Protein 4G65 (pdb70)

Solvent-accessible surface area: 39510 Å² total

CATH classification: 3.40.50.720 (+3 more: 3.30.70.1450, 3.40.50.720, 3.30.70.1450)

Foldseek 3Di:
DAEEEEEALPQLSLVLQVQFAAPRYAYEYEEQDPVSQVVSVVVGVYHYFHDQQLDLVRCVVRPLLDHCYEYDHPAPVSLVNQVSSCVPRVHPQSEYEHADVVCVVVCCPCDVVPVRPHPYYQHLLVLLLVQVVVPLQQAQWLHWAAADLQFKIKTKGFDAPPFPQAFDFQLVVPVCDDFDKHWAWKQDPLATDFRDRGDRDHGGITTMIMHTSVRVVVCVVRVRNVDHFAAEEEACPSNRLVNLQVCQVPHAAEYEHQDPVSQVVSCVVRVRYHTHHDALQDPVVCVVVPLLSAAEYEYEHPDFVSFLNLPSLCRHNAYGEDARPVCFQVSDRPSHPGYDYSSVSSSSVVVNVCVVVQRWGWDADRSNRWIKTWHFQADAPVFALAAQAFLLPQDAPPQDDWQWKADPSDIDGHDSGDRDHHGIIIMTGRDCVCSNVVSLRRHTPPRD/DAEEEEEALPPLSLVLCVQFDDPRYAYEYEEQPVVSVVVSVVVGVYHYFHDQQLDPVRCVVSPLLPHCYEADHDAPVSLVNQVSSCVPRVRPQSEYEHADVVVVVCCCVCDVVCVRPHPYYQYLLVLVLVQVVVCLVQPQWLHWKAFLPRFKIKTKHFDADVALQAFDFQLVVCVVPPQKGWCWKDDPLATDQRDRRDGHHGLIITIMMDGPVCSNVSVVSVRGDPRFAEEEEACPDNRLVNLQVCQVRHAAEYEHQDPVSQVVSCVVRVRYHYHHDALQDPVVCVVVPLLRAQEYEYEHPDQVSFLSLPSLCRHNAYYEDADPQVQSVSDRDSHSYYDHSSLSSSQVVLSSDAHSVFKGWMSADHPFKGKIKGWQADDPVFALQAQDFLLPQDADPQDDWQWKDDPNDIHGHDRRDGHHHGIITMIHSGCVCVVVVSVRRHTNVND

B-factor: mean 29.03, std 11.79, range [7.61, 89.17]

Structure (mmCIF, N/CA/C/O backbone):
data_4G65
#
_entry.id   4G65
#
_cell.length_a   68.112
_cell.length_b   225.256
_cell.length_c   139.516
_cell.angle_alpha   90.00
_cell.angle_beta   90.00
_cell.angle_gamma   90.00
#
_symmetry.space_group_name_H-M   'C 2 2 21'
#
loop_
_entity.id
_entity.type
_entity.pdbx_description
1 polymer 'Trk system potassium uptake protein trkA'
2 non-polymer 'TETRAETHYLENE GLYCOL'
3 non-polymer 'SULFATE ION'
4 non-polymer 'CHLORIDE ION'
5 water water
#
loop_
_atom_site.group_PDB
_atom_site.id
_atom_site.type_symbol
_atom_site.label_atom_id
_atom_site.label_alt_id
_atom_site.label_comp_id
_atom_site.label_asym_id
_atom_site.label_entity_id
_atom_site.label_seq_id
_atom_site.pdbx_PDB_ins_code
_atom_site.Cartn_x
_atom_site.Cartn_y
_atom_site.Cartn_z
_atom_site.occupancy
_atom_site.B_iso_or_equiv
_atom_site.auth_seq_id
_atom_site.auth_comp_id
_atom_site.auth_asym_id
_atom_site.auth_atom_id
_atom_site.pdbx_PDB_model_num
ATOM 1 N N . ASN A 1 2 ? 40.026 109.157 56.406 1.00 54.72 -1 ASN A N 1
ATOM 2 C CA . ASN A 1 2 ? 39.171 107.924 56.388 1.00 54.52 -1 ASN A CA 1
ATOM 3 C C . ASN A 1 2 ? 37.727 108.203 55.941 1.00 47.59 -1 ASN A C 1
ATOM 4 O O . ASN A 1 2 ? 37.026 109.019 56.527 1.00 44.81 -1 ASN A O 1
ATOM 9 N N . ALA A 1 3 ? 37.315 107.517 54.878 1.00 45.29 0 ALA A N 1
ATOM 10 C CA . ALA A 1 3 ? 36.018 107.739 54.230 1.00 42.73 0 ALA A CA 1
ATOM 11 C C . ALA A 1 3 ? 34.872 107.324 55.129 1.00 39.63 0 ALA A C 1
ATOM 12 O O . ALA A 1 3 ? 34.978 106.363 55.874 1.00 39.24 0 ALA A O 1
ATOM 22 N N . LYS A 1 5 ? 31.501 105.526 55.367 1.00 30.89 2 LYS A N 1
ATOM 23 C CA . LYS A 1 5 ? 30.897 104.413 54.638 1.00 28.75 2 LYS A CA 1
ATOM 24 C C . LYS A 1 5 ? 29.372 104.401 54.872 1.00 25.47 2 LYS A C 1
ATOM 25 O O . LYS A 1 5 ? 28.924 104.188 56.006 1.00 24.21 2 LYS A O 1
ATOM 31 N N . ILE A 1 6 ? 28.603 104.642 53.803 1.00 23.25 3 ILE A N 1
ATOM 32 C CA . ILE A 1 6 ? 27.136 104.751 53.842 1.00 21.40 3 ILE A CA 1
ATOM 33 C C . ILE A 1 6 ? 26.494 103.655 52.965 1.00 19.91 3 ILE A C 1
ATOM 34 O O . ILE A 1 6 ? 26.851 103.519 51.811 1.00 20.06 3 ILE A O 1
ATOM 39 N N . ILE A 1 7 ? 25.589 102.870 53.554 1.00 18.32 4 ILE A N 1
ATOM 40 C CA . ILE A 1 7 ? 24.800 101.903 52.834 1.00 17.59 4 ILE A CA 1
ATOM 41 C C . ILE A 1 7 ? 23.413 102.461 52.637 1.00 16.84 4 ILE A C 1
ATOM 42 O O . ILE A 1 7 ? 22.742 102.835 53.604 1.00 16.36 4 ILE A O 1
ATOM 47 N N . ILE A 1 8 ? 22.998 102.566 51.381 1.00 16.56 5 ILE A N 1
ATOM 48 C CA . ILE A 1 8 ? 21.661 102.971 51.055 1.00 16.22 5 ILE A CA 1
ATOM 49 C C . ILE A 1 8 ? 20.937 101.704 50.593 1.00 16.01 5 ILE A C 1
ATOM 50 O O . ILE A 1 8 ? 21.345 101.076 49.632 1.00 16.51 5 ILE A O 1
ATOM 55 N N . LEU A 1 9 ? 19.866 101.335 51.278 1.00 15.28 6 LEU A N 1
ATOM 56 C CA . LEU A 1 9 ? 19.033 100.207 50.890 1.00 15.23 6 LEU A CA 1
ATOM 57 C C . LEU A 1 9 ? 17.825 100.691 50.124 1.00 15.42 6 LEU A C 1
ATOM 58 O O . LEU A 1 9 ? 16.905 101.322 50.685 1.00 14.44 6 LEU A O 1
ATOM 63 N N . GLY A 1 10 ? 17.858 100.434 48.826 1.00 16.68 7 GLY A N 1
ATOM 64 C CA . GLY A 1 10 ? 16.807 100.893 47.907 1.00 17.69 7 GLY A CA 1
ATOM 65 C C . GLY A 1 10 ? 17.304 101.840 46.837 1.00 18.50 7 GLY A C 1
ATOM 66 O O . GLY A 1 10 ? 17.792 102.917 47.135 1.00 19.35 7 GLY A O 1
ATOM 67 N N . ALA A 1 11 ? 17.177 101.453 45.574 1.00 19.81 8 ALA A N 1
ATOM 68 C CA . ALA A 1 11 ? 17.601 102.315 44.462 1.00 20.89 8 ALA A CA 1
ATOM 69 C C . ALA A 1 11 ? 16.410 103.045 43.833 1.00 21.79 8 ALA A C 1
ATOM 70 O O . ALA A 1 11 ? 16.387 103.354 42.633 1.00 21.93 8 ALA A O 1
ATOM 72 N N . GLY A 1 12 ? 15.408 103.330 44.644 1.00 21.96 9 GLY A N 1
ATOM 73 C CA . GLY A 1 12 ? 14.257 104.096 44.176 1.00 22.50 9 GLY A CA 1
ATOM 74 C C . GLY A 1 12 ? 14.635 105.539 44.039 1.00 23.82 9 GLY A C 1
ATOM 75 O O . GLY A 1 12 ? 15.819 105.898 43.966 1.00 23.65 9 GLY A O 1
ATOM 76 N N . GLN A 1 13 ? 13.640 106.411 44.046 1.00 24.86 10 GLN A N 1
ATOM 77 C CA . GLN A 1 13 ? 13.919 107.815 43.754 1.00 27.06 10 GLN A CA 1
ATOM 78 C C . GLN A 1 13 ? 14.685 108.468 44.891 1.00 24.55 10 GLN A C 1
ATOM 79 O O . GLN A 1 13 ? 15.617 109.249 44.670 1.00 24.47 10 GLN A O 1
ATOM 85 N N . VAL A 1 14 ? 14.324 108.138 46.120 1.00 22.07 11 VAL A N 1
ATOM 86 C CA . VAL A 1 14 ? 15.014 108.716 47.259 1.00 20.75 11 VAL A CA 1
ATOM 87 C C . VAL A 1 14 ? 16.476 108.216 47.370 1.00 20.64 11 VAL A C 1
ATOM 88 O O . VAL A 1 14 ? 17.395 109.027 47.597 1.00 20.25 11 VAL A O 1
ATOM 92 N N . GLY A 1 15 ? 16.679 106.906 47.216 1.00 19.52 12 GLY A N 1
ATOM 93 C CA . GLY A 1 15 ? 18.000 106.331 47.323 1.00 20.46 12 GLY A CA 1
ATOM 94 C C . GLY A 1 15 ? 18.963 106.886 46.297 1.00 20.66 12 GLY A C 1
ATOM 95 O O . GLY A 1 15 ? 20.111 107.185 46.613 1.00 20.33 12 GLY A O 1
ATOM 96 N N . GLY A 1 16 ? 18.480 107.032 45.069 1.00 21.66 13 GLY A N 1
ATOM 97 C CA . GLY A 1 16 ? 19.271 107.629 43.952 1.00 22.83 13 GLY A CA 1
ATOM 98 C C . GLY A 1 16 ? 19.608 109.102 44.139 1.00 23.48 13 GLY A C 1
ATOM 99 O O . GLY A 1 16 ? 20.753 109.554 43.889 1.00 23.01 13 GLY A O 1
ATOM 100 N N . THR A 1 17 ? 18.622 109.866 44.595 1.00 22.78 14 THR A N 1
ATOM 101 C CA . THR A 1 17 ? 18.842 111.264 44.948 1.00 23.41 14 THR A CA 1
ATOM 102 C C . THR A 1 17 ? 19.811 111.438 46.096 1.00 24.16 14 THR A C 1
ATOM 103 O O . THR A 1 17 ? 20.654 112.375 46.064 1.00 24.68 14 THR A O 1
ATOM 107 N N . LEU A 1 18 ? 19.658 110.618 47.153 1.00 23.65 15 LEU A N 1
ATOM 108 C CA . LEU A 1 18 ? 20.516 110.710 48.324 1.00 24.14 15 LEU A CA 1
ATOM 109 C C . LEU A 1 18 ? 21.931 110.460 47.861 1.00 25.56 15 LEU A C 1
ATOM 110 O O . LEU A 1 18 ? 22.870 111.147 48.267 1.00 25.61 15 LEU A O 1
ATOM 115 N N . ALA A 1 19 ? 22.080 109.489 46.967 1.00 26.24 16 ALA A N 1
ATOM 116 C CA . ALA A 1 19 ? 23.382 109.177 46.409 1.00 27.53 16 ALA A CA 1
ATOM 117 C C . ALA A 1 19 ? 24.032 110.416 45.782 1.00 28.29 16 ALA A C 1
ATOM 118 O O . ALA A 1 19 ? 25.227 110.673 45.953 1.00 26.98 16 ALA A O 1
ATOM 120 N N . GLU A 1 20 ? 23.212 111.226 45.125 1.00 29.22 17 GLU A N 1
ATOM 121 C CA . GLU A 1 20 ? 23.681 112.452 44.524 1.00 31.41 17 GLU A CA 1
ATOM 122 C C . GLU A 1 20 ? 24.062 113.518 45.558 1.00 29.25 17 GLU A C 1
ATOM 123 O O . GLU A 1 20 ? 25.078 114.157 45.394 1.00 29.54 17 GLU A O 1
ATOM 129 N N . ASN A 1 21 ? 23.267 113.689 46.608 1.00 26.51 18 ASN A N 1
ATOM 130 C CA . ASN A 1 21 ? 23.530 114.686 47.658 1.00 26.43 18 ASN A CA 1
ATOM 131 C C . ASN A 1 21 ? 24.831 114.361 48.399 1.00 26.77 18 ASN A C 1
ATOM 132 O O . ASN A 1 21 ? 25.445 115.244 48.977 1.00 25.49 18 ASN A O 1
ATOM 137 N N . LEU A 1 22 ? 25.235 113.090 48.326 1.00 27.29 19 LEU A N 1
ATOM 138 C CA . LEU A 1 22 ? 26.332 112.528 49.075 1.00 28.46 19 LEU A CA 1
ATOM 139 C C . LEU A 1 22 ? 27.595 112.239 48.239 1.00 30.58 19 LEU A C 1
ATOM 140 O O . LEU A 1 22 ? 28.531 111.671 48.751 1.00 29.54 19 LEU A O 1
ATOM 145 N N . VAL A 1 23 ? 27.649 112.654 46.981 1.00 32.91 20 VAL A N 1
ATOM 146 C CA . VAL A 1 23 ? 28.890 112.441 46.236 1.00 35.51 20 VAL A CA 1
ATOM 147 C C . VAL A 1 23 ? 30.015 113.316 46.790 1.00 36.15 20 VAL A C 1
ATOM 148 O O . VAL A 1 23 ? 29.804 114.440 47.246 1.00 35.45 20 VAL A O 1
ATOM 152 N N . GLY A 1 24 ? 31.202 112.742 46.830 1.00 37.06 21 GLY A N 1
ATOM 153 C CA . GLY A 1 24 ? 32.330 113.405 47.454 1.00 38.66 21 GLY A CA 1
ATOM 154 C C . GLY A 1 24 ? 33.461 112.417 47.620 1.00 39.93 21 GLY A C 1
ATOM 155 O O . GLY A 1 24 ? 33.244 111.209 47.705 1.00 39.29 21 GLY A O 1
ATOM 156 N N . GLU A 1 25 ? 34.670 112.940 47.697 1.00 40.83 22 GLU A N 1
ATOM 157 C CA . GLU A 1 25 ? 35.843 112.111 47.860 1.00 43.56 22 GLU A CA 1
ATOM 158 C C . GLU A 1 25 ? 35.801 111.323 49.132 1.00 41.25 22 GLU A C 1
ATOM 159 O O . GLU A 1 25 ? 36.210 110.177 49.162 1.00 40.73 22 GLU A O 1
ATOM 165 N N . ASN A 1 26 ? 35.261 111.945 50.169 1.00 39.86 23 ASN A N 1
ATOM 166 C CA . ASN A 1 26 ? 35.230 111.384 51.514 1.00 39.48 23 ASN A CA 1
ATOM 167 C C . ASN A 1 26 ? 34.050 110.453 51.845 1.00 37.03 23 ASN A C 1
ATOM 168 O O . ASN A 1 26 ? 33.900 110.049 53.016 1.00 35.68 23 ASN A O 1
ATOM 173 N N . ASN A 1 27 ? 33.195 110.164 50.851 1.00 34.37 24 ASN A N 1
ATOM 174 C CA . ASN A 1 27 ? 31.984 109.333 51.039 1.00 32.12 24 ASN A CA 1
ATOM 175 C C . ASN A 1 27 ? 32.080 108.114 50.138 1.00 31.01 24 ASN A C 1
ATOM 176 O O . ASN A 1 27 ? 32.298 108.257 48.936 1.00 30.43 24 ASN A O 1
ATOM 181 N N . ASP A 1 28 ? 32.019 106.926 50.731 1.00 29.44 25 ASP A N 1
ATOM 182 C CA . ASP A 1 28 ? 32.050 105.696 49.966 1.00 29.65 25 ASP A CA 1
ATOM 183 C C . ASP A 1 28 ? 30.652 105.124 50.106 1.00 27.20 25 ASP A C 1
ATOM 184 O O . ASP A 1 28 ? 30.219 104.782 51.203 1.00 26.21 25 ASP A O 1
ATOM 189 N N . ILE A 1 29 ? 29.942 105.100 48.991 1.00 26.05 26 ILE A N 1
ATOM 190 C CA . ILE A 1 29 ? 28.506 104.825 48.974 1.00 24.89 26 ILE A CA 1
ATOM 191 C C . ILE A 1 29 ? 28.301 103.428 48.420 1.00 24.25 26 ILE A C 1
ATOM 192 O O . ILE A 1 29 ? 28.862 103.075 47.388 1.00 23.62 26 ILE A O 1
ATOM 197 N N . THR A 1 30 ? 27.484 102.642 49.096 1.00 23.33 27 THR A N 1
ATOM 198 C CA . THR A 1 30 ? 27.078 101.367 48.538 1.00 23.91 27 THR A CA 1
ATOM 199 C C . THR A 1 30 ? 25.566 101.296 48.441 1.00 22.73 27 THR A C 1
ATOM 200 O O . THR A 1 30 ? 24.901 101.564 49.431 1.00 22.10 27 THR A O 1
ATOM 204 N N . ILE A 1 31 ? 25.031 100.958 47.269 1.00 22.92 28 ILE A N 1
ATOM 205 C CA . ILE A 1 31 ? 23.564 100.881 47.072 1.00 23.13 28 ILE A CA 1
ATOM 206 C C . ILE A 1 31 ? 23.117 99.459 46.841 1.00 22.03 28 ILE A C 1
ATOM 207 O O . ILE A 1 31 ? 23.740 98.707 46.098 1.00 22.19 28 ILE A O 1
ATOM 212 N N . VAL A 1 32 ? 22.017 99.090 47.475 1.00 21.18 29 VAL A N 1
ATOM 213 C CA . VAL A 1 32 ? 21.496 97.726 47.429 1.00 20.43 29 VAL A CA 1
ATOM 214 C C . VAL A 1 32 ? 20.079 97.747 46.865 1.00 21.16 29 VAL A C 1
ATOM 215 O O . VAL A 1 32 ? 19.252 98.565 47.276 1.00 19.62 29 VAL A O 1
ATOM 219 N N . ASP A 1 33 ? 19.827 96.850 45.912 1.00 22.00 30 ASP A N 1
ATOM 220 C CA . ASP A 1 33 ? 18.534 96.770 45.250 1.00 23.22 30 ASP A CA 1
ATOM 221 C C . ASP A 1 33 ? 18.508 95.505 44.419 1.00 24.14 30 ASP A C 1
ATOM 222 O O . ASP A 1 33 ? 19.558 94.941 44.110 1.00 24.01 30 ASP A O 1
ATOM 227 N N . LYS A 1 34 ? 17.311 95.055 44.064 1.00 25.53 31 LYS A N 1
ATOM 228 C CA . LYS A 1 34 ? 17.176 93.839 43.274 1.00 28.01 31 LYS A CA 1
ATOM 229 C C . LYS A 1 34 ? 17.143 94.166 41.767 1.00 28.73 31 LYS A C 1
ATOM 230 O O . LYS A 1 34 ? 17.190 93.275 40.929 1.00 27.94 31 LYS A O 1
ATOM 236 N N . ASP A 1 35 ? 17.070 95.437 41.433 1.00 29.21 32 ASP A N 1
ATOM 237 C CA . ASP A 1 35 ? 16.946 95.856 40.038 1.00 31.70 32 ASP A CA 1
ATOM 238 C C . ASP A 1 35 ? 18.317 96.232 39.447 1.00 31.86 32 ASP A C 1
ATOM 239 O O . ASP A 1 35 ? 18.756 97.377 39.543 1.00 31.21 32 ASP A O 1
ATOM 244 N N . GLY A 1 36 ? 18.978 95.234 38.850 1.00 33.10 33 GLY A N 1
ATOM 245 C CA . GLY A 1 36 ? 20.276 95.378 38.171 1.00 35.01 33 GLY A CA 1
ATOM 246 C C . GLY A 1 36 ? 20.431 96.561 37.223 1.00 36.44 33 GLY A C 1
ATOM 247 O O . GLY A 1 36 ? 21.484 97.176 37.139 1.00 36.49 33 GLY A O 1
ATOM 248 N N . ASP A 1 37 ? 19.375 96.899 36.511 1.00 38.61 34 ASP A N 1
ATOM 249 C CA . ASP A 1 37 ? 19.464 97.976 35.518 1.00 40.52 34 ASP A CA 1
ATOM 250 C C . ASP A 1 37 ? 19.532 99.333 36.160 1.00 39.30 34 ASP A C 1
ATOM 251 O O . ASP A 1 37 ? 20.276 100.198 35.716 1.00 41.03 34 ASP A O 1
ATOM 256 N N . ARG A 1 38 ? 18.744 99.512 37.207 1.00 37.16 35 ARG A N 1
ATOM 257 C CA . ARG A 1 38 ? 18.799 100.708 38.002 1.00 36.23 35 ARG A CA 1
ATOM 258 C C . ARG A 1 38 ? 20.150 100.829 38.730 1.00 35.10 35 ARG A C 1
ATOM 259 O O . ARG A 1 38 ? 20.723 101.927 38.839 1.00 36.04 35 ARG A O 1
ATOM 267 N N . LEU A 1 39 ? 20.659 99.715 39.243 1.00 33.16 36 LEU A N 1
ATOM 268 C CA . LEU A 1 39 ? 21.987 99.730 39.848 1.00 32.35 36 LEU A CA 1
ATOM 269 C C . LEU A 1 39 ? 23.060 100.133 38.802 1.00 34.73 36 LEU A C 1
ATOM 270 O O . LEU A 1 39 ? 23.946 100.927 39.125 1.00 33.52 36 LEU A O 1
ATOM 275 N N . ARG A 1 40 ? 22.980 99.590 37.573 1.00 38.19 37 ARG A N 1
ATOM 276 C CA . ARG A 1 40 ? 23.952 99.956 36.497 1.00 40.88 37 ARG A CA 1
ATOM 277 C C . ARG A 1 40 ? 23.810 101.430 36.122 1.00 41.15 37 ARG A C 1
ATOM 278 O O . ARG A 1 40 ? 24.812 102.133 35.932 1.00 42.93 37 ARG A O 1
ATOM 286 N N . GLU A 1 41 ? 22.563 101.888 36.005 1.00 40.51 38 GLU A N 1
ATOM 287 C CA . GLU A 1 41 ? 22.242 103.303 35.756 1.00 41.30 38 GLU A CA 1
ATOM 288 C C . GLU A 1 41 ? 23.010 104.205 36.740 1.00 39.62 38 GLU A C 1
ATOM 289 O O . GLU A 1 41 ? 23.794 105.083 36.357 1.00 39.32 38 GLU A O 1
ATOM 295 N N . LEU A 1 42 ? 22.788 103.960 38.026 1.00 37.29 39 LEU A N 1
ATOM 296 C CA . LEU A 1 42 ? 23.401 104.744 39.080 1.00 36.32 39 LEU A CA 1
ATOM 297 C C . LEU A 1 42 ? 24.910 104.633 39.105 1.00 36.99 39 LEU A C 1
ATOM 298 O O . LEU A 1 42 ? 25.566 105.621 39.336 1.00 36.03 39 LEU A O 1
ATOM 303 N N . GLN A 1 43 ? 25.437 103.428 38.907 1.00 38.53 40 GLN A N 1
ATOM 304 C CA . GLN A 1 43 ? 26.875 103.201 38.861 1.00 42.26 40 GLN A CA 1
ATOM 305 C C . GLN A 1 43 ? 27.547 103.897 37.661 1.00 45.65 40 GLN A C 1
ATOM 306 O O . GLN A 1 43 ? 28.689 104.321 37.759 1.00 44.66 40 GLN A O 1
ATOM 312 N N . ASP A 1 44 ? 26.834 104.011 36.543 1.00 48.67 41 ASP A N 1
ATOM 313 C CA . ASP A 1 44 ? 27.332 104.785 35.396 1.00 53.09 41 ASP A CA 1
ATOM 314 C C . ASP A 1 44 ? 27.403 106.277 35.732 1.00 52.65 41 ASP A C 1
ATOM 315 O O . ASP A 1 44 ? 28.307 106.982 35.290 1.00 56.43 41 ASP A O 1
ATOM 320 N N . LYS A 1 45 ? 26.451 106.750 36.520 1.00 49.87 42 LYS A N 1
ATOM 321 C CA . LYS A 1 45 ? 26.269 108.171 36.748 1.00 48.30 42 LYS A CA 1
ATOM 322 C C . LYS A 1 45 ? 27.147 108.705 37.875 1.00 46.92 42 LYS A C 1
ATOM 323 O O . LYS A 1 45 ? 27.602 109.845 37.806 1.00 45.31 42 LYS A O 1
ATOM 329 N N . TYR A 1 46 ? 27.388 107.879 38.899 1.00 43.78 43 TYR A N 1
ATOM 330 C CA . TYR A 1 46 ? 28.095 108.301 40.121 1.00 42.34 43 TYR A CA 1
ATOM 331 C C . TYR A 1 46 ? 29.172 107.301 40.479 1.00 40.96 43 TYR A C 1
ATOM 332 O O . TYR A 1 46 ? 29.153 106.172 39.995 1.00 40.37 43 TYR A O 1
ATOM 341 N N . ASP A 1 47 ? 30.112 107.725 41.324 1.00 42.14 44 ASP A N 1
ATOM 342 C CA . ASP A 1 47 ? 31.238 106.870 41.775 1.00 42.10 44 ASP A CA 1
ATOM 343 C C . ASP A 1 47 ? 30.752 106.112 43.027 1.00 39.82 44 ASP A C 1
ATOM 344 O O . ASP A 1 47 ? 30.806 106.643 44.143 1.00 39.84 44 ASP A O 1
ATOM 349 N N . LEU A 1 48 ? 30.201 104.911 42.850 1.00 37.40 45 LEU A N 1
ATOM 350 C CA . LEU A 1 48 ? 29.653 104.169 43.988 1.00 33.70 45 LEU A CA 1
ATOM 351 C C . LEU A 1 48 ? 29.645 102.672 43.725 1.00 33.33 45 LEU A C 1
ATOM 352 O O . LEU A 1 48 ? 29.780 102.237 42.595 1.00 34.15 45 LEU A O 1
ATOM 357 N N . ARG A 1 49 ? 29.531 101.887 44.784 1.00 32.06 46 ARG A N 1
ATOM 358 C CA . ARG A 1 49 ? 29.470 100.425 44.696 1.00 32.17 46 ARG A CA 1
ATOM 359 C C . ARG A 1 49 ? 28.014 99.979 44.768 1.00 29.11 46 ARG A C 1
ATOM 360 O O . ARG A 1 49 ? 27.168 100.697 45.326 1.00 25.84 46 ARG A O 1
ATOM 368 N N . VAL A 1 50 ? 27.703 98.844 44.148 1.00 27.58 47 VAL A N 1
ATOM 369 C CA . VAL A 1 50 ? 26.338 98.327 44.151 1.00 26.76 47 VAL A CA 1
ATOM 370 C C . VAL A 1 50 ? 26.352 96.875 44.554 1.00 26.55 47 VAL A C 1
ATOM 371 O O . VAL A 1 50 ? 27.351 96.174 44.329 1.00 27.27 47 VAL A O 1
ATOM 375 N N . VAL A 1 51 ? 25.270 96.452 45.193 1.00 24.74 48 VAL A N 1
ATOM 376 C CA . VAL A 1 51 ? 25.012 95.057 45.504 1.00 24.42 48 VAL A CA 1
ATOM 377 C C . VAL A 1 51 ? 23.588 94.698 45.057 1.00 23.90 48 VAL A C 1
ATOM 378 O O . VAL A 1 51 ? 22.606 95.293 45.501 1.00 22.94 48 VAL A O 1
ATOM 382 N N . ASN A 1 52 ? 23.502 93.688 44.205 1.00 24.61 49 ASN A N 1
ATOM 383 C CA . ASN A 1 52 ? 22.232 93.189 43.702 1.00 24.81 49 ASN A CA 1
ATOM 384 C C . ASN A 1 52 ? 21.700 92.123 44.624 1.00 23.41 49 ASN A C 1
ATOM 385 O O . ASN A 1 52 ? 22.246 91.043 44.684 1.00 22.82 49 ASN A O 1
ATOM 390 N N . GLY A 1 53 ? 20.622 92.418 45.345 1.00 22.17 50 GLY A N 1
ATOM 391 C CA . GLY A 1 53 ? 20.054 91.445 46.271 1.00 21.38 50 GLY A CA 1
ATOM 392 C C . GLY A 1 53 ? 18.993 92.107 47.148 1.00 20.69 50 GLY A C 1
ATOM 393 O O . GLY A 1 53 ? 18.869 93.324 47.117 1.00 20.41 50 GLY A O 1
ATOM 394 N N . HIS A 1 54 ? 18.273 91.288 47.922 1.00 19.97 51 HIS A N 1
ATOM 395 C CA . HIS A 1 54 ? 17.252 91.732 48.874 1.00 19.83 51 HIS A CA 1
ATOM 396 C C . HIS A 1 54 ? 17.884 92.321 50.108 1.00 18.43 51 HIS A C 1
ATOM 397 O O . HIS A 1 54 ? 18.760 91.711 50.746 1.00 18.71 51 HIS A O 1
ATOM 404 N N . ALA A 1 55 ? 17.453 93.534 50.403 1.00 17.15 52 ALA A N 1
ATOM 405 C CA . ALA A 1 55 ? 18.129 94.432 51.322 1.00 16.42 52 ALA A CA 1
ATOM 406 C C . ALA A 1 55 ? 18.243 93.937 52.758 1.00 15.77 52 ALA A C 1
ATOM 407 O O . ALA A 1 55 ? 19.195 94.327 53.468 1.00 16.17 52 ALA A O 1
ATOM 409 N N . SER A 1 56 ? 17.309 93.122 53.217 1.00 15.33 53 SER A N 1
ATOM 410 C CA . SER A 1 56 ? 17.359 92.571 54.592 1.00 14.89 53 SER A CA 1
ATOM 411 C C . SER A 1 56 ? 18.025 91.210 54.722 1.00 15.48 53 SER A C 1
ATOM 412 O O . SER A 1 56 ? 18.159 90.670 55.841 1.00 15.40 53 SER A O 1
ATOM 415 N N . HIS A 1 57 ? 18.492 90.624 53.621 1.00 16.07 54 HIS A N 1
ATOM 416 C CA . HIS A 1 57 ? 19.216 89.397 53.747 1.00 16.70 54 HIS A CA 1
ATOM 417 C C . HIS A 1 57 ? 20.600 89.544 54.330 1.00 17.37 54 HIS A C 1
ATOM 418 O O . HIS A 1 57 ? 21.367 90.399 53.936 1.00 17.41 54 HIS A O 1
ATOM 425 N N . PRO A 1 58 ? 20.964 88.665 55.265 1.00 17.77 55 PRO A N 1
ATOM 426 C CA . PRO A 1 58 ? 22.242 88.755 55.944 1.00 18.39 55 PRO A CA 1
ATOM 427 C C . PRO A 1 58 ? 23.407 88.812 54.999 1.00 19.05 55 PRO A C 1
ATOM 428 O O . PRO A 1 58 ? 24.223 89.709 55.110 1.00 19.44 55 PRO A O 1
ATOM 432 N N . ASP A 1 59 ? 23.475 87.890 54.054 1.00 19.71 56 ASP A N 1
ATOM 433 C CA . ASP A 1 59 ? 24.600 87.841 53.118 1.00 20.57 56 ASP A CA 1
ATOM 434 C C . ASP A 1 59 ? 24.747 89.101 52.266 1.00 19.87 56 ASP A C 1
ATOM 435 O O . ASP A 1 59 ? 25.873 89.536 51.918 1.00 19.73 56 ASP A O 1
ATOM 440 N N . VAL A 1 60 ? 23.614 89.697 51.948 1.00 18.55 57 VAL A N 1
ATOM 441 C CA . VAL A 1 60 ? 23.576 90.902 51.112 1.00 18.14 57 VAL A CA 1
ATOM 442 C C . VAL A 1 60 ? 24.112 92.073 51.915 1.00 18.05 57 VAL A C 1
ATOM 443 O O . VAL A 1 60 ? 24.951 92.848 51.430 1.00 18.24 57 VAL A O 1
ATOM 447 N N . LEU A 1 61 ? 23.674 92.156 53.165 1.00 17.50 58 LEU A N 1
ATOM 448 C CA . LEU A 1 61 ? 24.160 93.190 54.075 1.00 17.55 58 LEU A CA 1
ATOM 449 C C . LEU A 1 61 ? 25.668 93.042 54.327 1.00 18.59 58 LEU A C 1
ATOM 450 O O . LEU A 1 61 ? 26.423 94.010 54.249 1.00 19.00 58 LEU A O 1
ATOM 455 N N . HIS A 1 62 ? 26.123 91.817 54.516 1.00 19.62 59 HIS A N 1
ATOM 456 C CA . HIS A 1 62 ? 27.541 91.563 54.680 1.00 20.97 59 HIS A CA 1
ATOM 457 C C . HIS A 1 62 ? 28.295 91.994 53.435 1.00 21.86 59 HIS A C 1
ATOM 458 O O . HIS A 1 62 ? 29.295 92.657 53.555 1.00 22.71 59 HIS A O 1
ATOM 465 N N . GLU A 1 63 ? 27.805 91.649 52.242 1.00 22.39 60 GLU A N 1
ATOM 466 C CA . GLU A 1 63 ? 28.446 92.040 50.976 1.00 23.58 60 GLU A CA 1
ATOM 467 C C . GLU A 1 63 ? 28.458 93.573 50.818 1.00 22.46 60 GLU A C 1
ATOM 468 O O . GLU A 1 63 ? 29.418 94.138 50.319 1.00 21.99 60 GLU A O 1
ATOM 474 N N . ALA A 1 64 ? 27.435 94.270 51.308 1.00 20.61 61 ALA A N 1
ATOM 475 C CA . ALA A 1 64 ? 27.430 95.745 51.207 1.00 20.16 61 ALA A CA 1
ATOM 476 C C . ALA A 1 64 ? 28.362 96.432 52.234 1.00 20.35 61 ALA A C 1
ATOM 477 O O . ALA A 1 64 ? 28.543 97.652 52.195 1.00 19.85 61 ALA A O 1
ATOM 479 N N . GLY A 1 65 ? 28.938 95.652 53.155 1.00 20.99 62 GLY A N 1
ATOM 480 C CA . GLY A 1 65 ? 29.859 96.171 54.153 1.00 21.45 62 GLY A CA 1
ATOM 481 C C . GLY A 1 65 ? 29.230 96.633 55.470 1.00 21.12 62 GLY A C 1
ATOM 482 O O . GLY A 1 65 ? 29.760 97.522 56.143 1.00 21.55 62 GLY A O 1
ATOM 483 N N . A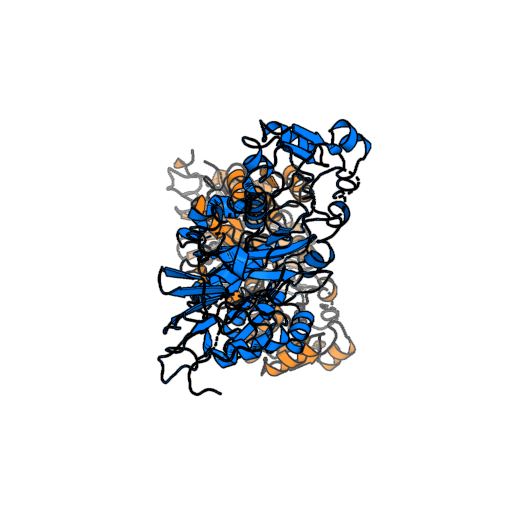LA A 1 66 ? 28.104 96.054 55.844 1.00 20.64 63 ALA A N 1
ATOM 484 C CA . ALA A 1 66 ? 27.443 96.404 57.086 1.00 20.44 63 ALA A CA 1
ATOM 485 C C . ALA A 1 66 ? 28.325 96.303 58.334 1.00 21.26 63 ALA A C 1
ATOM 486 O O . ALA A 1 66 ? 28.082 97.041 59.291 1.00 19.69 63 ALA A O 1
ATOM 488 N N . GLN A 1 67 ? 29.319 95.405 58.325 1.00 22.91 64 GLN A N 1
ATOM 489 C CA . GLN A 1 67 ? 30.193 95.198 59.503 1.00 24.34 64 GLN A CA 1
ATOM 490 C C . GLN A 1 67 ? 31.056 96.430 59.719 1.00 24.57 64 GLN A C 1
ATOM 491 O O . GLN A 1 67 ? 31.474 96.699 60.842 1.00 22.67 64 GLN A O 1
ATOM 497 N N . ASP A 1 68 ? 31.290 97.200 58.643 1.00 24.83 65 ASP A N 1
ATOM 498 C CA . ASP A 1 68 ? 32.110 98.391 58.736 1.00 26.35 65 ASP A CA 1
ATOM 499 C C . ASP A 1 68 ? 31.425 99.716 58.440 1.00 24.56 65 ASP A C 1
ATOM 500 O O . ASP A 1 68 ? 32.093 100.730 58.516 1.00 23.88 65 ASP A O 1
ATOM 505 N N . ALA A 1 69 ? 30.125 99.731 58.121 1.00 22.17 66 ALA A N 1
ATOM 506 C CA . ALA A 1 69 ? 29.482 100.964 57.685 1.00 21.28 66 ALA A CA 1
ATOM 507 C C . ALA A 1 69 ? 29.341 101.969 58.815 1.00 21.06 66 ALA A C 1
ATOM 508 O O . ALA A 1 69 ? 29.208 101.594 59.976 1.00 20.80 66 ALA A O 1
ATOM 510 N N . ASP A 1 70 ? 29.309 103.250 58.469 1.00 20.86 67 ASP A N 1
ATOM 511 C CA . ASP A 1 70 ? 29.029 104.299 59.463 1.00 21.14 67 ASP A CA 1
ATOM 512 C C . ASP A 1 70 ? 27.544 104.696 59.561 1.00 20.68 67 ASP A C 1
ATOM 513 O O . ASP A 1 70 ? 27.158 105.381 60.500 1.00 20.33 67 ASP A O 1
ATOM 526 N N . LEU A 1 72 ? 23.386 103.389 57.935 1.00 17.78 69 LEU A N 1
ATOM 527 C CA . LEU A 1 72 ? 22.501 102.540 57.124 1.00 17.04 69 LEU A CA 1
ATOM 528 C C . LEU A 1 72 ? 21.214 103.261 56.860 1.00 16.14 69 LEU A C 1
ATOM 529 O O . LEU A 1 72 ? 20.501 103.661 57.803 1.00 16.29 69 LEU A O 1
ATOM 534 N N . VAL A 1 73 ? 20.892 103.435 55.598 1.00 15.70 70 VAL A N 1
ATOM 535 C CA . VAL A 1 73 ? 19.682 104.175 55.215 1.00 14.98 70 VAL A CA 1
ATOM 536 C C . VAL A 1 73 ? 18.716 103.231 54.506 1.00 14.31 70 VAL A C 1
ATOM 537 O O . VAL A 1 73 ? 18.972 102.813 53.386 1.00 14.15 70 VAL A O 1
ATOM 541 N N . ALA A 1 74 ? 17.605 102.921 55.166 1.00 13.48 71 ALA A N 1
ATOM 542 C CA . ALA A 1 74 ? 16.679 101.936 54.702 1.00 13.38 71 ALA A CA 1
ATOM 543 C C . ALA A 1 74 ? 15.514 102.627 53.999 1.00 13.25 71 ALA A C 1
ATOM 544 O O . ALA A 1 74 ? 14.599 103.170 54.673 1.00 13.17 71 ALA A O 1
ATOM 546 N N . VAL A 1 75 ? 15.593 102.683 52.667 1.00 13.64 72 VAL A N 1
ATOM 547 C CA . VAL A 1 75 ? 14.552 103.257 51.820 1.00 13.83 72 VAL A CA 1
ATOM 548 C C . VAL A 1 75 ? 14.120 102.302 50.708 1.00 14.21 72 VAL A C 1
ATOM 549 O O . VAL A 1 75 ? 14.151 102.652 49.533 1.00 14.24 72 VAL A O 1
ATOM 553 N N . THR A 1 76 ? 13.665 101.108 51.097 1.00 14.28 73 THR A N 1
ATOM 554 C CA . THR A 1 76 ? 13.294 100.068 50.146 1.00 14.82 73 THR A CA 1
ATOM 555 C C . THR A 1 76 ? 11.844 100.312 49.754 1.00 16.07 73 THR A C 1
ATOM 556 O O . THR A 1 76 ? 11.255 101.351 50.145 1.00 15.00 73 THR A O 1
ATOM 560 N N . ASN A 1 77 ? 11.272 99.344 49.045 1.00 17.61 74 ASN A N 1
ATOM 561 C CA . ASN A 1 77 ? 9.883 99.351 48.666 1.00 19.79 74 ASN A CA 1
ATOM 562 C C . ASN A 1 77 ? 8.894 99.219 49.808 1.00 18.40 74 ASN A C 1
ATOM 563 O O . ASN A 1 77 ? 7.762 99.591 49.625 1.00 17.82 74 ASN A O 1
ATOM 568 N N . THR A 1 78 ? 9.274 98.613 50.937 1.00 16.97 75 THR A N 1
ATOM 569 C CA . THR A 1 78 ? 8.292 98.362 52.007 1.00 16.28 75 THR A CA 1
ATOM 570 C C . THR A 1 78 ? 8.833 98.682 53.397 1.00 15.38 75 THR A C 1
ATOM 571 O O . THR A 1 78 ? 10.035 98.493 53.692 1.00 14.44 75 THR A O 1
ATOM 575 N N . ASP A 1 79 ? 7.919 99.100 54.266 1.00 14.79 76 ASP A N 1
ATOM 576 C CA . ASP A 1 79 ? 8.226 99.249 55.681 1.00 14.18 76 ASP A CA 1
ATOM 577 C C . ASP A 1 79 ? 8.820 97.982 56.284 1.00 13.71 76 ASP A C 1
ATOM 578 O O . ASP A 1 79 ? 9.746 98.055 57.092 1.00 12.73 76 ASP A O 1
ATOM 583 N N . GLU A 1 80 ? 8.283 96.824 55.912 1.00 13.62 77 GLU A N 1
ATOM 584 C CA . GLU A 1 80 ? 8.649 95.577 56.608 1.00 13.63 77 GLU A CA 1
ATOM 585 C C . GLU A 1 80 ? 10.091 95.153 56.271 1.00 13.50 77 GLU A C 1
ATOM 586 O O . GLU A 1 80 ? 10.858 94.630 57.160 1.00 12.96 77 GLU A O 1
ATOM 592 N N . THR A 1 81 ? 10.518 95.462 55.036 1.00 13.39 78 THR A N 1
ATOM 593 C CA . THR A 1 81 ? 11.877 95.159 54.661 1.00 13.41 78 THR A CA 1
ATOM 594 C C . THR A 1 81 ? 12.810 96.149 55.387 1.00 13.26 78 THR A C 1
ATOM 595 O O . THR A 1 81 ? 13.879 95.762 55.850 1.00 12.62 78 THR A O 1
ATOM 599 N N . ASN A 1 82 ? 12.407 97.417 55.483 1.00 13.27 79 ASN A N 1
ATOM 600 C CA . ASN A 1 82 ? 13.247 98.405 56.190 1.00 13.29 79 ASN A CA 1
ATOM 601 C C . ASN A 1 82 ? 13.465 97.985 57.678 1.00 13.66 79 ASN A C 1
ATOM 602 O O . ASN A 1 82 ? 14.589 98.078 58.214 1.00 13.49 79 ASN A O 1
ATOM 615 N N . ALA A 1 84 ? 13.059 94.861 59.055 1.00 13.95 81 ALA A N 1
ATOM 616 C CA . ALA A 1 84 ? 13.917 93.673 59.044 1.00 13.82 81 ALA A CA 1
ATOM 617 C C . ALA A 1 84 ? 15.377 94.004 58.776 1.00 13.31 81 ALA A C 1
ATOM 618 O O . ALA A 1 84 ? 16.226 93.473 59.409 1.00 13.32 81 ALA A O 1
ATOM 620 N N . ALA A 1 85 ? 15.678 94.895 57.855 1.00 13.14 82 ALA A N 1
ATOM 621 C CA . ALA A 1 85 ? 17.062 95.183 57.532 1.00 13.06 82 ALA A CA 1
ATOM 622 C C . ALA A 1 85 ? 17.732 95.841 58.759 1.00 13.08 82 ALA A C 1
ATOM 623 O O . ALA A 1 85 ? 18.874 95.544 59.094 1.00 13.23 82 ALA A O 1
ATOM 625 N N . CYS A 1 86 ? 17.019 96.732 59.432 1.00 12.78 83 CYS A N 1
ATOM 626 C CA . CYS A 1 86 ? 17.637 97.388 60.594 1.00 13.20 83 CYS A CA 1
ATOM 627 C C . CYS A 1 86 ? 17.917 96.381 61.702 1.00 13.04 83 CYS A C 1
ATOM 628 O O . CYS A 1 86 ? 18.975 96.403 62.286 1.00 13.77 83 CYS A O 1
ATOM 631 N N . GLN A 1 87 ? 16.983 95.477 61.950 1.00 12.72 84 GLN A N 1
ATOM 632 C CA . GLN A 1 87 ? 17.158 94.433 62.972 1.00 12.61 84 GLN A CA 1
ATOM 633 C C . GLN A 1 87 ? 18.304 93.524 62.590 1.00 12.81 84 GLN A C 1
ATOM 634 O O . GLN A 1 87 ? 19.139 93.196 63.432 1.00 13.03 84 GLN A O 1
ATOM 640 N N . VAL A 1 88 ? 18.321 93.051 61.338 1.00 12.80 85 VAL A N 1
ATOM 641 C CA . VAL A 1 88 ? 19.361 92.107 60.891 1.00 13.07 85 VAL A CA 1
ATOM 642 C C . VAL A 1 88 ? 20.760 92.745 61.022 1.00 13.27 85 VAL A C 1
ATOM 643 O O . VAL A 1 88 ? 21.697 92.155 61.608 1.00 13.34 85 VAL A O 1
ATOM 647 N N . ALA A 1 89 ? 20.870 93.999 60.587 1.00 13.11 86 ALA A N 1
ATOM 648 C CA . ALA A 1 89 ? 22.164 94.701 60.588 1.00 13.37 86 ALA A CA 1
ATOM 649 C C . ALA A 1 89 ? 22.637 94.927 62.025 1.00 13.61 86 ALA A C 1
ATOM 650 O O . ALA A 1 89 ? 23.815 94.754 62.346 1.00 13.91 86 ALA A O 1
ATOM 652 N N . PHE A 1 90 ? 21.696 95.333 62.876 1.00 13.42 87 PHE A N 1
ATOM 653 C CA . PHE A 1 90 ? 21.970 95.533 64.297 1.00 13.65 87 PHE A CA 1
ATOM 654 C C . PHE A 1 90 ? 22.511 94.248 64.928 1.00 14.09 87 PHE A C 1
ATOM 655 O O . PHE A 1 90 ? 23.566 94.246 65.505 1.00 14.49 87 PHE A O 1
ATOM 663 N N . THR A 1 91 ? 21.785 93.145 64.766 1.00 14.17 88 THR A N 1
ATOM 664 C CA . THR A 1 91 ? 22.130 91.878 65.425 1.00 14.56 88 THR A CA 1
ATOM 665 C C . THR A 1 91 ? 23.418 91.238 64.896 1.00 15.13 88 THR A C 1
ATOM 666 O O . THR A 1 91 ? 24.271 90.832 65.662 1.00 15.33 88 THR A O 1
ATOM 670 N N . LEU A 1 92 ? 23.580 91.185 63.584 1.00 15.26 89 LEU A N 1
ATOM 671 C CA . LEU A 1 92 ? 24.670 90.411 63.008 1.00 15.78 89 LEU A CA 1
ATOM 672 C C . LEU A 1 92 ? 25.919 91.266 62.763 1.00 16.56 89 LEU A C 1
ATOM 673 O O . LEU A 1 92 ? 27.048 90.744 62.789 1.00 16.71 89 LEU A O 1
ATOM 678 N N . PHE A 1 93 ? 25.732 92.570 62.533 1.00 16.47 90 PHE A N 1
ATOM 679 C CA . PHE A 1 93 ? 26.831 93.405 62.069 1.00 17.05 90 PHE A CA 1
ATOM 680 C C . PHE A 1 93 ? 27.049 94.628 62.976 1.00 17.79 90 PHE A C 1
ATOM 681 O O . PHE A 1 93 ? 27.991 95.384 62.742 1.00 18.18 90 PHE A O 1
ATOM 689 N N . ASN A 1 94 ? 26.193 94.821 63.992 1.00 17.86 91 ASN A N 1
ATOM 690 C CA . ASN A 1 94 ? 26.301 95.964 64.900 1.00 18.45 91 ASN A CA 1
ATOM 691 C C . ASN A 1 94 ? 26.447 97.301 64.165 1.00 18.52 91 ASN A C 1
ATOM 692 O O . ASN A 1 94 ? 27.174 98.185 64.626 1.00 19.01 91 ASN A O 1
ATOM 697 N N . THR A 1 95 ? 25.738 97.449 63.052 1.00 17.83 92 THR A N 1
ATOM 698 C CA . THR A 1 95 ? 25.862 98.633 62.214 1.00 17.82 92 THR A CA 1
ATOM 699 C C . THR A 1 95 ? 25.231 99.868 62.921 1.00 17.46 92 THR A C 1
ATOM 700 O O . THR A 1 95 ? 24.081 99.812 63.374 1.00 17.10 92 THR A O 1
ATOM 704 N N . PRO A 1 96 ? 25.981 100.973 63.046 1.00 17.98 93 PRO A N 1
ATOM 705 C CA . PRO A 1 96 ? 25.429 102.178 63.677 1.00 17.47 93 PRO A CA 1
ATOM 706 C C . PRO A 1 96 ? 24.552 103.045 62.785 1.00 16.51 93 PRO A C 1
ATOM 707 O O . PRO A 1 96 ? 24.493 102.845 61.601 1.00 16.28 93 PRO A O 1
ATOM 711 N N A ASN A 1 97 ? 23.915 104.063 63.369 0.50 16.05 94 ASN A N 1
ATOM 712 N N B ASN A 1 97 ? 23.858 103.984 63.422 0.50 16.44 94 ASN A N 1
ATOM 713 C CA A ASN A 1 97 ? 23.109 105.041 62.634 0.50 15.44 94 ASN A CA 1
ATOM 714 C CA B ASN A 1 97 ? 23.078 105.004 62.753 0.50 16.09 94 ASN A CA 1
ATOM 715 C C A ASN A 1 97 ? 22.141 104.409 61.614 0.50 14.90 94 ASN A C 1
ATOM 716 C C B ASN A 1 97 ? 22.149 104.426 61.657 0.50 15.28 94 ASN A C 1
ATOM 717 O O A ASN A 1 97 ? 22.305 104.585 60.406 0.50 14.85 94 ASN A O 1
ATOM 718 O O B ASN A 1 97 ? 22.347 104.645 60.460 0.50 15.18 94 ASN A O 1
ATOM 727 N N . ARG A 1 98 ? 21.158 103.681 62.134 1.00 14.41 95 ARG A N 1
ATOM 728 C CA . ARG A 1 98 ? 20.185 102.959 61.342 1.00 14.01 95 ARG A CA 1
ATOM 729 C C . ARG A 1 98 ? 18.942 103.804 61.200 1.00 13.72 95 ARG A C 1
ATOM 730 O O . ARG A 1 98 ? 18.218 104.038 62.162 1.00 13.46 95 ARG A O 1
ATOM 738 N N . ILE A 1 99 ? 18.711 104.247 59.973 1.00 13.98 96 ILE A N 1
ATOM 739 C CA . ILE A 1 99 ? 17.700 105.210 59.633 1.00 13.98 96 ILE A CA 1
ATOM 740 C C . ILE A 1 99 ? 16.719 104.558 58.669 1.00 13.88 96 ILE A C 1
ATOM 741 O O . ILE A 1 99 ? 17.150 103.993 57.632 1.00 13.87 96 ILE A O 1
ATOM 746 N N . ALA A 1 100 ? 15.425 104.624 59.000 1.00 12.92 97 ALA A N 1
ATOM 747 C CA . ALA A 1 100 ? 14.437 103.963 58.207 1.00 13.14 97 ALA A CA 1
ATOM 748 C C . ALA A 1 100 ? 13.246 104.837 57.804 1.00 13.29 97 ALA A C 1
ATOM 749 O O . ALA A 1 100 ? 12.644 105.538 58.645 1.00 13.28 97 ALA A O 1
ATOM 751 N N . ARG A 1 101 ? 12.854 104.730 56.535 1.00 13.56 98 ARG A N 1
ATOM 752 C CA . ARG A 1 101 ? 11.587 105.267 56.076 1.00 13.55 98 ARG A CA 1
ATOM 753 C C . ARG A 1 101 ? 10.447 104.380 56.511 1.00 13.85 98 ARG A C 1
ATOM 754 O O . ARG A 1 101 ? 10.505 103.185 56.288 1.00 13.89 98 ARG A O 1
ATOM 762 N N . ILE A 1 102 ? 9.379 104.975 57.067 1.00 14.00 99 ILE A N 1
ATOM 763 C CA . ILE A 1 102 ? 8.199 104.239 57.522 1.00 15.05 99 ILE A CA 1
ATOM 764 C C . ILE A 1 102 ? 6.992 105.023 57.056 1.00 15.44 99 ILE A C 1
ATOM 765 O O . ILE A 1 102 ? 6.841 106.162 57.449 1.00 15.38 99 ILE A O 1
ATOM 770 N N . ARG A 1 103 ? 6.211 104.459 56.136 1.00 16.21 100 ARG A N 1
ATOM 771 C CA . ARG A 1 103 ? 5.078 105.150 55.550 1.00 17.39 100 ARG A CA 1
ATOM 772 C C . ARG A 1 103 ? 3.776 104.900 56.284 1.00 18.75 100 ARG A C 1
ATOM 773 O O . ARG A 1 103 ? 2.855 105.729 56.206 1.00 20.43 100 ARG A O 1
ATOM 781 N N . SER A 1 104 ? 3.671 103.783 57.001 1.00 18.85 101 SER A N 1
ATOM 782 C CA . SER A 1 104 ? 2.371 103.421 57.593 1.00 19.76 101 SER A CA 1
ATOM 783 C C . SER A 1 104 ? 2.105 104.212 58.873 1.00 19.73 101 SER A C 1
ATOM 784 O O . SER A 1 104 ? 2.897 104.164 59.820 1.00 18.76 101 SER A O 1
ATOM 787 N N . PRO A 1 105 ? 0.983 104.950 58.907 1.00 20.74 102 PRO A N 1
ATOM 788 C CA . PRO A 1 105 ? 0.582 105.603 60.138 1.00 21.16 102 PRO A CA 1
ATOM 789 C C . PRO A 1 105 ? 0.413 104.626 61.287 1.00 21.25 102 PRO A C 1
ATOM 790 O O . PRO A 1 105 ? 0.594 105.016 62.423 1.00 21.03 102 PRO A O 1
ATOM 794 N N . GLN A 1 106 ? 0.084 103.376 60.988 1.00 21.91 103 GLN A N 1
ATOM 795 C CA . GLN A 1 106 ? -0.221 102.358 62.017 1.00 23.33 103 GLN A CA 1
ATOM 796 C C . GLN A 1 106 ? 1.054 102.021 62.836 1.00 21.63 103 GLN A C 1
ATOM 797 O O . GLN A 1 106 ? 1.006 101.933 64.025 1.00 21.86 103 GLN A O 1
ATOM 803 N N . TYR A 1 107 ? 2.211 101.911 62.200 1.00 19.60 104 TYR A N 1
ATOM 804 C CA . TYR A 1 107 ? 3.463 101.790 62.965 1.00 18.59 104 TYR A CA 1
ATOM 805 C C . TYR A 1 107 ? 3.874 103.087 63.689 1.00 19.10 104 TYR A C 1
ATOM 806 O O . TYR A 1 107 ? 4.386 103.071 64.822 1.00 18.22 104 TYR A O 1
ATOM 815 N N . LEU A 1 108 ? 3.689 104.235 63.026 1.00 20.68 105 LEU A N 1
ATOM 816 C CA . LEU A 1 108 ? 4.068 105.536 63.603 1.00 20.55 105 LEU A CA 1
ATOM 817 C C . LEU A 1 108 ? 3.208 105.883 64.837 1.00 21.27 105 LEU A C 1
ATOM 818 O O . LEU A 1 108 ? 3.699 106.502 65.764 1.00 22.07 105 LEU A O 1
ATOM 823 N N . ALA A 1 109 ? 1.967 105.411 64.898 1.00 22.18 106 ALA A N 1
ATOM 824 C CA . ALA A 1 109 ? 1.124 105.601 66.093 1.00 22.65 106 ALA A CA 1
ATOM 825 C C . ALA A 1 109 ? 1.679 104.850 67.320 1.00 23.65 106 ALA A C 1
ATOM 826 O O . ALA A 1 109 ? 1.349 105.165 68.475 1.00 23.65 106 ALA A O 1
ATOM 828 N N . GLN A 1 110 ? 2.542 103.880 67.095 1.00 22.77 107 GLN A N 1
ATOM 829 C CA . GLN A 1 110 ? 3.152 103.172 68.187 1.00 23.34 107 GLN A CA 1
ATOM 830 C C . GLN A 1 110 ? 4.694 103.306 68.211 1.00 22.41 107 GLN A C 1
ATOM 831 O O . GLN A 1 110 ? 5.366 102.375 68.580 1.00 19.53 107 GLN A O 1
ATOM 837 N N . LYS A 1 111 ? 5.252 104.469 67.857 1.00 24.19 108 LYS A N 1
ATOM 838 C CA . LYS A 1 111 ? 6.728 104.579 67.725 1.00 24.51 108 LYS A CA 1
ATOM 839 C C . LYS A 1 111 ? 7.439 104.259 69.003 1.00 23.32 108 LYS A C 1
ATOM 840 O O . LYS A 1 111 ? 8.551 103.767 68.964 1.00 21.70 108 LYS A O 1
ATOM 846 N N . GLU A 1 112 ? 6.862 104.684 70.125 1.00 23.41 109 GLU A N 1
ATOM 847 C CA . GLU A 1 112 ? 7.533 104.587 71.400 1.00 24.15 109 GLU A CA 1
ATOM 848 C C . GLU A 1 112 ? 7.718 103.152 71.765 1.00 21.15 109 GLU A C 1
ATOM 849 O O . GLU A 1 112 ? 8.834 102.718 72.086 1.00 18.54 109 GLU A O 1
ATOM 855 N N . ALA A 1 113 ? 6.616 102.411 71.711 1.00 18.46 110 ALA A N 1
ATOM 856 C CA . ALA A 1 113 ? 6.650 101.012 72.033 1.00 17.68 110 ALA A CA 1
ATOM 857 C C . ALA A 1 113 ? 7.471 100.187 71.067 1.00 16.39 110 ALA A C 1
ATOM 858 O O . ALA A 1 113 ? 8.223 99.301 71.486 1.00 16.14 110 ALA A O 1
ATOM 860 N N . LEU A 1 114 ? 7.368 100.459 69.784 1.00 16.20 111 LEU A N 1
ATOM 861 C CA . LEU A 1 114 ? 8.023 99.598 68.789 1.00 16.28 111 LEU A CA 1
ATOM 862 C C . LEU A 1 114 ? 9.501 99.952 68.573 1.00 16.78 111 LEU A C 1
ATOM 863 O O . LEU A 1 114 ? 10.366 99.061 68.464 1.00 16.21 111 LEU A O 1
ATOM 868 N N . PHE A 1 115 ? 9.795 101.250 68.516 1.00 17.22 112 PHE A N 1
ATOM 869 C CA . PHE A 1 115 ? 11.120 101.668 68.054 1.00 18.09 112 PHE A CA 1
ATOM 870 C C . PHE A 1 115 ? 11.996 102.169 69.195 1.00 19.94 112 PHE A C 1
ATOM 871 O O . PHE A 1 115 ? 13.069 101.573 69.456 1.00 20.93 112 PHE A O 1
ATOM 879 N N . LYS A 1 116 ? 11.504 103.157 69.941 1.00 21.95 113 LYS A N 1
ATOM 880 C CA . LYS A 1 116 ? 12.313 103.815 71.020 1.00 24.33 113 LYS A CA 1
ATOM 881 C C . LYS A 1 116 ? 12.626 102.871 72.161 1.00 22.15 113 LYS A C 1
ATOM 882 O O . LYS A 1 116 ? 13.635 103.051 72.848 1.00 22.37 113 LYS A O 1
ATOM 888 N N . SER A 1 117 ? 11.795 101.847 72.343 1.00 19.29 114 SER A N 1
ATOM 889 C CA . SER A 1 117 ? 12.036 100.836 73.382 1.00 18.47 114 SER A CA 1
ATOM 890 C C . SER A 1 117 ? 13.248 99.968 73.099 1.00 17.65 114 SER A C 1
ATOM 891 O O . SER A 1 117 ? 13.697 99.226 73.969 1.00 18.62 114 SER A O 1
ATOM 894 N N . GLY A 1 118 ? 13.731 99.955 71.866 1.00 16.46 115 GLY A N 1
ATOM 895 C CA . GLY A 1 118 ? 14.778 99.040 71.482 1.00 15.97 115 GLY A CA 1
ATOM 896 C C . GLY A 1 118 ? 14.267 97.728 70.861 1.00 15.81 115 GLY A C 1
ATOM 897 O O . GLY A 1 118 ? 15.088 96.885 70.448 1.00 15.15 115 GLY A O 1
ATOM 898 N N . ALA A 1 119 ? 12.937 97.506 70.845 1.00 15.46 116 ALA A N 1
ATOM 899 C CA . ALA A 1 119 ? 12.400 96.238 70.291 1.00 15.56 116 ALA A CA 1
ATOM 900 C C . ALA A 1 119 ? 12.705 96.043 68.807 1.00 15.25 116 ALA A C 1
ATOM 901 O O . ALA A 1 119 ? 13.140 94.926 68.378 1.00 15.68 116 ALA A O 1
ATOM 903 N N . ILE A 1 120 ? 12.432 97.093 68.033 1.00 15.03 117 ILE A N 1
ATOM 904 C CA . ILE A 1 120 ? 12.835 97.213 66.610 1.00 14.91 117 ILE A CA 1
ATOM 905 C C . ILE A 1 120 ? 13.861 98.345 66.527 1.00 14.85 117 ILE A C 1
ATOM 906 O O . ILE A 1 120 ? 13.519 99.545 66.746 1.00 15.04 117 ILE A O 1
ATOM 911 N N . PRO A 1 121 ? 15.131 97.978 66.252 1.00 14.64 118 PRO A N 1
ATOM 912 C CA . PRO A 1 121 ? 16.242 98.914 66.441 1.00 14.91 118 PRO A CA 1
ATOM 913 C C . PRO A 1 121 ? 16.452 99.875 65.270 1.00 14.83 118 PRO A C 1
ATOM 914 O O . PRO A 1 121 ? 17.457 99.801 64.545 1.00 14.79 118 PRO A O 1
ATOM 918 N N . VAL A 1 122 ? 15.464 100.761 65.064 1.00 14.70 119 VAL A N 1
ATOM 919 C CA . VAL A 1 122 ? 15.573 101.845 64.115 1.00 14.78 119 VAL A CA 1
ATOM 920 C C . VAL A 1 122 ? 15.983 103.049 64.969 1.00 15.44 119 VAL A C 1
ATOM 921 O O . VAL A 1 122 ? 15.260 103.379 65.888 1.00 15.50 119 VAL A O 1
ATOM 925 N N . ASP A 1 123 ? 17.159 103.620 64.743 1.00 16.40 120 ASP A N 1
ATOM 926 C CA . ASP A 1 123 ? 17.577 104.8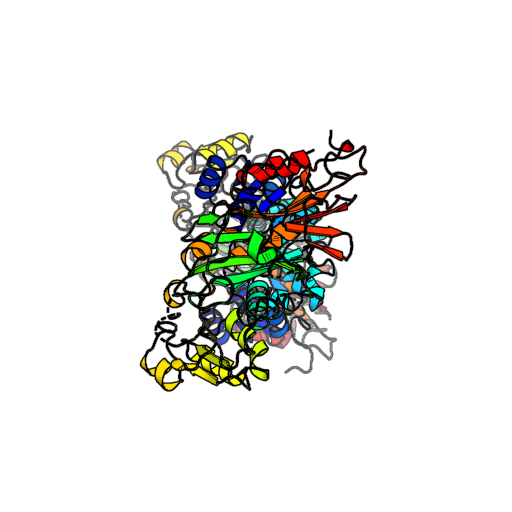70 65.437 1.00 17.37 120 ASP A CA 1
ATOM 927 C C . ASP A 1 123 ? 16.772 106.120 65.064 1.00 17.27 120 ASP A C 1
ATOM 928 O O . ASP A 1 123 ? 16.509 106.938 65.909 1.00 16.62 120 ASP A O 1
ATOM 933 N N . HIS A 1 124 ? 16.417 106.288 63.804 1.00 17.86 121 HIS A N 1
ATOM 934 C CA . HIS A 1 124 ? 15.645 107.457 63.355 1.00 18.82 121 HIS A CA 1
ATOM 935 C C . HIS A 1 124 ? 14.631 107.025 62.337 1.00 18.68 121 HIS A C 1
ATOM 936 O O . HIS A 1 124 ? 14.992 106.361 61.354 1.00 17.80 121 HIS A O 1
ATOM 943 N N . LEU A 1 125 ? 13.361 107.352 62.593 1.00 17.95 122 LEU A N 1
ATOM 944 C CA . LEU A 1 125 ? 12.272 107.111 61.648 1.00 18.82 122 LEU A CA 1
ATOM 945 C C . LEU A 1 125 ? 12.106 108.297 60.765 1.00 17.83 122 LEU A C 1
ATOM 946 O O . LEU A 1 125 ? 12.138 109.416 61.246 1.00 18.05 122 LEU A O 1
ATOM 951 N N . ILE A 1 126 ? 11.894 108.063 59.485 1.00 16.62 123 ILE A N 1
ATOM 952 C CA . ILE A 1 126 ? 11.595 109.131 58.565 1.00 16.56 123 ILE A CA 1
ATOM 953 C C . ILE A 1 126 ? 10.194 108.859 58.046 1.00 15.68 123 ILE A C 1
ATOM 954 O O . ILE A 1 126 ? 9.969 107.868 57.294 1.00 15.37 123 ILE A O 1
ATOM 959 N N . ALA A 1 127 ? 9.254 109.720 58.420 1.00 14.87 124 ALA A N 1
ATOM 960 C CA . ALA A 1 127 ? 7.816 109.488 58.126 1.00 15.06 124 ALA A CA 1
ATOM 961 C C . ALA A 1 127 ? 7.326 110.497 57.087 1.00 15.24 124 ALA A C 1
ATOM 962 O O . ALA A 1 127 ? 6.988 111.641 57.461 1.00 14.48 124 ALA A O 1
ATOM 964 N N . PRO A 1 128 ? 7.314 110.104 55.804 1.00 14.79 125 PRO A N 1
ATOM 965 C CA . PRO A 1 128 ? 7.167 111.145 54.768 1.00 15.41 125 PRO A CA 1
ATOM 966 C C . PRO A 1 128 ? 5.884 111.968 54.856 1.00 15.21 125 PRO A C 1
ATOM 967 O O . PRO A 1 128 ? 5.898 113.189 54.634 1.00 14.32 125 PRO A O 1
ATOM 971 N N . GLU A 1 129 ? 4.800 111.303 55.179 1.00 15.91 126 GLU A N 1
ATOM 972 C CA . GLU A 1 129 ? 3.500 111.961 55.250 1.00 17.21 126 GLU A CA 1
ATOM 973 C C . GLU A 1 129 ? 3.454 112.992 56.388 1.00 16.66 126 GLU A C 1
ATOM 974 O O . GLU A 1 129 ? 3.003 114.109 56.185 1.00 16.28 126 GLU A O 1
ATOM 980 N N . GLU A 1 130 ? 3.956 112.600 57.557 1.00 16.84 127 GLU A N 1
ATOM 981 C CA . GLU A 1 130 ? 4.034 113.489 58.715 1.00 17.75 127 GLU A CA 1
ATOM 982 C C . GLU A 1 130 ? 4.933 114.687 58.357 1.00 15.95 127 GLU A C 1
ATOM 983 O O . GLU A 1 130 ? 4.600 115.827 58.682 1.00 15.47 127 GLU A O 1
ATOM 989 N N . LEU A 1 131 ? 6.043 114.421 57.682 1.00 14.51 128 LEU A N 1
ATOM 990 C CA . LEU A 1 131 ? 7.004 115.482 57.327 1.00 13.83 128 LEU A CA 1
ATOM 991 C C . LEU A 1 131 ? 6.394 116.474 56.326 1.00 13.15 128 LEU A C 1
ATOM 992 O O . LEU A 1 131 ? 6.585 117.665 56.447 1.00 12.74 128 LEU A O 1
ATOM 997 N N . VAL A 1 132 ? 5.676 115.965 55.312 1.00 12.82 129 VAL A N 1
ATOM 998 C CA . VAL A 1 132 ? 4.953 116.829 54.400 1.00 12.50 129 VAL A CA 1
ATOM 999 C C . VAL A 1 132 ? 3.910 117.698 55.133 1.00 12.63 129 VAL A C 1
ATOM 1000 O O . VAL A 1 132 ? 3.844 118.911 54.916 1.00 12.85 129 VAL A O 1
ATOM 1004 N N . THR A 1 133 ? 3.122 117.097 56.004 1.00 12.56 130 THR A N 1
ATOM 1005 C CA . THR A 1 133 ? 2.124 117.817 56.772 1.00 12.77 130 THR A CA 1
ATOM 1006 C C . THR A 1 133 ? 2.767 118.936 57.622 1.00 12.48 130 THR A C 1
ATOM 1007 O O . THR A 1 133 ? 2.359 120.092 57.544 1.00 12.26 130 THR A O 1
ATOM 1011 N N . SER A 1 134 ? 3.810 118.615 58.395 1.00 12.39 131 SER A N 1
ATOM 1012 C CA . SER A 1 134 ? 4.512 119.634 59.185 1.00 12.15 131 SER A CA 1
ATOM 1013 C C . SER A 1 134 ? 5.156 120.721 58.359 1.00 12.10 131 SER A C 1
ATOM 1014 O O . SER A 1 134 ? 5.188 121.862 58.798 1.00 11.87 131 SER A O 1
ATOM 1017 N N . TYR A 1 135 ? 5.694 120.361 57.195 1.00 11.89 132 TYR A N 1
ATOM 1018 C CA . TYR A 1 135 ? 6.297 121.327 56.299 1.00 11.98 132 TYR A CA 1
ATOM 1019 C C . TYR A 1 135 ? 5.264 122.355 55.823 1.00 12.35 132 TYR A C 1
ATOM 1020 O O . TYR A 1 135 ? 5.497 123.572 55.872 1.00 12.35 132 TYR A O 1
ATOM 1029 N N . ILE A 1 136 ? 4.120 121.866 55.364 1.00 12.57 133 ILE A N 1
ATOM 1030 C CA . ILE A 1 136 ? 3.008 122.733 54.923 1.00 13.15 133 ILE A CA 1
ATOM 1031 C C . ILE A 1 136 ? 2.532 123.654 56.031 1.00 13.76 133 ILE A C 1
ATOM 1032 O O . ILE A 1 136 ? 2.373 124.863 55.842 1.00 13.62 133 ILE A O 1
ATOM 1037 N N . GLU A 1 137 ? 2.337 123.075 57.186 1.00 14.69 134 GLU A N 1
ATOM 1038 C CA . GLU A 1 137 ? 2.030 123.850 58.392 1.00 16.64 134 GLU A CA 1
ATOM 1039 C C . GLU A 1 137 ? 3.043 124.956 58.699 1.00 15.89 134 GLU A C 1
ATOM 1040 O O . GLU A 1 137 ? 2.662 126.083 59.033 1.00 15.54 134 GLU A O 1
ATOM 1046 N N . ARG A 1 138 ? 4.318 124.637 58.564 1.00 15.51 135 ARG A N 1
ATOM 1047 C CA . ARG A 1 138 ? 5.439 125.568 58.704 1.00 15.92 135 ARG A CA 1
ATOM 1048 C C . ARG A 1 138 ? 5.329 126.771 57.744 1.00 15.29 135 ARG A C 1
ATOM 1049 O O . ARG A 1 138 ? 5.447 127.873 58.132 1.00 14.96 135 ARG A O 1
ATOM 1057 N N . LEU A 1 139 ? 5.057 126.493 56.491 1.00 14.38 136 LEU A N 1
ATOM 1058 C CA . LEU A 1 139 ? 4.809 127.560 55.503 1.00 14.55 136 LEU A CA 1
ATOM 1059 C C . LEU A 1 139 ? 3.572 128.452 55.872 1.00 14.48 136 LEU A C 1
ATOM 1060 O O . LEU A 1 139 ? 3.596 129.679 55.752 1.00 14.48 136 LEU A O 1
ATOM 1065 N N . ILE A 1 140 ? 2.490 127.829 56.281 1.00 14.37 137 ILE A N 1
ATOM 1066 C CA . ILE A 1 140 ? 1.287 128.556 56.701 1.00 14.95 137 ILE A CA 1
ATOM 1067 C C . ILE A 1 140 ? 1.569 129.515 57.899 1.00 15.10 137 ILE A C 1
ATOM 1068 O O . ILE A 1 140 ? 1.042 130.652 57.950 1.00 15.13 137 ILE A O 1
ATOM 1073 N N A GLN A 1 141 ? 2.414 129.058 58.821 0.50 15.00 138 GLN A N 1
ATOM 1074 N N B GLN A 1 141 ? 2.392 129.071 58.844 0.50 15.01 138 GLN A N 1
ATOM 1075 C CA A GLN A 1 141 ? 2.801 129.843 59.996 0.50 15.42 138 GLN A CA 1
ATOM 1076 C CA B GLN A 1 141 ? 2.755 129.892 60.009 0.50 15.44 138 GLN A CA 1
ATOM 1077 C C A GLN A 1 141 ? 3.958 130.814 59.711 0.50 15.63 138 GLN A C 1
ATOM 1078 C C B GLN A 1 141 ? 3.854 130.926 59.676 0.50 15.66 138 GLN A C 1
ATOM 1079 O O A GLN A 1 141 ? 4.442 131.481 60.614 0.50 15.95 138 GLN A O 1
ATOM 1080 O O B GLN A 1 141 ? 4.171 131.784 60.501 0.50 15.94 138 GLN A O 1
ATOM 1091 N N . TYR A 1 142 ? 4.371 130.901 58.446 1.00 15.96 139 TYR A N 1
ATOM 1092 C CA . TYR A 1 142 ? 5.285 131.932 57.944 1.00 16.47 139 TYR A CA 1
ATOM 1093 C C . TYR A 1 142 ? 4.685 132.533 56.678 1.00 16.92 139 TYR A C 1
ATOM 1094 O O . TYR A 1 142 ? 5.158 132.311 55.574 1.00 16.55 139 TYR A O 1
ATOM 1103 N N . PRO A 1 143 ? 3.640 133.314 56.835 1.00 17.26 140 PRO A N 1
ATOM 1104 C CA . PRO A 1 143 ? 2.964 133.815 55.668 1.00 18.08 140 PRO A CA 1
ATOM 1105 C C . PRO A 1 143 ? 3.939 134.637 54.773 1.00 18.96 140 PRO A C 1
ATOM 1106 O O . PRO A 1 143 ? 4.804 135.377 55.277 1.00 19.22 140 PRO A O 1
ATOM 1110 N N . GLY A 1 144 ? 3.845 134.430 53.475 1.00 19.12 141 GLY A N 1
ATOM 1111 C CA . GLY A 1 144 ? 4.800 135.020 52.538 1.00 19.77 141 GLY A CA 1
ATOM 1112 C C . GLY A 1 144 ? 5.993 134.114 52.272 1.00 19.42 141 GLY A C 1
ATOM 1113 O O . GLY A 1 144 ? 6.734 134.329 51.309 1.00 20.86 141 GLY A O 1
ATOM 1114 N N . ALA A 1 145 ? 6.193 133.075 53.071 1.00 18.38 142 ALA A N 1
ATOM 1115 C CA . ALA A 1 145 ? 7.326 132.207 52.792 1.00 17.97 142 ALA A CA 1
ATOM 1116 C C . ALA A 1 145 ? 7.054 131.222 51.623 1.00 17.88 142 ALA A C 1
ATOM 1117 O O . ALA A 1 145 ? 5.973 130.622 51.559 1.00 17.51 142 ALA A O 1
ATOM 1119 N N . LEU A 1 146 ? 8.075 131.000 50.792 1.00 17.42 143 LEU A N 1
ATOM 1120 C CA . LEU A 1 146 ? 8.009 130.071 49.685 1.00 17.99 143 LEU A CA 1
ATOM 1121 C C . LEU A 1 146 ? 8.823 128.826 49.879 1.00 17.25 143 LEU A C 1
ATOM 1122 O O . LEU A 1 146 ? 8.587 127.810 49.226 1.00 17.05 143 LEU A O 1
ATOM 1127 N N . GLN A 1 147 ? 9.782 128.897 50.800 1.00 16.54 144 GLN A N 1
ATOM 1128 C CA . GLN A 1 147 ? 10.531 127.768 51.236 1.00 16.12 144 GLN A CA 1
ATOM 1129 C C . GLN A 1 147 ? 11.104 128.071 52.613 1.00 15.82 144 GLN A C 1
ATOM 1130 O O . GLN A 1 147 ? 11.415 129.231 52.934 1.00 15.56 144 GLN A O 1
ATOM 1136 N N . VAL A 1 148 ? 11.148 127.025 53.424 1.00 15.90 145 VAL A N 1
ATOM 1137 C CA . VAL A 1 148 ? 11.794 127.011 54.742 1.00 16.69 145 VAL A CA 1
ATOM 1138 C C . VAL A 1 148 ? 12.699 125.783 54.832 1.00 17.66 145 VAL A C 1
ATOM 1139 O O . VAL A 1 148 ? 12.240 124.622 54.640 1.00 18.49 145 VAL A O 1
ATOM 1143 N N . VAL A 1 149 ? 13.978 126.034 55.130 1.00 18.68 146 VAL A N 1
ATOM 1144 C CA . VAL A 1 149 ? 14.984 124.993 55.240 1.00 19.51 146 VAL A CA 1
ATOM 1145 C C . VAL A 1 149 ? 15.690 125.189 56.570 1.00 19.47 146 VAL A C 1
ATOM 1146 O O . VAL A 1 149 ? 15.912 126.336 56.982 1.00 19.80 146 VAL A O 1
ATOM 1150 N N . SER A 1 150 ? 16.094 124.097 57.214 1.00 19.12 147 SER A N 1
ATOM 1151 C CA . SER A 1 150 ? 16.998 124.212 58.346 1.00 19.82 147 SER A CA 1
ATOM 1152 C C . SER A 1 150 ? 18.355 123.479 58.152 1.00 19.65 147 SER A C 1
ATOM 1153 O O . SER A 1 150 ? 18.519 122.578 57.261 1.00 19.43 147 SER A O 1
ATOM 1156 N N . PHE A 1 151 ? 19.343 123.946 58.905 1.00 19.02 148 PHE A N 1
ATOM 1157 C CA . PHE A 1 151 ? 20.722 123.399 58.876 1.00 19.49 148 PHE A CA 1
ATOM 1158 C C . PHE A 1 151 ? 21.241 123.252 60.290 1.00 19.36 148 PHE A C 1
ATOM 1159 O O . PHE A 1 151 ? 20.692 123.830 61.232 1.00 18.46 148 PHE A O 1
ATOM 1167 N N . ALA A 1 152 ? 22.327 122.506 60.434 1.00 19.83 149 ALA A N 1
ATOM 1168 C CA . ALA A 1 152 ? 23.029 122.382 61.701 1.00 20.99 149 ALA A CA 1
ATOM 1169 C C . ALA A 1 152 ? 22.179 121.996 62.910 1.00 20.91 149 ALA A C 1
ATOM 1170 O O . ALA A 1 152 ? 22.174 122.708 63.910 1.00 20.88 149 ALA A O 1
ATOM 1172 N N . GLU A 1 153 ? 21.531 120.837 62.825 1.00 22.29 150 GLU A N 1
ATOM 1173 C CA . GLU A 1 153 ? 20.646 120.298 63.892 1.00 23.11 150 GLU A CA 1
ATOM 1174 C C . GLU A 1 153 ? 19.682 121.406 64.356 1.00 21.93 150 GLU A C 1
ATOM 1175 O O . GLU A 1 153 ? 19.589 121.711 65.562 1.00 20.61 150 GLU A O 1
ATOM 1181 N N . GLU A 1 154 ? 19.062 122.076 63.396 1.00 22.38 151 GLU A N 1
ATOM 1182 C CA . GLU A 1 154 ? 17.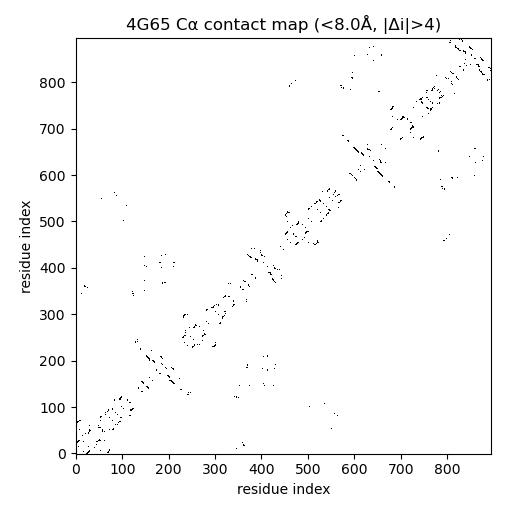970 123.028 63.687 1.00 23.50 151 GLU A CA 1
ATOM 1183 C C . GLU A 1 154 ? 18.389 124.286 64.399 1.00 21.82 151 GLU A C 1
ATOM 1184 O O . GLU A 1 154 ? 17.558 124.885 65.098 1.00 22.02 151 GLU A O 1
ATOM 1190 N N . LYS A 1 155 ? 19.666 124.658 64.300 1.00 20.17 152 LYS A N 1
ATOM 1191 C CA . LYS A 1 155 ? 20.127 125.922 64.841 1.00 19.57 152 LYS A CA 1
ATOM 1192 C C . LYS A 1 155 ? 20.106 127.046 63.807 1.00 17.97 152 LYS A C 1
ATOM 1193 O O . LYS A 1 155 ? 20.138 128.185 64.177 1.00 17.41 152 LYS A O 1
ATOM 1199 N N . VAL A 1 156 ? 20.055 126.715 62.525 1.00 16.50 153 VAL A N 1
ATOM 1200 C CA . VAL A 1 156 ? 20.079 127.704 61.465 1.00 15.98 153 VAL A CA 1
ATOM 1201 C C . VAL A 1 156 ? 18.886 127.513 60.604 1.00 15.22 153 VAL A C 1
ATOM 1202 O O . VAL A 1 156 ? 18.561 126.378 60.277 1.00 14.68 153 VAL A O 1
ATOM 1206 N N . SER A 1 157 ? 18.274 128.622 60.161 1.00 15.18 154 SER A N 1
ATOM 1207 C CA . SER A 1 157 ? 17.103 128.548 59.305 1.00 14.65 154 SER A CA 1
ATOM 1208 C C . SER A 1 157 ? 17.246 129.449 58.114 1.00 15.05 154 SER A C 1
ATOM 1209 O O . SER A 1 157 ? 17.904 130.492 58.157 1.00 15.34 154 SER A O 1
ATOM 1212 N N . LEU A 1 158 ? 16.534 129.083 57.055 1.00 15.03 155 LEU A N 1
ATOM 1213 C CA . LEU A 1 158 ? 16.572 129.824 55.805 1.00 15.60 155 LEU A CA 1
ATOM 1214 C C . LEU A 1 158 ? 15.163 129.972 55.307 1.00 15.23 155 LEU A C 1
ATOM 1215 O O . LEU A 1 158 ? 14.443 128.985 55.237 1.00 14.86 155 LEU A O 1
ATOM 1220 N N A VAL A 1 159 ? 14.747 131.205 55.010 0.50 15.40 156 VAL A N 1
ATOM 1221 N N B VAL A 1 159 ? 14.785 131.197 54.944 0.50 15.30 156 VAL A N 1
ATOM 1222 C CA A VAL A 1 159 ? 13.414 131.449 54.473 0.50 15.16 156 VAL A CA 1
ATOM 1223 C CA B VAL A 1 159 ? 13.433 131.508 54.508 0.50 14.99 156 VAL A CA 1
ATOM 1224 C C A VAL A 1 159 ? 13.454 132.281 53.190 0.50 15.54 156 VAL A C 1
ATOM 1225 C C B VAL A 1 159 ? 13.459 132.292 53.187 0.50 15.44 156 VAL A C 1
ATOM 1226 O O A VAL A 1 159 ? 14.175 133.294 53.105 0.50 15.77 156 VAL A O 1
ATOM 1227 O O B VAL A 1 159 ? 14.190 133.296 53.073 0.50 15.68 156 VAL A O 1
ATOM 1234 N N . ALA A 1 160 ? 12.690 131.833 52.194 1.00 15.48 157 ALA A N 1
ATOM 1235 C CA . ALA A 1 160 ? 12.580 132.516 50.897 1.00 16.35 157 ALA A CA 1
ATOM 1236 C C . ALA A 1 160 ? 11.305 133.311 50.930 1.00 16.69 157 ALA A C 1
ATOM 1237 O O . ALA A 1 160 ? 10.245 132.775 51.324 1.00 15.80 157 ALA A O 1
ATOM 1239 N N . VAL A 1 161 ? 11.413 134.563 50.510 1.00 17.53 158 VAL A N 1
ATOM 1240 C CA . VAL A 1 161 ? 10.238 135.433 50.314 1.00 18.72 158 VAL A CA 1
ATOM 1241 C C . VAL A 1 161 ? 10.368 136.037 48.913 1.00 20.31 158 VAL A C 1
ATOM 1242 O O . VAL A 1 161 ? 11.478 136.013 48.302 1.00 20.96 158 VAL A O 1
ATOM 1246 N N . LYS A 1 162 ? 9.270 136.599 48.424 1.00 21.48 159 LYS A N 1
ATOM 1247 C CA . LYS A 1 162 ? 9.243 137.266 47.124 1.00 23.06 159 LYS A CA 1
ATOM 1248 C C . LYS A 1 162 ? 9.053 138.777 47.310 1.00 22.91 159 LYS A C 1
ATOM 1249 O O . LYS A 1 162 ? 8.071 139.238 47.891 1.00 21.76 159 LYS A O 1
ATOM 1255 N N . ALA A 1 163 ? 10.004 139.549 46.797 1.00 23.11 160 ALA A N 1
ATOM 1256 C CA . ALA A 1 163 ? 9.973 140.990 46.944 1.00 23.14 160 ALA A CA 1
ATOM 1257 C C . ALA A 1 163 ? 8.825 141.547 46.114 1.00 23.04 160 ALA A C 1
ATOM 1258 O O . ALA A 1 163 ? 8.616 141.075 45.022 1.00 23.75 160 ALA A O 1
ATOM 1260 N N . TYR A 1 164 ? 8.091 142.522 46.631 1.00 43.06 161 TYR A N 1
ATOM 1261 C CA . TYR A 1 164 ? 6.961 143.069 45.895 1.00 45.34 161 TYR A CA 1
ATOM 1262 C C . TYR A 1 164 ? 7.038 144.584 45.929 1.00 48.26 161 TYR A C 1
ATOM 1263 O O . TYR A 1 164 ? 7.639 145.156 46.827 1.00 48.06 161 TYR A O 1
ATOM 1272 N N . TYR A 1 165 ? 6.429 145.229 44.942 1.00 51.40 162 TYR A N 1
ATOM 1273 C CA . TYR A 1 165 ? 6.422 146.689 44.904 1.00 55.48 162 TYR A CA 1
ATOM 1274 C C . TYR A 1 165 ? 5.853 147.202 46.207 1.00 56.47 162 TYR A C 1
ATOM 1275 O O . TYR A 1 165 ? 4.924 146.629 46.717 1.00 56.16 162 TYR A O 1
ATOM 1284 N N . GLY A 1 166 ? 6.443 148.247 46.770 1.00 58.03 163 GLY A N 1
ATOM 1285 C CA . GLY A 1 166 ? 5.951 148.824 48.017 1.00 60.06 163 GLY A CA 1
ATOM 1286 C C . GLY A 1 166 ? 6.452 148.162 49.289 1.00 56.82 163 GLY A C 1
ATOM 1287 O O . GLY A 1 166 ? 6.321 148.734 50.372 1.00 59.21 163 GLY A O 1
ATOM 1288 N N . GLY A 1 167 ? 7.036 146.974 49.170 1.00 51.81 164 GLY A N 1
ATOM 1289 C CA . GLY A 1 167 ? 7.543 146.242 50.330 1.00 49.16 164 GLY A CA 1
ATOM 1290 C C . GLY A 1 167 ? 8.891 146.772 50.757 1.00 48.49 164 GLY A C 1
ATOM 1291 O O . GLY A 1 167 ? 9.445 147.624 50.099 1.00 49.68 164 GLY A O 1
ATOM 1292 N N . PRO A 1 168 ? 9.441 146.245 51.853 1.00 46.67 165 PRO A N 1
ATOM 1293 C CA . PRO A 1 168 ? 10.662 146.834 52.414 1.00 46.70 165 PRO A CA 1
ATOM 1294 C C . PRO A 1 168 ? 11.960 146.447 51.659 1.00 43.74 165 PRO A C 1
ATOM 1295 O O . PRO A 1 168 ? 13.028 147.000 51.937 1.00 44.19 165 PRO A O 1
ATOM 1299 N N . LEU A 1 169 ? 11.883 145.531 50.708 1.00 41.19 166 LEU A N 1
ATOM 1300 C CA . LEU A 1 169 ? 13.100 145.074 50.060 1.00 39.11 166 LEU A CA 1
ATOM 1301 C C . LEU A 1 169 ? 13.377 145.809 48.758 1.00 40.32 166 LEU A C 1
ATOM 1302 O O . LEU A 1 169 ? 14.514 146.045 48.435 1.00 40.26 166 LEU A O 1
ATOM 1307 N N . VAL A 1 170 ? 12.344 146.185 48.026 1.00 41.80 167 VAL A N 1
ATOM 1308 C CA . VAL A 1 170 ? 12.554 146.602 46.652 1.00 43.25 167 VAL A CA 1
ATOM 1309 C C . VAL A 1 170 ? 13.261 147.949 46.642 1.00 46.07 167 VAL A C 1
ATOM 1310 O O . VAL A 1 170 ? 12.914 148.837 47.401 1.00 48.09 167 VAL A O 1
ATOM 1314 N N . GLY A 1 171 ? 14.287 148.060 45.808 1.00 46.55 168 GLY A N 1
ATOM 1315 C CA . GLY A 1 171 ? 15.002 149.328 45.620 1.00 49.82 168 GLY A CA 1
ATOM 1316 C C . GLY A 1 171 ? 16.117 149.572 46.633 1.00 49.02 168 GLY A C 1
ATOM 1317 O O . GLY A 1 171 ? 16.760 150.604 46.562 1.00 51.77 168 GLY A O 1
ATOM 1318 N N . ASN A 1 172 ? 16.331 148.669 47.592 1.00 45.79 169 ASN A N 1
ATOM 1319 C CA . ASN A 1 172 ? 17.441 148.825 48.553 1.00 45.23 169 ASN A CA 1
ATOM 1320 C C . ASN A 1 172 ? 18.608 147.876 48.294 1.00 43.19 169 ASN A C 1
ATOM 1321 O O . ASN A 1 172 ? 18.441 146.778 47.797 1.00 41.34 169 ASN A O 1
ATOM 1326 N N . ALA A 1 173 ? 19.798 148.318 48.659 1.00 44.02 170 ALA A N 1
ATOM 1327 C CA . ALA A 1 173 ? 20.993 147.502 48.504 1.00 42.99 170 ALA A CA 1
ATOM 1328 C C . ALA A 1 173 ? 21.114 146.594 49.718 1.00 40.71 170 ALA A C 1
ATOM 1329 O O . ALA A 1 173 ? 20.727 146.985 50.817 1.00 40.64 170 ALA A O 1
ATOM 1331 N N . LEU A 1 174 ? 21.680 145.415 49.532 1.00 39.63 171 LEU A N 1
ATOM 1332 C CA . LEU A 1 174 ? 21.863 144.490 50.660 1.00 38.38 171 LEU A CA 1
ATOM 1333 C C . LEU A 1 174 ? 22.653 145.122 51.826 1.00 39.48 171 LEU A C 1
ATOM 1334 O O . LEU A 1 174 ? 22.292 144.925 52.983 1.00 38.93 171 LEU A O 1
ATOM 1339 N N . SER A 1 175 ? 23.696 145.902 51.523 1.00 41.48 172 SER A N 1
ATOM 1340 C CA . SER A 1 175 ? 24.473 146.586 52.568 1.00 43.02 172 SER A CA 1
ATOM 1341 C C . SER A 1 175 ? 23.599 147.489 53.435 1.00 44.10 172 SER A C 1
ATOM 1342 O O . SER A 1 175 ? 23.784 147.569 54.657 1.00 44.43 172 SER A O 1
ATOM 1345 N N . ALA A 1 176 ? 22.656 148.164 52.787 1.00 45.60 173 ALA A N 1
ATOM 1346 C CA . ALA A 1 176 ? 21.705 149.022 53.474 1.00 47.81 173 ALA A CA 1
ATOM 1347 C C . ALA A 1 176 ? 20.701 148.211 54.281 1.00 47.32 173 ALA A C 1
ATOM 1348 O O . ALA A 1 176 ? 20.456 148.520 55.436 1.00 48.54 173 ALA A O 1
ATOM 1350 N N . LEU A 1 177 ? 20.155 147.148 53.699 1.00 46.69 174 LEU A N 1
ATOM 1351 C CA . LEU A 1 177 ? 19.123 146.368 54.374 1.00 47.09 174 LEU A CA 1
ATOM 1352 C C . LEU A 1 177 ? 19.633 145.801 55.703 1.00 48.46 174 LEU A C 1
ATOM 1353 O O . LEU A 1 177 ? 19.030 146.046 56.757 1.00 50.31 174 LEU A O 1
ATOM 1358 N N . ARG A 1 178 ? 20.762 145.104 55.642 1.00 49.08 175 ARG A N 1
ATOM 1359 C CA . ARG A 1 178 ? 21.535 144.714 56.826 1.00 51.42 175 ARG A CA 1
ATOM 1360 C C . ARG A 1 178 ? 21.463 145.742 57.968 1.00 54.38 175 ARG A C 1
ATOM 1361 O O . ARG A 1 178 ? 21.120 145.397 59.104 1.00 55.13 175 ARG A O 1
ATOM 1369 N N . GLU A 1 179 ? 21.766 147.004 57.661 1.00 56.39 176 GLU A N 1
ATOM 1370 C CA . GLU A 1 179 ? 21.798 148.034 58.694 1.00 59.81 176 GLU A CA 1
ATOM 1371 C C . GLU A 1 179 ? 20.419 148.618 59.051 1.00 61.95 176 GLU A C 1
ATOM 1372 O O . GLU A 1 179 ? 20.303 149.352 60.022 1.00 64.74 176 GLU A O 1
ATOM 1378 N N . HIS A 1 180 ? 19.369 148.306 58.300 1.00 61.98 177 HIS A N 1
ATOM 1379 C CA . HIS A 1 180 ? 18.034 148.740 58.722 1.00 65.43 177 HIS A CA 1
ATOM 1380 C C . HIS A 1 180 ? 17.386 147.753 59.657 1.00 65.57 177 HIS A C 1
ATOM 1381 O O . HIS A 1 180 ? 16.244 147.955 60.068 1.00 67.71 177 HIS A O 1
ATOM 1396 N N . PRO A 1 182 ? 19.432 146.555 62.558 1.00 40.51 179 PRO A N 1
ATOM 1397 C CA . PRO A 1 182 ? 20.779 146.514 63.134 1.00 41.07 179 PRO A CA 1
ATOM 1398 C C . PRO A 1 182 ? 21.006 145.484 64.262 1.00 39.11 179 PRO A C 1
ATOM 1399 O O . PRO A 1 182 ? 22.118 145.010 64.413 1.00 38.82 179 PRO A O 1
ATOM 1403 N N . HIS A 1 183 ? 19.992 145.148 65.051 1.00 37.96 180 HIS A N 1
ATOM 1404 C CA . HIS A 1 183 ? 20.227 144.243 66.203 1.00 37.63 180 HIS A CA 1
ATOM 1405 C C . HIS A 1 183 ? 19.989 142.799 65.864 1.00 34.67 180 HIS A C 1
ATOM 1406 O O . HIS A 1 183 ? 20.431 141.931 66.602 1.00 34.07 180 HIS A O 1
ATOM 1413 N N . ILE A 1 184 ? 19.309 142.558 64.752 1.00 32.45 181 ILE A N 1
ATOM 1414 C CA . ILE A 1 184 ? 18.883 141.226 64.313 1.00 30.63 181 ILE A CA 1
ATOM 1415 C C . ILE A 1 184 ? 19.808 140.734 63.212 1.00 29.16 181 ILE A C 1
ATOM 1416 O O . ILE A 1 184 ? 19.838 141.263 62.107 1.00 28.75 181 ILE A O 1
ATOM 1421 N N . ASP A 1 185 ? 20.549 139.695 63.511 1.00 28.04 182 ASP A N 1
ATOM 1422 C CA . ASP A 1 185 ? 21.561 139.258 62.612 1.00 28.75 182 ASP A CA 1
ATOM 1423 C C . ASP A 1 185 ? 21.018 138.275 61.575 1.00 25.57 182 ASP A C 1
ATOM 1424 O O . ASP A 1 185 ? 20.603 137.147 61.901 1.00 23.01 182 ASP A O 1
ATOM 1429 N N . THR A 1 186 ? 21.055 138.726 60.337 1.00 24.27 183 THR A N 1
ATOM 1430 C CA . THR A 1 186 ? 20.634 137.930 59.184 1.00 23.68 183 THR A CA 1
ATOM 1431 C C . THR A 1 186 ? 21.387 138.427 57.948 1.00 24.03 183 THR A C 1
ATOM 1432 O O . THR A 1 186 ? 21.879 139.553 57.932 1.00 24.21 183 THR A O 1
ATOM 1436 N N . ARG A 1 187 ? 21.497 137.572 56.949 1.00 23.25 184 ARG A N 1
ATOM 1437 C CA . ARG A 1 187 ? 22.025 137.973 55.676 1.00 25.06 184 ARG A CA 1
ATOM 1438 C C . ARG A 1 187 ? 21.316 137.269 54.539 1.00 23.55 184 ARG A C 1
ATOM 1439 O O . ARG A 1 187 ? 20.660 136.236 54.739 1.00 21.60 184 ARG A O 1
ATOM 1447 N N . VAL A 1 188 ? 21.425 137.844 53.340 1.00 22.88 185 VAL A N 1
ATOM 1448 C CA . VAL A 1 188 ? 20.805 137.228 52.177 1.00 21.64 185 VAL A CA 1
ATOM 1449 C C . VAL A 1 188 ? 21.722 136.103 51.691 1.00 21.35 185 VAL A C 1
ATOM 1450 O O . VAL A 1 188 ? 22.881 136.354 51.372 1.00 22.24 185 VAL A O 1
ATOM 1454 N N . ALA A 1 189 ? 21.217 134.867 51.658 1.00 19.68 186 ALA A N 1
ATOM 1455 C CA . ALA A 1 189 ? 22.015 133.694 51.209 1.00 19.36 186 ALA A CA 1
ATOM 1456 C C . ALA A 1 189 ? 21.950 133.461 49.699 1.00 19.63 186 ALA A C 1
ATOM 1457 O O . ALA A 1 189 ? 22.845 132.876 49.138 1.00 19.88 186 ALA A O 1
ATOM 1459 N N . ALA A 1 190 ? 20.853 133.871 49.061 1.00 19.27 187 ALA A N 1
ATOM 1460 C CA . ALA A 1 190 ? 20.634 133.568 47.671 1.00 19.86 187 ALA A CA 1
ATOM 1461 C C . ALA A 1 190 ? 19.531 134.424 47.122 1.00 19.77 187 ALA A C 1
ATOM 1462 O O . ALA A 1 190 ? 18.620 134.867 47.847 1.00 19.07 187 ALA A O 1
ATOM 1464 N N . ILE A 1 191 ? 19.613 134.657 45.838 1.00 20.54 188 ILE A N 1
ATOM 1465 C CA . ILE A 1 191 ? 18.572 135.373 45.143 1.00 21.38 188 ILE A CA 1
ATOM 1466 C C . ILE A 1 191 ? 18.302 134.694 43.794 1.00 22.16 188 ILE A C 1
ATOM 1467 O O . ILE A 1 191 ? 19.246 134.286 43.120 1.00 22.40 188 ILE A O 1
ATOM 1472 N N . PHE A 1 192 ? 17.033 134.665 43.372 1.00 22.55 189 PHE A N 1
ATOM 1473 C CA . PHE A 1 192 ? 16.647 134.117 42.064 1.00 24.12 189 PHE A CA 1
ATOM 1474 C C . PHE A 1 192 ? 15.897 135.222 41.347 1.00 26.08 189 PHE A C 1
ATOM 1475 O O . PHE A 1 192 ? 14.863 135.718 41.841 1.00 25.25 189 PHE A O 1
ATOM 1483 N N . ARG A 1 193 ? 16.442 135.621 40.197 1.00 28.46 190 ARG A N 1
ATOM 1484 C CA . ARG A 1 193 ? 15.952 136.764 39.446 1.00 30.76 190 ARG A CA 1
ATOM 1485 C C . ARG A 1 193 ? 15.766 136.355 37.990 1.00 32.76 190 ARG A C 1
ATOM 1486 O O . ARG A 1 193 ? 16.693 135.854 37.362 1.00 32.63 190 ARG A O 1
ATOM 1494 N N . GLN A 1 194 ? 14.555 136.530 37.473 1.00 35.21 191 GLN A N 1
ATOM 1495 C CA . GLN A 1 194 ? 14.244 136.220 36.054 1.00 37.81 191 GLN A CA 1
ATOM 1496 C C . GLN A 1 194 ? 14.736 134.863 35.558 1.00 36.50 191 GLN A C 1
ATOM 1497 O O . GLN A 1 194 ? 15.411 134.787 34.571 1.00 38.60 191 GLN A O 1
ATOM 1503 N N . GLY A 1 195 ? 14.408 133.789 36.246 1.00 35.22 192 GLY A N 1
ATOM 1504 C CA . GLY A 1 195 ? 14.801 132.465 35.788 1.00 34.75 192 GLY A CA 1
ATOM 1505 C C . GLY A 1 195 ? 16.202 132.049 36.155 1.00 35.06 192 GLY A C 1
ATOM 1506 O O . GLY A 1 195 ? 16.603 130.947 35.814 1.00 34.54 192 GLY A O 1
ATOM 1507 N N . ARG A 1 196 ? 16.955 132.888 36.876 1.00 35.77 193 ARG A N 1
ATOM 1508 C CA . ARG A 1 196 ? 18.350 132.535 37.205 1.00 36.86 193 ARG A CA 1
ATOM 1509 C C . ARG A 1 196 ? 18.836 132.973 38.599 1.00 33.12 193 ARG A C 1
ATOM 1510 O O . ARG A 1 196 ? 18.411 133.993 39.114 1.00 31.24 193 ARG A O 1
ATOM 1518 N N . PRO A 1 197 ? 19.745 132.185 39.192 1.00 31.29 194 PRO A N 1
ATOM 1519 C CA . PRO A 1 197 ? 20.346 132.535 40.456 1.00 30.37 194 PRO A CA 1
ATOM 1520 C C . PRO A 1 197 ? 21.293 133.669 40.235 1.00 30.84 194 PRO A C 1
ATOM 1521 O O . PRO A 1 197 ? 21.904 133.705 39.209 1.00 31.20 194 PRO A O 1
ATOM 1525 N N . ILE A 1 198 ? 21.383 134.603 41.165 1.00 30.01 195 ILE A N 1
ATOM 1526 C CA . ILE A 1 198 ? 22.450 135.596 41.110 1.00 32.27 195 ILE A CA 1
ATOM 1527 C C . ILE A 1 198 ? 23.186 135.674 42.435 1.00 31.36 195 ILE A C 1
ATOM 1528 O O . ILE A 1 198 ? 22.647 135.337 43.478 1.00 28.77 195 ILE A O 1
ATOM 1533 N N . ARG A 1 199 ? 24.416 136.165 42.403 1.00 32.93 196 ARG A N 1
ATOM 1534 C CA . ARG A 1 199 ? 25.211 136.220 43.614 1.00 33.08 196 ARG A CA 1
ATOM 1535 C C . ARG A 1 199 ? 24.812 137.404 44.495 1.00 32.06 196 ARG A C 1
ATOM 1536 O O . ARG A 1 199 ? 24.950 138.556 44.081 1.00 33.03 196 ARG A O 1
ATOM 1544 N N . PRO A 1 200 ? 24.349 137.156 45.731 1.00 29.93 197 PRO A N 1
ATOM 1545 C CA . PRO A 1 200 ? 24.046 138.365 46.504 1.00 29.88 197 PRO A CA 1
ATOM 1546 C C . PRO A 1 200 ? 25.358 139.101 46.873 1.00 30.92 197 PRO A C 1
ATOM 1547 O O . PRO A 1 200 ? 26.259 138.477 47.413 1.00 31.14 197 PRO A O 1
ATOM 1551 N N . GLN A 1 201 ? 25.476 140.374 46.514 1.00 31.23 198 GLN A N 1
ATOM 1552 C CA . GLN A 1 201 ? 26.593 141.219 46.973 1.00 32.43 198 GLN A CA 1
ATOM 1553 C C . GLN A 1 201 ? 26.055 142.437 47.706 1.00 31.78 198 GLN A C 1
ATOM 1554 O O . GLN A 1 201 ? 24.869 142.782 47.597 1.00 30.46 198 GLN A O 1
ATOM 1560 N N . GLY A 1 202 ? 26.939 143.079 48.462 1.00 32.41 199 GLY A N 1
ATOM 1561 C CA . GLY A 1 202 ? 26.636 144.346 49.159 1.00 32.72 199 GLY A CA 1
ATOM 1562 C C . GLY A 1 202 ? 25.955 145.367 48.257 1.00 33.54 199 GLY A C 1
ATOM 1563 O O . GLY A 1 202 ? 25.023 146.076 48.684 1.00 33.30 199 GLY A O 1
ATOM 1564 N N . THR A 1 203 ? 26.377 145.391 47.000 1.00 34.41 200 THR A N 1
ATOM 1565 C CA . THR A 1 203 ? 25.873 146.354 46.025 1.00 36.01 200 THR A CA 1
ATOM 1566 C C . THR A 1 203 ? 24.582 145.881 45.342 1.00 35.25 200 THR A C 1
ATOM 1567 O O . THR A 1 203 ? 23.943 146.645 44.666 1.00 36.03 200 THR A O 1
ATOM 1571 N N . THR A 1 204 ? 24.172 144.624 45.539 1.00 33.86 201 THR A N 1
ATOM 1572 C CA . THR A 1 204 ? 22.993 144.128 44.868 1.00 33.03 201 THR A CA 1
ATOM 1573 C C . THR A 1 204 ? 21.795 144.956 45.320 1.00 33.85 201 THR A C 1
ATOM 1574 O O . THR A 1 204 ? 21.609 145.199 46.527 1.00 33.51 201 THR A O 1
ATOM 1578 N N . ILE A 1 205 ? 20.987 145.388 44.360 1.00 34.85 202 ILE A N 1
ATOM 1579 C CA . ILE A 1 205 ? 19.750 146.108 44.649 1.00 35.44 202 ILE A CA 1
ATOM 1580 C C . ILE A 1 205 ? 18.581 145.166 44.365 1.00 33.61 202 ILE A C 1
ATOM 1581 O O . ILE A 1 205 ? 18.440 144.661 43.250 1.00 33.89 202 ILE A O 1
ATOM 1586 N N . ILE A 1 206 ? 17.727 144.932 45.348 1.00 31.78 203 ILE A N 1
ATOM 1587 C CA . ILE A 1 206 ? 16.611 144.009 45.141 1.00 30.44 203 ILE A CA 1
ATOM 1588 C C . ILE A 1 206 ? 15.524 144.584 44.261 1.00 31.10 203 ILE A C 1
ATOM 1589 O O . ILE A 1 206 ? 15.161 145.748 44.413 1.00 32.15 203 ILE A O 1
ATOM 1594 N N . GLU A 1 207 ? 15.026 143.753 43.342 1.00 30.78 204 GLU A N 1
ATOM 1595 C CA . GLU A 1 207 ? 13.964 144.139 42.409 1.00 31.92 204 GLU A CA 1
ATOM 1596 C C . GLU A 1 207 ? 12.671 143.381 42.696 1.00 30.27 204 GLU A C 1
ATOM 1597 O O . GLU A 1 207 ? 12.679 142.310 43.325 1.00 27.84 204 GLU A O 1
ATOM 1603 N N . ALA A 1 208 ? 11.570 143.954 42.214 1.00 30.56 205 ALA A N 1
ATOM 1604 C CA . ALA A 1 208 ? 10.278 143.334 42.279 1.00 30.04 205 ALA A CA 1
ATOM 1605 C C . ALA A 1 208 ? 10.328 141.971 41.647 1.00 29.31 205 ALA A C 1
ATOM 1606 O O . ALA A 1 208 ? 10.911 141.805 40.583 1.00 29.15 205 ALA A O 1
ATOM 1608 N N . ASP A 1 209 ? 9.719 140.993 42.319 1.00 28.58 206 ASP A N 1
ATOM 1609 C CA . ASP A 1 209 ? 9.646 139.609 41.815 1.00 28.77 206 ASP A CA 1
ATOM 1610 C C . ASP A 1 209 ? 10.895 138.767 42.083 1.00 28.05 206 ASP A C 1
ATOM 1611 O O . ASP A 1 209 ? 10.855 137.549 41.880 1.00 28.06 206 ASP A O 1
ATOM 1616 N N . ASP A 1 210 ? 11.973 139.371 42.606 1.00 28.18 207 ASP A N 1
ATOM 1617 C CA . ASP A 1 210 ? 13.076 138.562 43.176 1.00 26.37 207 ASP A CA 1
ATOM 1618 C C . ASP A 1 210 ? 12.596 137.601 44.247 1.00 24.11 207 ASP A C 1
ATOM 1619 O O . ASP A 1 210 ? 11.861 137.985 45.143 1.00 23.22 207 ASP A O 1
ATOM 1624 N N . GLU A 1 211 ? 13.056 136.358 44.178 1.00 22.85 208 GLU A N 1
ATOM 1625 C CA . GLU A 1 211 ? 12.992 135.482 45.332 1.00 21.49 208 GLU A CA 1
ATOM 1626 C C . GLU A 1 211 ? 14.275 135.636 46.129 1.00 20.97 208 GLU A C 1
ATOM 1627 O O . GLU A 1 211 ? 15.372 135.434 45.589 1.00 22.00 208 GLU A O 1
ATOM 1633 N N . VAL A 1 212 ? 14.134 136.013 47.400 1.00 19.05 209 VAL A N 1
ATOM 1634 C CA . VAL A 1 212 ? 15.258 136.412 48.240 1.00 18.77 209 VAL A CA 1
ATOM 1635 C C . VAL A 1 212 ? 15.259 135.525 49.458 1.00 17.17 209 VAL A C 1
ATOM 1636 O O . VAL A 1 212 ? 14.215 135.388 50.126 1.00 15.99 209 VAL A O 1
ATOM 1640 N N . PHE A 1 213 ? 16.411 134.935 49.747 1.00 16.37 210 PHE A N 1
ATOM 1641 C CA . PHE A 1 213 ? 16.524 133.929 50.797 1.00 15.54 210 PHE A CA 1
ATOM 1642 C C . PHE A 1 213 ? 17.279 134.530 51.954 1.00 15.80 210 PHE A C 1
ATOM 1643 O O . PHE A 1 213 ? 18.427 134.953 51.765 1.00 16.37 210 PHE A O 1
ATOM 1651 N N . PHE A 1 214 ? 16.664 134.569 53.134 1.00 15.21 211 PHE A N 1
ATOM 1652 C CA . PHE A 1 214 ? 17.356 135.022 54.353 1.00 15.79 211 PHE A CA 1
ATOM 1653 C C . PHE A 1 214 ? 17.819 133.899 55.260 1.00 15.04 211 PHE A C 1
ATOM 1654 O O . PHE A 1 214 ? 17.060 132.964 55.517 1.00 13.97 211 PHE A O 1
ATOM 1662 N N . VAL A 1 215 ? 19.072 133.991 55.752 1.00 15.18 212 VAL A N 1
ATOM 1663 C CA . VAL A 1 215 ? 19.575 132.981 56.647 1.00 14.52 212 VAL A CA 1
ATOM 1664 C C . VAL A 1 215 ? 19.745 133.650 57.992 1.00 14.77 212 VAL A C 1
ATOM 1665 O O . VAL A 1 215 ? 20.136 134.834 58.030 1.00 15.91 212 VAL A O 1
ATOM 1669 N N . ALA A 1 216 ? 19.404 132.930 59.062 1.00 13.98 213 ALA A N 1
ATOM 1670 C CA . ALA A 1 216 ? 19.566 133.417 60.440 1.00 14.34 213 ALA A CA 1
ATOM 1671 C C . ALA A 1 216 ? 19.512 132.256 61.417 1.00 13.64 213 ALA A C 1
ATOM 1672 O O . ALA A 1 216 ? 19.198 131.111 61.074 1.00 13.71 213 ALA A O 1
ATOM 1674 N N . ALA A 1 217 ? 19.849 132.508 62.658 1.00 13.97 214 ALA A N 1
ATOM 1675 C CA . ALA A 1 217 ? 19.686 131.486 63.672 1.00 13.47 214 ALA A CA 1
ATOM 1676 C C . ALA A 1 217 ? 18.197 131.102 63.762 1.00 12.60 214 ALA A C 1
ATOM 1677 O O . ALA A 1 217 ? 17.335 131.967 63.655 1.00 12.19 214 ALA A O 1
ATOM 1679 N N A SER A 1 218 ? 17.882 129.828 63.966 0.50 12.13 215 SER A N 1
ATOM 1680 N N B SER A 1 218 ? 17.896 129.822 63.965 0.50 12.03 215 SER A N 1
ATOM 1681 C CA A SER A 1 218 ? 16.471 129.459 64.110 0.50 11.63 215 SER A CA 1
ATOM 1682 C CA B SER A 1 218 ? 16.497 129.421 64.141 0.50 11.46 215 SER A CA 1
ATOM 1683 C C A SER A 1 218 ? 15.855 130.134 65.357 0.50 11.82 215 SER A C 1
ATOM 1684 C C B SER A 1 218 ? 15.867 130.147 65.344 0.50 11.73 215 SER A C 1
ATOM 1685 O O A SER A 1 218 ? 14.650 130.320 65.436 0.50 11.58 215 SER A O 1
ATOM 1686 O O B SER A 1 218 ? 14.666 130.378 65.378 0.50 11.51 215 SER A O 1
ATOM 1691 N N . ASN A 1 219 ? 16.693 130.517 66.312 1.00 12.31 216 ASN A N 1
ATOM 1692 C CA . ASN A 1 219 ? 16.272 131.222 67.506 1.00 13.06 216 ASN A CA 1
ATOM 1693 C C . ASN A 1 219 ? 15.740 132.626 67.226 1.00 13.71 216 ASN A C 1
ATOM 1694 O O . ASN A 1 219 ? 15.020 133.121 68.072 1.00 14.37 216 ASN A O 1
ATOM 1699 N N . HIS A 1 220 ? 16.094 133.210 66.085 1.00 14.51 217 HIS A N 1
ATOM 1700 C CA . HIS A 1 220 ? 15.722 134.547 65.639 1.00 15.63 217 HIS A CA 1
ATOM 1701 C C . HIS A 1 220 ? 14.965 134.690 64.344 1.00 14.92 217 HIS A C 1
ATOM 1702 O O . HIS A 1 220 ? 14.489 135.757 64.078 1.00 14.62 217 HIS A O 1
ATOM 1709 N N . ILE A 1 221 ? 14.898 133.652 63.533 1.00 14.11 218 ILE A N 1
ATOM 1710 C CA . ILE A 1 221 ? 14.330 133.718 62.191 1.00 13.72 218 ILE A CA 1
ATOM 1711 C C . ILE A 1 221 ? 12.935 134.358 62.134 1.00 13.74 218 ILE A C 1
ATOM 1712 O O . ILE A 1 221 ? 12.677 135.150 61.232 1.00 13.80 218 ILE A O 1
ATOM 1717 N N . ARG A 1 222 ? 12.065 134.100 63.104 1.00 13.35 219 ARG A N 1
ATOM 1718 C CA . ARG A 1 222 ? 10.760 134.722 63.066 1.00 13.47 219 ARG A CA 1
ATOM 1719 C C . ARG A 1 222 ? 10.821 136.256 63.278 1.00 14.35 219 ARG A C 1
ATOM 1720 O O . ARG A 1 222 ? 10.009 137.015 62.715 1.00 14.25 219 ARG A O 1
ATOM 1728 N N . SER A 1 223 ? 11.773 136.742 64.055 1.00 14.97 220 SER A N 1
ATOM 1729 C CA . SER A 1 223 ? 11.949 138.214 64.138 1.00 16.38 220 SER A CA 1
ATOM 1730 C C . SER A 1 223 ? 12.427 138.775 62.804 1.00 17.23 220 SER A C 1
ATOM 1731 O O . SER A 1 223 ? 12.099 139.917 62.434 1.00 18.03 220 SER A O 1
ATOM 1734 N N . VAL A 1 224 ? 13.150 137.969 62.020 1.00 17.70 221 VAL A N 1
ATOM 1735 C CA . VAL A 1 224 ? 13.490 138.393 60.677 1.00 18.54 221 VAL A CA 1
ATOM 1736 C C . VAL A 1 224 ? 12.254 138.578 59.831 1.00 19.20 221 VAL A C 1
ATOM 1737 O O . VAL A 1 224 ? 12.086 139.613 59.187 1.00 20.12 221 VAL A O 1
ATOM 1749 N N . SER A 1 226 ? 9.370 139.113 60.818 1.00 19.43 223 SER A N 1
ATOM 1750 C CA . SER A 1 226 ? 8.603 140.197 61.415 1.00 20.43 223 SER A CA 1
ATOM 1751 C C . SER A 1 226 ? 9.085 141.553 60.915 1.00 22.09 223 SER A C 1
ATOM 1752 O O . SER A 1 226 ? 8.300 142.389 60.492 1.00 22.16 223 SER A O 1
ATOM 1755 N N . GLU A 1 227 ? 10.398 141.745 60.956 1.00 23.33 224 GLU A N 1
ATOM 1756 C CA . GLU A 1 227 ? 11.008 142.929 60.368 1.00 25.15 224 GLU A CA 1
ATOM 1757 C C . GLU A 1 227 ? 10.745 143.013 58.890 1.00 24.92 224 GLU A C 1
ATOM 1758 O O . GLU A 1 227 ? 10.592 144.090 58.367 1.00 25.04 224 GLU A O 1
ATOM 1764 N N . LEU A 1 228 ? 10.633 141.895 58.200 1.00 24.99 225 LEU A N 1
ATOM 1765 C CA . LEU A 1 228 ? 10.306 141.989 56.755 1.00 26.30 225 LEU A CA 1
ATOM 1766 C C . LEU A 1 228 ? 8.819 142.263 56.450 1.00 26.30 225 LEU A C 1
ATOM 1767 O O . LEU A 1 228 ? 8.432 142.211 55.293 1.00 26.69 225 LEU A O 1
ATOM 1772 N N . GLN A 1 229 ? 8.021 142.576 57.475 1.00 26.78 226 GLN A N 1
ATOM 1773 C CA . GLN A 1 229 ? 6.601 142.880 57.338 1.00 28.30 226 GLN A CA 1
ATOM 1774 C C . GLN A 1 229 ? 5.736 141.709 56.826 1.00 27.77 226 GLN A C 1
ATOM 1775 O O . GLN A 1 229 ? 4.583 141.905 56.493 1.00 28.03 226 GLN A O 1
ATOM 1781 N N . ARG A 1 230 ? 6.274 140.488 56.874 1.00 25.91 227 ARG A N 1
ATOM 1782 C CA . ARG A 1 230 ? 5.571 139.326 56.375 1.00 26.34 227 ARG A CA 1
ATOM 1783 C C . ARG A 1 230 ? 4.447 138.871 57.335 1.00 26.05 227 ARG A C 1
ATOM 1784 O O . ARG A 1 230 ? 3.420 138.340 56.898 1.00 26.18 227 ARG A O 1
ATOM 1792 N N . LEU A 1 231 ? 4.606 139.173 58.610 1.00 26.18 228 LEU A N 1
ATOM 1793 C CA . LEU A 1 231 ? 3.682 138.680 59.603 1.00 27.49 228 LEU A CA 1
ATOM 1794 C C . LEU A 1 231 ? 2.525 139.640 59.823 1.00 31.06 228 LEU A C 1
ATOM 1795 O O . LEU A 1 231 ? 1.646 139.375 60.634 1.00 34.92 228 LEU A O 1
ATOM 1800 N N . GLU A 1 232 ? 2.491 140.735 59.063 1.00 35.00 229 GLU A N 1
ATOM 1801 C CA . GLU A 1 232 ? 1.450 141.752 59.183 1.00 38.77 229 GLU A CA 1
ATOM 1802 C C . GLU A 1 232 ? 0.094 141.296 58.620 1.00 41.85 229 GLU A C 1
ATOM 1803 O O . GLU A 1 232 ? -0.959 141.798 59.032 1.00 41.04 229 GLU A O 1
ATOM 1809 N N . LYS A 1 233 ? 0.122 140.361 57.673 1.00 44.73 230 LYS A N 1
ATOM 1810 C CA . LYS A 1 233 ? -1.116 139.825 57.073 1.00 43.86 230 LYS A CA 1
ATOM 1811 C C . LYS A 1 233 ? -1.064 138.290 57.026 1.00 36.40 230 LYS A C 1
ATOM 1812 O O . LYS A 1 233 ? -0.612 137.688 56.058 1.00 32.12 230 LYS A O 1
ATOM 1818 N N . PRO A 1 234 ? -1.527 137.664 58.092 1.00 31.29 231 PRO A N 1
ATOM 1819 C CA . PRO A 1 234 ? -1.581 136.241 58.165 1.00 28.45 231 PRO A CA 1
ATOM 1820 C C . PRO A 1 234 ? -2.665 135.664 57.216 1.00 27.01 231 PRO A C 1
ATOM 1821 O O . PRO A 1 234 ? -3.627 136.331 56.906 1.00 22.54 231 PRO A O 1
ATOM 1825 N N . TYR A 1 235 ? -2.539 134.395 56.874 1.00 22.33 232 TYR A N 1
ATOM 1826 C CA . TYR A 1 235 ? -3.530 133.771 56.045 1.00 21.26 232 TYR A CA 1
ATOM 1827 C C . TYR A 1 235 ? -4.731 133.595 56.949 1.00 22.47 232 TYR A C 1
ATOM 1828 O O . TYR A 1 235 ? -4.578 133.521 58.166 1.00 22.19 232 TYR A O 1
ATOM 1837 N N . ARG A 1 236 ? -5.913 133.538 56.366 1.00 22.50 233 ARG A N 1
ATOM 1838 C CA . ARG A 1 236 ? -7.169 133.385 57.098 1.00 26.84 233 ARG A CA 1
ATOM 1839 C C . ARG A 1 236 ? -8.024 132.217 56.559 1.00 24.60 233 ARG A C 1
ATOM 1840 O O . ARG A 1 236 ? -8.529 131.416 57.323 1.00 24.08 233 ARG A O 1
ATOM 1848 N N . ARG A 1 237 ? -8.180 132.158 55.241 1.00 22.44 234 ARG A N 1
ATOM 1849 C CA . ARG A 1 237 ? -9.091 131.228 54.582 1.00 22.10 234 ARG A CA 1
ATOM 1850 C C . ARG A 1 237 ? -8.240 130.221 53.795 1.00 18.61 234 ARG A C 1
ATOM 1851 O O . ARG A 1 237 ? -7.505 130.584 52.894 1.00 17.22 234 ARG A O 1
ATOM 1859 N N A ILE A 1 238 ? -8.379 128.957 54.153 0.50 17.79 235 ILE A N 1
ATOM 1860 N N B ILE A 1 238 ? -8.326 128.961 54.202 0.50 17.18 235 ILE A N 1
ATOM 1861 C CA A ILE A 1 238 ? -7.586 127.887 53.600 0.50 17.18 235 ILE A CA 1
ATOM 1862 C CA B ILE A 1 238 ? -7.570 127.863 53.625 0.50 16.16 235 ILE A CA 1
ATOM 1863 C C A ILE A 1 238 ? -8.519 126.842 52.990 0.50 17.16 235 ILE A C 1
ATOM 1864 C C B ILE A 1 238 ? -8.552 126.894 52.960 0.50 16.57 235 ILE A C 1
ATOM 1865 O O A ILE A 1 238 ? -9.519 126.449 53.612 0.50 16.78 235 ILE A O 1
ATOM 1866 O O B ILE A 1 238 ? -9.619 126.600 53.524 0.50 16.26 235 ILE A O 1
ATOM 1883 N N . ILE A 1 240 ? -8.427 123.018 51.202 1.00 14.83 237 ILE A N 1
ATOM 1884 C CA . ILE A 1 240 ? -7.681 121.807 50.939 1.00 14.34 237 ILE A CA 1
ATOM 1885 C C . ILE A 1 240 ? -8.528 120.906 50.042 1.00 15.08 237 ILE A C 1
ATOM 1886 O O . ILE A 1 240 ? -9.729 120.678 50.280 1.00 14.35 237 ILE A O 1
ATOM 1891 N N . VAL A 1 241 ? -7.848 120.337 49.055 1.00 14.88 238 VAL A N 1
ATOM 1892 C CA . VAL A 1 241 ? -8.421 119.377 48.171 1.00 16.68 238 VAL A CA 1
ATOM 1893 C C . VAL A 1 241 ? -7.642 118.075 48.355 1.00 16.59 238 VAL A C 1
ATOM 1894 O O . VAL A 1 241 ? -6.422 118.045 48.283 1.00 16.17 238 VAL A O 1
ATOM 1898 N N . GLY A 1 242 ? -8.357 117.020 48.707 1.00 17.21 239 GLY A N 1
ATOM 1899 C CA . GLY A 1 242 ? -7.773 115.711 48.997 1.00 17.74 239 GLY A CA 1
ATOM 1900 C C . GLY A 1 242 ? -7.728 115.399 50.471 1.00 18.52 239 GLY A C 1
ATOM 1901 O O . GLY A 1 242 ? -6.870 115.925 51.197 1.00 19.06 239 GLY A O 1
ATOM 1902 N N . GLY A 1 243 ? -8.633 114.523 50.925 1.00 19.63 240 GLY A N 1
ATOM 1903 C CA . GLY A 1 243 ? -8.731 114.137 52.336 1.00 19.71 240 GLY A CA 1
ATOM 1904 C C . GLY A 1 243 ? -8.010 112.855 52.754 1.00 20.06 240 GLY A C 1
ATOM 1905 O O . GLY A 1 243 ? -8.461 112.114 53.681 1.00 20.16 240 GLY A O 1
ATOM 1906 N N . GLY A 1 244 ? -6.873 112.606 52.105 1.00 19.42 241 GLY A N 1
ATOM 1907 C CA . GLY A 1 244 ? -6.033 111.446 52.452 1.00 19.21 241 GLY A CA 1
ATOM 1908 C C . GLY A 1 244 ? -5.274 111.713 53.735 1.00 18.26 241 GLY A C 1
ATOM 1909 O O . GLY A 1 244 ? -5.563 112.697 54.437 1.00 17.48 241 GLY A O 1
ATOM 1910 N N . ASN A 1 245 ? -4.282 110.883 54.044 1.00 18.17 242 ASN A N 1
ATOM 1911 C CA . ASN A 1 245 ? -3.534 111.088 55.291 1.00 18.02 242 ASN A CA 1
ATOM 1912 C C . ASN A 1 245 ? -2.968 112.494 55.493 1.00 17.14 242 ASN A C 1
ATOM 1913 O O . ASN A 1 245 ? -3.064 113.042 56.602 1.00 17.23 242 ASN A O 1
ATOM 1918 N N . ILE A 1 246 ? -2.392 113.098 54.444 1.00 15.72 243 ILE A N 1
ATOM 1919 C CA . ILE A 1 246 ? -1.848 114.404 54.592 1.00 14.42 243 ILE A CA 1
ATOM 1920 C C . ILE A 1 246 ? -2.915 115.480 54.745 1.00 14.00 243 ILE A C 1
ATOM 1921 O O . ILE A 1 246 ? -2.852 116.280 55.655 1.00 13.38 243 ILE A O 1
ATOM 1926 N N . GLY A 1 247 ? -3.879 115.512 53.821 1.00 14.15 244 GLY A N 1
ATOM 1927 C CA . GLY A 1 247 ? -4.921 116.493 53.840 1.00 13.73 244 GLY A CA 1
ATOM 1928 C C . GLY A 1 247 ? -5.721 116.454 55.133 1.00 13.91 244 GLY A C 1
ATOM 1929 O O . GLY A 1 247 ? -5.988 117.516 55.724 1.00 13.53 244 GLY A O 1
ATOM 1930 N N . ALA A 1 248 ? -6.073 115.270 55.593 1.00 14.49 245 ALA A N 1
ATOM 1931 C CA . ALA A 1 248 ? -6.834 115.120 56.828 1.00 15.12 245 ALA A CA 1
ATOM 1932 C C . ALA A 1 248 ? -6.037 115.532 58.066 1.00 15.16 245 ALA A C 1
ATOM 1933 O O . ALA A 1 248 ? -6.595 116.162 58.948 1.00 15.07 245 ALA A O 1
ATOM 1935 N N A SER A 1 249 ? -4.749 115.171 58.129 0.50 15.40 246 SER A N 1
ATOM 1936 N N B SER A 1 249 ? -4.742 115.199 58.120 0.50 15.36 246 SER A N 1
ATOM 1937 C CA A SER A 1 249 ? -3.898 115.589 59.241 0.50 15.23 246 SER A CA 1
ATOM 1938 C CA B SER A 1 249 ? -3.896 115.589 59.250 0.50 15.20 246 SER A CA 1
ATOM 1939 C C A SER A 1 249 ? -3.783 117.116 59.241 0.50 14.57 246 SER A C 1
ATOM 1940 C C B SER A 1 249 ? -3.660 117.106 59.259 0.50 14.53 246 SER A C 1
ATOM 1941 O O A SER A 1 249 ? -4.029 117.769 60.248 0.50 14.82 246 SER A O 1
ATOM 1942 O O B SER A 1 249 ? -3.661 117.740 60.300 0.50 14.77 246 SER A O 1
ATOM 1947 N N . LEU A 1 250 ? -3.452 117.687 58.096 1.00 14.18 247 LEU A N 1
ATOM 1948 C CA . LEU A 1 250 ? -3.339 119.165 57.969 1.00 13.85 247 LEU A CA 1
ATOM 1949 C C . LEU A 1 250 ? -4.601 119.928 58.388 1.00 14.09 247 LEU A C 1
ATOM 1950 O O . LEU A 1 250 ? -4.538 120.918 59.165 1.00 13.56 247 LEU A O 1
ATOM 1955 N N . ALA A 1 251 ? -5.759 119.454 57.940 1.00 14.72 248 ALA A N 1
ATOM 1956 C CA . ALA A 1 251 ? -7.039 120.122 58.319 1.00 14.82 248 ALA A CA 1
ATOM 1957 C C . ALA A 1 251 ? -7.212 120.085 59.814 1.00 15.97 248 ALA A C 1
ATOM 1958 O O . ALA A 1 251 ? -7.578 121.096 60.410 1.00 15.15 248 ALA A O 1
ATOM 1960 N N . LYS A 1 252 ? -6.960 118.926 60.412 1.00 17.36 249 LYS A N 1
ATOM 1961 C CA . LYS A 1 252 ? -7.014 118.781 61.869 1.00 19.94 249 LYS A CA 1
ATOM 1962 C C . LYS A 1 252 ? -6.099 119.775 62.565 1.00 20.20 249 LYS A C 1
ATOM 1963 O O . LYS A 1 252 ? -6.516 120.429 63.529 1.00 20.90 249 LYS A O 1
ATOM 1969 N N . ARG A 1 253 ? -4.872 119.917 62.087 1.00 20.18 250 ARG A N 1
ATOM 1970 C CA . ARG A 1 253 ? -3.944 120.846 62.704 1.00 20.52 250 ARG A CA 1
ATOM 1971 C C . ARG A 1 253 ? -4.260 122.316 62.495 1.00 19.81 250 ARG A C 1
ATOM 1972 O O . ARG A 1 253 ? -3.866 123.124 63.308 1.00 18.35 250 ARG A O 1
ATOM 1980 N N . LEU A 1 254 ? -4.940 122.683 61.395 1.00 19.32 251 LEU A N 1
ATOM 1981 C CA . LEU A 1 254 ? -5.207 124.078 61.108 1.00 17.64 251 LEU A CA 1
ATOM 1982 C C . LEU A 1 254 ? -6.617 124.570 61.540 1.00 18.43 251 LEU A C 1
ATOM 1983 O O . LEU A 1 254 ? -6.813 125.785 61.689 1.00 18.70 251 LEU A O 1
ATOM 1988 N N . GLU A 1 255 ? -7.584 123.664 61.721 1.00 17.98 252 GLU A N 1
ATOM 1989 C CA . GLU A 1 255 ? -8.984 124.051 61.715 1.00 19.53 252 GLU A CA 1
ATOM 1990 C C . GLU A 1 255 ? -9.432 124.965 62.888 1.00 21.84 252 GLU A C 1
ATOM 1991 O O . GLU A 1 255 ? -10.429 125.611 62.764 1.00 22.10 252 GLU A O 1
ATOM 1997 N N . GLN A 1 256 ? -8.726 124.948 64.012 1.00 23.54 253 GLN A N 1
ATOM 1998 C CA . GLN A 1 256 ? -9.019 125.842 65.154 1.00 27.16 253 GLN A CA 1
ATOM 1999 C C . GLN A 1 256 ? -8.360 127.220 65.055 1.00 27.21 253 GLN A C 1
ATOM 2000 O O . GLN A 1 256 ? -8.689 128.089 65.857 1.00 29.10 253 GLN A O 1
ATOM 2006 N N . THR A 1 257 ? -7.406 127.419 64.152 1.00 25.74 254 THR A N 1
ATOM 2007 C CA . THR A 1 257 ? -6.772 128.731 63.972 1.00 28.26 254 THR A CA 1
ATOM 2008 C C . THR A 1 257 ? -6.962 129.384 62.569 1.00 28.49 254 THR A C 1
ATOM 2009 O O . THR A 1 257 ? -6.516 130.527 62.365 1.00 30.80 254 THR A O 1
ATOM 2013 N N . TYR A 1 258 ? -7.591 128.667 61.627 1.00 23.92 255 TYR A N 1
ATOM 2014 C CA . TYR A 1 258 ? -7.815 129.151 60.269 1.00 20.76 255 TYR A CA 1
ATOM 2015 C C . TYR A 1 258 ? -9.194 128.680 59.930 1.00 19.79 255 TYR A C 1
ATOM 2016 O O . TYR A 1 258 ? -9.745 127.813 60.568 1.00 19.42 255 TYR A O 1
ATOM 2025 N N . SER A 1 259 ? -9.751 129.295 58.925 1.00 18.89 256 SER A N 1
ATOM 2026 C CA . SER A 1 259 ? -11.042 128.929 58.412 1.00 19.63 256 SER A CA 1
ATOM 2027 C C . SER A 1 259 ? -10.769 127.949 57.258 1.00 18.01 256 SER A C 1
ATOM 2028 O O . SER A 1 259 ? -10.223 128.350 56.208 1.00 17.82 256 SER A O 1
ATOM 2031 N N . VAL A 1 260 ? -11.019 126.660 57.505 1.00 16.76 257 VAL A N 1
ATOM 2032 C CA . VAL A 1 260 ? -10.650 125.566 56.584 1.00 16.43 257 VAL A CA 1
ATOM 2033 C C . VAL A 1 260 ? -11.894 124.918 55.905 1.00 16.56 257 VAL A C 1
ATOM 2034 O O . VAL A 1 260 ? -12.884 124.566 56.577 1.00 15.71 257 VAL A O 1
ATOM 2038 N N . LYS A 1 261 ? -11.810 124.753 54.577 1.00 15.90 258 LYS A N 1
ATOM 2039 C CA . LYS A 1 261 ? -12.705 123.946 53.821 1.00 17.16 258 LYS A CA 1
ATOM 2040 C C . LYS A 1 261 ? -11.893 122.803 53.236 1.00 16.62 258 LYS A C 1
ATOM 2041 O O . LYS A 1 261 ? -10.733 122.971 52.828 1.00 16.47 258 LYS A O 1
ATOM 2047 N N . LEU A 1 262 ? -12.484 121.626 53.208 1.00 17.13 259 LEU A N 1
ATOM 2048 C CA . LEU A 1 262 ? -11.818 120.449 52.666 1.00 16.89 259 LEU A CA 1
ATOM 2049 C C . LEU A 1 262 ? -12.728 119.768 51.676 1.00 17.50 259 LEU A C 1
ATOM 2050 O O . LEU A 1 262 ? -13.896 119.492 51.983 1.00 18.11 259 LEU A O 1
ATOM 2055 N N . ILE A 1 263 ? -12.216 119.497 50.485 1.00 17.49 260 ILE A N 1
ATOM 2056 C CA . ILE A 1 263 ? -12.987 118.796 49.431 1.00 18.39 260 ILE A CA 1
ATOM 2057 C C . ILE A 1 263 ? -12.386 117.413 49.190 1.00 18.30 260 ILE A C 1
ATOM 2058 O O . ILE A 1 263 ? -11.204 117.288 48.786 1.00 18.67 260 ILE A O 1
ATOM 2063 N N . GLU A 1 264 ? -13.177 116.383 49.440 1.00 19.15 261 GLU A N 1
ATOM 2064 C CA . GLU A 1 264 ? -12.791 114.972 49.263 1.00 20.09 261 GLU A CA 1
ATOM 2065 C C . GLU A 1 264 ? -13.716 114.309 48.241 1.00 22.35 261 GLU A C 1
ATOM 2066 O O . GLU A 1 264 ? -14.954 114.363 48.418 1.00 21.98 261 GLU A O 1
ATOM 2072 N N . ARG A 1 265 ? -13.128 113.662 47.213 1.00 23.66 262 ARG A N 1
ATOM 2073 C CA . ARG A 1 265 ? -13.912 112.979 46.178 1.00 27.25 262 ARG A CA 1
ATOM 2074 C C . ARG A 1 265 ? -14.714 111.728 46.652 1.00 26.77 262 ARG A C 1
ATOM 2075 O O . ARG A 1 265 ? -15.822 111.536 46.201 1.00 26.38 262 ARG A O 1
ATOM 2083 N N . ASN A 1 266 ? -14.121 110.872 47.490 1.00 25.74 263 ASN A N 1
ATOM 2084 C CA . ASN A 1 266 ? -14.789 109.629 47.983 1.00 26.74 263 ASN A CA 1
ATOM 2085 C C . ASN A 1 266 ? -15.835 109.961 49.017 1.00 26.51 263 ASN A C 1
ATOM 2086 O O . ASN A 1 266 ? -15.515 110.539 50.039 1.00 24.51 263 ASN A O 1
ATOM 2091 N N . LEU A 1 267 ? -17.088 109.538 48.772 1.00 28.21 264 LEU A N 1
ATOM 2092 C CA . LEU A 1 267 ? -18.195 109.857 49.670 1.00 28.86 264 LEU A CA 1
ATOM 2093 C C . LEU A 1 267 ? -17.990 109.231 51.050 1.00 29.20 264 LEU A C 1
ATOM 2094 O O . LEU A 1 267 ? -18.145 109.888 52.059 1.00 27.98 264 LEU A O 1
ATOM 2099 N N . GLN A 1 268 ? -17.633 107.964 51.103 1.00 31.49 265 GLN A N 1
ATOM 2100 C CA . GLN A 1 268 ? -17.399 107.329 52.401 1.00 33.11 265 GLN A CA 1
ATOM 2101 C C . GLN A 1 268 ? -16.341 108.064 53.221 1.00 30.82 265 GLN A C 1
ATOM 2102 O O . GLN A 1 268 ? -16.534 108.287 54.418 1.00 30.35 265 GLN A O 1
ATOM 2108 N N . ARG A 1 269 ? -15.233 108.449 52.595 1.00 29.01 266 ARG A N 1
ATOM 2109 C CA . ARG A 1 269 ? -14.170 109.142 53.314 1.00 28.11 266 ARG A CA 1
ATOM 2110 C C . ARG A 1 269 ? -14.616 110.518 53.787 1.00 25.25 266 ARG A C 1
ATOM 2111 O O . ARG A 1 269 ? -14.327 110.917 54.918 1.00 23.36 266 ARG A O 1
ATOM 2119 N N . ALA A 1 270 ? -15.318 111.243 52.921 1.00 23.82 267 ALA A N 1
ATOM 2120 C CA . ALA A 1 270 ? -15.840 112.575 53.249 1.00 23.44 267 ALA A CA 1
ATOM 2121 C C . ALA A 1 270 ? -16.827 112.530 54.432 1.00 24.69 267 ALA A C 1
ATOM 2122 O O . ALA A 1 270 ? -16.850 113.435 55.281 1.00 22.99 267 ALA A O 1
ATOM 2124 N N . GLU A 1 271 ? -17.635 111.479 54.487 1.00 26.31 268 GLU A N 1
ATOM 2125 C CA . GLU A 1 271 ? -18.550 111.332 55.619 1.00 28.53 268 GLU A CA 1
ATOM 2126 C C . GLU A 1 271 ? -17.697 111.166 56.859 1.00 27.56 268 GLU A C 1
ATOM 2127 O O . GLU A 1 271 ? -17.944 111.797 57.846 1.00 26.22 268 GLU A O 1
ATOM 2133 N N . LYS A 1 272 ? -16.645 110.358 56.771 1.00 28.26 269 LYS A N 1
ATOM 2134 C CA . LYS A 1 272 ? -15.803 110.102 57.938 1.00 29.57 269 LYS A CA 1
ATOM 2135 C C . LYS A 1 272 ? -15.191 111.415 58.387 1.00 27.38 269 LYS A C 1
ATOM 2136 O O . LYS A 1 272 ? -15.208 111.746 59.559 1.00 26.43 269 LYS A O 1
ATOM 2142 N N . LEU A 1 273 ? -14.668 112.170 57.436 1.00 26.03 270 LEU A N 1
ATOM 2143 C CA . LEU A 1 273 ? -13.990 113.410 57.756 1.00 25.56 270 LEU A CA 1
ATOM 2144 C C . LEU A 1 273 ? -14.928 114.477 58.319 1.00 25.75 270 LEU A C 1
ATOM 2145 O O . LEU A 1 273 ? -14.560 115.246 59.224 1.00 25.11 270 LEU A O 1
ATOM 2150 N N . SER A 1 274 ? -16.136 114.532 57.785 1.00 27.07 271 SER A N 1
ATOM 2151 C CA . SER A 1 274 ? -17.163 115.422 58.287 1.00 28.29 271 SER A CA 1
ATOM 2152 C C . SER A 1 274 ? -17.361 115.259 59.814 1.00 29.56 271 SER A C 1
ATOM 2153 O O . SER A 1 274 ? -17.499 116.233 60.542 1.00 28.40 271 SER A O 1
ATOM 2156 N N . GLU A 1 275 ? -17.381 114.013 60.247 1.00 30.54 272 GLU A N 1
ATOM 2157 C CA . GLU A 1 275 ? -17.485 113.640 61.661 1.00 34.21 272 GLU A CA 1
ATOM 2158 C C . GLU A 1 275 ? -16.200 113.945 62.436 1.00 32.81 272 GLU A C 1
ATOM 2159 O O . GLU A 1 275 ? -16.241 114.468 63.537 1.00 32.16 272 GLU A O 1
ATOM 2165 N N . GLU A 1 276 ? -15.056 113.602 61.850 1.00 31.00 273 GLU A N 1
ATOM 2166 C CA . GLU A 1 276 ? -13.781 113.669 62.544 1.00 31.58 273 GLU A CA 1
ATOM 2167 C C . GLU A 1 276 ? -13.300 115.111 62.715 1.00 29.63 273 GLU A C 1
ATOM 2168 O O . GLU A 1 276 ? -12.668 115.444 63.723 1.00 29.07 273 GLU A O 1
ATOM 2174 N N . LEU A 1 277 ? -13.558 115.956 61.718 1.00 27.08 274 LEU A N 1
ATOM 2175 C CA . LEU A 1 277 ? -12.994 117.314 61.676 1.00 25.01 274 LEU A CA 1
ATOM 2176 C C . LEU A 1 277 ? -14.101 118.288 62.043 1.00 26.23 274 LEU A C 1
ATOM 2177 O O . LEU A 1 277 ? -14.818 118.828 61.190 1.00 24.19 274 LEU A O 1
ATOM 2182 N N . GLU A 1 278 ? -14.214 118.535 63.335 1.00 28.49 275 GLU A N 1
ATOM 2183 C CA . GLU A 1 278 ? -15.411 119.177 63.870 1.00 29.96 275 GLU A CA 1
ATOM 2184 C C . GLU A 1 278 ? -15.465 120.652 63.578 1.00 28.28 275 GLU A C 1
ATOM 2185 O O . GLU A 1 278 ? -16.545 121.224 63.596 1.00 27.60 275 GLU A O 1
ATOM 2191 N N . ASN A 1 279 ? -14.329 121.262 63.266 1.00 25.96 276 ASN A N 1
ATOM 2192 C CA . ASN A 1 279 ? -14.322 122.669 62.882 1.00 27.66 276 ASN A CA 1
ATOM 2193 C C . ASN A 1 279 ? -13.969 122.966 61.409 1.00 24.01 276 ASN A C 1
ATOM 2194 O O . ASN A 1 279 ? -13.665 124.102 61.063 1.00 23.73 276 ASN A O 1
ATOM 2199 N N . THR A 1 280 ? -13.955 121.943 60.564 1.00 22.42 277 THR A N 1
ATOM 2200 C CA . THR A 1 280 ? -13.687 122.102 59.120 1.00 20.88 277 THR A CA 1
ATOM 2201 C C . THR A 1 280 ? -14.990 121.876 58.367 1.00 21.13 277 THR A C 1
ATOM 2202 O O . THR A 1 280 ? -15.798 121.031 58.755 1.00 22.10 277 THR A O 1
ATOM 2206 N N . ILE A 1 281 ? -15.177 122.594 57.276 1.00 20.44 278 ILE A N 1
ATOM 2207 C CA . ILE A 1 281 ? -16.325 122.392 56.410 1.00 21.30 278 ILE A CA 1
ATOM 2208 C C . ILE A 1 281 ? -15.925 121.413 55.322 1.00 20.52 278 ILE A C 1
ATOM 2209 O O . ILE A 1 281 ? -14.994 121.685 54.536 1.00 18.93 278 ILE A O 1
ATOM 2214 N N . VAL A 1 282 ? -16.619 120.279 55.291 1.00 20.54 279 VAL A N 1
ATOM 2215 C CA . VAL A 1 282 ? -16.213 119.161 54.452 1.00 20.87 279 VAL A CA 1
ATOM 2216 C C . VAL A 1 282 ? -17.208 118.969 53.328 1.00 21.53 279 VAL A C 1
ATOM 2217 O O . VAL A 1 282 ? -18.402 118.903 53.576 1.00 21.78 279 VAL A O 1
ATOM 2221 N N . PHE A 1 283 ? -16.702 118.928 52.100 1.00 21.21 280 PHE A N 1
ATOM 2222 C CA . PHE A 1 283 ? -17.509 118.699 50.901 1.00 22.14 280 PHE A CA 1
ATOM 2223 C C . PHE A 1 283 ? -17.085 117.418 50.212 1.00 22.04 280 PHE A C 1
ATOM 2224 O O . PHE A 1 283 ? -15.886 117.058 50.200 1.00 19.52 280 PHE A O 1
ATOM 2232 N N . CYS A 1 284 ? -18.059 116.742 49.609 1.00 22.53 281 CYS A N 1
ATOM 2233 C CA . CYS A 1 284 ? -17.766 115.628 48.759 1.00 23.89 281 CYS A CA 1
ATOM 2234 C C . CYS A 1 284 ? -17.911 116.135 47.340 1.00 25.04 281 CYS A C 1
ATOM 2235 O O . CYS A 1 284 ? -18.991 116.555 46.928 1.00 26.32 281 CYS A O 1
ATOM 2238 N N . GLY A 1 285 ? -16.807 116.152 46.612 1.00 24.93 282 GLY A N 1
ATOM 2239 C CA . GLY A 1 285 ? -16.758 116.736 45.279 1.00 25.67 282 GLY A CA 1
ATOM 2240 C C . GLY A 1 285 ? -15.434 116.555 44.554 1.00 25.15 282 GLY A C 1
ATOM 2241 O O . GLY A 1 285 ? -14.498 115.987 45.079 1.00 23.60 282 GLY A O 1
ATOM 2242 N N . ASP A 1 286 ? -15.365 117.062 43.336 1.00 26.65 283 ASP A N 1
ATOM 2243 C CA . ASP A 1 286 ? -14.162 116.940 42.551 1.00 28.63 283 ASP A CA 1
ATOM 2244 C C . ASP A 1 286 ? -13.243 118.075 42.914 1.00 27.55 283 ASP A C 1
ATOM 2245 O O . ASP A 1 286 ? -13.677 119.190 43.176 1.00 28.04 283 ASP A O 1
ATOM 2250 N N . ALA A 1 287 ? -11.953 117.822 42.811 1.00 27.65 284 ALA A N 1
ATOM 2251 C CA . ALA A 1 287 ? -10.970 118.852 43.146 1.00 27.14 284 ALA A CA 1
ATOM 2252 C C . ALA A 1 287 ? -10.983 120.062 42.195 1.00 26.41 284 ALA A C 1
ATOM 2253 O O . ALA A 1 287 ? -10.617 121.161 42.609 1.00 24.35 284 ALA A O 1
ATOM 2255 N N . ALA A 1 288 ? -11.403 119.864 40.945 1.00 26.93 285 ALA A N 1
ATOM 2256 C CA . ALA A 1 288 ? -11.360 120.918 39.919 1.00 27.61 285 ALA A CA 1
ATOM 2257 C C . ALA A 1 288 ? -12.721 121.215 39.307 1.00 29.40 285 ALA A C 1
ATOM 2258 O O . ALA A 1 288 ? -12.867 121.227 38.063 1.00 29.06 285 ALA A O 1
ATOM 2260 N N . ASP A 1 289 ? -13.685 121.500 40.177 1.00 29.24 286 ASP A N 1
ATOM 2261 C CA . ASP A 1 289 ? -15.091 121.767 39.810 1.00 31.06 286 ASP A CA 1
ATOM 2262 C C . ASP A 1 289 ? -15.349 123.279 39.928 1.00 31.02 286 ASP A C 1
ATOM 2263 O O . ASP A 1 289 ? -15.426 123.809 41.040 1.00 29.85 286 ASP A O 1
ATOM 2268 N N . GLN A 1 290 ? -15.467 123.975 38.803 1.00 32.46 287 GLN A N 1
ATOM 2269 C CA . GLN A 1 290 ? -15.609 125.444 38.784 1.00 33.42 287 GLN A CA 1
ATOM 2270 C C . GLN A 1 290 ? -16.828 125.917 39.538 1.00 33.65 287 GLN A C 1
ATOM 2271 O O . GLN A 1 290 ? -16.775 126.890 40.276 1.00 33.62 287 GLN A O 1
ATOM 2277 N N . GLU A 1 291 ? -17.929 125.212 39.355 1.00 34.35 288 GLU A N 1
ATOM 2278 C CA . GLU A 1 291 ? -19.167 125.492 40.048 1.00 35.56 288 GLU A CA 1
ATOM 2279 C C . GLU A 1 291 ? -19.029 125.441 41.583 1.00 33.23 288 GLU A C 1
ATOM 2280 O O . GLU A 1 291 ? -19.371 126.389 42.296 1.00 30.55 288 GLU A O 1
ATOM 2286 N N . LEU A 1 292 ? -18.507 124.330 42.097 1.00 31.92 289 LEU A N 1
ATOM 2287 C CA . LEU A 1 292 ? -18.277 124.197 43.540 1.00 29.15 289 LEU A CA 1
ATOM 2288 C C . LEU A 1 292 ? -17.351 125.309 44.011 1.00 28.37 289 LEU A C 1
ATOM 2289 O O . LEU A 1 292 ? -17.679 126.031 44.949 1.00 27.70 289 LEU A O 1
ATOM 2294 N N . LEU A 1 293 ? -16.206 125.463 43.355 1.00 27.55 290 LEU A N 1
ATOM 2295 C CA . LEU A 1 293 ? -15.246 126.486 43.759 1.00 26.85 290 LEU A CA 1
ATOM 2296 C C . LEU A 1 293 ? -15.898 127.868 43.811 1.00 27.75 290 LEU A C 1
ATOM 2297 O O . LEU A 1 293 ? -15.703 128.611 44.783 1.00 27.73 290 LEU A O 1
ATOM 2302 N N . THR A 1 294 ? -16.711 128.193 42.815 1.00 29.67 291 THR A N 1
ATOM 2303 C CA . THR A 1 294 ? -17.425 129.486 42.803 1.00 30.86 291 THR A CA 1
ATOM 2304 C C . THR A 1 294 ? -18.380 129.660 43.971 1.00 31.88 291 THR A C 1
ATOM 2305 O O . THR A 1 294 ? -18.403 130.724 44.585 1.00 30.58 291 THR A O 1
ATOM 2309 N N . GLU A 1 295 ? -19.194 128.636 44.245 1.00 33.08 292 GLU A N 1
ATOM 2310 C CA . GLU A 1 295 ? -20.096 128.631 45.412 1.00 34.19 292 GLU A CA 1
ATOM 2311 C C . GLU A 1 295 ? -19.331 128.864 46.688 1.00 32.20 292 GLU A C 1
ATOM 2312 O O . GLU A 1 295 ? -19.835 129.500 47.600 1.00 31.82 292 GLU A O 1
ATOM 2318 N N . GLU A 1 296 ? -18.120 128.312 46.774 1.00 30.22 293 GLU A N 1
ATOM 2319 C CA . GLU A 1 296 ? -17.362 128.413 47.987 1.00 27.65 293 GLU A CA 1
ATOM 2320 C C . GLU A 1 296 ? -16.348 129.518 48.000 1.00 27.14 293 GLU A C 1
ATOM 2321 O O . GLU A 1 296 ? -15.442 129.490 48.816 1.00 25.86 293 GLU A O 1
ATOM 2327 N N . ASN A 1 297 ? -16.523 130.512 47.136 1.00 27.78 294 ASN A N 1
ATOM 2328 C CA . ASN A 1 297 ? -15.778 131.765 47.215 1.00 28.72 294 ASN A CA 1
ATOM 2329 C C . ASN A 1 297 ? -14.270 131.567 47.054 1.00 27.83 294 ASN A C 1
ATOM 2330 O O . ASN A 1 297 ? -13.446 132.120 47.813 1.00 26.33 294 ASN A O 1
ATOM 2335 N N . ILE A 1 298 ? -13.916 130.776 46.040 1.00 27.05 295 ILE A N 1
ATOM 2336 C CA . ILE A 1 298 ? -12.512 130.526 45.741 1.00 26.61 295 ILE A CA 1
ATOM 2337 C C . ILE A 1 298 ? -11.720 131.820 45.616 1.00 27.60 295 ILE A C 1
ATOM 2338 O O . ILE A 1 298 ? -10.547 131.879 45.976 1.00 24.99 295 ILE A O 1
ATOM 2343 N N . ASP A 1 299 ? -12.382 132.860 45.120 1.00 29.34 296 ASP A N 1
ATOM 2344 C CA . ASP A 1 299 ? -11.772 134.179 44.972 1.00 31.91 296 ASP A CA 1
ATOM 2345 C C . ASP A 1 299 ? -11.418 134.898 46.281 1.00 29.56 296 ASP A C 1
ATOM 2346 O O . ASP A 1 299 ? -10.804 135.925 46.232 1.00 29.58 296 ASP A O 1
ATOM 2351 N N . GLN A 1 300 ? -11.866 134.412 47.428 1.00 27.84 297 GLN A N 1
ATOM 2352 C CA . GLN A 1 300 ? -11.448 134.975 48.715 1.00 27.75 297 GLN A CA 1
ATOM 2353 C C . GLN A 1 300 ? -10.461 134.016 49.440 1.00 24.78 297 GLN A C 1
ATOM 2354 O O . GLN A 1 300 ? -9.989 134.300 50.528 1.00 23.09 297 GLN A O 1
ATOM 2360 N N . VAL A 1 301 ? -10.146 132.881 48.816 1.00 21.76 298 VAL A N 1
ATOM 2361 C CA . VAL A 1 301 ? -9.250 131.903 49.446 1.00 20.07 298 VAL A CA 1
ATOM 2362 C C . VAL A 1 301 ? -7.812 132.441 49.517 1.00 19.22 298 VAL A C 1
ATOM 2363 O O . VAL A 1 301 ? -7.294 132.934 48.512 1.00 18.89 298 VAL A O 1
ATOM 2367 N N . ASP A 1 302 ? -7.193 132.361 50.702 1.00 18.47 299 ASP A N 1
ATOM 2368 C CA . ASP A 1 302 ? -5.794 132.784 50.881 1.00 17.67 299 ASP A CA 1
ATOM 2369 C C . ASP A 1 302 ? -4.815 131.723 50.389 1.00 16.43 299 ASP A C 1
ATOM 2370 O O . ASP A 1 302 ? -3.878 132.052 49.657 1.00 17.04 299 ASP A O 1
ATOM 2375 N N . VAL A 1 303 ? -5.028 130.479 50.762 1.00 14.84 300 VAL A N 1
ATOM 2376 C CA . VAL A 1 303 ? -4.198 129.415 50.288 1.00 13.96 300 VAL A CA 1
ATOM 2377 C C . VAL A 1 303 ? -5.016 128.225 49.896 1.00 13.44 300 VAL A C 1
ATOM 2378 O O . VAL A 1 303 ? -5.759 127.739 50.719 1.00 13.31 300 VAL A O 1
ATOM 2382 N N . PHE A 1 304 ? -4.838 127.754 48.660 1.00 13.36 301 PHE A N 1
ATOM 2383 C CA . PHE A 1 304 ? -5.484 126.565 48.109 1.00 13.38 301 PHE A CA 1
ATOM 2384 C C . PHE A 1 304 ? -4.431 125.466 48.009 1.00 12.85 301 PHE A C 1
ATOM 2385 O O . PHE A 1 304 ? -3.391 125.645 47.359 1.00 12.80 301 PHE A O 1
ATOM 2393 N N . ILE A 1 305 ? -4.668 124.355 48.683 1.00 12.19 302 ILE A N 1
ATOM 2394 C CA . ILE A 1 305 ? -3.670 123.316 48.859 1.00 12.27 302 ILE A CA 1
ATOM 2395 C C . ILE A 1 305 ? -4.220 122.012 48.320 1.00 12.89 302 ILE A C 1
ATOM 2396 O O . ILE A 1 305 ? -5.197 121.462 48.860 1.00 12.53 302 ILE A O 1
ATOM 2401 N N . ALA A 1 306 ? -3.598 121.548 47.235 1.00 13.37 303 ALA A N 1
ATOM 2402 C CA . ALA A 1 306 ? -4.056 120.397 46.500 1.00 14.05 303 ALA A CA 1
ATOM 2403 C C . ALA A 1 306 ? -3.196 119.177 46.846 1.00 14.77 303 ALA A C 1
ATOM 2404 O O . ALA A 1 306 ? -1.977 119.052 46.462 1.00 14.11 303 ALA A O 1
ATOM 2406 N N . LEU A 1 307 ? -3.814 118.323 47.632 1.00 14.59 304 LEU A N 1
ATOM 2407 C CA . LEU A 1 307 ? -3.134 117.208 48.245 1.00 15.58 304 LEU A CA 1
ATOM 2408 C C . LEU A 1 307 ? -3.749 115.836 47.848 1.00 18.49 304 LEU A C 1
ATOM 2409 O O . LEU A 1 307 ? -3.733 114.902 48.653 1.00 19.61 304 LEU A O 1
ATOM 2414 N N . THR A 1 308 ? -4.330 115.714 46.651 1.00 20.65 305 THR A N 1
ATOM 2415 C CA . THR A 1 308 ? -4.837 114.415 46.224 1.00 22.33 305 THR A CA 1
ATOM 2416 C C . THR A 1 308 ? -3.687 113.504 45.914 1.00 24.48 305 THR A C 1
ATOM 2417 O O . THR A 1 308 ? -2.559 113.896 45.705 1.00 22.65 305 THR A O 1
ATOM 2421 N N . ASN A 1 309 ? -4.090 112.261 45.781 1.00 31.22 306 ASN A N 1
ATOM 2422 C CA . ASN A 1 309 ? -3.270 111.173 45.374 1.00 36.44 306 ASN A CA 1
ATOM 2423 C C . ASN A 1 309 ? -3.058 111.089 43.861 1.00 39.41 306 ASN A C 1
ATOM 2424 O O . ASN A 1 309 ? -2.719 110.011 43.384 1.00 39.27 306 ASN A O 1
ATOM 2429 N N . GLU A 1 310 ? -3.303 112.176 43.113 1.00 37.23 307 GLU A N 1
ATOM 2430 C CA . GLU A 1 310 ? -2.941 112.263 41.674 1.00 37.54 307 GLU A CA 1
ATOM 2431 C C . GLU A 1 310 ? -2.324 113.615 41.314 1.00 32.39 307 GLU A C 1
ATOM 2432 O O . GLU A 1 310 ? -2.973 114.674 41.456 1.00 28.28 307 GLU A O 1
ATOM 2438 N N . ASP A 1 311 ? -1.091 113.587 40.834 1.00 26.83 308 ASP A N 1
ATOM 2439 C CA . ASP A 1 311 ? -0.389 114.804 40.506 1.00 26.11 308 ASP A CA 1
ATOM 2440 C C . ASP A 1 311 ? -1.088 115.721 39.487 1.00 24.39 308 ASP A C 1
ATOM 2441 O O . ASP A 1 311 ? -1.092 116.946 39.631 1.00 21.31 308 ASP A O 1
ATOM 2446 N N . GLU A 1 312 ? -1.706 115.128 38.467 1.00 25.12 309 GLU A N 1
ATOM 2447 C CA . GLU A 1 312 ? -2.268 115.907 37.361 1.00 25.27 309 GLU A CA 1
ATOM 2448 C C . GLU A 1 312 ? -3.496 116.600 37.921 1.00 21.81 309 GLU A C 1
ATOM 2449 O O . GLU A 1 312 ? -3.780 117.719 37.563 1.00 19.72 309 GLU A O 1
ATOM 2455 N N . THR A 1 313 ? -4.200 115.921 38.828 1.00 20.05 310 THR A N 1
ATOM 2456 C CA . THR A 1 313 ? -5.376 116.525 39.486 1.00 19.88 310 THR A CA 1
ATOM 2457 C C . THR A 1 313 ? -4.945 117.707 40.352 1.00 18.50 310 THR A C 1
ATOM 2458 O O . THR A 1 313 ? -5.566 118.764 40.330 1.00 18.43 310 THR A O 1
ATOM 2462 N N . ASN A 1 314 ? -3.831 117.533 41.073 1.00 17.38 311 ASN A N 1
ATOM 2463 C CA . ASN A 1 314 ? -3.316 118.597 41.933 1.00 16.08 311 ASN A CA 1
ATOM 2464 C C . ASN A 1 314 ? -2.925 119.807 41.114 1.00 16.19 311 ASN A C 1
ATOM 2465 O O . ASN A 1 314 ? -3.363 120.935 41.380 1.00 15.39 311 ASN A O 1
ATOM 2470 N N . ILE A 1 315 ? -2.139 119.571 40.082 1.00 17.16 312 ILE A N 1
ATOM 2471 C CA . ILE A 1 315 ? -1.728 120.640 39.195 1.00 18.09 312 ILE A CA 1
ATOM 2472 C C . ILE A 1 315 ? -2.932 121.344 38.549 1.00 19.10 312 ILE A C 1
ATOM 2473 O O . ILE A 1 315 ? -3.027 122.575 38.559 1.00 18.68 312 ILE A O 1
ATOM 2494 N N . SER A 1 317 ? -6.148 121.381 39.451 1.00 19.41 314 SER A N 1
ATOM 2495 C CA . SER A 1 317 ? -6.997 122.081 40.434 1.00 19.09 314 SER A CA 1
ATOM 2496 C C . SER A 1 317 ? -6.341 123.345 40.975 1.00 18.27 314 SER A C 1
ATOM 2497 O O . SER A 1 317 ? -6.988 124.363 41.112 1.00 17.97 314 SER A O 1
ATOM 2500 N N . ALA A 1 318 ? -5.050 123.305 41.238 1.00 18.16 315 ALA A N 1
ATOM 2501 C CA . ALA A 1 318 ? -4.292 124.533 41.589 1.00 18.43 315 ALA A CA 1
ATOM 2502 C C . ALA A 1 318 ? -4.267 125.616 40.520 1.00 19.80 315 ALA A C 1
ATOM 2503 O O . ALA A 1 318 ? -4.534 126.803 40.803 1.00 19.85 315 ALA A O 1
ATOM 2513 N N . LEU A 1 320 ? -6.504 125.999 38.132 1.00 21.77 317 LEU A N 1
ATOM 2514 C CA . LEU A 1 320 ? -7.857 126.553 38.044 1.00 21.68 317 LEU A CA 1
ATOM 2515 C C . LEU A 1 320 ? -8.124 127.485 39.221 1.00 20.68 317 LEU A C 1
ATOM 2516 O O . LEU A 1 320 ? -8.642 128.579 39.045 1.00 20.25 317 LEU A O 1
ATOM 2521 N N . ALA A 1 321 ? -7.774 127.071 40.441 1.00 19.77 318 ALA A N 1
ATOM 2522 C CA . ALA A 1 321 ? -7.974 127.957 41.598 1.00 18.88 318 ALA A CA 1
ATOM 2523 C C . ALA A 1 321 ? -7.287 129.336 41.447 1.00 19.52 318 ALA A C 1
ATOM 2524 O O . ALA A 1 321 ? -7.887 130.360 41.731 1.00 19.34 318 ALA A O 1
ATOM 2526 N N . LYS A 1 322 ? -6.008 129.351 41.073 1.00 19.64 319 LYS A N 1
ATOM 2527 C CA . LYS A 1 322 ? -5.266 130.598 40.875 1.00 20.55 319 LYS A CA 1
ATOM 2528 C C . LYS A 1 322 ? -5.968 131.468 39.821 1.00 22.43 319 LYS A C 1
ATOM 2529 O O . LYS A 1 322 ? -6.224 132.636 40.047 1.00 22.28 319 LYS A O 1
ATOM 2535 N N . ARG A 1 323 ? -6.302 130.868 38.686 1.00 22.49 320 ARG A N 1
ATOM 2536 C CA . ARG A 1 323 ? -7.077 131.523 37.616 1.00 24.96 320 ARG A CA 1
ATOM 2537 C C . ARG A 1 323 ? -8.357 132.118 38.164 1.00 25.22 320 ARG A C 1
ATOM 2538 O O . ARG A 1 323 ? -8.725 133.211 37.805 1.00 26.31 320 ARG A O 1
ATOM 2554 N N . GLY A 1 325 ? -8.801 133.104 41.249 1.00 24.38 322 GLY A N 1
ATOM 2555 C CA . GLY A 1 325 ? -8.523 134.195 42.204 1.00 23.53 322 GLY A CA 1
ATOM 2556 C C . GLY A 1 325 ? -8.033 133.809 43.576 1.00 22.51 322 GLY A C 1
ATOM 2557 O O . GLY A 1 325 ? -7.923 134.649 44.425 1.00 21.73 322 GLY A O 1
ATOM 2558 N N . ALA A 1 326 ? -7.706 132.534 43.790 1.00 21.67 323 ALA A N 1
ATOM 2559 C CA . ALA A 1 326 ? -7.113 132.104 45.021 1.00 20.30 323 ALA A CA 1
ATOM 2560 C C . ALA A 1 326 ? -5.736 132.803 45.098 1.00 21.25 323 ALA A C 1
ATOM 2561 O O . ALA A 1 326 ? -5.015 132.858 44.108 1.00 20.28 323 ALA A O 1
ATOM 2563 N N . LYS A 1 327 ? -5.385 133.352 46.256 1.00 22.04 324 LYS A N 1
ATOM 2564 C CA . LYS A 1 327 ? -4.203 134.212 46.351 1.00 23.75 324 LYS A CA 1
ATOM 2565 C C . LYS A 1 327 ? -2.903 133.446 46.197 1.00 23.59 324 LYS A C 1
ATOM 2566 O O . LYS A 1 327 ? -1.972 133.958 45.570 1.00 23.44 324 LYS A O 1
ATOM 2572 N N . LYS A 1 328 ? -2.836 132.235 46.778 1.00 21.75 325 LYS A N 1
ATOM 2573 C CA . LYS A 1 328 ? -1.672 131.360 46.650 1.00 21.91 325 LYS A CA 1
ATOM 2574 C C . LYS A 1 328 ? -2.135 129.922 46.500 1.00 19.42 325 LYS A C 1
ATOM 2575 O O . LYS A 1 328 ? -3.122 129.510 47.104 1.00 18.39 325 LYS A O 1
ATOM 2581 N N . VAL A 1 329 ? -1.403 129.141 45.735 1.00 18.27 326 VAL A N 1
ATOM 2582 C CA . VAL A 1 329 ? -1.761 127.721 45.592 1.00 17.57 326 VAL A CA 1
ATOM 2583 C C . VAL A 1 329 ? -0.530 126.852 45.778 1.00 17.25 326 VAL A C 1
ATOM 2584 O O . VAL A 1 329 ? 0.594 127.280 45.445 1.00 17.66 326 VAL A O 1
ATOM 2596 N N . VAL A 1 331 ? 0.803 122.539 45.668 1.00 15.03 328 VAL A N 1
ATOM 2597 C CA . VAL A 1 331 ? 0.468 121.245 45.127 1.00 15.33 328 VAL A CA 1
ATOM 2598 C C . VAL A 1 331 ? 1.429 120.168 45.647 1.00 15.07 328 VAL A C 1
ATOM 2599 O O . VAL A 1 331 ? 2.651 120.391 45.816 1.00 14.39 328 VAL A O 1
ATOM 2603 N N . LEU A 1 332 ? 0.856 119.019 45.924 1.00 14.94 329 LEU A N 1
ATOM 2604 C CA . LEU A 1 332 ? 1.618 117.820 46.259 1.00 15.86 329 LEU A CA 1
ATOM 2605 C C . LEU A 1 332 ? 1.952 117.108 44.943 1.00 17.87 329 LEU A C 1
ATOM 2606 O O . LEU A 1 332 ? 1.066 116.850 44.091 1.00 17.49 329 LEU A O 1
ATOM 2611 N N . ILE A 1 333 ? 3.229 116.810 44.764 1.00 19.15 330 ILE A N 1
ATOM 2612 C CA . ILE A 1 333 ? 3.724 116.134 43.587 1.00 22.28 330 ILE A CA 1
ATOM 2613 C C . ILE A 1 333 ? 4.595 114.949 44.062 1.00 25.52 330 ILE A C 1
ATOM 2614 O O . ILE A 1 333 ? 5.552 115.139 44.820 1.00 24.02 330 ILE A O 1
ATOM 2619 N N . GLN A 1 334 ? 4.306 113.732 43.663 1.00 30.49 331 GLN A N 1
ATOM 2620 C CA . GLN A 1 334 ? 5.276 112.646 43.975 1.00 35.41 331 GLN A CA 1
ATOM 2621 C C . GLN A 1 334 ? 6.769 112.925 43.619 1.00 33.43 331 GLN A C 1
ATOM 2622 O O . GLN A 1 334 ? 7.609 112.853 44.480 1.00 31.18 331 GLN A O 1
ATOM 2628 N N . ARG A 1 335 ? 7.103 113.268 42.385 1.00 37.51 332 ARG A N 1
ATOM 2629 C CA . ARG A 1 335 ? 8.511 113.198 41.952 1.00 41.76 332 ARG A CA 1
ATOM 2630 C C . ARG A 1 335 ? 9.269 114.531 42.264 1.00 43.81 332 ARG A C 1
ATOM 2631 O O . ARG A 1 335 ? 8.814 115.647 41.889 1.00 44.44 332 ARG A O 1
ATOM 2639 N N . GLY A 1 336 ? 10.384 114.417 43.005 1.00 40.60 333 GLY A N 1
ATOM 2640 C CA . GLY A 1 336 ? 11.259 115.586 43.352 1.00 40.71 333 GLY A CA 1
ATOM 2641 C C . GLY A 1 336 ? 11.752 116.531 42.227 1.00 39.59 333 GLY A C 1
ATOM 2642 O O . GLY A 1 336 ? 11.780 117.763 42.411 1.00 38.14 333 GLY A O 1
ATOM 2643 N N . ALA A 1 337 ? 12.143 115.973 41.072 1.00 39.74 334 ALA A N 1
ATOM 2644 C CA . ALA A 1 337 ? 12.603 116.767 39.897 1.00 39.22 334 ALA A CA 1
ATOM 2645 C C . ALA A 1 337 ? 11.521 117.715 39.302 1.00 38.85 334 ALA A C 1
ATOM 2646 O O . ALA A 1 337 ? 11.816 118.822 38.700 1.00 30.65 334 ALA A O 1
ATOM 2648 N N . TYR A 1 338 ? 10.265 117.277 39.520 1.00 35.75 335 TYR A N 1
ATOM 2649 C CA . TYR A 1 338 ? 9.123 117.897 38.887 1.00 35.38 335 TYR A CA 1
ATOM 2650 C C . TYR A 1 338 ? 8.767 119.103 39.686 1.00 33.65 335 TYR A C 1
ATOM 2651 O O . TYR A 1 338 ? 8.267 120.092 39.109 1.00 32.18 335 TYR A O 1
ATOM 2660 N N . VAL A 1 339 ? 9.098 119.072 40.971 1.00 32.32 336 VAL A N 1
ATOM 2661 C CA . VAL A 1 339 ? 8.746 120.139 41.878 1.00 31.63 336 VAL A CA 1
ATOM 2662 C C . VAL A 1 339 ? 9.120 121.473 41.315 1.00 31.08 336 VAL A C 1
ATOM 2663 O O . VAL A 1 339 ? 8.238 122.291 41.103 1.00 29.15 336 VAL A O 1
ATOM 2667 N N . ASP A 1 340 ? 10.394 121.727 41.037 1.00 33.39 337 ASP A N 1
ATOM 2668 C CA . ASP A 1 340 ? 10.826 122.998 40.432 1.00 32.00 337 ASP A CA 1
ATOM 2669 C C . ASP A 1 340 ? 10.339 123.288 39.005 1.00 36.17 337 ASP A C 1
ATOM 2670 O O . ASP A 1 340 ? 10.262 124.403 38.533 1.00 36.98 337 ASP A O 1
ATOM 2675 N N . LEU A 1 341 ? 10.041 122.283 38.279 1.00 34.24 338 LEU A N 1
ATOM 2676 C CA . LEU A 1 341 ? 9.463 122.575 37.015 1.00 35.66 338 LEU A CA 1
ATOM 2677 C C . LEU A 1 341 ? 8.113 123.232 37.295 1.00 33.07 338 LEU A C 1
ATOM 2678 O O . LEU A 1 341 ? 7.701 124.162 36.597 1.00 35.72 338 LEU A O 1
ATOM 2683 N N . VAL A 1 342 ? 7.399 122.734 38.293 1.00 27.48 339 VAL A N 1
ATOM 2684 C CA . VAL A 1 342 ? 5.994 123.092 38.453 1.00 24.62 339 VAL A CA 1
ATOM 2685 C C . VAL A 1 342 ? 5.834 124.494 39.056 1.00 22.35 339 VAL A C 1
ATOM 2686 O O . VAL A 1 342 ? 4.944 125.237 38.658 1.00 21.81 339 VAL A O 1
ATOM 2690 N N . GLN A 1 343 ? 6.722 124.844 39.979 1.00 20.48 340 GLN A N 1
ATOM 2691 C CA . GLN A 1 343 ? 6.538 126.017 40.798 1.00 20.22 340 GLN A CA 1
ATOM 2692 C C . GLN A 1 343 ? 7.201 127.261 40.243 1.00 20.66 340 GLN A C 1
ATOM 2693 O O . GLN A 1 343 ? 8.171 127.206 39.476 1.00 21.33 340 GLN A O 1
ATOM 2699 N N . GLY A 1 344 ? 6.622 128.399 40.596 1.00 20.33 341 GLY A N 1
ATOM 2700 C CA . GLY A 1 344 ? 7.308 129.696 40.410 1.00 21.12 341 GLY A CA 1
ATOM 2701 C C . GLY A 1 344 ? 6.563 130.705 39.588 1.00 21.39 341 GLY A C 1
ATOM 2702 O O . GLY A 1 344 ? 6.951 131.845 39.561 1.00 22.63 341 GLY A O 1
ATOM 2703 N N . GLY A 1 345 ? 5.486 130.283 38.939 1.00 21.18 342 GLY A N 1
ATOM 2704 C CA . GLY A 1 345 ? 4.627 131.149 38.150 1.00 21.65 342 GLY A CA 1
ATOM 2705 C C . GLY A 1 345 ? 3.219 130.969 38.651 1.00 20.95 342 GLY A C 1
ATOM 2706 O O . GLY A 1 345 ? 2.930 131.386 39.754 1.00 20.72 342 GLY A O 1
ATOM 2707 N N . VAL A 1 346 ? 2.320 130.313 37.912 1.00 20.52 343 VAL A N 1
ATOM 2708 C CA . VAL A 1 346 ? 0.952 130.195 38.453 1.00 20.40 343 VAL A CA 1
ATOM 2709 C C . VAL A 1 346 ? 0.862 129.322 39.731 1.00 18.71 343 VAL A C 1
ATOM 2710 O O . VAL A 1 346 ? -0.044 129.515 40.544 1.00 17.91 343 VAL A O 1
ATOM 2714 N N . ILE A 1 347 ? 1.780 128.370 39.910 1.00 18.13 344 ILE A N 1
ATOM 2715 C CA . ILE A 1 347 ? 1.770 127.525 41.113 1.00 17.08 344 ILE A CA 1
ATOM 2716 C C . ILE A 1 347 ? 2.896 128.052 42.017 1.00 16.96 344 ILE A C 1
ATOM 2717 O O . ILE A 1 347 ? 4.065 127.991 41.672 1.00 16.41 344 ILE A O 1
ATOM 2722 N N . ASP A 1 348 ? 2.516 128.607 43.163 1.00 16.40 345 ASP A N 1
ATOM 2723 C CA . ASP A 1 348 ? 3.518 129.189 44.078 1.00 16.42 345 ASP A CA 1
ATOM 2724 C C . ASP A 1 348 ? 4.452 128.179 44.724 1.00 16.19 345 ASP A C 1
ATOM 2725 O O . ASP A 1 348 ? 5.661 128.405 44.759 1.00 16.56 345 ASP A O 1
ATOM 2730 N N . VAL A 1 349 ? 3.925 127.071 45.246 1.00 15.73 346 VAL A N 1
ATOM 2731 C CA . VAL A 1 349 ? 4.788 126.014 45.774 1.00 15.51 346 VAL A CA 1
ATOM 2732 C C . VAL A 1 349 ? 4.324 124.607 45.446 1.00 15.29 346 VAL A C 1
ATOM 2733 O O . VAL A 1 349 ? 3.128 124.307 45.363 1.00 13.77 346 VAL A O 1
ATOM 2737 N N . ALA A 1 350 ? 5.319 123.779 45.170 1.00 15.41 347 ALA A N 1
ATOM 2738 C CA . ALA A 1 350 ? 5.115 122.394 44.918 1.00 16.03 347 ALA A CA 1
ATOM 2739 C C . ALA A 1 350 ? 5.899 121.688 46.001 1.00 16.79 347 ALA A C 1
ATOM 2740 O O . ALA A 1 350 ? 7.035 122.102 46.332 1.00 16.61 347 ALA A O 1
ATOM 2742 N N . ILE A 1 351 ? 5.292 120.649 46.571 1.00 17.09 348 ILE A N 1
ATOM 2743 C CA . ILE A 1 351 ? 5.883 119.922 47.670 1.00 18.38 348 ILE A CA 1
ATOM 2744 C C . ILE A 1 351 ? 5.898 118.428 47.333 1.00 18.16 348 ILE A C 1
ATOM 2745 O O . ILE A 1 351 ? 4.906 117.928 46.763 1.00 17.17 348 ILE A O 1
ATOM 2750 N N . SER A 1 352 ? 7.001 117.710 47.595 1.00 17.39 349 SER A N 1
ATOM 2751 C CA . SER A 1 352 ? 6.962 116.251 47.426 1.00 17.97 349 SER A CA 1
ATOM 2752 C C . SER A 1 352 ? 7.385 115.514 48.676 1.00 17.74 349 SER A C 1
ATOM 2753 O O . SER A 1 352 ? 8.234 115.998 49.420 1.00 16.51 349 SER A O 1
ATOM 2756 N N . PRO A 1 353 ? 6.820 114.328 48.896 1.00 18.01 350 PRO A N 1
ATOM 2757 C CA . PRO A 1 353 ? 7.308 113.580 50.034 1.00 18.32 350 PRO A CA 1
ATOM 2758 C C . PRO A 1 353 ? 8.743 113.099 49.870 1.00 18.52 350 PRO A C 1
ATOM 2759 O O . PRO A 1 353 ? 9.394 112.881 50.871 1.00 17.63 350 PRO A O 1
ATOM 2763 N N . GLN A 1 354 ? 9.220 112.948 48.638 1.00 19.24 351 GLN A N 1
ATOM 2764 C CA . GLN A 1 354 ? 10.621 112.560 48.439 1.00 21.49 351 GLN A CA 1
ATOM 2765 C C . GLN A 1 354 ? 11.514 113.657 48.892 1.00 20.38 351 GLN A C 1
ATOM 2766 O O . GLN A 1 354 ? 12.507 113.395 49.545 1.00 19.29 351 GLN A O 1
ATOM 2772 N N . GLN A 1 355 ? 11.129 114.896 48.594 1.00 20.65 352 GLN A N 1
ATOM 2773 C CA . GLN A 1 355 ? 11.889 116.036 49.040 1.00 21.85 352 GLN A CA 1
ATOM 2774 C C . GLN A 1 355 ? 11.930 116.128 50.533 1.00 20.32 352 GLN A C 1
ATOM 2775 O O . GLN A 1 355 ? 12.983 116.343 51.106 1.00 18.55 352 GLN A O 1
ATOM 2781 N N . ALA A 1 356 ? 10.769 116.020 51.172 1.00 18.19 353 ALA A N 1
ATOM 2782 C CA . ALA A 1 356 ? 10.722 116.069 52.627 1.00 16.81 353 ALA A CA 1
ATOM 2783 C C . ALA A 1 356 ? 11.510 114.917 53.235 1.00 16.54 353 ALA A C 1
ATOM 2784 O O . ALA A 1 356 ? 12.211 115.088 54.251 1.00 17.16 353 ALA A O 1
ATOM 2786 N N . THR A 1 357 ? 11.428 113.744 52.632 1.00 15.98 354 THR A N 1
ATOM 2787 C CA . THR A 1 357 ? 12.190 112.598 53.131 1.00 16.34 354 THR A CA 1
ATOM 2788 C C . THR A 1 357 ? 13.724 112.902 53.025 1.00 16.68 354 THR A C 1
ATOM 2789 O O . THR A 1 357 ? 14.530 112.651 53.969 1.00 16.59 354 THR A O 1
ATOM 2793 N N . ILE A 1 358 ? 14.125 113.462 51.889 1.00 16.41 355 ILE A N 1
ATOM 2794 C CA . ILE A 1 358 ? 15.535 113.834 51.690 1.00 17.17 355 ILE A CA 1
ATOM 2795 C C . ILE A 1 358 ? 16.016 114.926 52.665 1.00 17.05 355 ILE A C 1
ATOM 2796 O O . ILE A 1 358 ? 17.109 114.807 53.226 1.00 17.22 355 ILE A O 1
ATOM 2801 N N . SER A 1 359 ? 15.205 115.954 52.910 1.00 16.67 356 SER A N 1
ATOM 2802 C CA . SER A 1 359 ? 15.606 116.976 53.860 1.00 17.35 356 SER A CA 1
ATOM 2803 C C . SER A 1 359 ? 15.801 116.351 55.237 1.00 17.66 356 SER A C 1
ATOM 2804 O O . SER A 1 359 ? 16.750 116.711 55.953 1.00 18.65 356 SER A O 1
ATOM 2807 N N . ALA A 1 360 ? 14.903 115.451 55.639 1.00 17.64 357 ALA A N 1
ATOM 2808 C CA . ALA A 1 360 ? 15.032 114.831 56.949 1.00 17.98 357 ALA A CA 1
ATOM 2809 C C . ALA A 1 360 ? 16.332 114.015 57.013 1.00 18.49 357 ALA A C 1
ATOM 2810 O O . ALA A 1 360 ? 17.081 114.088 57.996 1.00 18.22 357 ALA A O 1
ATOM 2812 N N . LEU A 1 361 ? 16.578 113.221 55.975 1.00 18.92 358 LEU A N 1
ATOM 2813 C CA . LEU A 1 361 ? 17.793 112.434 55.942 1.00 20.08 358 LEU A CA 1
ATOM 2814 C C . LEU A 1 361 ? 19.007 113.331 56.042 1.00 20.74 358 LEU A C 1
ATOM 2815 O O . LEU A 1 361 ? 19.966 112.970 56.709 1.00 20.39 358 LEU A O 1
ATOM 2820 N N . LEU A 1 362 ? 18.995 114.496 55.371 1.00 21.61 359 LEU A N 1
ATOM 2821 C CA . LEU A 1 362 ? 20.181 115.361 55.407 1.00 22.14 359 LEU A CA 1
ATOM 2822 C C . LEU A 1 362 ? 20.480 115.914 56.805 1.00 22.80 359 LEU A C 1
ATOM 2823 O O . LEU A 1 362 ? 21.630 116.232 57.098 1.00 22.18 359 LEU A O 1
ATOM 2828 N N . THR A 1 363 ? 19.475 116.028 57.678 1.00 21.99 360 THR A N 1
ATOM 2829 C CA . THR A 1 363 ? 19.759 116.488 59.047 1.00 22.31 360 THR A CA 1
ATOM 2830 C C . THR A 1 363 ? 20.625 115.479 59.751 1.00 23.27 360 THR A C 1
ATOM 2831 O O . THR A 1 363 ? 21.559 115.837 60.484 1.00 24.57 360 THR A O 1
ATOM 2835 N N . HIS A 1 364 ? 20.351 114.204 59.516 1.00 22.72 361 HIS A N 1
ATOM 2836 C CA . HIS A 1 364 ? 21.189 113.143 60.057 1.00 22.98 361 HIS A CA 1
ATOM 2837 C C . HIS A 1 364 ? 22.570 113.050 59.390 1.00 23.50 361 HIS A C 1
ATOM 2838 O O . HIS A 1 364 ? 23.580 112.816 60.042 1.00 23.82 361 HIS A O 1
ATOM 2845 N N . VAL A 1 365 ? 22.637 113.220 58.073 1.00 23.65 362 VAL A N 1
ATOM 2846 C CA . VAL A 1 365 ? 23.925 113.253 57.350 1.00 24.01 362 VAL A CA 1
ATOM 2847 C C . VAL A 1 365 ? 24.836 114.365 57.870 1.00 24.62 362 VAL A C 1
ATOM 2848 O O . VAL A 1 365 ? 26.009 114.116 58.213 1.00 24.60 362 VAL A O 1
ATOM 2852 N N . ARG A 1 366 ? 24.287 115.580 57.943 1.00 24.60 363 ARG A N 1
ATOM 2853 C CA . ARG A 1 366 ? 25.008 116.775 58.430 1.00 27.06 363 ARG A CA 1
ATOM 2854 C C . ARG A 1 366 ? 25.413 116.602 59.906 1.00 28.44 363 ARG A C 1
ATOM 2855 O O . ARG A 1 366 ? 26.532 116.929 60.259 1.00 30.54 363 ARG A O 1
ATOM 2863 N N . ARG A 1 367 ? 24.532 116.053 60.748 1.00 29.62 364 ARG A N 1
ATOM 2864 C CA . ARG A 1 367 ? 24.889 115.792 62.137 1.00 32.39 364 ARG A CA 1
ATOM 2865 C C . ARG A 1 367 ? 26.065 114.823 62.220 1.00 31.93 364 ARG A C 1
ATOM 2866 O O . ARG A 1 367 ? 26.903 114.974 63.086 1.00 32.39 364 ARG A O 1
ATOM 2874 N N . ALA A 1 368 ? 26.143 113.852 61.311 1.00 30.62 365 ALA A N 1
ATOM 2875 C CA . ALA A 1 368 ? 27.242 112.887 61.347 1.00 31.13 365 ALA A CA 1
ATOM 2876 C C . ALA A 1 368 ? 28.510 113.415 60.661 1.00 30.73 365 ALA A C 1
ATOM 2877 O O . ALA A 1 368 ? 29.410 112.659 60.424 1.00 29.86 365 ALA A O 1
ATOM 2879 N N . ASP A 1 369 ? 28.562 114.704 60.344 1.00 31.74 366 ASP A N 1
ATOM 2880 C CA . ASP A 1 369 ? 29.710 115.296 59.639 1.00 33.87 366 ASP A CA 1
ATOM 2881 C C . ASP A 1 369 ? 30.043 114.621 58.305 1.00 33.02 366 ASP A C 1
ATOM 2882 O O . ASP A 1 369 ? 31.187 114.422 57.986 1.00 34.12 366 ASP A O 1
ATOM 2887 N N . ILE A 1 370 ? 29.041 114.295 57.526 1.00 31.15 367 ILE A N 1
ATOM 2888 C CA . ILE A 1 370 ? 29.252 113.641 56.224 1.00 31.37 367 ILE A CA 1
ATOM 2889 C C . ILE A 1 370 ? 29.109 114.695 55.098 1.00 30.83 367 ILE A C 1
ATOM 2890 O O . ILE A 1 370 ? 28.201 115.534 55.147 1.00 28.27 367 ILE A O 1
ATOM 2895 N N . VAL A 1 371 ? 30.019 114.678 54.103 1.00 31.04 368 VAL A N 1
ATOM 2896 C CA . VAL A 1 371 ? 30.005 115.674 52.978 1.00 30.46 368 VAL A CA 1
ATOM 2897 C C . VAL A 1 371 ? 28.634 115.672 52.333 1.00 29.19 368 VAL A C 1
ATOM 2898 O O . VAL A 1 371 ? 28.116 114.605 52.034 1.00 28.37 368 VAL A O 1
ATOM 2902 N N . ASN A 1 372 ? 28.054 116.847 52.102 1.00 28.65 369 ASN A N 1
ATOM 2903 C CA . ASN A 1 372 ? 26.644 116.925 51.674 1.00 27.49 369 ASN A CA 1
ATOM 2904 C C . ASN A 1 372 ? 26.380 118.189 50.846 1.00 27.49 369 ASN A C 1
ATOM 2905 O O . ASN A 1 372 ? 26.991 119.229 51.100 1.00 30.14 369 ASN A O 1
ATOM 2910 N N . VAL A 1 373 ? 25.477 118.102 49.880 1.00 26.27 370 VAL A N 1
ATOM 2911 C CA . VAL A 1 373 ? 24.960 119.258 49.177 1.00 26.41 370 VAL A CA 1
ATOM 2912 C C . VAL A 1 373 ? 23.455 119.110 49.070 1.00 25.36 370 VAL A C 1
ATOM 2913 O O . VAL A 1 373 ? 22.943 117.986 49.109 1.00 25.70 370 VAL A O 1
ATOM 2917 N N . SER A 1 374 ? 22.731 120.215 48.950 1.00 25.39 371 SER A N 1
ATOM 2918 C CA . SER A 1 374 ? 21.299 120.170 48.550 1.00 25.03 371 SER A CA 1
ATOM 2919 C C . SER A 1 374 ? 20.969 121.390 47.651 1.00 25.75 371 SER A C 1
ATOM 2920 O O . SER A 1 374 ? 21.718 122.375 47.647 1.00 27.06 371 SER A O 1
ATOM 2923 N N . SER A 1 375 ? 19.929 121.304 46.822 1.00 24.40 372 SER A N 1
ATOM 2924 C CA . SER A 1 375 ? 19.518 122.430 45.964 1.00 25.09 372 SER A CA 1
ATOM 2925 C C . SER A 1 375 ? 18.409 123.218 46.621 1.00 23.29 372 SER A C 1
ATOM 2926 O O . SER A 1 375 ? 17.501 122.600 47.115 1.00 22.25 372 SER A O 1
ATOM 2929 N N . LEU A 1 376 ? 18.453 124.558 46.618 1.00 22.86 373 LEU A N 1
ATOM 2930 C CA . LEU A 1 376 ? 17.303 125.360 47.073 1.00 21.74 373 LEU A CA 1
ATOM 2931 C C . LEU A 1 376 ? 16.210 125.418 46.026 1.00 22.22 373 LEU A C 1
ATOM 2932 O O . LEU A 1 376 ? 16.425 125.088 44.856 1.00 23.41 373 LEU A O 1
ATOM 2937 N N . ARG A 1 377 ? 15.073 125.955 46.435 1.00 20.02 374 ARG A N 1
ATOM 2938 C CA . ARG A 1 377 ? 13.919 126.159 45.562 1.00 21.69 374 ARG A CA 1
ATOM 2939 C C . ARG A 1 377 ? 14.323 126.850 44.263 1.00 22.27 374 ARG A C 1
ATOM 2940 O O . ARG A 1 377 ? 15.077 127.853 44.266 1.00 21.35 374 ARG A O 1
ATOM 2948 N N . ARG A 1 378 ? 13.866 126.258 43.165 1.00 22.43 375 ARG A N 1
ATOM 2949 C CA . ARG A 1 378 ? 14.120 126.744 41.802 1.00 23.51 375 ARG A CA 1
ATOM 2950 C C . ARG A 1 378 ? 15.571 126.829 41.386 1.00 23.47 375 ARG A C 1
ATOM 2951 O O . ARG A 1 378 ? 15.880 127.489 40.421 1.00 24.56 375 ARG A O 1
ATOM 2959 N N . GLY A 1 379 ? 16.457 126.172 42.125 1.00 22.67 376 GLY A N 1
ATOM 2960 C CA . GLY A 1 379 ? 17.866 126.199 41.845 1.00 22.61 376 GLY A CA 1
ATOM 2961 C C . GLY A 1 379 ? 18.481 127.541 42.218 1.00 22.37 376 GLY A C 1
ATOM 2962 O O . GLY A 1 379 ? 19.498 127.918 41.673 1.00 21.81 376 GLY A O 1
ATOM 2963 N N . ALA A 1 380 ? 17.860 128.268 43.152 1.00 21.43 377 ALA A N 1
ATOM 2964 C CA . ALA A 1 380 ? 18.427 129.528 43.618 1.00 21.58 377 ALA A CA 1
ATOM 2965 C C . ALA A 1 380 ? 19.903 129.441 44.086 1.00 21.00 377 ALA A C 1
ATOM 2966 O O . ALA A 1 380 ? 20.664 130.385 43.886 1.00 21.19 377 ALA A O 1
ATOM 2968 N N . ALA A 1 381 ? 20.293 128.319 44.678 1.00 20.35 378 ALA A N 1
ATOM 2969 C CA . ALA A 1 381 ? 21.706 128.056 45.030 1.00 20.52 378 ALA A CA 1
ATOM 2970 C C . ALA A 1 381 ? 21.851 126.598 45.396 1.00 20.87 378 ALA A C 1
ATOM 2971 O O . ALA A 1 381 ? 20.851 125.948 45.712 1.00 21.18 378 ALA A O 1
ATOM 2973 N N . GLU A 1 382 ? 23.061 126.085 45.403 1.00 21.13 379 GLU A N 1
ATOM 2974 C CA . GLU A 1 382 ? 23.316 124.828 46.064 1.00 22.36 379 GLU A CA 1
ATOM 2975 C C . GLU A 1 382 ? 23.771 125.127 47.484 1.00 21.33 379 GLU A C 1
ATOM 2976 O O . GLU A 1 382 ? 24.635 126.021 47.676 1.00 19.94 379 GLU A O 1
ATOM 2982 N N . ALA A 1 383 ? 23.227 124.370 48.453 1.00 20.00 380 ALA A N 1
ATOM 2983 C CA . ALA A 1 383 ? 23.540 124.579 49.861 1.00 19.99 380 ALA A CA 1
ATOM 2984 C C . ALA A 1 383 ? 24.394 123.471 50.420 1.00 20.15 380 ALA A C 1
ATOM 2985 O O . ALA A 1 383 ? 24.067 122.294 50.272 1.00 20.45 380 ALA A O 1
ATOM 2987 N N . ILE A 1 384 ? 25.502 123.852 51.041 1.00 19.82 381 ILE A N 1
ATOM 2988 C CA . ILE A 1 384 ? 26.472 122.932 51.611 1.00 20.07 381 ILE A CA 1
ATOM 2989 C C . ILE A 1 384 ? 26.717 123.256 53.064 1.00 19.72 381 ILE A C 1
ATOM 2990 O O . ILE A 1 384 ? 26.907 124.421 53.403 1.00 18.75 381 ILE A O 1
ATOM 2995 N N . GLU A 1 385 ? 26.735 122.244 53.925 1.00 19.49 382 GLU A N 1
ATOM 2996 C CA . GLU A 1 385 ? 27.228 122.436 55.283 1.00 20.21 382 GLU A CA 1
ATOM 2997 C C . GLU A 1 385 ? 28.560 121.701 55.342 1.00 20.62 382 GLU A C 1
ATOM 2998 O O . GLU A 1 385 ? 28.602 120.462 55.190 1.00 21.82 382 GLU A O 1
ATOM 3004 N N . ALA A 1 386 ? 29.649 122.456 55.516 1.00 19.85 383 ALA A N 1
ATOM 3005 C CA . ALA A 1 386 ? 31.025 121.895 55.599 1.00 20.45 383 ALA A CA 1
ATOM 3006 C C . ALA A 1 386 ? 31.519 121.974 57.034 1.00 21.08 383 ALA A C 1
ATOM 3007 O O . ALA A 1 386 ? 31.075 122.844 57.815 1.00 21.93 383 ALA A O 1
ATOM 3009 N N . VAL A 1 387 ? 32.407 121.063 57.403 1.00 21.30 384 VAL A N 1
ATOM 3010 C CA . VAL A 1 387 ? 33.033 121.060 58.705 1.00 20.72 384 VAL A CA 1
ATOM 3011 C C . VAL A 1 387 ? 34.488 121.433 58.477 1.00 20.88 384 VAL A C 1
ATOM 3012 O O . VAL A 1 387 ? 35.092 120.888 57.572 1.00 20.88 384 VAL A O 1
ATOM 3016 N N . ALA A 1 388 ? 35.032 122.335 59.302 1.00 19.87 385 ALA A N 1
ATOM 3017 C CA . ALA A 1 388 ? 36.424 122.754 59.227 1.00 21.17 385 ALA A CA 1
ATOM 3018 C C . ALA A 1 388 ? 37.255 121.855 60.119 1.00 21.56 385 ALA A C 1
ATOM 3019 O O . ALA A 1 388 ? 37.436 122.175 61.269 1.00 21.40 385 ALA A O 1
ATOM 3021 N N . HIS A 1 389 ? 37.687 120.722 59.586 1.00 22.52 386 HIS A N 1
ATOM 3022 C CA . HIS A 1 389 ? 38.505 119.750 60.299 1.00 25.13 386 HIS A CA 1
ATOM 3023 C C . HIS A 1 389 ? 39.937 120.192 60.360 1.00 24.39 386 HIS A C 1
ATOM 3024 O O . HIS A 1 389 ? 40.428 120.818 59.442 1.00 22.86 386 HIS A O 1
ATOM 3031 N N . GLY A 1 390 ? 40.607 119.825 61.445 1.00 25.39 387 GLY A N 1
ATOM 3032 C CA . GLY A 1 390 ? 42.036 120.056 61.639 1.00 25.81 387 GLY A CA 1
ATOM 3033 C C . GLY A 1 390 ? 42.365 121.405 62.235 1.00 25.80 387 GLY A C 1
ATOM 3034 O O . GLY A 1 390 ? 41.592 122.369 62.161 1.00 24.21 387 GLY A O 1
ATOM 3035 N N . ASP A 1 391 ? 43.541 121.486 62.840 1.00 26.67 388 ASP A N 1
ATOM 3036 C CA . ASP A 1 391 ? 44.021 122.753 63.328 1.00 27.09 388 ASP A CA 1
ATOM 3037 C C . ASP A 1 391 ? 44.583 123.612 62.191 1.00 27.44 388 ASP A C 1
ATOM 3038 O O . ASP A 1 391 ? 44.554 123.219 61.021 1.00 25.63 388 ASP A O 1
ATOM 3043 N N . GLU A 1 392 ? 45.113 124.774 62.560 1.00 28.98 389 GLU A N 1
ATOM 3044 C CA . GLU A 1 392 ? 45.570 125.741 61.603 1.00 31.61 389 GLU A CA 1
ATOM 3045 C C . GLU A 1 392 ? 46.629 125.160 60.641 1.00 31.74 389 GLU A C 1
ATOM 3046 O O . GLU A 1 392 ? 46.653 125.534 59.471 1.00 31.26 389 GLU A O 1
ATOM 3052 N N . SER A 1 393 ? 47.474 124.248 61.109 1.00 30.34 390 SER A N 1
ATOM 3053 C CA . SER A 1 393 ? 48.486 123.689 60.204 1.00 32.04 390 SER A CA 1
ATOM 3054 C C . SER A 1 393 ? 47.918 122.576 59.342 1.00 30.78 390 SER A C 1
ATOM 3055 O O . SER A 1 393 ? 48.503 122.236 58.336 1.00 33.68 390 SER A O 1
ATOM 3058 N N . ASN A 1 394 ? 46.780 122.031 59.725 1.00 29.00 391 ASN A N 1
ATOM 3059 C CA . ASN A 1 394 ? 46.165 120.903 59.036 1.00 28.06 391 ASN A CA 1
ATOM 3060 C C . ASN A 1 394 ? 44.900 121.291 58.247 1.00 26.04 391 ASN A C 1
ATOM 3061 O O . ASN A 1 394 ? 44.158 120.401 57.820 1.00 25.12 391 ASN A O 1
ATOM 3066 N N . SER A 1 395 ? 44.671 122.596 58.084 1.00 24.84 392 SER A N 1
ATOM 3067 C CA . SER A 1 395 ? 43.496 123.150 57.410 1.00 24.48 392 SER A CA 1
ATOM 3068 C C . SER A 1 395 ? 43.845 124.383 56.574 1.00 25.59 392 SER A C 1
ATOM 3069 O O . SER A 1 395 ? 44.788 125.148 56.877 1.00 27.21 392 SER A O 1
ATOM 3072 N N . LYS A 1 396 ? 43.102 124.565 55.498 1.00 25.77 393 LYS A N 1
ATOM 3073 C CA . LYS A 1 396 ? 43.277 125.732 54.668 1.00 27.02 393 LYS A CA 1
ATOM 3074 C C . LYS A 1 396 ? 42.394 126.851 55.138 1.00 26.17 393 LYS A C 1
ATOM 3075 O O . LYS A 1 396 ? 42.523 127.941 54.619 1.00 26.06 393 LYS A O 1
ATOM 3081 N N . VAL A 1 397 ? 41.500 126.601 56.109 1.00 24.95 394 VAL A N 1
ATOM 3082 C CA . VAL A 1 397 ? 40.579 127.649 56.539 1.00 23.72 394 VAL A CA 1
ATOM 3083 C C . VAL A 1 397 ? 40.702 128.035 57.989 1.00 22.73 394 VAL A C 1
ATOM 3084 O O . VAL A 1 397 ? 40.483 129.186 58.309 1.00 22.05 394 VAL A O 1
ATOM 3088 N N . VAL A 1 398 ? 41.019 127.079 58.861 1.00 22.44 395 VAL A N 1
ATOM 3089 C CA . VAL A 1 398 ? 41.083 127.310 60.290 1.00 22.70 395 VAL A CA 1
ATOM 3090 C C . VAL A 1 398 ? 42.133 128.391 60.617 1.00 24.15 395 VAL A C 1
ATOM 3091 O O . VAL A 1 398 ? 43.257 128.329 60.141 1.00 24.43 395 VAL A O 1
ATOM 3095 N N . GLY A 1 399 ? 41.728 129.379 61.401 1.00 25.18 396 GLY A N 1
ATOM 3096 C CA . GLY A 1 399 ? 42.596 130.503 61.813 1.00 27.76 396 GLY A CA 1
ATOM 3097 C C . GLY A 1 399 ? 42.634 131.635 60.782 1.00 30.83 396 GLY A C 1
ATOM 3098 O O . GLY A 1 399 ? 43.248 132.675 61.046 1.00 31.45 396 GLY A O 1
ATOM 3099 N N . ARG A 1 400 ? 41.991 131.451 59.615 1.00 31.81 397 ARG A N 1
ATOM 3100 C CA . ARG A 1 400 ? 41.834 132.531 58.638 1.00 34.66 397 ARG A CA 1
ATOM 3101 C C . ARG A 1 400 ? 40.46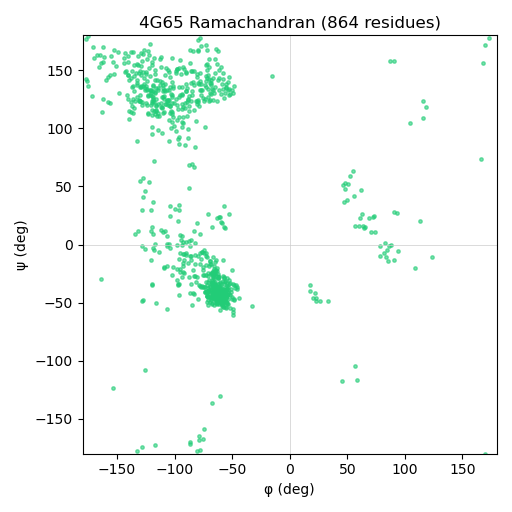7 133.234 58.711 1.00 35.02 397 ARG A C 1
ATOM 3102 O O . ARG A 1 400 ? 39.440 132.640 59.074 1.00 32.16 397 ARG A O 1
ATOM 3110 N N . ALA A 1 401 ? 40.450 134.508 58.343 1.00 36.59 398 ALA A N 1
ATOM 3111 C CA . ALA A 1 401 ? 39.197 135.258 58.254 1.00 37.11 398 ALA A CA 1
ATOM 3112 C C . ALA A 1 401 ? 38.476 134.971 56.958 1.00 38.11 398 ALA A C 1
ATOM 3113 O O . ALA A 1 401 ? 39.118 134.806 55.929 1.00 40.89 398 ALA A O 1
ATOM 3115 N N . VAL A 1 402 ? 37.144 134.930 56.990 1.00 38.98 399 VAL A N 1
ATOM 3116 C CA . VAL A 1 402 ? 36.330 134.734 55.783 1.00 39.77 399 VAL A CA 1
ATOM 3117 C C . VAL A 1 402 ? 36.814 135.621 54.643 1.00 43.23 399 VAL A C 1
ATOM 3118 O O . VAL A 1 402 ? 36.845 135.203 53.489 1.00 44.87 399 VAL A O 1
ATOM 3122 N N . GLY A 1 403 ? 37.212 136.840 54.994 1.00 46.63 400 GLY A N 1
ATOM 3123 C CA . GLY A 1 403 ? 37.669 137.825 54.030 1.00 48.12 400 GLY A CA 1
ATOM 3124 C C . GLY A 1 403 ? 38.946 137.454 53.315 1.00 49.25 400 GLY A C 1
ATOM 3125 O O . GLY A 1 403 ? 39.199 137.960 52.232 1.00 52.20 400 GLY A O 1
ATOM 3126 N N . ASP A 1 404 ? 39.751 136.576 53.909 1.00 48.48 401 ASP A N 1
ATOM 3127 C CA . ASP A 1 404 ? 40.994 136.133 53.288 1.00 48.38 401 ASP A CA 1
ATOM 3128 C C . ASP A 1 404 ? 40.932 134.741 52.701 1.00 44.05 401 ASP A C 1
ATOM 3129 O O . ASP A 1 404 ? 41.899 134.318 52.087 1.00 44.48 401 ASP A O 1
ATOM 3134 N N . ILE A 1 405 ? 39.810 134.035 52.851 1.00 41.21 402 ILE A N 1
ATOM 3135 C CA . ILE A 1 405 ? 39.687 132.716 52.258 1.00 39.69 402 ILE A CA 1
ATOM 3136 C C . ILE A 1 405 ? 39.355 132.913 50.794 1.00 39.93 402 ILE A C 1
ATOM 3137 O O . ILE A 1 405 ? 38.526 133.743 50.458 1.00 42.24 402 ILE A O 1
ATOM 3142 N N . LYS A 1 406 ? 39.963 132.123 49.923 1.00 41.05 403 LYS A N 1
ATOM 3143 C CA . LYS A 1 406 ? 39.702 132.229 48.505 1.00 42.14 403 LYS A CA 1
ATOM 3144 C C . LYS A 1 406 ? 38.611 131.215 48.216 1.00 38.57 403 LYS A C 1
ATOM 3145 O O . LYS A 1 406 ? 38.842 130.014 48.150 1.00 39.18 403 LYS A O 1
ATOM 3151 N N . LEU A 1 407 ? 37.392 131.697 48.096 1.00 36.52 404 LEU A N 1
ATOM 3152 C CA . LEU A 1 407 ? 36.260 130.796 47.924 1.00 34.00 404 LEU A CA 1
ATOM 3153 C C . LEU A 1 407 ? 36.072 130.633 46.437 1.00 32.88 404 LEU A C 1
ATOM 3154 O O . LEU A 1 407 ? 36.385 131.541 45.689 1.00 33.15 404 LEU A O 1
ATOM 3159 N N . PRO A 1 408 ? 35.546 129.489 45.981 1.00 30.87 405 PRO A N 1
ATOM 3160 C CA . PRO A 1 408 ? 35.301 129.446 44.545 1.00 30.53 405 PRO A CA 1
ATOM 3161 C C . PRO A 1 408 ? 34.287 130.507 44.120 1.00 29.60 405 PRO A C 1
ATOM 3162 O O . PRO A 1 408 ? 33.585 131.065 44.982 1.00 29.69 405 PRO A O 1
ATOM 3166 N N . PRO A 1 409 ? 34.173 130.756 42.811 1.00 29.12 406 PRO A N 1
ATOM 3167 C CA . PRO A 1 409 ? 33.236 131.754 42.344 1.00 29.62 406 PRO A CA 1
ATOM 3168 C C . PRO A 1 409 ? 31.785 131.398 42.714 1.00 27.98 406 PRO A C 1
ATOM 3169 O O . PRO A 1 409 ? 31.432 130.217 42.856 1.00 26.88 406 PRO A O 1
ATOM 3173 N N . GLY A 1 410 ? 30.986 132.437 42.895 1.00 27.99 407 GLY A N 1
ATOM 3174 C CA . GLY A 1 410 ? 29.576 132.311 43.162 1.00 27.32 407 GLY A CA 1
ATOM 3175 C C . GLY A 1 410 ? 29.273 131.807 44.563 1.00 26.46 407 GLY A C 1
ATOM 3176 O O . GLY A 1 410 ? 28.201 131.258 44.773 1.00 24.44 407 GLY A O 1
ATOM 3177 N N . THR A 1 411 ? 30.206 131.999 45.508 1.00 26.58 408 THR A N 1
ATOM 3178 C CA . THR A 1 411 ? 30.097 131.388 46.829 1.00 26.84 408 THR A CA 1
ATOM 3179 C C . THR A 1 411 ? 29.771 132.435 47.891 1.00 25.80 408 THR A C 1
ATOM 3180 O O . THR A 1 411 ? 30.389 133.485 47.944 1.00 26.81 408 THR A O 1
ATOM 3184 N N . THR A 1 412 ? 28.795 132.135 48.727 1.00 23.54 409 THR A N 1
ATOM 3185 C CA . THR A 1 412 ? 28.395 133.021 49.826 1.00 23.52 409 THR A CA 1
ATOM 3186 C C . THR A 1 412 ? 28.376 132.197 51.113 1.00 22.64 409 THR A C 1
ATOM 3187 O O . THR A 1 412 ? 27.706 131.169 51.157 1.00 20.53 409 THR A O 1
ATOM 3191 N N . ILE A 1 413 ? 29.149 132.623 52.120 1.00 22.17 410 ILE A N 1
ATOM 3192 C CA . ILE A 1 413 ? 29.080 132.017 53.447 1.00 22.25 410 ILE A CA 1
ATOM 3193 C C . ILE A 1 413 ? 27.935 132.618 54.243 1.00 22.27 410 ILE A C 1
ATOM 3194 O O . ILE A 1 413 ? 27.921 133.813 54.526 1.00 22.94 410 ILE A O 1
ATOM 3199 N N . GLY A 1 414 ? 26.941 131.799 54.573 1.00 20.90 411 GLY A N 1
ATOM 3200 C CA . GLY A 1 414 ? 25.766 132.276 55.290 1.00 20.63 411 GLY A CA 1
ATOM 3201 C C . GLY A 1 414 ? 25.937 132.327 56.807 1.00 21.21 411 GLY A C 1
ATOM 3202 O O . GLY A 1 414 ? 25.728 133.377 57.440 1.00 23.21 411 GLY A O 1
ATOM 3203 N N . ALA A 1 415 ? 26.370 131.222 57.390 1.00 20.14 412 ALA A N 1
ATOM 3204 C CA . ALA A 1 415 ? 26.486 131.146 58.812 1.00 20.99 412 ALA A CA 1
ATOM 3205 C C . ALA A 1 415 ? 27.576 130.187 59.177 1.00 21.07 412 ALA A C 1
ATOM 3206 O O . ALA A 1 415 ? 27.907 129.269 58.406 1.00 20.08 412 ALA A O 1
ATOM 3208 N N . ILE A 1 416 ? 28.133 130.438 60.357 1.00 21.93 413 ILE A N 1
ATOM 3209 C CA . ILE A 1 416 ? 29.056 129.563 61.022 1.00 22.06 413 ILE A CA 1
ATOM 3210 C C . ILE A 1 416 ? 28.395 129.090 62.342 1.00 21.50 413 ILE A C 1
ATOM 3211 O O . ILE A 1 416 ? 27.780 129.885 63.067 1.00 20.41 413 ILE A O 1
ATOM 3216 N N . VAL A 1 417 ? 28.483 127.793 62.615 1.00 20.16 414 VAL A N 1
ATOM 3217 C CA . VAL A 1 417 ? 28.004 127.247 63.850 1.00 19.86 414 VAL A CA 1
ATOM 3218 C C . VAL A 1 417 ? 29.176 126.653 64.652 1.00 19.70 414 VAL A C 1
ATOM 3219 O O . VAL A 1 417 ? 29.845 125.676 64.230 1.00 19.07 414 VAL A O 1
ATOM 3223 N N . ARG A 1 418 ? 29.414 127.285 65.794 1.00 20.02 415 ARG A N 1
ATOM 3224 C CA . ARG A 1 418 ? 30.582 127.069 66.662 1.00 20.62 415 ARG A CA 1
ATOM 3225 C C . ARG A 1 418 ? 30.077 126.593 68.014 1.00 21.51 415 ARG A C 1
ATOM 3226 O O . ARG A 1 418 ? 29.660 127.416 68.831 1.00 20.90 415 ARG A O 1
ATOM 3234 N N . GLY A 1 419 ? 30.049 125.269 68.225 1.00 21.87 416 GLY A N 1
ATOM 3235 C CA . GLY A 1 419 ? 29.345 124.700 69.352 1.00 22.78 416 GLY A CA 1
ATOM 3236 C C . GLY A 1 419 ? 27.851 125.091 69.318 1.00 22.50 416 GLY A C 1
ATOM 3237 O O . GLY A 1 419 ? 27.121 124.762 68.373 1.00 21.36 416 GLY A O 1
ATOM 3238 N N . GLU A 1 420 ? 27.395 125.833 70.322 1.00 22.53 417 GLU A N 1
ATOM 3239 C CA . GLU A 1 420 ? 25.992 126.257 70.378 1.00 23.10 417 GLU A CA 1
ATOM 3240 C C . GLU A 1 420 ? 25.743 127.601 69.685 1.00 22.63 417 GLU A C 1
ATOM 3241 O O . GLU A 1 420 ? 24.589 128.051 69.491 1.00 24.32 417 GLU A O 1
ATOM 3247 N N . GLU A 1 421 ? 26.828 128.265 69.316 1.00 22.25 418 GLU A N 1
ATOM 3248 C CA . GLU A 1 421 ? 26.772 129.647 68.846 1.00 21.77 418 GLU A CA 1
ATOM 3249 C C . GLU A 1 421 ? 26.577 129.650 67.349 1.00 20.29 418 GLU A C 1
ATOM 3250 O O . GLU A 1 421 ? 27.280 128.943 66.609 1.00 19.98 418 GLU A O 1
ATOM 3256 N N . VAL A 1 422 ? 25.634 130.455 66.924 1.00 20.07 419 VAL A N 1
ATOM 3257 C CA . VAL A 1 422 ? 25.420 130.763 65.547 1.00 20.29 419 VAL A CA 1
ATOM 3258 C C . VAL A 1 422 ? 25.917 132.174 65.251 1.00 21.89 419 VAL A C 1
ATOM 3259 O O . VAL A 1 422 ? 25.517 133.137 65.914 1.00 21.65 419 VAL A O 1
ATOM 3263 N N . LEU A 1 423 ? 26.818 132.274 64.273 1.00 23.24 420 LEU A N 1
ATOM 3264 C CA . LEU A 1 423 ? 27.388 133.556 63.856 1.00 25.91 420 LEU A CA 1
ATOM 3265 C C . LEU A 1 423 ? 27.023 133.720 62.396 1.00 26.69 420 LEU A C 1
ATOM 3266 O O . LEU A 1 423 ? 27.369 132.891 61.569 1.00 25.28 420 LEU A O 1
ATOM 3271 N N . ILE A 1 424 ? 26.361 134.816 62.076 1.00 29.42 421 ILE A N 1
ATOM 3272 C CA . ILE A 1 424 ? 26.049 135.107 60.689 1.00 32.65 421 ILE A CA 1
ATOM 3273 C C . ILE A 1 424 ? 27.368 135.685 60.202 1.00 33.46 421 ILE A C 1
ATOM 3274 O O . ILE A 1 424 ? 27.898 136.567 60.824 1.00 36.39 421 ILE A O 1
ATOM 3279 N N . ALA A 1 425 ? 27.943 135.103 59.152 1.00 34.80 422 ALA A N 1
ATOM 3280 C CA . ALA A 1 425 ? 29.333 135.377 58.781 1.00 36.77 422 ALA A CA 1
ATOM 3281 C C . ALA A 1 425 ? 29.535 136.774 58.203 1.00 40.92 422 ALA A C 1
ATOM 3282 O O . ALA A 1 425 ? 28.647 137.297 57.514 1.00 41.02 422 ALA A O 1
ATOM 3284 N N . HIS A 1 426 ? 30.703 137.342 58.506 1.00 44.91 423 HIS A N 1
ATOM 3285 C CA . HIS A 1 426 ? 31.192 138.588 57.938 1.00 52.24 423 HIS A CA 1
ATOM 3286 C C . HIS A 1 426 ? 32.555 138.339 57.387 1.00 52.43 423 HIS A C 1
ATOM 3287 O O . HIS A 1 426 ? 33.182 137.328 57.712 1.00 51.29 423 HIS A O 1
ATOM 3294 N N . ASP A 1 427 ? 33.063 139.281 56.596 1.00 53.68 424 ASP A N 1
ATOM 3295 C CA . ASP A 1 427 ? 34.424 139.170 56.074 1.00 54.05 424 ASP A CA 1
ATOM 3296 C C . ASP A 1 427 ? 35.456 139.046 57.207 1.00 52.98 424 ASP A C 1
ATOM 3297 O O . ASP A 1 427 ? 36.492 138.412 57.037 1.00 52.61 424 ASP A O 1
ATOM 3302 N N . ARG A 1 428 ? 35.129 139.593 58.371 1.00 54.89 425 ARG A N 1
ATOM 3303 C CA . ARG A 1 428 ? 36.008 139.579 59.549 1.00 55.71 425 ARG A CA 1
ATOM 3304 C C . ARG A 1 428 ? 35.933 138.280 60.403 1.00 48.17 425 ARG A C 1
ATOM 3305 O O . ARG A 1 428 ? 36.854 137.983 61.159 1.00 44.33 425 ARG A O 1
ATOM 3313 N N . THR A 1 429 ? 34.837 137.529 60.308 1.00 44.18 426 THR A N 1
ATOM 3314 C CA . THR A 1 429 ? 34.682 136.275 61.080 1.00 39.39 426 THR A CA 1
ATOM 3315 C C . THR A 1 429 ? 35.915 135.359 60.860 1.00 37.05 426 THR A C 1
ATOM 3316 O O . THR A 1 429 ? 36.329 135.159 59.712 1.00 37.85 426 THR A O 1
ATOM 3320 N N . VAL A 1 430 ? 36.523 134.854 61.937 1.00 32.89 427 VAL A N 1
ATOM 3321 C CA . VAL A 1 430 ? 37.710 133.991 61.825 1.00 32.64 427 VAL A CA 1
ATOM 3322 C C . VAL A 1 430 ? 37.259 132.537 62.001 1.00 29.49 427 VAL A C 1
ATOM 3323 O O . VAL A 1 430 ? 36.640 132.208 63.007 1.00 29.13 427 VAL A O 1
ATOM 3327 N N . ILE A 1 431 ? 37.513 131.685 61.009 1.00 27.13 428 ILE A N 1
ATOM 3328 C CA . ILE A 1 431 ? 37.058 130.293 61.080 1.00 25.19 428 ILE A CA 1
ATOM 3329 C C . ILE A 1 431 ? 37.842 129.548 62.178 1.00 24.22 428 ILE A C 1
ATOM 3330 O O . ILE A 1 431 ? 39.065 129.728 62.297 1.00 25.02 428 ILE A O 1
ATOM 3335 N N . GLU A 1 432 ? 37.160 128.702 62.954 1.00 22.63 429 GLU A N 1
ATOM 3336 C CA . GLU A 1 432 ? 37.810 127.869 63.966 1.00 23.74 429 GLU A CA 1
ATOM 3337 C C . GLU A 1 432 ? 37.614 126.366 63.733 1.00 23.07 429 GLU A C 1
ATOM 3338 O O . GLU A 1 432 ? 36.624 125.936 63.139 1.00 21.11 429 GLU A O 1
ATOM 3344 N N . GLN A 1 433 ? 38.567 125.570 64.245 1.00 22.33 430 GLN A N 1
ATOM 3345 C CA . GLN A 1 433 ? 38.535 124.131 64.081 1.00 22.37 430 GLN A CA 1
ATOM 3346 C C . GLN A 1 433 ? 37.192 123.544 64.527 1.00 22.17 430 GLN A C 1
ATOM 3347 O O . GLN A 1 433 ? 36.676 123.909 65.541 1.00 21.58 430 GLN A O 1
ATOM 3353 N N . ASP A 1 434 ? 36.634 122.663 63.705 1.00 22.76 431 ASP A N 1
ATOM 3354 C CA . ASP A 1 434 ? 35.309 122.015 63.942 1.00 24.08 431 ASP A CA 1
ATOM 3355 C C . ASP A 1 434 ? 34.087 122.957 63.798 1.00 22.78 431 ASP A C 1
ATOM 3356 O O . ASP A 1 434 ? 32.968 122.558 64.082 1.00 23.11 431 ASP A O 1
ATOM 3361 N N . ASP A 1 435 ? 34.267 124.176 63.277 1.00 21.48 432 ASP A N 1
ATOM 3362 C CA . ASP A 1 435 ? 33.113 125.023 62.902 1.00 19.91 432 ASP A CA 1
ATOM 3363 C C . ASP A 1 435 ? 32.320 124.293 61.826 1.00 19.23 432 ASP A C 1
ATOM 3364 O O . ASP A 1 435 ? 32.909 123.618 60.989 1.00 18.72 432 ASP A O 1
ATOM 3369 N N . HIS A 1 436 ? 30.990 124.392 61.847 1.00 18.73 433 HIS A N 1
ATOM 3370 C CA . HIS A 1 436 ? 30.170 124.024 60.678 1.00 18.58 433 HIS A CA 1
ATOM 3371 C C . HIS A 1 436 ? 29.911 125.266 59.905 1.00 18.67 433 HIS A C 1
ATOM 3372 O O . HIS A 1 436 ? 29.518 126.273 60.479 1.00 20.04 433 HIS A O 1
ATOM 3379 N N . VAL A 1 437 ? 30.170 125.249 58.607 1.00 17.73 434 VAL A N 1
ATOM 3380 C CA . VAL A 1 437 ? 29.998 126.419 57.798 1.00 17.24 434 VAL A CA 1
ATOM 3381 C C . VAL A 1 437 ? 28.907 126.125 56.783 1.00 17.54 434 VAL A C 1
ATOM 3382 O O . VAL A 1 437 ? 28.974 125.126 56.068 1.00 18.11 434 VAL A O 1
ATOM 3386 N N . VAL A 1 438 ? 27.896 126.973 56.753 1.00 17.93 435 VAL A N 1
ATOM 3387 C CA . VAL A 1 438 ? 26.742 126.805 55.864 1.00 18.07 435 VAL A CA 1
ATOM 3388 C C . VAL A 1 438 ? 26.956 127.821 54.763 1.00 18.53 435 VAL A C 1
ATOM 3389 O O . VAL A 1 438 ? 27.072 129.010 55.043 1.00 17.33 435 VAL A O 1
ATOM 3401 N N . PHE A 1 440 ? 26.508 128.799 50.263 1.00 18.84 437 PHE A N 1
ATOM 3402 C CA . PHE A 1 440 ? 25.588 128.798 49.145 1.00 19.43 437 PHE A CA 1
ATOM 3403 C C . PHE A 1 440 ? 26.326 129.115 47.852 1.00 20.81 437 PHE A C 1
ATOM 3404 O O . PHE A 1 440 ? 27.069 130.092 47.791 1.00 21.65 437 PHE A O 1
ATOM 3412 N N . LEU A 1 441 ? 26.148 128.255 46.855 1.00 21.48 438 LEU A N 1
ATOM 3413 C CA . LEU A 1 441 ? 26.853 128.381 45.589 1.00 23.20 438 LEU A CA 1
ATOM 3414 C C . LEU A 1 441 ? 25.874 128.539 44.437 1.00 23.05 438 LEU A C 1
ATOM 3415 O O . LEU A 1 441 ? 24.917 127.775 44.305 1.00 21.96 438 LEU A O 1
ATOM 3420 N N . VAL A 1 442 ? 26.126 129.541 43.606 1.00 23.90 439 VAL A N 1
ATOM 3421 C CA . VAL A 1 442 ? 25.280 129.835 42.463 1.00 25.58 439 VAL A CA 1
ATOM 3422 C C . VAL A 1 442 ? 25.357 128.726 41.454 1.00 26.48 439 VAL A C 1
ATOM 3423 O O . VAL A 1 442 ? 24.363 128.361 40.869 1.00 25.30 439 VAL A O 1
ATOM 3427 N N . ASP A 1 443 ? 26.554 128.220 41.240 1.00 29.25 440 ASP A N 1
ATOM 3428 C CA . ASP A 1 443 ? 26.802 127.172 40.258 1.00 30.96 440 ASP A CA 1
ATOM 3429 C C . ASP A 1 443 ? 27.346 125.901 40.916 1.00 31.10 440 ASP A C 1
ATOM 3430 O O . ASP A 1 443 ? 28.359 125.912 41.580 1.00 29.97 440 ASP A O 1
ATOM 3435 N N . LYS A 1 444 ? 26.657 124.797 40.696 1.00 32.26 441 LYS A N 1
ATOM 3436 C CA . LYS A 1 444 ? 26.986 123.541 41.330 1.00 32.91 441 LYS A CA 1
ATOM 3437 C C . LYS A 1 444 ? 28.283 122.966 40.823 1.00 32.83 441 LYS A C 1
ATOM 3438 O O . LYS A 1 444 ? 28.838 122.099 41.442 1.00 32.53 441 LYS A O 1
ATOM 3444 N N . LYS A 1 445 ? 28.820 123.462 39.722 1.00 33.71 442 LYS A N 1
ATOM 3445 C CA . LYS A 1 445 ? 30.077 122.912 39.263 1.00 34.62 442 LYS A CA 1
ATOM 3446 C C . LYS A 1 445 ? 31.249 123.137 40.253 1.00 33.18 442 LYS A C 1
ATOM 3447 O O . LYS A 1 445 ? 32.177 122.371 40.263 1.00 31.99 442 LYS A O 1
ATOM 3453 N N . TYR A 1 446 ? 31.155 124.139 41.122 1.00 31.69 443 TYR A N 1
ATOM 3454 C CA . TYR A 1 446 ? 32.170 124.424 42.131 1.00 30.63 443 TYR A CA 1
ATOM 3455 C C . TYR A 1 446 ? 32.004 123.657 43.457 1.00 28.48 443 TYR A C 1
ATOM 3456 O O . TYR A 1 446 ? 32.779 123.875 44.382 1.00 25.32 443 TYR A O 1
ATOM 3465 N N . VAL A 1 447 ? 31.005 122.768 43.546 1.00 26.75 444 VAL A N 1
ATOM 3466 C CA . VAL A 1 447 ? 30.815 121.944 44.732 1.00 25.50 444 VAL A CA 1
ATOM 3467 C C . VAL A 1 447 ? 32.072 121.136 45.088 1.00 26.27 444 VAL A C 1
ATOM 3468 O O . VAL A 1 447 ? 32.492 121.163 46.238 1.00 24.43 444 VAL A O 1
ATOM 3472 N N . PRO A 1 448 ? 32.676 120.416 44.109 1.00 27.71 445 PRO A N 1
ATOM 3473 C CA . PRO A 1 448 ? 33.949 119.760 44.430 1.00 29.01 445 PRO A CA 1
ATOM 3474 C C . PRO A 1 448 ? 35.022 120.711 45.011 1.00 29.06 445 PRO A C 1
ATOM 3475 O O . PRO A 1 448 ? 35.773 120.286 45.881 1.00 30.09 445 PRO A O 1
ATOM 3479 N N . ASP A 1 449 ? 35.094 121.961 44.529 1.00 29.08 446 ASP A N 1
ATOM 3480 C CA . ASP A 1 449 ? 36.043 122.960 45.033 1.00 29.98 446 ASP A CA 1
ATOM 3481 C C . ASP A 1 449 ? 35.836 123.335 46.526 1.00 27.75 446 ASP A C 1
ATOM 3482 O O . ASP A 1 449 ? 36.797 123.575 47.232 1.00 26.27 446 ASP A O 1
ATOM 3487 N N . VAL A 1 450 ? 34.596 123.380 46.987 1.00 26.56 447 VAL A N 1
ATOM 3488 C CA . VAL A 1 450 ? 34.327 123.586 48.391 1.00 25.76 447 VAL A CA 1
ATOM 3489 C C . VAL A 1 450 ? 34.839 122.403 49.227 1.00 25.90 447 VAL A C 1
ATOM 3490 O O . VAL A 1 450 ? 35.485 122.627 50.257 1.00 24.77 447 VAL A O 1
ATOM 3494 N N . GLU A 1 451 ? 34.577 121.163 48.795 1.00 26.12 448 GLU A N 1
ATOM 3495 C CA . GLU A 1 451 ? 35.139 120.006 49.490 1.00 28.10 448 GLU A CA 1
ATOM 3496 C C . GLU A 1 451 ? 36.698 120.130 49.574 1.00 29.35 448 GLU A C 1
ATOM 3497 O O . GLU A 1 451 ? 37.263 119.914 50.630 1.00 30.70 448 GLU A O 1
ATOM 3503 N N . ALA A 1 452 ? 37.371 120.473 48.485 1.00 29.71 449 ALA A N 1
ATOM 3504 C CA . ALA A 1 452 ? 38.852 120.571 48.499 1.00 32.39 449 ALA A CA 1
ATOM 3505 C C . ALA A 1 452 ? 39.347 121.683 49.414 1.00 32.60 449 ALA A C 1
ATOM 3506 O O . ALA A 1 452 ? 40.384 121.529 50.056 1.00 34.92 449 ALA A O 1
ATOM 3508 N N . LEU A 1 453 ? 38.589 122.781 49.514 1.00 31.77 450 LEU A N 1
ATOM 3509 C CA . LEU A 1 453 ? 38.957 123.897 50.407 1.00 31.22 450 LEU A CA 1
ATOM 3510 C C . LEU A 1 453 ? 38.914 123.519 51.869 1.00 29.21 450 LEU A C 1
ATOM 3511 O O . LEU A 1 453 ? 39.788 123.918 52.660 1.00 30.14 450 LEU A O 1
ATOM 3516 N N . PHE A 1 454 ? 37.954 122.689 52.221 1.00 26.79 451 PHE A N 1
ATOM 3517 C CA . PHE A 1 454 ? 37.754 122.314 53.606 1.00 25.74 451 PHE A CA 1
ATOM 3518 C C . PHE A 1 454 ? 38.404 121.024 54.026 1.00 26.20 451 PHE A C 1
ATOM 3519 O O . PHE A 1 454 ? 38.345 120.697 55.202 1.00 25.88 451 PHE A O 1
ATOM 3527 N N . GLN A 1 455 ? 38.975 120.255 53.113 1.00 27.24 452 GLN A N 1
ATOM 3528 C CA . GLN A 1 455 ? 39.495 118.942 53.523 1.00 29.41 452 GLN A CA 1
ATOM 3529 C C . GLN A 1 455 ? 40.758 119.176 54.371 1.00 27.72 452 GLN A C 1
ATOM 3530 O O . GLN A 1 455 ? 41.430 120.173 54.196 1.00 26.76 452 GLN A O 1
ATOM 3536 N N . PRO A 1 456 ? 41.035 118.274 55.313 1.00 27.37 453 PRO A N 1
ATOM 3537 C CA . PRO A 1 456 ? 42.248 118.422 56.125 1.00 27.30 453 PRO A CA 1
ATOM 3538 C C . PRO A 1 456 ? 43.469 117.907 55.371 1.00 28.00 453 PRO A C 1
ATOM 3539 O O . PRO A 1 456 ? 43.316 117.217 54.376 1.00 28.08 453 PRO A O 1
ATOM 3543 N N A SER A 1 457 ? 44.668 118.259 55.846 0.50 28.86 454 SER A N 1
ATOM 3544 N N B SER A 1 457 ? 44.658 118.254 55.871 0.50 28.58 454 SER A N 1
ATOM 3545 C CA A SER A 1 457 ? 45.909 117.820 55.239 0.50 30.54 454 SER A CA 1
ATOM 3546 C CA B SER A 1 457 ? 45.932 117.794 55.355 0.50 30.05 454 SER A CA 1
ATOM 3547 C C A SER A 1 457 ? 45.998 116.305 55.307 0.50 31.99 454 SER A C 1
ATOM 3548 C C B SER A 1 457 ? 45.990 116.272 55.329 0.50 31.73 454 SER A C 1
ATOM 3549 O O A SER A 1 457 ? 45.460 115.722 56.227 0.50 31.40 454 SER A O 1
ATOM 3550 O O B SER A 1 457 ? 45.418 115.649 56.201 0.50 31.26 454 SER A O 1
ATOM 3555 N N . PRO A 1 458 ? 46.730 115.664 54.373 1.00 34.01 455 PRO A N 1
ATOM 3556 C CA . PRO A 1 458 ? 47.577 116.278 53.359 1.00 36.05 455 PRO A CA 1
ATOM 3557 C C . PRO A 1 458 ? 46.668 116.728 52.262 1.00 38.17 455 PRO A C 1
ATOM 3558 O O . PRO A 1 458 ? 45.720 116.035 51.957 1.00 40.89 455 PRO A O 1
ATOM 3562 N N . PHE A 1 459 ? 46.852 117.931 51.750 1.00 39.58 456 PHE A N 1
ATOM 3563 C CA . PHE A 1 459 ? 45.780 118.479 50.903 1.00 39.68 456 PHE A CA 1
ATOM 3564 C C . PHE A 1 459 ? 46.126 117.893 49.571 1.00 44.49 456 PHE A C 1
ATOM 3565 O O . PHE A 1 459 ? 47.332 117.861 49.196 1.00 43.35 456 PHE A O 1
ATOM 3573 N N . PHE A 1 460 ? 45.105 117.332 48.933 1.00 45.22 457 PHE A N 1
ATOM 3574 C CA . PHE A 1 460 ? 45.334 116.224 48.001 1.00 51.07 457 PHE A CA 1
ATOM 3575 C C . PHE A 1 460 ? 45.435 116.662 46.533 1.00 51.57 457 PHE A C 1
ATOM 3576 O O . PHE A 1 460 ? 44.468 116.615 45.785 1.00 49.68 457 PHE A O 1
ATOM 3584 N N . ASN B 1 2 ? -12.835 79.327 77.314 1.00 52.66 -1 ASN B N 1
ATOM 3585 C CA . ASN B 1 2 ? -11.948 78.126 77.417 1.00 51.66 -1 ASN B CA 1
ATOM 3586 C C . ASN B 1 2 ? -11.399 77.549 76.069 1.00 46.17 -1 ASN B C 1
ATOM 3587 O O . ASN B 1 2 ? -10.336 76.909 76.055 1.00 44.89 -1 ASN B O 1
ATOM 3592 N N . ALA B 1 3 ? -12.097 77.748 74.950 1.00 41.11 0 ALA B N 1
ATOM 3593 C CA . ALA B 1 3 ? -11.540 77.298 73.666 1.00 38.30 0 ALA B CA 1
ATOM 3594 C C . ALA B 1 3 ? -10.211 78.032 73.424 1.00 35.29 0 ALA B C 1
ATOM 3595 O O . ALA B 1 3 ? -10.056 79.174 73.858 1.00 33.17 0 ALA B O 1
ATOM 3605 N N . LYS B 1 5 ? -7.561 80.155 71.409 1.00 26.95 2 LYS B N 1
ATOM 3606 C CA . LYS B 1 5 ? -7.731 81.193 70.376 1.00 25.63 2 LYS B CA 1
ATOM 3607 C C . LYS B 1 5 ? -6.521 81.312 69.495 1.00 22.99 2 LYS B C 1
ATOM 3608 O O . LYS B 1 5 ? -5.431 81.594 69.967 1.00 22.28 2 LYS B O 1
ATOM 3614 N N . ILE B 1 6 ? -6.739 81.130 68.200 1.00 22.12 3 ILE B N 1
ATOM 3615 C CA . ILE B 1 6 ? -5.657 81.066 67.246 1.00 21.23 3 ILE B CA 1
ATOM 3616 C C . ILE B 1 6 ? -5.919 82.110 66.202 1.00 18.84 3 ILE B C 1
ATOM 3617 O O . ILE B 1 6 ? -7.042 82.195 65.665 1.00 18.37 3 ILE B O 1
ATOM 3622 N N . ILE B 1 7 ? -4.879 82.869 65.901 1.00 16.69 4 ILE B N 1
ATOM 3623 C CA . ILE B 1 7 ? -4.918 83.824 64.811 1.00 16.22 4 ILE B CA 1
ATOM 3624 C C . ILE B 1 7 ? -3.998 83.302 63.694 1.00 15.70 4 ILE B C 1
ATOM 3625 O O . ILE B 1 7 ? -2.826 83.037 63.937 1.00 15.83 4 ILE B O 1
ATOM 3630 N N . ILE B 1 8 ? -4.534 83.198 62.491 1.00 15.42 5 ILE B N 1
ATOM 3631 C CA . ILE B 1 8 ? -3.821 82.784 61.322 1.00 15.52 5 ILE B CA 1
ATOM 3632 C C . ILE B 1 8 ? -3.679 83.983 60.395 1.00 15.29 5 ILE B C 1
ATOM 3633 O O . ILE B 1 8 ? -4.678 84.547 59.959 1.00 15.59 5 ILE B O 1
ATOM 3638 N N . LEU B 1 9 ? -2.447 84.400 60.131 1.00 14.81 6 LEU B N 1
ATOM 3639 C CA . LEU B 1 9 ? -2.189 85.510 59.212 1.00 14.87 6 LEU B CA 1
ATOM 3640 C C . LEU B 1 9 ? -1.859 84.966 57.804 1.00 15.78 6 LEU B C 1
ATOM 3641 O O . LEU B 1 9 ? -0.816 84.375 57.590 1.00 15.17 6 LEU B O 1
ATOM 3646 N N . GLY B 1 10 ? -2.793 85.176 56.878 1.00 17.12 7 GLY B N 1
ATOM 3647 C CA . GLY B 1 10 ? -2.678 84.774 55.506 1.00 17.87 7 GLY B CA 1
ATOM 3648 C C . GLY B 1 10 ? -3.737 83.744 55.191 1.00 19.43 7 GLY B C 1
ATOM 3649 O O . GLY B 1 10 ? -3.836 82.714 55.860 1.00 19.99 7 GLY B O 1
ATOM 3650 N N . ALA B 1 11 ? -4.552 84.058 54.179 1.00 20.14 8 ALA B N 1
ATOM 3651 C CA . ALA B 1 11 ? -5.657 83.247 53.750 1.00 21.60 8 ALA B CA 1
ATOM 3652 C C . ALA B 1 11 ? -5.271 82.532 52.473 1.00 22.39 8 ALA B C 1
ATOM 3653 O O . ALA B 1 11 ? -6.098 82.345 51.586 1.00 23.98 8 ALA B O 1
ATOM 3655 N N . GLY B 1 12 ? -4.006 82.189 52.331 1.00 22.23 9 GLY B N 1
ATOM 3656 C CA . GLY B 1 12 ? -3.557 81.427 51.165 1.00 22.89 9 GLY B CA 1
ATOM 3657 C C . GLY B 1 12 ? -3.922 79.974 51.366 1.00 23.51 9 GLY B C 1
ATOM 3658 O O . GLY B 1 12 ? -4.722 79.625 52.240 1.00 23.05 9 GLY B O 1
ATOM 3659 N N . GLN B 1 13 ? -3.331 79.095 50.581 1.00 24.77 10 GLN B N 1
ATOM 3660 C CA . GLN B 1 13 ? -3.717 77.677 50.676 1.00 26.49 10 GLN B CA 1
ATOM 3661 C C . GLN B 1 13 ? -3.320 77.073 52.010 1.00 24.26 10 GLN B C 1
ATOM 3662 O O . GLN B 1 13 ? -4.065 76.302 52.597 1.00 23.44 10 GLN B O 1
ATOM 3668 N N . VAL B 1 14 ? -2.149 77.476 52.525 1.00 22.55 11 VAL B N 1
ATOM 3669 C CA . VAL B 1 14 ? -1.698 76.968 53.817 1.00 21.78 11 VAL B CA 1
ATOM 3670 C C . VAL B 1 14 ? -2.580 77.469 54.976 1.00 20.85 11 VAL B C 1
ATOM 3671 O O . VAL B 1 14 ? -3.006 76.690 55.846 1.00 20.85 11 VAL B O 1
ATOM 3675 N N . GLY B 1 15 ? -2.797 78.778 55.022 1.00 20.00 12 GLY B N 1
ATOM 3676 C CA . GLY B 1 15 ? -3.616 79.359 56.094 1.00 19.32 12 GLY B CA 1
ATOM 3677 C C . GLY B 1 15 ? -5.027 78.822 56.133 1.00 20.11 12 GLY B C 1
ATOM 3678 O O . GLY B 1 15 ? -5.580 78.553 57.212 1.00 20.58 12 GLY B O 1
ATOM 3679 N N . GLY B 1 16 ? -5.628 78.700 54.960 1.00 20.90 13 GLY B N 1
ATOM 3680 C CA . GLY B 1 16 ? -6.983 78.164 54.819 1.00 21.68 13 GLY B CA 1
ATOM 3681 C C . GLY B 1 16 ? -7.128 76.682 55.197 1.00 22.35 13 GLY B C 1
ATOM 3682 O O . GLY B 1 16 ? -8.111 76.277 55.866 1.00 22.61 13 GLY B O 1
ATOM 3683 N N . THR B 1 17 ? -6.154 75.881 54.785 1.00 21.88 14 THR B N 1
ATOM 3684 C CA . THR B 1 17 ? -6.131 74.460 55.124 1.00 22.55 14 THR B CA 1
ATOM 3685 C C . THR B 1 17 ? -5.863 74.259 56.621 1.00 22.27 14 THR B C 1
ATOM 3686 O O . THR B 1 17 ? -6.426 73.360 57.237 1.00 23.11 14 THR B O 1
ATOM 3690 N N . LEU B 1 18 ? -5.021 75.087 57.206 1.00 21.22 15 LEU B N 1
ATOM 3691 C CA . LEU B 1 18 ? -4.808 75.014 58.632 1.00 21.02 15 LEU B CA 1
ATOM 3692 C C . LEU B 1 18 ? -6.124 75.285 59.357 1.00 21.27 15 LEU B C 1
ATOM 3693 O O . LEU B 1 18 ? -6.536 74.514 60.248 1.00 21.46 15 LEU B O 1
ATOM 3698 N N . ALA B 1 19 ? -6.798 76.358 58.957 1.00 20.91 16 ALA B N 1
ATOM 3699 C CA . ALA B 1 19 ? -8.064 76.689 59.558 1.00 21.41 16 ALA B CA 1
ATOM 3700 C C . ALA B 1 19 ? -9.052 75.540 59.425 1.00 23.28 16 ALA B C 1
ATOM 3701 O O . ALA B 1 19 ? -9.735 75.217 60.380 1.00 23.05 16 ALA B O 1
ATOM 3703 N N . GLU B 1 20 ? -9.088 74.911 58.256 1.00 24.96 17 GLU B N 1
ATOM 3704 C CA . GLU B 1 20 ? -9.950 73.770 58.025 1.00 27.88 17 GLU B CA 1
ATOM 3705 C C . GLU B 1 20 ? -9.698 72.627 59.006 1.00 28.22 17 GLU B C 1
ATOM 3706 O O . GLU B 1 20 ? -10.642 72.021 59.494 1.00 29.05 17 GLU B O 1
ATOM 3712 N N . ASN B 1 21 ? -8.437 72.320 59.261 1.00 27.31 18 ASN B N 1
ATOM 3713 C CA . ASN B 1 21 ? -8.100 71.249 60.194 1.00 28.31 18 ASN B CA 1
ATOM 3714 C C . ASN B 1 21 ? -8.214 71.604 61.662 1.00 28.57 18 ASN B C 1
ATOM 3715 O O . ASN B 1 21 ? -8.265 70.718 62.487 1.00 30.04 18 ASN B O 1
ATOM 3720 N N . LEU B 1 22 ? -8.270 72.879 61.990 1.00 27.43 19 LEU B N 1
ATOM 3721 C CA . LEU B 1 22 ? -8.287 73.269 63.394 1.00 27.81 19 LEU B CA 1
ATOM 3722 C C . LEU B 1 22 ? -9.652 73.662 63.958 1.00 28.49 19 LEU B C 1
ATOM 3723 O O . LEU B 1 22 ? -9.837 73.629 65.167 1.00 28.96 19 LEU B O 1
ATOM 3728 N N . VAL B 1 23 ? -10.561 74.130 63.120 1.00 28.69 20 VAL B N 1
ATOM 3729 C CA . VAL B 1 23 ? -11.787 74.730 63.635 1.00 29.47 20 VAL B CA 1
ATOM 3730 C C . VAL B 1 23 ? -12.637 73.669 64.338 1.00 30.08 20 VAL B C 1
ATOM 3731 O O . VAL B 1 23 ? -12.680 72.566 63.892 1.00 28.46 20 VAL B O 1
ATOM 3735 N N . GLY B 1 24 ? -13.291 74.065 65.426 1.00 30.90 21 GLY B N 1
ATOM 3736 C CA . GLY B 1 24 ? -14.175 73.176 66.209 1.00 34.11 21 GLY B CA 1
ATOM 3737 C C . GLY B 1 24 ? -14.560 73.842 67.517 1.00 35.48 21 GLY B C 1
ATOM 3738 O O . GLY B 1 24 ? -14.109 74.945 67.821 1.00 33.68 21 GLY B O 1
ATOM 3739 N N . GLU B 1 25 ? -15.352 73.157 68.328 1.00 38.36 22 GLU B N 1
ATOM 3740 C CA . GLU B 1 25 ? -15.732 73.696 69.639 1.00 39.64 22 GLU B CA 1
ATOM 3741 C C . GLU B 1 25 ? -14.556 74.092 70.540 1.00 36.73 22 GLU B C 1
ATOM 3742 O O . GLU B 1 25 ? -14.692 75.018 71.319 1.00 34.71 22 GLU B O 1
ATOM 3748 N N . ASN B 1 26 ? -13.426 73.389 70.460 1.00 34.95 23 ASN B N 1
ATOM 3749 C CA . ASN B 1 26 ? -12.275 73.666 71.354 1.00 34.71 23 ASN B CA 1
ATOM 3750 C C . ASN B 1 26 ? -11.138 74.560 70.758 1.00 32.79 23 ASN B C 1
ATOM 3751 O O . ASN B 1 26 ? -10.144 74.911 71.439 1.00 32.28 23 ASN B O 1
ATOM 3756 N N . ASN B 1 27 ? -11.298 74.989 69.518 1.00 30.55 24 ASN B N 1
ATOM 3757 C CA . ASN B 1 27 ? -10.328 75.899 68.943 1.00 30.02 24 ASN B CA 1
ATOM 3758 C C . ASN B 1 27 ? -11.063 76.963 68.113 1.00 28.88 24 ASN B C 1
ATOM 3759 O O . ASN B 1 27 ? -11.718 76.593 67.133 1.00 28.62 24 ASN B O 1
ATOM 3764 N N . ASP B 1 28 ? -10.979 78.239 68.545 1.00 27.86 25 ASP B N 1
ATOM 3765 C CA . ASP B 1 28 ? -11.547 79.432 67.851 1.00 27.81 25 ASP B CA 1
ATOM 3766 C C . ASP B 1 28 ? -10.531 80.102 66.937 1.00 26.77 25 ASP B C 1
ATOM 3767 O O . ASP B 1 28 ? -9.399 80.429 67.382 1.00 26.47 25 ASP B O 1
ATOM 3772 N N . ILE B 1 29 ? -10.932 80.347 65.686 1.00 25.14 26 ILE B N 1
ATOM 3773 C CA . ILE B 1 29 ? -9.986 80.709 64.649 1.00 24.14 26 ILE B CA 1
ATOM 3774 C C . ILE B 1 29 ? -10.326 82.085 64.124 1.00 22.23 26 ILE B C 1
ATOM 3775 O O . ILE B 1 29 ? -11.463 82.351 63.790 1.00 21.07 26 ILE B O 1
ATOM 3780 N N . THR B 1 30 ? -9.314 82.936 64.030 1.00 21.27 27 THR B N 1
ATOM 3781 C CA . THR B 1 30 ? -9.426 84.211 63.321 1.00 20.34 27 THR B CA 1
ATOM 3782 C C . THR B 1 30 ? -8.385 84.252 62.213 1.00 19.97 27 THR B C 1
ATOM 3783 O O . THR B 1 30 ? -7.213 83.940 62.429 1.00 19.90 27 THR B O 1
ATOM 3787 N N . ILE B 1 31 ? -8.813 84.565 61.011 1.00 20.01 28 ILE B N 1
ATOM 3788 C CA . ILE B 1 31 ? -7.925 84.582 59.889 1.00 20.01 28 ILE B CA 1
ATOM 3789 C C . ILE B 1 31 ? -7.844 85.971 59.273 1.00 19.21 28 ILE B C 1
ATOM 3790 O O . ILE B 1 31 ? -8.854 86.653 59.166 1.00 18.67 28 ILE B O 1
ATOM 3795 N N . VAL B 1 32 ? -6.620 86.422 58.939 1.00 18.24 29 VAL B N 1
ATOM 3796 C CA . VAL B 1 32 ? -6.422 87.817 58.542 1.00 18.05 29 VAL B CA 1
ATOM 3797 C C . VAL B 1 32 ? -5.851 87.851 57.116 1.00 18.83 29 VAL B C 1
ATOM 3798 O O . VAL B 1 32 ? -4.900 87.150 56.828 1.00 18.07 29 VAL B O 1
ATOM 3802 N N . ASP B 1 33 ? -6.406 88.692 56.244 1.00 19.57 30 ASP B N 1
ATOM 3803 C CA . ASP B 1 33 ? -5.894 88.830 54.855 1.00 20.49 30 ASP B CA 1
ATOM 3804 C C . ASP B 1 33 ? -6.457 90.095 54.233 1.00 21.42 30 ASP B C 1
ATOM 3805 O O . ASP B 1 33 ? -7.455 90.627 54.708 1.00 20.89 30 ASP B O 1
ATOM 3810 N N . LYS B 1 34 ? -5.860 90.568 53.158 1.00 23.20 31 LYS B N 1
ATOM 3811 C CA . LYS B 1 34 ? -6.400 91.700 52.426 1.00 26.08 31 LYS B CA 1
ATOM 3812 C C . LYS B 1 34 ? -7.325 91.290 51.289 1.00 27.10 31 LYS B C 1
ATOM 3813 O O . LYS B 1 34 ? -7.956 92.130 50.692 1.00 26.96 31 LYS B O 1
ATOM 3819 N N . ASP B 1 35 ? -7.407 90.001 50.991 1.00 27.87 32 ASP B N 1
ATOM 3820 C CA . ASP B 1 35 ? -8.344 89.494 49.983 1.00 29.68 32 ASP B CA 1
ATOM 3821 C C . ASP B 1 35 ? -9.733 89.149 50.586 1.00 30.76 32 ASP B C 1
ATOM 3822 O O . ASP B 1 35 ? -9.950 88.053 51.124 1.00 30.50 32 ASP B O 1
ATOM 3827 N N . GLY B 1 36 ? -10.679 90.066 50.430 1.00 31.19 33 GLY B N 1
ATOM 3828 C CA . GLY B 1 36 ? -11.988 89.951 51.052 1.00 32.74 33 GLY B CA 1
ATOM 3829 C C . GLY B 1 36 ? -12.820 88.856 50.431 1.00 34.30 33 GLY B C 1
ATOM 3830 O O . GLY B 1 36 ? -13.616 88.223 51.110 1.00 33.59 33 GLY B O 1
ATOM 3831 N N . ASP B 1 37 ? -12.608 88.617 49.148 1.00 35.74 34 ASP B N 1
ATOM 3832 C CA . ASP B 1 37 ? -13.290 87.547 48.461 1.00 37.81 34 ASP B CA 1
ATOM 3833 C C . ASP B 1 37 ? -12.847 86.211 49.059 1.00 36.65 34 ASP B C 1
ATOM 3834 O O . ASP B 1 37 ? -13.673 85.360 49.369 1.00 37.11 34 ASP B O 1
ATOM 3839 N N . ARG B 1 38 ? -11.550 86.042 49.255 1.00 34.68 35 ARG B N 1
ATOM 3840 C CA . ARG B 1 38 ? -11.045 84.841 49.901 1.00 33.73 35 ARG B CA 1
ATOM 3841 C C . ARG B 1 38 ? -11.566 84.659 51.340 1.00 31.93 35 ARG B C 1
ATOM 3842 O O . ARG B 1 38 ? -12.016 83.569 51.718 1.00 32.82 35 ARG B O 1
ATOM 3850 N N . LEU B 1 39 ? -11.535 85.721 52.135 1.00 29.97 36 LEU B N 1
ATOM 3851 C CA . LEU B 1 39 ? -12.111 85.669 53.501 1.00 29.52 36 LEU B CA 1
ATOM 3852 C C . LEU B 1 39 ? -13.590 85.274 53.531 1.00 30.71 36 LEU B C 1
ATOM 3853 O O . LEU B 1 39 ? -14.017 84.477 54.382 1.00 29.78 36 LEU B O 1
ATOM 3858 N N . ARG B 1 40 ? -14.368 85.828 52.608 1.00 33.03 37 ARG B N 1
ATOM 3859 C CA . ARG B 1 40 ? -15.786 85.480 52.497 1.00 35.69 37 ARG B CA 1
ATOM 3860 C C . ARG B 1 40 ? -15.993 83.988 52.211 1.00 35.28 37 ARG B C 1
ATOM 3861 O O . ARG B 1 40 ? -16.827 83.334 52.836 1.00 35.03 37 ARG B O 1
ATOM 3869 N N . GLU B 1 41 ? -15.216 83.454 51.293 1.00 35.53 38 GLU B N 1
ATOM 3870 C CA . GLU B 1 41 ? -15.272 82.041 50.957 1.00 37.50 38 GLU B CA 1
ATOM 3871 C C . GLU B 1 41 ? -14.998 81.185 52.192 1.00 35.78 38 GLU B C 1
ATOM 3872 O O . GLU B 1 41 ? -15.745 80.251 52.495 1.00 36.53 38 GLU B O 1
ATOM 3878 N N . LEU B 1 42 ? -13.949 81.525 52.941 1.00 33.06 39 LEU B N 1
ATOM 3879 C CA . LEU B 1 42 ? -13.593 80.745 54.120 1.00 31.81 39 LEU B CA 1
ATOM 3880 C C . LEU B 1 42 ? -14.662 80.841 55.181 1.00 32.98 39 LEU B C 1
ATOM 3881 O O . LEU B 1 42 ? -14.970 79.855 55.831 1.00 32.90 39 LEU B O 1
ATOM 3886 N N . GLN B 1 43 ? -15.219 82.031 55.369 1.00 34.12 40 GLN B N 1
ATOM 3887 C CA . GLN B 1 43 ? -16.198 82.209 56.396 1.00 36.34 40 GLN B CA 1
ATOM 3888 C C . GLN B 1 43 ? -17.530 81.514 56.060 1.00 39.20 40 GLN B C 1
ATOM 3889 O O . GLN B 1 43 ? -18.265 81.141 56.956 1.00 38.41 40 GLN B O 1
ATOM 3895 N N . ASP B 1 44 ? -17.799 81.304 54.781 1.00 42.25 41 ASP B N 1
ATOM 3896 C CA . ASP B 1 44 ? -18.928 80.472 54.345 1.00 46.06 41 ASP B CA 1
ATOM 3897 C C . ASP B 1 44 ? -18.705 79.003 54.659 1.00 46.56 41 ASP B C 1
ATOM 3898 O O . ASP B 1 44 ? -19.604 78.336 55.156 1.00 46.46 41 ASP B O 1
ATOM 3903 N N . LYS B 1 45 ? -17.530 78.487 54.291 1.00 45.20 42 LYS B N 1
ATOM 3904 C CA . LYS B 1 45 ? -17.198 77.091 54.535 1.00 44.68 42 LYS B CA 1
ATOM 3905 C C . LYS B 1 45 ? -17.148 76.759 56.021 1.00 42.24 42 LYS B C 1
ATOM 3906 O O . LYS B 1 45 ? -17.717 75.779 56.435 1.00 41.31 42 LYS 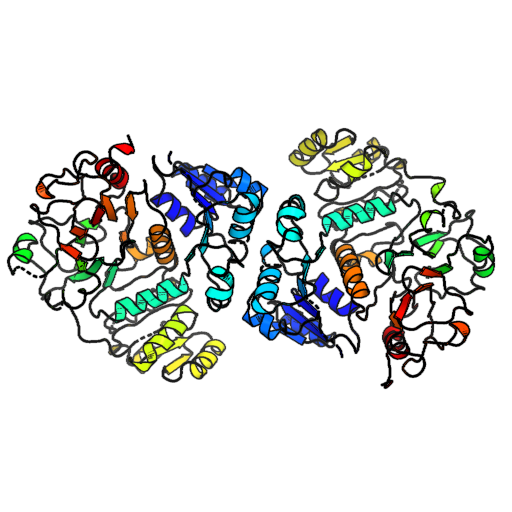B O 1
ATOM 3912 N N . TYR B 1 46 ? -16.460 77.584 56.812 1.00 39.13 43 TYR B N 1
ATOM 3913 C CA . TYR B 1 46 ? -16.116 77.227 58.200 1.00 37.93 43 TYR B CA 1
ATOM 3914 C C . TYR B 1 46 ? -16.615 78.236 59.201 1.00 36.62 43 TYR B C 1
ATOM 3915 O O . TYR B 1 46 ? -16.846 79.379 58.866 1.00 35.89 43 TYR B O 1
ATOM 3924 N N . ASP B 1 47 ? -16.721 77.792 60.442 1.00 35.98 44 ASP B N 1
ATOM 3925 C CA . ASP B 1 47 ? -17.092 78.629 61.568 1.00 35.59 44 ASP B CA 1
ATOM 3926 C C . ASP B 1 47 ? -15.870 79.417 62.126 1.00 33.51 44 ASP B C 1
ATOM 3927 O O . ASP B 1 47 ? -15.207 78.977 63.070 1.00 32.65 44 ASP B O 1
ATOM 3932 N N . LEU B 1 48 ? -15.561 80.558 61.525 1.00 30.63 45 LEU B N 1
ATOM 3933 C CA . LEU B 1 48 ? -14.422 81.328 61.974 1.00 29.34 45 LEU B CA 1
ATOM 3934 C C . LEU B 1 48 ? -14.636 82.802 61.752 1.00 28.73 45 LEU B C 1
ATOM 3935 O O . LEU B 1 48 ? -15.544 83.191 61.018 1.00 29.00 45 LEU B O 1
ATOM 3940 N N . ARG B 1 49 ? -13.785 83.601 62.391 1.00 27.28 46 ARG B N 1
ATOM 3941 C CA . ARG B 1 49 ? -13.793 85.033 62.234 1.00 27.61 46 ARG B CA 1
ATOM 3942 C C . ARG B 1 49 ? -12.735 85.487 61.252 1.00 25.21 46 ARG B C 1
ATOM 3943 O O . ARG B 1 49 ? -11.689 84.867 61.127 1.00 23.59 46 ARG B O 1
ATOM 3951 N N . VAL B 1 50 ? -13.036 86.587 60.558 1.00 24.30 47 VAL B N 1
ATOM 3952 C CA . VAL B 1 50 ? -12.144 87.160 59.551 1.00 23.84 47 VAL B CA 1
ATOM 3953 C C . VAL B 1 50 ? -11.849 88.626 59.879 1.00 22.97 47 VAL B C 1
ATOM 3954 O O . VAL B 1 50 ? -12.666 89.309 60.477 1.00 22.44 47 VAL B O 1
ATOM 3958 N N . VAL B 1 51 ? -10.645 89.069 59.544 1.00 21.93 48 VAL B N 1
ATOM 3959 C CA . VAL B 1 51 ? -10.267 90.474 59.589 1.00 21.26 48 VAL B CA 1
ATOM 3960 C C . VAL B 1 51 ? -9.562 90.808 58.271 1.00 21.83 48 VAL B C 1
ATOM 3961 O O . VAL B 1 51 ? -8.599 90.135 57.871 1.00 21.02 48 VAL B O 1
ATOM 3965 N N . ASN B 1 52 ? -10.049 91.854 57.600 1.00 22.35 49 ASN B N 1
ATOM 3966 C CA . ASN B 1 52 ? -9.472 92.367 56.384 1.00 22.41 49 ASN B CA 1
ATOM 3967 C C . ASN B 1 52 ? -8.479 93.476 56.677 1.00 21.88 49 ASN B C 1
ATOM 3968 O O . ASN B 1 52 ? -8.867 94.556 57.086 1.00 22.59 49 ASN B O 1
ATOM 3973 N N . GLY B 1 53 ? -7.198 93.224 56.478 1.00 20.92 50 GLY B N 1
ATOM 3974 C CA . GLY B 1 53 ? -6.199 94.256 56.689 1.00 20.94 50 GLY B CA 1
ATOM 3975 C C . GLY B 1 53 ? -4.840 93.663 56.559 1.00 20.32 50 GLY B C 1
ATOM 3976 O O . GLY B 1 53 ? -4.714 92.447 56.376 1.00 21.10 50 GLY B O 1
ATOM 3977 N N . HIS B 1 54 ? -3.828 94.502 56.681 1.00 20.52 51 HIS B N 1
ATOM 3978 C CA . HIS B 1 54 ? -2.410 94.059 56.575 1.00 20.91 51 HIS B CA 1
ATOM 3979 C C . HIS B 1 54 ? -1.962 93.440 57.871 1.00 19.15 51 HIS B C 1
ATOM 3980 O O . HIS B 1 54 ? -2.077 94.047 58.977 1.00 17.50 51 HIS B O 1
ATOM 3987 N N . ALA B 1 55 ? -1.496 92.203 57.726 1.00 17.10 52 ALA B N 1
ATOM 3988 C CA . ALA B 1 55 ? -1.275 91.316 58.850 1.00 16.67 52 ALA B CA 1
ATOM 3989 C C . ALA B 1 55 ? -0.364 91.840 59.931 1.00 15.52 52 ALA B C 1
ATOM 3990 O O . ALA B 1 55 ? -0.554 91.474 61.083 1.00 14.97 52 ALA B O 1
ATOM 3992 N N . SER B 1 56 ? 0.630 92.666 59.589 1.00 14.67 53 SER B N 1
ATOM 3993 C CA . SER B 1 56 ? 1.531 93.159 60.643 1.00 14.33 53 SER B CA 1
ATOM 3994 C C . SER B 1 56 ? 1.176 94.527 61.250 1.00 14.32 53 SER B C 1
ATOM 3995 O O . SER B 1 56 ? 1.918 95.020 62.074 1.00 14.30 53 SER B O 1
ATOM 3998 N N . HIS B 1 57 ? 0.065 95.141 60.864 1.00 14.75 54 HIS B N 1
ATOM 3999 C CA . HIS B 1 57 ? -0.361 96.450 61.443 1.00 15.25 54 HIS B CA 1
ATOM 4000 C C . HIS B 1 57 ? -0.959 96.258 62.806 1.00 15.11 54 HIS B C 1
ATOM 4001 O O . HIS B 1 57 ? -1.783 95.386 62.984 1.00 14.32 54 HIS B O 1
ATOM 4008 N N . PRO B 1 58 ? -0.555 97.077 63.792 1.00 15.66 55 PRO B N 1
ATOM 4009 C CA . PRO B 1 58 ? -1.091 97.039 65.134 1.00 16.13 55 PRO B CA 1
ATOM 4010 C C . PRO B 1 58 ? -2.623 97.022 65.216 1.00 17.18 55 PRO B C 1
ATOM 4011 O O . PRO B 1 58 ? -3.168 96.241 65.974 1.00 16.64 55 PRO B O 1
ATOM 4015 N N . ASP B 1 59 ? -3.308 97.884 64.477 1.00 18.50 56 ASP B N 1
ATOM 4016 C CA . ASP B 1 59 ? -4.780 97.921 64.544 1.00 20.07 56 ASP B CA 1
ATOM 4017 C C . ASP B 1 59 ? -5.396 96.595 64.042 1.00 18.63 56 ASP B C 1
ATOM 4018 O O . ASP B 1 59 ? -6.393 96.121 64.587 1.00 17.82 56 ASP B O 1
ATOM 4023 N N . VAL B 1 60 ? -4.749 96.003 63.042 1.00 17.43 57 VAL B N 1
ATOM 4024 C CA . VAL B 1 60 ? -5.223 94.758 62.449 1.00 17.03 57 VAL B CA 1
ATOM 4025 C C . VAL B 1 60 ? -5.007 93.613 63.431 1.00 15.65 57 VAL B C 1
ATOM 4026 O O . VAL B 1 60 ? -5.921 92.877 63.727 1.00 15.51 57 VAL B O 1
ATOM 4030 N N . LEU B 1 61 ? -3.817 93.519 64.002 1.00 14.73 58 LEU B N 1
ATOM 4031 C CA . LEU B 1 61 ? -3.592 92.549 65.052 1.00 14.41 58 LEU B CA 1
ATOM 4032 C C . LEU B 1 61 ? -4.548 92.721 66.253 1.00 14.95 58 LEU B C 1
ATOM 4033 O O . LEU B 1 61 ? -5.058 91.736 66.757 1.00 14.95 58 LEU B O 1
ATOM 4038 N N . HIS B 1 62 ? -4.753 93.959 66.716 1.00 15.46 59 HIS B N 1
ATOM 4039 C CA . HIS B 1 62 ? -5.683 94.263 67.781 1.00 16.46 59 HIS B CA 1
ATOM 4040 C C . HIS B 1 62 ? -7.064 93.748 67.458 1.00 16.96 59 HIS B C 1
ATOM 4041 O O . HIS B 1 62 ? -7.661 93.029 68.229 1.00 16.43 59 HIS B O 1
ATOM 4048 N N . GLU B 1 63 ? -7.560 94.051 66.264 1.00 18.18 60 GLU B N 1
ATOM 4049 C CA . GLU B 1 63 ? -8.923 93.675 65.862 1.00 19.06 60 GLU B CA 1
ATOM 4050 C C . GLU B 1 63 ? -9.059 92.142 65.760 1.00 17.79 60 GLU B C 1
ATOM 4051 O O . GLU B 1 63 ? -10.094 91.577 66.078 1.00 17.53 60 GLU B O 1
ATOM 4057 N N . ALA B 1 64 ? -7.993 91.482 65.361 1.00 16.29 61 ALA B N 1
ATOM 4058 C CA . ALA B 1 64 ? -7.935 90.022 65.301 1.00 16.05 61 ALA B CA 1
ATOM 4059 C C . ALA B 1 64 ? -7.844 89.355 66.666 1.00 16.01 61 ALA B C 1
ATOM 4060 O O . ALA B 1 64 ? -7.877 88.134 66.730 1.00 16.81 61 ALA B O 1
ATOM 4062 N N . GLY B 1 65 ? -7.674 90.121 67.739 1.00 15.97 62 GLY B N 1
ATOM 4063 C CA . GLY B 1 65 ? -7.711 89.560 69.107 1.00 15.85 62 GLY B CA 1
ATOM 4064 C C . GLY B 1 65 ? -6.330 89.169 69.661 1.00 15.51 62 GLY B C 1
ATOM 4065 O O . GLY B 1 65 ? -6.227 88.257 70.493 1.00 15.26 62 GLY B O 1
ATOM 4066 N N . ALA B 1 66 ? -5.259 89.817 69.200 1.00 14.81 63 ALA B N 1
ATOM 4067 C CA . ALA B 1 66 ? -3.901 89.435 69.625 1.00 14.76 63 ALA B CA 1
ATOM 4068 C C . ALA B 1 66 ? -3.639 89.497 71.147 1.00 15.34 63 ALA B C 1
ATOM 4069 O O . ALA B 1 66 ? -2.836 88.763 71.659 1.00 15.53 63 ALA B O 1
ATOM 4071 N N . GLN B 1 67 ? -4.310 90.411 71.825 1.00 16.18 64 GLN B N 1
ATOM 4072 C CA . GLN B 1 67 ? -4.217 90.615 73.274 1.00 17.12 64 GLN B CA 1
ATOM 4073 C C . GLN B 1 67 ? -4.674 89.398 74.024 1.00 18.03 64 GLN B C 1
ATOM 4074 O O . GLN B 1 67 ? -4.212 89.144 75.113 1.00 17.37 64 GLN B O 1
ATOM 4080 N N . ASP B 1 68 ? -5.583 88.622 73.449 1.00 19.62 65 ASP B N 1
ATOM 4081 C CA . ASP B 1 68 ? -6.104 87.460 74.172 1.00 21.86 65 ASP B CA 1
ATOM 4082 C C . ASP B 1 68 ? -5.814 86.144 73.458 1.00 20.76 65 ASP B C 1
ATOM 4083 O O . ASP B 1 68 ? -6.187 85.085 73.986 1.00 20.64 65 ASP B O 1
ATOM 4088 N N . ALA B 1 69 ? -5.200 86.200 72.270 1.00 18.30 66 ALA B N 1
ATOM 4089 C CA . ALA B 1 69 ? -4.863 84.977 71.513 1.00 18.01 66 ALA B CA 1
ATOM 4090 C C . ALA B 1 69 ? -3.821 84.076 72.199 1.00 18.04 66 ALA B C 1
ATOM 4091 O O . ALA B 1 69 ? -2.944 84.553 72.895 1.00 17.90 66 ALA B O 1
ATOM 4093 N N . ASP B 1 70 ? -3.947 82.759 71.984 1.00 18.68 67 ASP B N 1
ATOM 4094 C CA . ASP B 1 70 ? -3.013 81.770 72.504 1.00 18.81 67 ASP B CA 1
ATOM 4095 C C . ASP B 1 70 ? -1.936 81.402 71.482 1.00 18.52 67 ASP B C 1
ATOM 4096 O O . ASP B 1 70 ? -0.933 80.780 71.853 1.00 18.89 67 ASP B O 1
ATOM 4109 N N . LEU B 1 72 ? -0.236 82.560 67.307 1.00 16.11 69 LEU B N 1
ATOM 4110 C CA . LEU B 1 72 ? -0.212 83.371 66.120 1.00 16.00 69 LEU B CA 1
ATOM 4111 C C . LEU B 1 72 ? 0.566 82.588 65.045 1.00 15.62 69 LEU B C 1
ATOM 4112 O O . LEU B 1 72 ? 1.753 82.212 65.248 1.00 15.41 69 LEU B O 1
ATOM 4117 N N . VAL B 1 73 ? -0.069 82.393 63.903 1.00 15.54 70 VAL B N 1
ATOM 4118 C CA . VAL B 1 73 ? 0.519 81.618 62.836 1.00 15.64 70 VAL B CA 1
ATOM 4119 C C . VAL B 1 73 ? 0.685 82.560 61.660 1.00 15.56 70 VAL B C 1
ATOM 4120 O O . VAL B 1 73 ? -0.310 83.055 61.125 1.00 15.39 70 VAL B O 1
ATOM 4124 N N . ALA B 1 74 ? 1.946 82.825 61.277 1.00 14.96 71 ALA B N 1
ATOM 4125 C CA . ALA B 1 74 ? 2.229 83.781 60.254 1.00 14.95 71 ALA B CA 1
ATOM 4126 C C . ALA B 1 74 ? 2.585 83.114 58.939 1.00 15.36 71 ALA B C 1
ATOM 4127 O O . ALA B 1 74 ? 3.690 82.671 58.768 1.00 16.15 71 ALA B O 1
ATOM 4129 N N . VAL B 1 75 ? 1.609 83.051 58.040 1.00 15.76 72 VAL B N 1
ATOM 4130 C CA . VAL B 1 75 ? 1.726 82.445 56.718 1.00 16.37 72 VAL B CA 1
ATOM 4131 C C . VAL B 1 75 ? 1.210 83.412 55.621 1.00 17.14 72 VAL B C 1
ATOM 4132 O O . VAL B 1 75 ? 0.340 83.057 54.821 1.00 17.78 72 VAL B O 1
ATOM 4136 N N . THR B 1 76 ? 1.769 84.638 55.603 1.00 16.85 73 THR B N 1
ATOM 4137 C CA . THR B 1 76 ? 1.394 85.675 54.648 1.00 17.43 73 THR B CA 1
ATOM 4138 C C . THR B 1 76 ? 2.224 85.497 53.375 1.00 19.11 73 THR B C 1
ATOM 4139 O O . THR B 1 76 ? 2.921 84.519 53.225 1.00 18.11 73 THR B O 1
ATOM 4143 N N . ASN B 1 77 ? 2.132 86.455 52.461 1.00 20.70 74 ASN B N 1
ATOM 4144 C CA . ASN B 1 77 ? 2.945 86.426 51.253 1.00 22.62 74 ASN B CA 1
ATOM 4145 C C . ASN B 1 77 ? 4.451 86.551 51.401 1.00 20.51 74 ASN B C 1
ATOM 4146 O O . ASN B 1 77 ? 5.192 86.177 50.488 1.00 20.58 74 ASN B O 1
ATOM 4151 N N . THR B 1 78 ? 4.924 87.115 52.498 1.00 18.15 75 THR B N 1
ATOM 4152 C CA . THR B 1 78 ? 6.348 87.448 52.541 1.00 17.58 75 THR B CA 1
ATOM 4153 C C . THR B 1 78 ? 6.922 87.161 53.903 1.00 16.03 75 THR B C 1
ATOM 4154 O O . THR B 1 78 ? 6.244 87.282 54.927 1.00 14.80 75 THR B O 1
ATOM 4158 N N . ASP B 1 79 ? 8.173 86.746 53.887 1.00 15.57 76 ASP B N 1
ATOM 4159 C CA . ASP B 1 79 ? 8.920 86.497 55.103 1.00 15.06 76 ASP B CA 1
ATOM 4160 C C . ASP B 1 79 ? 8.918 87.740 55.983 1.00 14.17 76 ASP B C 1
ATOM 4161 O O . ASP B 1 79 ? 8.784 87.641 57.195 1.00 13.82 76 ASP B O 1
ATOM 4166 N N . GLU B 1 80 ? 9.044 88.910 55.377 1.00 14.16 77 GLU B N 1
ATOM 4167 C CA . GLU B 1 80 ? 9.237 90.158 56.151 1.00 14.05 77 GLU B CA 1
ATOM 4168 C C . GLU B 1 80 ? 7.930 90.584 56.824 1.00 13.34 77 GLU B C 1
ATOM 4169 O O . GLU B 1 80 ? 7.948 91.041 57.954 1.00 13.08 77 GLU B O 1
ATOM 4175 N N . THR B 1 81 ? 6.786 90.388 56.158 1.00 13.16 78 THR B N 1
ATOM 4176 C CA . THR B 1 81 ? 5.492 90.618 56.834 1.00 13.13 78 THR B CA 1
ATOM 4177 C C . THR B 1 81 ? 5.302 89.611 57.972 1.00 12.50 78 THR B C 1
ATOM 4178 O O . THR B 1 81 ? 4.931 89.995 59.067 1.00 11.70 78 THR B O 1
ATOM 4182 N N . ASN B 1 82 ? 5.651 88.347 57.747 1.00 12.84 79 ASN B N 1
ATOM 4183 C CA . ASN B 1 82 ? 5.583 87.326 58.857 1.00 12.92 79 ASN B CA 1
ATOM 4184 C C . ASN B 1 82 ? 6.405 87.721 60.124 1.00 13.38 79 ASN B C 1
ATOM 4185 O O . ASN B 1 82 ? 5.943 87.580 61.240 1.00 12.77 79 ASN B O 1
ATOM 4198 N N . ALA B 1 84 ? 7.676 90.796 60.808 1.00 14.37 81 ALA B N 1
ATOM 4199 C CA . ALA B 1 84 ? 7.091 91.985 61.403 1.00 13.92 81 ALA B CA 1
ATOM 4200 C C . ALA B 1 84 ? 5.859 91.713 62.294 1.00 13.47 81 ALA B C 1
ATOM 4201 O O . ALA B 1 84 ? 5.738 92.244 63.391 1.00 13.24 81 ALA B O 1
ATOM 4203 N N . ALA B 1 85 ? 4.944 90.892 61.821 1.00 13.01 82 ALA B N 1
ATOM 4204 C CA . ALA B 1 85 ? 3.773 90.547 62.564 1.00 12.80 82 ALA B CA 1
ATOM 4205 C C . ALA B 1 85 ? 4.073 89.857 63.904 1.00 13.06 82 ALA B C 1
ATOM 4206 O O . ALA B 1 85 ? 3.484 90.180 64.914 1.00 12.61 82 ALA B O 1
ATOM 4208 N N . CYS B 1 86 ? 5.028 88.943 63.931 1.00 13.64 83 CYS B N 1
ATOM 4209 C CA . CYS B 1 86 ? 5.413 88.269 65.188 1.00 13.70 83 CYS B CA 1
ATOM 4210 C C . CYS B 1 86 ? 6.026 89.296 66.146 1.00 13.62 83 CYS B C 1
ATOM 4211 O O . CYS B 1 86 ? 5.684 89.330 67.349 1.00 13.19 83 CYS B O 1
ATOM 4214 N N . GLN B 1 87 ? 6.866 90.177 65.600 1.00 12.97 84 GLN B N 1
ATOM 4215 C CA . GLN B 1 87 ? 7.450 91.229 66.381 1.00 13.21 84 GLN B CA 1
ATOM 4216 C C . GLN B 1 87 ? 6.414 92.185 66.966 1.00 13.04 84 GLN B C 1
ATOM 4217 O O . GLN B 1 87 ? 6.471 92.471 68.159 1.00 12.79 84 GLN B O 1
ATOM 4223 N N . VAL B 1 88 ? 5.498 92.704 66.124 1.00 12.98 85 VAL B N 1
ATOM 4224 C CA . VAL B 1 88 ? 4.529 93.694 66.571 1.00 13.04 85 VAL B CA 1
ATOM 4225 C C . VAL B 1 88 ? 3.582 93.044 67.588 1.00 13.07 85 VAL B C 1
ATOM 4226 O O . VAL B 1 88 ? 3.186 93.660 68.578 1.00 13.08 85 VAL B O 1
ATOM 4230 N N . ALA B 1 89 ? 3.191 91.799 67.331 1.00 12.88 86 ALA B N 1
ATOM 4231 C CA . ALA B 1 89 ? 2.238 91.110 68.211 1.00 12.84 86 ALA B CA 1
ATOM 4232 C C . ALA B 1 89 ? 2.875 90.890 69.582 1.00 13.02 86 ALA B C 1
ATOM 4233 O O . ALA B 1 89 ? 2.245 91.101 70.641 1.00 13.37 86 ALA B O 1
ATOM 4235 N N . PHE B 1 90 ? 4.129 90.462 69.558 1.00 12.73 87 PHE B N 1
ATOM 4236 C CA . PHE B 1 90 ? 4.856 90.242 70.776 1.00 12.92 87 PHE B CA 1
ATOM 4237 C C . PHE B 1 90 ? 4.961 91.549 71.575 1.00 13.19 87 PHE B C 1
ATOM 4238 O O . PHE B 1 90 ? 4.590 91.603 72.761 1.00 13.75 87 PHE B O 1
ATOM 4246 N N . THR B 1 91 ? 5.517 92.587 70.938 1.00 13.02 88 THR B N 1
ATOM 4247 C CA . THR B 1 91 ? 5.758 93.885 71.604 1.00 13.17 88 THR B CA 1
ATOM 4248 C C . THR B 1 91 ? 4.509 94.536 72.191 1.00 13.60 88 THR B C 1
ATOM 4249 O O . THR B 1 91 ? 4.512 94.989 73.343 1.00 14.16 88 THR B O 1
ATOM 4253 N N . LEU B 1 92 ? 3.441 94.596 71.412 1.00 13.39 89 LEU B N 1
ATOM 4254 C CA . LEU B 1 92 ? 2.246 95.344 71.771 1.00 14.03 89 LEU B CA 1
ATOM 4255 C C . LEU B 1 92 ? 1.196 94.512 72.483 1.00 14.36 89 LEU B C 1
ATOM 4256 O O . LEU B 1 92 ? 0.419 95.061 73.249 1.00 14.38 89 LEU B O 1
ATOM 4261 N N . PHE B 1 93 ? 1.204 93.191 72.288 1.00 14.38 90 PHE B N 1
ATOM 4262 C CA . PHE B 1 93 ? 0.119 92.373 72.823 1.00 15.09 90 PHE B CA 1
ATOM 4263 C C . PHE B 1 93 ? 0.586 91.163 73.665 1.00 15.59 90 PHE B C 1
ATOM 4264 O O . PHE B 1 93 ? -0.255 90.398 74.203 1.00 16.08 90 PHE B O 1
ATOM 4272 N N . ASN B 1 94 ? 1.899 90.994 73.774 1.00 15.07 91 ASN B N 1
ATOM 4273 C CA . ASN B 1 94 ? 2.475 89.806 74.383 1.00 15.31 91 ASN B CA 1
ATOM 4274 C C . ASN B 1 94 ? 1.897 88.464 73.927 1.00 15.30 91 ASN B C 1
ATOM 4275 O O . ASN B 1 94 ? 1.763 87.549 74.729 1.00 15.19 91 ASN B O 1
ATOM 4280 N N . THR B 1 95 ? 1.547 88.364 72.644 1.00 15.08 92 THR B N 1
ATOM 4281 C CA . THR B 1 95 ? 0.950 87.131 72.090 1.00 15.22 92 THR B CA 1
ATOM 4282 C C . THR B 1 95 ? 1.919 85.957 72.169 1.00 15.97 92 THR B C 1
ATOM 4283 O O . THR B 1 95 ? 3.019 86.057 71.693 1.00 15.82 92 THR B O 1
ATOM 4287 N N . PRO B 1 96 ? 1.520 84.855 72.812 1.00 18.00 93 PRO B N 1
ATOM 4288 C CA . PRO B 1 96 ? 2.404 83.687 72.891 1.00 18.56 93 PRO B CA 1
ATOM 4289 C C . PRO B 1 96 ? 2.409 82.819 71.620 1.00 18.56 93 PRO B C 1
ATOM 4290 O O . PRO B 1 96 ? 1.563 82.988 70.704 1.00 19.21 93 PRO B O 1
ATOM 4294 N N . ASN B 1 97 ? 3.384 81.925 71.537 1.00 19.13 94 ASN B N 1
ATOM 4295 C CA . ASN B 1 97 ? 3.431 80.879 70.507 1.00 19.61 94 ASN B CA 1
ATOM 4296 C C . ASN B 1 97 ? 3.355 81.437 69.098 1.00 18.33 94 ASN B C 1
ATOM 4297 O O . ASN B 1 97 ? 2.401 81.207 68.368 1.00 20.93 94 ASN B O 1
ATOM 4302 N N . ARG B 1 98 ? 4.354 82.214 68.735 1.00 16.99 95 ARG B N 1
ATOM 4303 C CA . ARG B 1 98 ? 4.394 82.896 67.461 1.00 15.80 95 ARG B CA 1
ATOM 4304 C C . ARG B 1 98 ? 5.167 81.984 66.506 1.00 15.64 95 ARG B C 1
ATOM 4305 O O . ARG B 1 98 ? 6.323 81.624 66.770 1.00 15.68 95 ARG B O 1
ATOM 4313 N N . ILE B 1 99 ? 4.518 81.585 65.421 1.00 15.81 96 ILE B N 1
ATOM 4314 C CA . ILE B 1 99 ? 5.089 80.630 64.470 1.00 17.08 96 ILE B CA 1
ATOM 4315 C C . ILE B 1 99 ? 5.093 81.240 63.062 1.00 17.21 96 ILE B C 1
ATOM 4316 O O . ILE B 1 99 ? 4.099 81.825 62.651 1.00 17.49 96 ILE B O 1
ATOM 4321 N N . ALA B 1 100 ? 6.197 81.126 62.326 1.00 16.82 97 ALA B N 1
ATOM 4322 C CA . ALA B 1 100 ? 6.246 81.738 61.026 1.00 16.20 97 ALA B CA 1
ATOM 4323 C C . ALA B 1 100 ? 6.769 80.847 59.936 1.00 16.41 97 ALA B C 1
ATOM 4324 O O . ALA B 1 100 ? 7.719 80.111 60.149 1.00 16.74 97 ALA B O 1
ATOM 4326 N N . ARG B 1 101 ? 6.181 80.946 58.738 1.00 16.23 98 ARG B N 1
ATOM 4327 C CA . ARG B 1 101 ? 6.775 80.306 57.562 1.00 15.95 98 ARG B CA 1
ATOM 4328 C C . ARG B 1 101 ? 7.923 81.193 57.128 1.00 16.16 98 ARG B C 1
ATOM 4329 O O . ARG B 1 101 ? 7.752 82.405 57.028 1.00 15.96 98 ARG B O 1
ATOM 4337 N N . ILE B 1 102 ? 9.087 80.604 56.858 1.00 16.88 99 ILE B N 1
ATOM 4338 C CA . ILE B 1 102 ? 10.228 81.369 56.306 1.00 17.69 99 ILE B CA 1
ATOM 4339 C C . ILE B 1 102 ? 10.721 80.643 55.091 1.00 17.99 99 ILE B C 1
ATOM 4340 O O . ILE B 1 102 ? 11.096 79.481 55.180 1.00 19.33 99 ILE B O 1
ATOM 4345 N N . ARG B 1 103 ? 10.688 81.300 53.954 1.00 18.52 100 ARG B N 1
ATOM 4346 C CA . ARG B 1 103 ? 11.059 80.681 52.683 1.00 19.69 100 ARG B CA 1
ATOM 4347 C C . ARG B 1 103 ? 12.456 81.035 52.215 1.00 20.04 100 ARG B C 1
ATOM 4348 O O . ARG B 1 103 ? 13.051 80.316 51.408 1.00 21.02 100 ARG B O 1
ATOM 4356 N N A SER B 1 104 ? 12.987 82.150 52.687 0.50 19.34 101 SER B N 1
ATOM 4357 N N B SER B 1 104 ? 12.985 82.152 52.691 0.50 19.56 101 SER B N 1
ATOM 4358 C CA A SER B 1 104 ? 14.260 82.613 52.180 0.50 19.73 101 SER B CA 1
ATOM 4359 C CA B SER B 1 104 ? 14.284 82.581 52.225 0.50 20.12 101 SER B CA 1
ATOM 4360 C C A SER B 1 104 ? 15.392 81.855 52.878 0.50 19.87 101 SER B C 1
ATOM 4361 C C B SER B 1 104 ? 15.376 81.781 52.908 0.50 20.08 101 SER B C 1
ATOM 4362 O O A SER B 1 104 ? 15.571 82.001 54.071 0.50 18.98 101 SER B O 1
ATOM 4363 O O B SER B 1 104 ? 15.523 81.837 54.113 0.50 19.20 101 SER B O 1
ATOM 4368 N N . PRO B 1 105 ? 16.173 81.052 52.121 1.00 21.17 102 PRO B N 1
ATOM 4369 C CA . PRO B 1 105 ? 17.314 80.407 52.755 1.00 21.51 102 PRO B CA 1
ATOM 4370 C C . PRO B 1 105 ? 18.347 81.384 53.395 1.00 21.27 102 PRO B C 1
ATOM 4371 O O . PRO B 1 105 ? 19.133 80.965 54.237 1.00 21.61 102 PRO B O 1
ATOM 4375 N N . GLN B 1 106 ? 18.377 82.651 52.988 1.00 20.89 103 GLN B N 1
ATOM 4376 C CA . GLN B 1 106 ? 19.355 83.611 53.535 1.00 20.71 103 GLN B CA 1
ATOM 4377 C C . GLN B 1 106 ? 19.064 83.902 55.048 1.00 19.99 103 GLN B C 1
ATOM 4378 O O . GLN B 1 106 ? 19.988 84.144 55.821 1.00 19.14 103 GLN B O 1
ATOM 4384 N N . TYR B 1 107 ? 17.790 83.888 55.451 1.00 18.64 104 TYR B N 1
ATOM 4385 C CA . TYR B 1 107 ? 17.453 83.978 56.866 1.00 18.44 104 TYR B CA 1
ATOM 4386 C C . TYR B 1 107 ? 17.697 82.671 57.639 1.00 18.73 104 TYR B C 1
ATOM 4387 O O . TYR B 1 107 ? 18.141 82.664 58.773 1.00 17.73 104 TYR B O 1
ATOM 4396 N N . LEU B 1 108 ? 17.435 81.560 56.982 1.00 20.27 105 LEU B N 1
ATOM 4397 C CA . LEU B 1 108 ? 17.617 80.256 57.579 1.00 21.72 105 LEU B CA 1
ATOM 4398 C C . LEU B 1 108 ? 19.087 79.911 57.815 1.00 22.38 105 LEU B C 1
ATOM 4399 O O . LEU B 1 108 ? 19.382 79.093 58.668 1.00 23.88 105 LEU B O 1
ATOM 4404 N N . ALA B 1 109 ? 19.992 80.506 57.053 1.00 22.07 106 ALA B N 1
ATOM 4405 C CA . ALA B 1 109 ? 21.427 80.398 57.332 1.00 22.96 106 ALA B CA 1
ATOM 4406 C C . ALA B 1 109 ? 21.861 81.045 58.675 1.00 23.11 106 ALA B C 1
ATOM 4407 O O . ALA B 1 109 ? 22.998 80.837 59.085 1.00 22.97 106 ALA B O 1
ATOM 4409 N N . GLN B 1 110 ? 21.014 81.878 59.283 1.00 22.04 107 GLN B N 1
ATOM 4410 C CA . GLN B 1 110 ? 21.327 82.552 60.558 1.00 23.02 107 GLN B CA 1
ATOM 4411 C C . GLN B 1 110 ? 20.215 82.319 61.577 1.00 23.18 107 GLN B C 1
ATOM 4412 O O . GLN B 1 110 ? 19.790 83.243 62.295 1.00 21.30 107 GLN B O 1
ATOM 4418 N N . LYS B 1 111 ? 19.726 81.092 61.600 1.00 24.25 108 LYS B N 1
ATOM 4419 C CA . LYS B 1 111 ? 18.634 80.687 62.469 1.00 26.33 108 LYS B CA 1
ATOM 4420 C C . LYS B 1 111 ? 18.883 81.043 63.897 1.00 24.88 108 LYS B C 1
ATOM 4421 O O . LYS B 1 111 ? 18.044 81.646 64.555 1.00 22.58 108 LYS B O 1
ATOM 4427 N N . GLU B 1 112 ? 20.022 80.577 64.392 1.00 24.36 109 GLU B N 1
ATOM 4428 C CA . GLU B 1 112 ? 20.347 80.751 65.788 1.00 26.00 109 GLU B CA 1
ATOM 4429 C C . GLU B 1 112 ? 20.541 82.228 66.164 1.00 24.27 109 GLU B C 1
ATOM 4430 O O . GLU B 1 112 ? 19.980 82.700 67.163 1.00 23.60 109 GLU B O 1
ATOM 4436 N N . ALA B 1 113 ? 21.318 82.947 65.363 1.00 22.31 110 ALA B N 1
ATOM 4437 C CA . ALA B 1 113 ? 21.631 84.342 65.660 1.00 21.67 110 ALA B CA 1
ATOM 4438 C C . ALA B 1 113 ? 20.417 85.284 65.583 1.00 20.20 110 ALA B C 1
ATOM 4439 O O . ALA B 1 113 ? 20.301 86.196 66.386 1.00 19.68 110 ALA B O 1
ATOM 4441 N N . LEU B 1 114 ? 19.487 85.011 64.670 1.00 19.21 111 LEU B N 1
ATOM 4442 C CA . LEU B 1 114 ? 18.347 85.862 64.412 1.00 18.95 111 LEU B CA 1
ATOM 4443 C C . LEU B 1 114 ? 17.085 85.437 65.156 1.00 19.29 111 LEU B C 1
ATOM 4444 O O . LEU B 1 114 ? 16.396 86.273 65.713 1.00 17.73 111 LEU B O 1
ATOM 4449 N N . PHE B 1 115 ? 16.805 84.129 65.171 1.00 19.93 112 PHE B N 1
ATOM 4450 C CA . PHE B 1 115 ? 15.535 83.626 65.642 1.00 21.04 112 PHE B CA 1
ATOM 4451 C C . PHE B 1 115 ? 15.589 82.808 66.920 1.00 22.39 112 PHE B C 1
ATOM 4452 O O . PHE B 1 115 ? 14.538 82.441 67.420 1.00 29.51 112 PHE B O 1
ATOM 4460 N N . LYS B 1 116 ? 16.734 82.495 67.459 1.00 22.23 113 LYS B N 1
ATOM 4461 C CA . LYS B 1 116 ? 16.751 81.895 68.781 1.00 23.45 113 LYS B CA 1
ATOM 4462 C C . LYS B 1 116 ? 17.238 82.857 69.845 1.00 21.76 113 LYS B C 1
ATOM 4463 O O . LYS B 1 116 ? 16.992 82.638 70.995 1.00 21.78 113 LYS B O 1
ATOM 4469 N N . SER B 1 117 ? 17.915 83.921 69.457 1.00 20.37 114 SER B N 1
ATOM 4470 C CA . SER B 1 117 ? 18.516 84.883 70.410 1.00 20.52 114 SER B CA 1
ATOM 4471 C C . SER B 1 117 ? 17.488 85.886 70.982 1.00 19.91 114 SER B C 1
ATOM 4472 O O . SER B 1 117 ? 17.800 86.667 71.879 1.00 20.29 114 SER B O 1
ATOM 4475 N N . GLY B 1 118 ? 16.288 85.883 70.414 1.00 18.90 115 GLY B N 1
ATOM 4476 C CA . GLY B 1 118 ? 15.284 86.909 70.683 1.00 18.73 115 GLY B CA 1
ATOM 4477 C C . GLY B 1 118 ? 15.316 88.169 69.807 1.00 18.35 115 GLY B C 1
ATOM 4478 O O . GLY B 1 118 ? 14.490 89.077 69.990 1.00 17.51 115 GLY B O 1
ATOM 4479 N N . ALA B 1 119 ? 16.262 88.233 68.878 1.00 17.76 116 ALA B N 1
ATOM 4480 C CA . ALA B 1 119 ? 16.358 89.363 67.938 1.00 17.34 116 ALA B CA 1
ATOM 4481 C C . ALA B 1 119 ? 15.099 89.486 67.083 1.00 16.35 116 ALA B C 1
ATOM 4482 O O . ALA B 1 119 ? 14.535 90.569 66.946 1.00 16.19 116 ALA B O 1
ATOM 4484 N N . ILE B 1 120 ? 14.679 88.383 66.508 1.00 15.94 117 ILE B N 1
ATOM 4485 C CA . ILE B 1 120 ? 13.382 88.311 65.831 1.00 16.13 117 ILE B CA 1
ATOM 4486 C C . ILE B 1 120 ? 12.576 87.242 66.544 1.00 15.91 117 ILE B C 1
ATOM 4487 O O . ILE B 1 120 ? 12.904 86.076 66.501 1.00 16.48 117 ILE B O 1
ATOM 4492 N N . PRO B 1 121 ? 11.529 87.647 67.246 1.00 16.31 118 PRO B N 1
ATOM 4493 C CA . PRO B 1 121 ? 10.935 86.785 68.272 1.00 16.45 118 PRO B CA 1
ATOM 4494 C C . PRO B 1 121 ? 9.869 85.825 67.699 1.00 16.92 118 PRO B C 1
ATOM 4495 O O . PRO B 1 121 ? 8.643 85.910 67.959 1.00 17.17 118 PRO B O 1
ATOM 4499 N N . VAL B 1 122 ? 10.365 84.882 66.908 1.00 16.84 119 VAL B N 1
ATOM 4500 C CA . VAL B 1 122 ? 9.545 83.824 66.378 1.00 17.99 119 VAL B CA 1
ATOM 4501 C C . VAL B 1 122 ? 9.826 82.564 67.219 1.00 18.71 119 VAL B C 1
ATOM 4502 O O . VAL B 1 122 ? 10.970 82.192 67.343 1.00 20.31 119 VAL B O 1
ATOM 4506 N N . ASP B 1 123 ? 8.818 81.894 67.781 1.00 18.75 120 ASP B N 1
ATOM 4507 C CA . ASP B 1 123 ? 9.092 80.671 68.560 1.00 19.03 120 ASP B CA 1
ATOM 4508 C C . ASP B 1 123 ? 9.467 79.488 67.642 1.00 18.92 120 ASP B C 1
ATOM 4509 O O . ASP B 1 123 ? 10.342 78.717 67.971 1.00 19.53 120 ASP B O 1
ATOM 4514 N N . HIS B 1 124 ? 8.795 79.338 66.518 1.00 18.35 121 HIS B N 1
ATOM 4515 C CA . HIS B 1 124 ? 9.067 78.273 65.583 1.00 19.72 121 HIS B CA 1
ATOM 4516 C C . HIS B 1 124 ? 9.056 78.772 64.152 1.00 19.16 121 HIS B C 1
ATOM 4517 O O . HIS B 1 124 ? 8.147 79.467 63.744 1.00 17.94 121 HIS B O 1
ATOM 4524 N N . LEU B 1 125 ? 10.047 78.349 63.377 1.00 20.20 122 LEU B N 1
ATOM 4525 C CA . LEU B 1 125 ? 10.160 78.661 61.953 1.00 21.16 122 LEU B CA 1
ATOM 4526 C C . LEU B 1 125 ? 9.726 77.447 61.188 1.00 20.90 122 LEU B C 1
ATOM 4527 O O . LEU B 1 125 ? 10.064 76.355 61.532 1.00 21.82 122 LEU B O 1
ATOM 4532 N N . ILE B 1 126 ? 8.991 77.634 60.117 1.00 20.47 123 ILE B N 1
ATOM 4533 C CA . ILE B 1 126 ? 8.557 76.496 59.303 1.00 19.73 123 ILE B CA 1
ATOM 4534 C C . ILE B 1 126 ? 9.189 76.815 57.965 1.00 18.52 123 ILE B C 1
ATOM 4535 O O . ILE B 1 126 ? 8.858 77.828 57.365 1.00 17.68 123 ILE B O 1
ATOM 4540 N N . ALA B 1 127 ? 10.115 75.978 57.527 1.00 18.23 124 ALA B N 1
ATOM 4541 C CA . ALA B 1 127 ? 10.852 76.244 56.322 1.00 17.81 124 ALA B CA 1
ATOM 4542 C C . ALA B 1 127 ? 10.509 75.193 55.284 1.00 18.31 124 ALA B C 1
ATOM 4543 O O . ALA B 1 127 ? 11.099 74.125 55.266 1.00 18.57 124 ALA B O 1
ATOM 4545 N N . PRO B 1 128 ? 9.610 75.529 54.372 1.00 18.24 125 PRO B N 1
ATOM 4546 C CA . PRO B 1 128 ? 9.089 74.547 53.428 1.00 19.65 125 PRO B CA 1
ATOM 4547 C C . PRO B 1 128 ? 10.148 73.863 52.563 1.00 20.79 125 PRO B C 1
ATOM 4548 O O . PRO B 1 128 ? 10.044 72.708 52.317 1.00 21.61 125 PRO B O 1
ATOM 4552 N N . GLU B 1 129 ? 11.124 74.588 52.070 1.00 19.29 126 GLU B N 1
ATOM 4553 C CA . GLU B 1 129 ? 12.109 73.983 51.186 1.00 19.91 126 GLU B CA 1
ATOM 4554 C C . GLU B 1 129 ? 13.013 72.988 51.922 1.00 19.32 126 GLU B C 1
ATOM 4555 O O . GLU B 1 129 ? 13.327 71.956 51.342 1.00 18.49 126 GLU B O 1
ATOM 4561 N N . GLU B 1 130 ? 13.323 73.238 53.197 1.00 19.20 127 GLU B N 1
ATOM 4562 C CA . GLU B 1 130 ? 14.113 72.297 54.017 1.00 19.39 127 GLU B CA 1
ATOM 4563 C C . GLU B 1 130 ? 13.323 71.065 54.336 1.00 17.59 127 GLU B C 1
ATOM 4564 O O . GLU B 1 130 ? 13.866 69.967 54.311 1.00 16.81 127 GLU B O 1
ATOM 4570 N N . LEU B 1 131 ? 12.024 71.249 54.616 1.00 16.71 128 LEU B N 1
ATOM 4571 C CA . LEU B 1 131 ? 11.149 70.123 54.945 1.00 16.07 128 LEU B CA 1
ATOM 4572 C C . LEU B 1 131 ? 11.005 69.165 53.764 1.00 15.25 128 LEU B C 1
ATOM 4573 O O . LEU B 1 131 ? 11.052 67.942 53.925 1.00 14.56 128 LEU B O 1
ATOM 4578 N N . VAL B 1 132 ? 10.836 69.724 52.572 1.00 15.48 129 VAL B N 1
ATOM 4579 C CA . VAL B 1 132 ? 10.724 68.908 51.367 1.00 15.43 129 VAL B CA 1
ATOM 4580 C C . VAL B 1 132 ? 12.051 68.188 51.061 1.00 15.59 129 VAL B C 1
ATOM 4581 O O . VAL B 1 132 ? 12.056 67.020 50.781 1.00 15.85 129 VAL B O 1
ATOM 4585 N N . THR B 1 133 ? 13.176 68.876 51.115 1.00 16.84 130 THR B N 1
ATOM 4586 C CA . THR B 1 133 ? 14.444 68.236 50.845 1.00 16.89 130 THR B CA 1
ATOM 4587 C C . THR B 1 133 ? 14.686 67.068 51.829 1.00 16.54 130 THR B C 1
ATOM 4588 O O . THR B 1 133 ? 15.050 65.952 51.442 1.00 15.43 130 THR B O 1
ATOM 4592 N N . SER B 1 134 ? 14.478 67.318 53.111 1.00 17.39 131 SER B N 1
ATOM 4593 C CA . SER B 1 134 ? 14.703 66.283 54.145 1.00 17.44 131 SER B CA 1
ATOM 4594 C C . SER B 1 134 ? 13.760 65.143 53.951 1.00 16.71 131 SER B C 1
ATOM 4595 O O . SER B 1 134 ? 14.122 63.977 54.187 1.00 16.67 131 SER B O 1
ATOM 4598 N N . TYR B 1 135 ? 12.543 65.447 53.533 1.00 16.37 132 TYR B N 1
ATOM 4599 C CA . TYR B 1 135 ? 11.527 64.368 53.346 1.00 15.93 132 TYR B CA 1
ATOM 4600 C C . TYR B 1 135 ? 11.916 63.452 52.179 1.00 15.89 132 TYR B C 1
ATOM 4601 O O . TYR B 1 135 ? 11.813 62.236 52.275 1.00 15.10 132 TYR B O 1
ATOM 4610 N N . ILE B 1 136 ? 12.326 64.041 51.062 1.00 16.18 133 ILE B N 1
ATOM 4611 C CA . ILE B 1 136 ? 12.815 63.253 49.929 1.00 16.53 133 ILE B CA 1
ATOM 4612 C C . ILE B 1 136 ? 14.001 62.402 50.348 1.00 17.63 133 ILE B C 1
ATOM 4613 O O . ILE B 1 136 ? 14.068 61.201 50.009 1.00 17.20 133 ILE B O 1
ATOM 4618 N N . GLU B 1 137 ? 14.937 62.980 51.108 1.00 18.72 134 GLU B N 1
ATOM 4619 C CA . GLU B 1 137 ? 16.072 62.197 51.565 1.00 20.45 134 GLU B CA 1
ATOM 4620 C C . GLU B 1 137 ? 15.641 61.047 52.433 1.00 21.15 134 GLU B C 1
ATOM 4621 O O . GLU B 1 137 ? 16.275 60.011 52.405 1.00 21.43 134 GLU B O 1
ATOM 4627 N N . ARG B 1 138 ? 14.634 61.271 53.269 1.00 21.37 135 ARG B N 1
ATOM 4628 C CA . ARG B 1 138 ? 14.097 60.237 54.135 1.00 22.63 135 ARG B CA 1
ATOM 4629 C C . ARG B 1 138 ? 13.511 59.080 53.308 1.00 22.25 135 ARG B C 1
ATOM 4630 O O . ARG B 1 138 ? 13.732 57.895 53.614 1.00 21.82 135 ARG B O 1
ATOM 4638 N N . LEU B 1 139 ? 12.788 59.400 52.246 1.00 20.22 136 LEU B N 1
ATOM 4639 C CA . LEU B 1 139 ? 12.266 58.326 51.410 1.00 20.60 136 LEU B CA 1
ATOM 4640 C C . LEU B 1 139 ? 13.388 57.521 50.755 1.00 20.27 136 LEU B C 1
ATOM 4641 O O . LEU B 1 139 ? 13.307 56.282 50.647 1.00 21.75 136 LEU B O 1
ATOM 4646 N N . ILE B 1 140 ? 14.412 58.216 50.312 1.00 19.83 137 ILE B N 1
ATOM 4647 C CA . ILE B 1 140 ? 15.532 57.573 49.656 1.00 20.68 137 ILE B CA 1
ATOM 4648 C C . ILE B 1 140 ? 16.250 56.599 50.608 1.00 21.27 137 ILE B C 1
ATOM 4649 O O . ILE B 1 140 ? 16.715 55.551 50.177 1.00 20.63 137 ILE B O 1
ATOM 4654 N N . GLN B 1 141 ? 16.346 56.933 51.895 1.00 22.15 138 GLN B N 1
ATOM 4655 C CA . GLN B 1 141 ? 16.986 56.004 52.829 1.00 24.93 138 GLN B CA 1
ATOM 4656 C C . GLN B 1 141 ? 16.139 54.772 53.146 1.00 24.94 138 GLN B C 1
ATOM 4657 O O . GLN B 1 141 ? 16.656 53.847 53.753 1.00 26.72 138 GLN B O 1
ATOM 4663 N N . TYR B 1 142 ? 14.873 54.732 52.737 1.00 24.18 139 TYR B N 1
ATOM 4664 C CA . TYR B 1 142 ? 14.046 53.546 52.943 1.00 24.32 139 TYR B CA 1
ATOM 4665 C C . TYR B 1 142 ? 13.585 52.955 51.605 1.00 23.76 139 TYR B C 1
ATOM 4666 O O . TYR B 1 142 ? 12.411 53.006 51.263 1.00 22.24 139 TYR B O 1
ATOM 4675 N N . PRO B 1 143 ? 14.502 52.337 50.865 1.00 24.56 140 PRO B N 1
ATOM 4676 C CA . PRO B 1 143 ? 14.138 51.885 49.510 1.00 24.69 140 PRO B CA 1
ATOM 4677 C C . PRO B 1 143 ? 12.944 50.934 49.477 1.00 25.18 140 PRO B C 1
ATOM 4678 O O . PRO B 1 143 ? 12.930 49.938 50.201 1.00 26.01 140 PRO B O 1
ATOM 4682 N N . GLY B 1 144 ? 11.931 51.258 48.675 1.00 24.68 141 GLY B N 1
ATOM 4683 C CA . GLY B 1 144 ? 10.671 50.498 48.651 1.00 24.31 141 GLY B CA 1
ATOM 4684 C C . GLY B 1 144 ? 9.490 51.251 49.262 1.00 23.05 141 GLY B C 1
ATOM 4685 O O . GLY B 1 144 ? 8.345 50.892 49.016 1.00 23.00 141 GLY B O 1
ATOM 4686 N N . ALA B 1 145 ? 9.773 52.264 50.091 1.00 21.51 142 ALA B N 1
ATOM 4687 C CA . ALA B 1 145 ? 8.757 53.044 50.789 1.00 20.71 142 ALA B CA 1
ATOM 4688 C C . ALA B 1 145 ? 8.229 54.139 49.863 1.00 21.01 142 ALA B C 1
ATOM 4689 O O . ALA B 1 145 ? 9.030 54.781 49.131 1.00 19.91 142 ALA B O 1
ATOM 4691 N N . LEU B 1 146 ? 6.911 54.333 49.856 1.00 20.91 143 LEU B N 1
ATOM 4692 C CA . LEU B 1 146 ? 6.304 55.419 49.079 1.00 22.04 143 LEU B CA 1
ATOM 4693 C C . LEU B 1 146 ? 5.916 56.632 49.884 1.00 19.98 143 LEU B C 1
ATOM 4694 O O . LEU B 1 146 ? 5.748 57.708 49.316 1.00 19.05 143 LEU B O 1
ATOM 4699 N N . GLN B 1 147 ? 5.793 56.461 51.188 1.00 19.31 144 GLN B N 1
ATOM 4700 C CA . GLN B 1 147 ? 5.460 57.546 52.094 1.00 18.83 144 GLN B CA 1
ATOM 4701 C C . GLN B 1 147 ? 5.895 57.161 53.509 1.00 18.74 144 GLN B C 1
ATOM 4702 O O . GLN B 1 147 ? 5.739 56.002 53.927 1.00 19.77 144 GLN B O 1
ATOM 4708 N N . VAL B 1 148 ? 6.399 58.133 54.249 1.00 18.16 145 VAL B N 1
ATOM 4709 C CA . VAL B 1 148 ? 6.649 57.986 55.689 1.00 18.48 145 VAL B CA 1
ATOM 4710 C C . VAL B 1 148 ? 5.835 59.026 56.430 1.00 18.18 145 VAL B C 1
ATOM 4711 O O . VAL B 1 148 ? 6.005 60.227 56.207 1.00 18.11 145 VAL B O 1
ATOM 4715 N N . VAL B 1 149 ? 4.949 58.554 57.316 1.00 17.93 146 VAL B N 1
ATOM 4716 C CA . VAL B 1 149 ? 4.033 59.406 58.055 1.00 17.86 146 VAL B CA 1
ATOM 4717 C C . VAL B 1 149 ? 4.662 59.758 59.387 1.00 18.55 146 VAL B C 1
ATOM 4718 O O . VAL B 1 149 ? 5.134 58.880 60.131 1.00 18.90 146 VAL B O 1
ATOM 4722 N N . SER B 1 150 ? 4.695 61.054 59.679 1.00 19.06 147 SER B N 1
ATOM 4723 C CA . SER B 1 150 ? 5.185 61.554 60.949 1.00 19.93 147 SER B CA 1
ATOM 4724 C C . SER B 1 150 ? 4.056 62.164 61.782 1.00 20.83 147 SER B C 1
ATOM 4725 O O . SER B 1 150 ? 3.054 62.698 61.274 1.00 20.12 147 SER B O 1
ATOM 4728 N N . PHE B 1 151 ? 4.273 62.111 63.086 1.00 22.24 148 PHE B N 1
ATOM 4729 C CA . PHE B 1 151 ? 3.352 62.607 64.069 1.00 23.26 148 PHE B CA 1
ATOM 4730 C C . PHE B 1 151 ? 4.065 63.702 64.921 1.00 24.27 148 PHE B C 1
ATOM 4731 O O . PHE B 1 151 ? 5.256 63.895 64.781 1.00 24.23 148 PHE B O 1
ATOM 4739 N N . ALA B 1 152 ? 3.357 64.416 65.793 1.00 25.65 149 ALA B N 1
ATOM 4740 C CA . ALA B 1 152 ? 4.017 65.325 66.743 1.00 27.18 149 ALA B CA 1
ATOM 4741 C C . ALA B 1 152 ? 4.952 64.452 67.613 1.00 29.18 149 ALA B C 1
ATOM 4742 O O . ALA B 1 152 ? 6.108 64.810 67.892 1.00 29.20 149 ALA B O 1
ATOM 4744 N N . GLU B 1 153 ? 4.417 63.299 68.016 1.00 29.33 150 GLU B N 1
ATOM 4745 C CA . GLU B 1 153 ? 5.170 62.292 68.747 1.00 31.58 150 GLU B CA 1
ATOM 4746 C C . GLU B 1 153 ? 6.143 61.585 67.778 1.00 29.92 150 GLU B C 1
ATOM 4747 O O . GLU B 1 153 ? 5.776 60.701 67.013 1.00 27.00 150 GLU B O 1
ATOM 4753 N N . GLU B 1 154 ? 7.403 61.989 67.839 1.00 31.50 151 GLU B N 1
ATOM 4754 C CA . GLU B 1 154 ? 8.379 61.574 66.835 1.00 31.27 151 GLU B CA 1
ATOM 4755 C C . GLU B 1 154 ? 8.705 60.087 66.829 1.00 30.17 151 GLU B C 1
ATOM 4756 O O . GLU B 1 154 ? 9.140 59.572 65.829 1.00 28.47 151 GLU B O 1
ATOM 4762 N N . LYS B 1 155 ? 8.448 59.387 67.921 1.00 31.14 152 LYS B N 1
ATOM 4763 C CA . LYS B 1 155 ? 8.919 58.021 68.079 1.00 31.27 152 LYS B CA 1
ATOM 4764 C C . LYS B 1 155 ? 8.139 56.982 67.290 1.00 29.44 152 LYS B C 1
ATOM 4765 O O . LYS B 1 155 ? 8.502 55.818 67.287 1.00 28.54 152 LYS B O 1
ATOM 4771 N N . VAL B 1 156 ? 7.050 57.393 66.658 1.00 26.99 153 VAL B N 1
ATOM 4772 C CA . VAL B 1 156 ? 6.235 56.456 65.909 1.00 25.65 153 VAL B CA 1
ATOM 4773 C C . VAL B 1 156 ? 6.055 57.010 64.512 1.00 23.19 153 VAL B C 1
ATOM 4774 O O . VAL B 1 156 ? 6.004 58.237 64.319 1.00 22.48 153 VAL B O 1
ATOM 4778 N N . SER B 1 157 ? 5.934 56.102 63.562 1.00 21.58 154 SER B N 1
ATOM 4779 C CA . SER B 1 157 ? 5.771 56.425 62.161 1.00 20.48 154 SER B CA 1
ATOM 4780 C C . SER B 1 157 ? 4.817 55.440 61.518 1.00 20.51 154 SER B C 1
ATOM 4781 O O . SER B 1 157 ? 4.489 54.409 62.113 1.00 21.11 154 SER B O 1
ATOM 4784 N N . LEU B 1 158 ? 4.330 55.784 60.330 1.00 19.44 155 LEU B N 1
ATOM 4785 C CA . LEU B 1 158 ? 3.754 54.796 59.453 1.00 19.77 155 LEU B CA 1
ATOM 4786 C C . LEU B 1 158 ? 4.620 54.774 58.213 1.00 19.20 155 LEU B C 1
ATOM 4787 O O . LEU B 1 158 ? 5.175 55.808 57.803 1.00 18.25 155 LEU B O 1
ATOM 4792 N N . VAL B 1 159 ? 4.682 53.612 57.598 1.00 19.45 156 VAL B N 1
ATOM 4793 C CA . VAL B 1 159 ? 5.353 53.471 56.309 1.00 19.56 156 VAL B CA 1
ATOM 4794 C C . VAL B 1 159 ? 4.444 52.763 55.330 1.00 19.57 156 VAL B C 1
ATOM 4795 O O . VAL B 1 159 ? 3.808 51.747 55.633 1.00 19.59 156 VAL B O 1
ATOM 4799 N N . ALA B 1 160 ? 4.399 53.299 54.127 1.00 19.22 157 ALA B N 1
ATOM 4800 C CA . ALA B 1 160 ? 3.541 52.744 53.118 1.00 19.79 157 ALA B CA 1
ATOM 4801 C C . ALA B 1 160 ? 4.348 52.091 52.000 1.00 20.70 157 ALA B C 1
ATOM 4802 O O . ALA B 1 160 ? 5.360 52.627 51.524 1.00 19.66 157 ALA B O 1
ATOM 4804 N N . VAL B 1 161 ? 3.833 50.953 51.554 1.00 22.85 158 VAL B N 1
ATOM 4805 C CA . VAL B 1 161 ? 4.342 50.222 50.403 1.00 23.26 158 VAL B CA 1
ATOM 4806 C C . VAL B 1 161 ? 3.158 49.932 49.503 1.00 25.10 158 VAL B C 1
ATOM 4807 O O . VAL B 1 161 ? 2.022 49.884 49.974 1.00 25.18 158 VAL B O 1
ATOM 4811 N N . LYS B 1 162 ? 3.422 49.778 48.210 1.00 25.99 159 LYS B N 1
ATOM 4812 C CA . LYS B 1 162 ? 2.381 49.514 47.230 1.00 28.13 159 LYS B CA 1
ATOM 4813 C C . LYS B 1 162 ? 2.363 48.021 46.960 1.00 28.25 159 LYS B C 1
ATOM 4814 O O . LYS B 1 162 ? 3.393 47.460 46.637 1.00 27.16 159 LYS B O 1
ATOM 4820 N N . ALA B 1 163 ? 1.201 47.381 47.119 1.00 29.07 160 ALA B N 1
ATOM 4821 C CA . ALA B 1 163 ? 1.102 45.934 46.931 1.00 31.20 160 ALA B CA 1
ATOM 4822 C C . ALA B 1 163 ? 1.188 45.617 45.431 1.00 32.59 160 ALA B C 1
ATOM 4823 O O . ALA B 1 163 ? 0.713 46.407 44.623 1.00 32.82 160 ALA B O 1
ATOM 4825 N N . TYR B 1 164 ? 1.805 44.493 45.060 1.00 34.46 161 TYR B N 1
ATOM 4826 C CA . TYR B 1 164 ? 1.947 44.154 43.632 1.00 35.97 161 TYR B CA 1
ATOM 4827 C C . TYR B 1 164 ? 1.754 42.670 43.350 1.00 37.59 161 TYR B C 1
ATOM 4828 O O . TYR B 1 164 ? 2.009 41.815 44.203 1.00 36.42 161 TYR B O 1
ATOM 4837 N N A TYR B 1 165 ? 1.287 42.390 42.132 0.50 39.09 162 TYR B N 1
ATOM 4838 N N B TYR B 1 165 ? 1.282 42.401 42.143 0.50 39.00 162 TYR B N 1
ATOM 4839 C CA A TYR B 1 165 ? 1.113 41.025 41.617 0.50 41.69 162 TYR B CA 1
ATOM 4840 C CA B TYR B 1 165 ? 1.115 41.056 41.629 0.50 41.51 162 TYR B CA 1
ATOM 4841 C C A TYR B 1 165 ? 2.396 40.233 41.836 0.50 42.24 162 TYR B C 1
ATOM 4842 C C B TYR B 1 165 ? 2.394 40.238 41.835 0.50 42.16 162 TYR B C 1
ATOM 4843 O O A TYR B 1 165 ? 3.457 40.619 41.363 0.50 41.57 162 TYR B O 1
ATOM 4844 O O B TYR B 1 165 ? 3.454 40.612 41.349 0.50 41.54 162 TYR B O 1
ATOM 4861 N N . GLY B 1 166 ? 2.288 39.137 42.577 1.00 43.44 163 GLY B N 1
ATOM 4862 C CA . GLY B 1 166 ? 3.448 38.292 42.891 1.00 44.74 163 GLY B CA 1
ATOM 4863 C C . GLY B 1 166 ? 4.150 38.667 44.184 1.00 42.53 163 GLY B C 1
ATOM 4864 O O . GLY B 1 166 ? 5.032 37.951 44.628 1.00 44.53 163 GLY B O 1
ATOM 4865 N N . GLY B 1 167 ? 3.763 39.773 44.805 1.00 40.48 164 GLY B N 1
ATOM 4866 C CA . GLY B 1 167 ? 4.439 40.242 46.001 1.00 38.52 164 GLY B CA 1
ATOM 4867 C C . GLY B 1 167 ? 3.979 39.470 47.223 1.00 38.05 164 GLY B C 1
ATOM 4868 O O . GLY B 1 167 ? 2.994 38.745 47.164 1.00 38.81 164 GLY B O 1
ATOM 4869 N N . PRO B 1 168 ? 4.697 39.610 48.339 1.00 37.08 165 PRO B N 1
ATOM 4870 C CA . PRO B 1 168 ? 4.379 38.868 49.565 1.00 37.44 165 PRO B CA 1
ATOM 4871 C C . PRO B 1 168 ? 3.087 39.274 50.285 1.00 37.00 165 PRO B C 1
ATOM 4872 O O . PRO B 1 168 ? 2.600 38.525 51.124 1.00 38.29 165 PRO B O 1
ATOM 4876 N N . LEU B 1 169 ? 2.503 40.413 49.944 1.00 35.57 166 LEU B N 1
ATOM 4877 C CA . LEU B 1 169 ? 1.319 40.901 50.663 1.00 35.13 166 LEU B CA 1
ATOM 4878 C C . LEU B 1 169 ? -0.024 40.576 50.014 1.00 35.90 166 LEU B C 1
ATOM 4879 O O . LEU B 1 169 ? -1.013 40.364 50.722 1.00 34.86 166 LEU B O 1
ATOM 4884 N N . VAL B 1 170 ? -0.055 40.576 48.675 1.00 38.01 167 VAL B N 1
ATOM 4885 C CA . VAL B 1 170 ? -1.306 40.542 47.910 1.00 39.16 167 VAL B CA 1
ATOM 4886 C C . VAL B 1 170 ? -2.106 39.273 48.155 1.00 42.54 167 VAL B C 1
ATOM 4887 O O . VAL B 1 170 ? -1.546 38.179 48.255 1.00 43.43 167 VAL B O 1
ATOM 4891 N N . GLY B 1 171 ? -3.424 39.417 48.216 1.00 44.64 168 GLY B N 1
ATOM 4892 C CA . GLY B 1 171 ? -4.320 38.265 48.338 1.00 47.57 168 GLY B CA 1
ATOM 4893 C C . GLY B 1 171 ? -4.492 37.777 49.762 1.00 49.88 168 GLY B C 1
ATOM 4894 O O . GLY B 1 171 ? -5.348 36.949 50.017 1.00 51.55 168 GLY B O 1
ATOM 4895 N N . ASN B 1 172 ? -3.680 38.274 50.698 1.00 51.33 169 ASN B N 1
ATOM 4896 C CA . ASN B 1 172 ? -3.816 37.901 52.117 1.00 52.81 169 ASN B CA 1
ATOM 4897 C C . ASN B 1 172 ? -4.838 38.751 52.867 1.00 50.70 169 ASN B C 1
ATOM 4898 O O . ASN B 1 172 ? -4.901 39.991 52.712 1.00 48.18 169 ASN B O 1
ATOM 4903 N N . ALA B 1 173 ? -5.613 38.085 53.712 1.00 49.08 170 ALA B N 1
ATOM 4904 C CA . ALA B 1 173 ? -6.469 38.786 54.666 1.00 48.23 170 ALA B CA 1
ATOM 4905 C C . ALA B 1 173 ? -5.567 39.393 55.746 1.00 46.29 170 ALA B C 1
ATOM 4906 O O . ALA B 1 173 ? -4.459 38.899 55.955 1.00 46.06 170 ALA B O 1
ATOM 4908 N N . LEU B 1 174 ? -6.026 40.458 56.409 1.00 45.17 171 LEU B N 1
ATOM 4909 C CA . LEU B 1 174 ? -5.229 41.095 57.475 1.00 43.79 171 LEU B CA 1
ATOM 4910 C C . LEU B 1 174 ? -5.127 40.210 58.709 1.00 46.77 171 LEU B C 1
ATOM 4911 O O . LEU B 1 174 ? -4.101 40.202 59.362 1.00 45.90 171 LEU B O 1
ATOM 4916 N N . SER B 1 175 ? -6.186 39.470 59.029 1.00 49.40 172 SER B N 1
ATOM 4917 C CA . SER B 1 175 ? -6.108 38.522 60.133 1.00 52.84 172 SER B CA 1
ATOM 4918 C C . SER B 1 175 ? -5.049 37.438 59.875 1.00 54.27 172 SER B C 1
ATOM 4919 O O . SER B 1 175 ? -4.249 37.140 60.752 1.00 55.91 172 SER B O 1
ATOM 4922 N N . ALA B 1 176 ? -5.057 36.859 58.675 1.00 55.37 173 ALA B N 1
ATOM 4923 C CA . ALA B 1 176 ? -4.025 35.897 58.253 1.00 56.87 173 ALA B CA 1
ATOM 4924 C C . ALA B 1 176 ? -2.625 36.514 58.262 1.00 55.67 173 ALA B C 1
ATOM 4925 O O . ALA B 1 176 ? -1.681 35.875 58.696 1.00 55.38 173 ALA B O 1
ATOM 4927 N N . LEU B 1 177 ? -2.489 37.750 57.778 1.00 55.63 174 LEU B N 1
ATOM 4928 C CA . LEU B 1 177 ? -1.193 38.432 57.820 1.00 55.72 174 LEU B CA 1
ATOM 4929 C C . LEU B 1 177 ? -0.583 38.317 59.212 1.00 54.85 174 LEU B C 1
ATOM 4930 O O . LEU B 1 177 ? 0.586 37.945 59.353 1.00 54.94 174 LEU B O 1
ATOM 4935 N N . ARG B 1 178 ? -1.409 38.603 60.218 1.00 55.57 175 ARG B N 1
ATOM 4936 C CA . ARG B 1 178 ? -0.975 38.708 61.616 1.00 58.67 175 ARG B CA 1
ATOM 4937 C C . ARG B 1 178 ? -0.534 37.328 62.166 1.00 62.50 175 ARG B C 1
ATOM 4938 O O . ARG B 1 178 ? 0.359 37.243 63.013 1.00 64.56 175 ARG B O 1
ATOM 4946 N N . GLU B 1 179 ? -1.143 36.260 61.654 1.00 63.81 176 GLU B N 1
ATOM 4947 C CA . GLU B 1 179 ? -0.800 34.891 62.053 1.00 68.91 176 GLU B CA 1
ATOM 4948 C C . GLU B 1 179 ? 0.408 34.305 61.311 1.00 71.98 176 GLU B C 1
ATOM 4949 O O . GLU B 1 179 ? 1.077 33.427 61.847 1.00 74.30 176 GLU B O 1
ATOM 4955 N N . HIS B 1 180 ? 0.677 34.761 60.085 1.00 74.22 177 HIS B N 1
ATOM 4956 C CA . HIS B 1 180 ? 1.899 34.344 59.364 1.00 77.08 177 HIS B CA 1
ATOM 4957 C C . HIS B 1 180 ? 3.141 34.886 60.026 1.00 77.61 177 HIS B C 1
ATOM 4958 O O . HIS B 1 180 ? 4.197 34.251 59.956 1.00 78.47 177 HIS B O 1
ATOM 4973 N N . PRO B 1 182 ? 3.857 36.507 63.664 1.00 69.71 179 PRO B N 1
ATOM 4974 C CA . PRO B 1 182 ? 3.723 37.056 65.031 1.00 68.25 179 PRO B CA 1
ATOM 4975 C C . PRO B 1 182 ? 5.052 37.213 65.800 1.00 65.20 179 PRO B C 1
ATOM 4976 O O . PRO B 1 182 ? 6.044 37.701 65.251 1.00 59.50 179 PRO B O 1
ATOM 4980 N N . ILE B 1 184 ? 6.379 40.134 64.013 1.00 51.39 181 ILE B N 1
ATOM 4981 C CA . ILE B 1 184 ? 6.757 41.528 63.712 1.00 47.88 181 ILE B CA 1
ATOM 4982 C C . ILE B 1 184 ? 6.101 42.563 64.619 1.00 45.64 181 ILE B C 1
ATOM 4983 O O . ILE B 1 184 ? 4.948 42.429 64.987 1.00 45.43 181 ILE B O 1
ATOM 4988 N N . ASP B 1 185 ? 6.823 43.627 64.937 1.00 43.51 182 ASP B N 1
ATOM 4989 C CA . ASP B 1 185 ? 6.244 44.753 65.666 1.00 42.27 182 ASP B CA 1
ATOM 4990 C C . ASP B 1 185 ? 5.557 45.732 64.700 1.00 36.93 182 ASP B C 1
ATOM 4991 O O . ASP B 1 185 ? 6.030 46.866 64.504 1.00 35.45 182 ASP B O 1
ATOM 4996 N N . THR B 1 186 ? 4.442 45.291 64.112 1.00 34.69 183 THR B N 1
ATOM 4997 C CA . THR B 1 186 ? 3.654 46.103 63.175 1.00 31.81 183 THR B CA 1
ATOM 4998 C C . THR B 1 186 ? 2.223 45.598 62.983 1.00 31.86 183 THR B C 1
ATOM 4999 O O . THR B 1 186 ? 1.910 44.476 63.276 1.00 33.23 183 THR B O 1
ATOM 5003 N N . ARG B 1 187 ? 1.363 46.469 62.475 1.00 30.96 184 ARG B N 1
ATOM 5004 C CA . ARG B 1 187 ? 0.088 46.069 61.887 1.00 30.54 184 ARG B CA 1
ATOM 5005 C C . ARG B 1 187 ? -0.304 47.108 60.861 1.00 28.65 184 ARG B C 1
ATOM 5006 O O . ARG B 1 187 ? 0.281 48.194 60.808 1.00 26.94 184 ARG B O 1
ATOM 5014 N N . VAL B 1 188 ? -1.291 46.778 60.041 1.00 28.29 185 VAL B N 1
ATOM 5015 C CA . VAL B 1 188 ? -1.796 47.713 59.058 1.00 26.76 185 VAL B CA 1
ATOM 5016 C C . VAL B 1 188 ? -2.649 48.811 59.725 1.00 26.73 185 VAL B C 1
ATOM 5017 O O . VAL B 1 188 ? -3.620 48.551 60.462 1.00 28.02 185 VAL B O 1
ATOM 5021 N N . ALA B 1 189 ? -2.270 50.050 59.457 1.00 24.94 186 ALA B N 1
ATOM 5022 C CA . ALA B 1 189 ? -2.916 51.194 60.059 1.00 25.14 186 ALA B CA 1
ATOM 5023 C C . ALA B 1 189 ? -3.937 51.718 59.076 1.00 25.16 186 ALA B C 1
ATOM 5024 O O . ALA B 1 189 ? -4.982 52.236 59.472 1.00 25.66 186 ALA B O 1
ATOM 5026 N N . ALA B 1 190 ? -3.625 51.617 57.788 1.00 24.07 187 ALA B N 1
ATOM 5027 C CA . ALA B 1 190 ? -4.565 52.096 56.783 1.00 24.68 187 ALA B CA 1
ATOM 5028 C C . ALA B 1 190 ? -4.257 51.513 55.415 1.00 24.30 187 ALA B C 1
ATOM 5029 O O . ALA B 1 190 ? -3.118 51.181 55.127 1.00 23.67 187 ALA B O 1
ATOM 5031 N N . ILE B 1 191 ? -5.264 51.488 54.569 1.00 24.97 188 ILE B N 1
ATOM 5032 C CA . ILE B 1 191 ? -5.108 51.085 53.182 1.00 25.08 188 ILE B CA 1
ATOM 5033 C C . ILE B 1 191 ? -5.832 52.133 52.361 1.00 25.37 188 ILE B C 1
ATOM 5034 O O . ILE B 1 191 ? -6.854 52.614 52.779 1.00 26.00 188 ILE B O 1
ATOM 5039 N N . PHE B 1 192 ? -5.244 52.530 51.228 1.00 25.24 189 PHE B N 1
ATOM 5040 C CA . PHE B 1 192 ? -5.949 53.267 50.189 1.00 25.41 189 PHE B CA 1
ATOM 5041 C C . PHE B 1 192 ? -6.047 52.435 48.904 1.00 26.76 189 PHE B C 1
ATOM 5042 O O . PHE B 1 192 ? -5.070 51.811 48.450 1.00 24.89 189 PHE B O 1
ATOM 5050 N N . ARG B 1 193 ? -7.243 52.431 48.318 1.00 29.54 190 ARG B N 1
ATOM 5051 C CA . ARG B 1 193 ? -7.538 51.582 47.163 1.00 31.66 190 ARG B CA 1
ATOM 5052 C C . ARG B 1 193 ? -8.341 52.394 46.170 1.00 33.42 190 ARG B C 1
ATOM 5053 O O . ARG B 1 193 ? -9.405 52.917 46.499 1.00 33.03 190 ARG B O 1
ATOM 5061 N N . GLN B 1 194 ? -7.831 52.511 44.953 1.00 35.29 191 GLN B N 1
ATOM 5062 C CA . GLN B 1 194 ? -8.567 53.232 43.895 1.00 38.13 191 GLN B CA 1
ATOM 5063 C C . GLN B 1 194 ? -9.149 54.579 44.345 1.00 38.01 191 GLN B C 1
ATOM 5064 O O . GLN B 1 194 ? -10.343 54.849 44.173 1.00 38.74 191 GLN B O 1
ATOM 5070 N N . GLY B 1 195 ? -8.314 55.400 44.945 1.00 37.12 192 GLY B N 1
ATOM 5071 C CA . GLY B 1 195 ? -8.747 56.730 45.408 1.00 40.15 192 GLY B CA 1
ATOM 5072 C C . GLY B 1 195 ? -9.637 56.803 46.666 1.00 41.99 192 GLY B C 1
ATOM 5073 O O . GLY B 1 195 ? -10.139 57.888 46.967 1.00 41.42 192 GLY B O 1
ATOM 5074 N N . ARG B 1 196 ? -9.798 55.682 47.399 1.00 41.59 193 ARG B N 1
ATOM 5075 C CA . ARG B 1 196 ? -10.626 55.608 48.621 1.00 42.61 193 ARG B CA 1
ATOM 5076 C C . ARG B 1 196 ? -9.846 55.037 49.810 1.00 38.13 193 ARG B C 1
ATOM 5077 O O . ARG B 1 196 ? -9.152 54.020 49.650 1.00 34.40 193 ARG B O 1
ATOM 5085 N N . PRO B 1 197 ? -10.027 55.637 51.018 1.00 36.29 194 PRO B N 1
ATOM 5086 C CA . PRO B 1 197 ? -9.487 55.018 52.234 1.00 34.43 194 PRO B CA 1
ATOM 5087 C C . PRO B 1 197 ? -10.249 53.754 52.579 1.00 35.71 194 PRO B C 1
ATOM 5088 O O . PRO B 1 197 ? -11.454 53.733 52.419 1.00 35.98 194 PRO B O 1
ATOM 5092 N N . ILE B 1 198 ? -9.545 52.730 53.073 1.00 34.90 195 ILE B N 1
ATOM 5093 C CA . ILE B 1 198 ? -10.161 51.482 53.523 1.00 36.07 195 ILE B CA 1
ATOM 5094 C C . ILE B 1 198 ? -9.742 51.209 54.976 1.00 36.33 195 ILE B C 1
ATOM 5095 O O . ILE B 1 198 ? -8.532 51.106 55.289 1.00 34.56 195 ILE B O 1
ATOM 5100 N N . ARG B 1 199 ? -10.751 51.103 55.839 1.00 37.92 196 ARG B N 1
ATOM 5101 C CA . ARG B 1 199 ? -10.570 50.825 57.263 1.00 39.49 196 ARG B CA 1
ATOM 5102 C C . ARG B 1 199 ? -10.016 49.433 57.385 1.00 38.45 196 ARG B C 1
ATOM 5103 O O . ARG B 1 199 ? -10.608 48.516 56.857 1.00 39.63 196 ARG B O 1
ATOM 5111 N N . PRO B 1 200 ? -8.872 49.269 58.059 1.00 37.40 197 PRO B N 1
ATOM 5112 C CA . PRO B 1 200 ? -8.331 47.913 58.167 1.00 37.82 197 PRO B CA 1
ATOM 5113 C C . PRO B 1 200 ? -9.201 47.048 59.077 1.00 39.96 197 PRO B C 1
ATOM 5114 O O . PRO B 1 200 ? -9.474 47.448 60.196 1.00 40.99 197 PRO B O 1
ATOM 5118 N N . GLN B 1 201 ? -9.679 45.920 58.547 1.00 40.99 198 GLN B N 1
ATOM 5119 C CA . GLN B 1 201 ? -10.362 44.874 59.322 1.00 43.06 198 GLN B CA 1
ATOM 5120 C C . GLN B 1 201 ? -9.648 43.520 59.149 1.00 43.66 198 GLN B C 1
ATOM 5121 O O . GLN B 1 201 ? -8.840 43.346 58.245 1.00 41.98 198 GLN B O 1
ATOM 5127 N N . GLY B 1 202 ? -9.978 42.547 59.996 1.00 45.60 199 GLY B N 1
ATOM 5128 C CA . GLY B 1 202 ? -9.451 41.192 59.823 1.00 46.84 199 GLY B CA 1
ATOM 5129 C C . GLY B 1 202 ? -9.800 40.559 58.477 1.00 47.11 199 GLY B C 1
ATOM 5130 O O . GLY B 1 202 ? -8.976 39.855 57.870 1.00 47.42 199 GLY B O 1
ATOM 5131 N N . THR B 1 203 ? -11.022 40.831 58.012 1.00 47.36 200 THR B N 1
ATOM 5132 C CA . THR B 1 203 ? -11.536 40.380 56.707 1.00 47.60 200 THR B CA 1
ATOM 5133 C C . THR B 1 203 ? -10.961 41.086 55.434 1.00 45.26 200 THR B C 1
ATOM 5134 O O . THR B 1 203 ? -11.114 40.586 54.300 1.00 44.89 200 THR B O 1
ATOM 5138 N N . THR B 1 204 ? -10.349 42.254 55.631 1.00 42.73 201 THR B N 1
ATOM 5139 C CA . THR B 1 204 ? -9.697 43.012 54.557 1.00 40.60 201 THR B CA 1
ATOM 5140 C C . THR B 1 204 ? -8.630 42.162 53.834 1.00 40.21 201 THR B C 1
ATOM 5141 O O . THR B 1 204 ? -7.761 41.550 54.483 1.00 39.31 201 THR B O 1
ATOM 5145 N N . ILE B 1 205 ? -8.692 42.149 52.502 1.00 40.46 202 ILE B N 1
ATOM 5146 C CA . ILE B 1 205 ? -7.767 41.386 51.668 1.00 40.85 202 ILE B CA 1
ATOM 5147 C C . ILE B 1 205 ? -6.947 42.326 50.807 1.00 39.26 202 ILE B C 1
ATOM 5148 O O . ILE B 1 205 ? -7.500 43.083 50.012 1.00 38.83 202 ILE B O 1
ATOM 5153 N N . ILE B 1 206 ? -5.625 42.291 50.954 1.00 38.28 203 ILE B N 1
ATOM 5154 C CA . ILE B 1 206 ? -4.779 43.196 50.177 1.00 37.30 203 ILE B CA 1
ATOM 5155 C C . ILE B 1 206 ? -4.798 42.838 48.687 1.00 37.71 203 ILE B C 1
ATOM 5156 O O . ILE B 1 206 ? -4.569 41.704 48.333 1.00 38.93 203 ILE B O 1
ATOM 5161 N N . GLU B 1 207 ? -5.051 43.823 47.831 1.00 37.89 204 GLU B N 1
ATOM 5162 C CA . GLU B 1 207 ? -5.000 43.656 46.377 1.00 39.22 204 GLU B CA 1
ATOM 5163 C C . GLU B 1 207 ? -3.840 44.412 45.716 1.00 36.30 204 GLU B C 1
ATOM 5164 O O . GLU B 1 207 ? -3.301 45.383 46.275 1.00 33.78 204 GLU B O 1
ATOM 5170 N N . ALA B 1 208 ? -3.518 43.996 44.496 1.00 35.22 205 ALA B N 1
ATOM 5171 C CA . ALA B 1 208 ? -2.600 44.715 43.639 1.00 34.86 205 ALA B CA 1
ATOM 5172 C C . ALA B 1 208 ? -2.992 46.188 43.608 1.00 33.37 205 ALA B C 1
ATOM 5173 O O . ALA B 1 208 ? -4.177 46.519 43.567 1.00 33.60 205 ALA B O 1
ATOM 5175 N N . ASP B 1 209 ? -1.980 47.042 43.707 1.00 32.14 206 ASP B N 1
ATOM 5176 C CA . ASP B 1 209 ? -2.105 48.506 43.679 1.00 32.15 206 ASP B CA 1
ATOM 5177 C C . ASP B 1 209 ? -2.571 49.186 44.961 1.00 30.68 206 ASP B C 1
ATOM 5178 O O . ASP B 1 209 ? -2.445 50.391 45.063 1.00 29.34 206 ASP B O 1
ATOM 5183 N N . ASP B 1 210 ? -3.033 48.433 45.957 1.00 31.16 207 ASP B N 1
ATOM 5184 C CA . ASP B 1 210 ? -3.265 48.987 47.301 1.00 30.15 207 ASP B CA 1
ATOM 5185 C C . ASP B 1 210 ? -2.002 49.676 47.824 1.00 28.30 207 ASP B C 1
ATOM 5186 O O . ASP B 1 210 ? -0.867 49.175 47.630 1.00 28.04 207 ASP B O 1
ATOM 5191 N N . GLU B 1 211 ? -2.193 50.826 48.486 1.00 27.42 208 GLU B N 1
ATOM 5192 C CA . GLU B 1 211 ? -1.153 51.444 49.310 1.00 25.48 208 GLU B CA 1
ATOM 5193 C C . GLU B 1 211 ? -1.479 51.018 50.716 1.00 24.33 208 GLU B C 1
ATOM 5194 O O . GLU B 1 211 ? -2.571 51.273 51.208 1.00 24.84 208 GLU B O 1
ATOM 5200 N N . VAL B 1 212 ? -0.551 50.330 51.341 1.00 22.91 209 VAL B N 1
ATOM 5201 C CA . VAL B 1 212 ? -0.792 49.719 52.624 1.00 23.33 209 VAL B CA 1
ATOM 5202 C C . VAL B 1 212 ? 0.168 50.427 53.581 1.00 21.99 209 VAL B C 1
ATOM 5203 O O . VAL B 1 212 ? 1.403 50.393 53.388 1.00 20.14 209 VAL B O 1
ATOM 5207 N N . PHE B 1 213 ? -0.404 51.081 54.587 1.00 22.40 210 PHE B N 1
ATOM 5208 C CA . PHE B 1 213 ? 0.377 51.785 55.606 1.00 22.15 210 PHE B CA 1
ATOM 5209 C C . PHE B 1 213 ? 0.555 50.925 56.812 1.00 23.30 210 PHE B C 1
ATOM 5210 O O . PHE B 1 213 ? -0.437 50.456 57.376 1.00 24.90 210 PHE B O 1
ATOM 5218 N N . PHE B 1 214 ? 1.810 50.749 57.230 1.00 23.39 211 PHE B N 1
ATOM 5219 C CA . PHE B 1 214 ? 2.164 49.948 58.388 1.00 25.21 211 PHE B CA 1
ATOM 5220 C C . PHE B 1 214 ? 2.621 50.860 59.516 1.00 26.38 211 PHE B C 1
ATOM 5221 O O . PHE B 1 214 ? 3.366 51.829 59.276 1.00 24.39 211 PHE B O 1
ATOM 5229 N N . VAL B 1 215 ? 2.183 50.551 60.737 1.00 29.06 212 VAL B N 1
ATOM 5230 C CA . VAL B 1 215 ? 2.653 51.238 61.940 1.00 31.23 212 VAL B CA 1
ATOM 5231 C C . VAL B 1 215 ? 4.010 50.686 62.262 1.00 31.95 212 VAL B C 1
ATOM 5232 O O . VAL B 1 215 ? 4.191 49.486 62.211 1.00 34.69 212 VAL B O 1
ATOM 5236 N N . ALA B 1 216 ? 4.952 51.539 62.644 1.00 31.89 213 ALA B N 1
ATOM 5237 C CA . ALA B 1 216 ? 6.242 51.072 63.125 1.00 31.31 213 ALA B CA 1
ATOM 5238 C C . ALA B 1 216 ? 6.900 52.128 64.023 1.00 31.72 213 ALA B C 1
ATOM 5239 O O . ALA B 1 216 ? 6.733 53.334 63.814 1.00 30.99 213 ALA B O 1
ATOM 5241 N N . ALA B 1 217 ? 7.631 51.688 65.039 1.00 31.20 214 ALA B N 1
ATOM 5242 C CA . ALA B 1 217 ? 8.451 52.593 65.787 1.00 30.88 214 ALA B CA 1
ATOM 5243 C C . ALA B 1 217 ? 9.384 53.215 64.776 1.00 28.81 214 ALA B C 1
ATOM 5244 O O . ALA B 1 217 ? 9.836 52.530 63.879 1.00 27.02 214 ALA B O 1
ATOM 5246 N N . SER B 1 218 ? 9.677 54.504 64.925 1.00 28.34 215 SER B N 1
ATOM 5247 C CA . SER B 1 218 ? 10.532 55.224 63.989 1.00 27.25 215 SER B CA 1
ATOM 5248 C C . SER B 1 218 ? 11.957 54.664 63.909 1.00 27.71 215 SER B C 1
ATOM 5249 O O . SER B 1 218 ? 12.600 54.805 62.882 1.00 27.17 215 SER B O 1
ATOM 5252 N N . ASN B 1 219 ? 12.453 54.050 64.977 1.00 30.05 216 ASN B N 1
ATOM 5253 C CA . ASN B 1 219 ? 13.765 53.359 64.939 1.00 32.62 216 ASN B CA 1
ATOM 5254 C C . ASN B 1 219 ? 13.730 51.907 64.348 1.00 33.79 216 ASN B C 1
ATOM 5255 O O . ASN B 1 219 ? 14.754 51.206 64.350 1.00 35.10 216 ASN B O 1
ATOM 5260 N N . HIS B 1 220 ? 12.550 51.472 63.936 1.00 32.19 217 HIS B N 1
ATOM 5261 C CA . HIS B 1 220 ? 12.286 50.129 63.499 1.00 33.28 217 HIS B CA 1
ATOM 5262 C C . HIS B 1 220 ? 11.769 49.992 62.072 1.00 29.98 217 HIS B C 1
ATOM 5263 O O . HIS B 1 220 ? 11.332 48.920 61.666 1.00 29.81 217 HIS B O 1
ATOM 5270 N N . ILE B 1 221 ? 11.832 51.055 61.282 1.00 28.34 218 ILE B N 1
ATOM 5271 C CA . ILE B 1 221 ? 11.208 51.078 59.948 1.00 27.11 218 ILE B CA 1
ATOM 5272 C C . ILE B 1 221 ? 11.848 50.036 59.009 1.00 27.96 218 ILE B C 1
ATOM 5273 O O . ILE B 1 221 ? 11.139 49.267 58.350 1.00 26.23 218 ILE B O 1
ATOM 5278 N N . ARG B 1 222 ? 13.177 50.007 58.973 1.00 29.49 219 ARG B N 1
ATOM 5279 C CA . ARG B 1 222 ? 13.908 49.052 58.120 1.00 30.71 219 ARG B CA 1
ATOM 5280 C C . ARG B 1 222 ? 13.600 47.608 58.486 1.00 30.58 219 ARG B C 1
ATOM 5281 O O . ARG B 1 222 ? 13.331 46.781 57.595 1.00 29.57 219 ARG B O 1
ATOM 5289 N N . SER B 1 223 ? 13.660 47.321 59.784 1.00 30.09 220 SER B N 1
ATOM 5290 C CA . SER B 1 223 ? 13.334 46.032 60.322 1.00 31.54 220 SER B CA 1
ATOM 5291 C C . SER B 1 223 ? 11.955 45.572 59.903 1.00 30.55 220 SER B C 1
ATOM 5292 O O . SER B 1 223 ? 11.814 44.469 59.413 1.00 31.34 220 SER B O 1
ATOM 5295 N N . VAL B 1 224 ? 10.936 46.404 60.090 1.00 28.63 221 VAL B N 1
ATOM 5296 C CA . VAL B 1 224 ? 9.579 46.015 59.692 1.00 28.02 221 VAL B CA 1
ATOM 5297 C C . VAL B 1 224 ? 9.526 45.747 58.176 1.00 27.33 221 VAL B C 1
ATOM 5298 O O . VAL B 1 224 ? 9.024 44.712 57.723 1.00 27.18 221 VAL B O 1
ATOM 5310 N N . SER B 1 226 ? 11.829 44.962 56.188 1.00 27.47 223 SER B N 1
ATOM 5311 C CA . SER B 1 226 ? 12.590 43.778 55.883 1.00 30.12 223 SER B CA 1
ATOM 5312 C C . SER B 1 226 ? 11.816 42.489 56.226 1.00 32.77 223 SER B C 1
ATOM 5313 O O . SER B 1 226 ? 11.714 41.633 55.384 1.00 32.17 223 SER B O 1
ATOM 5316 N N . GLU B 1 227 ? 11.240 42.390 57.430 1.00 35.43 224 GLU B N 1
ATOM 5317 C CA . GLU B 1 227 ? 10.411 41.220 57.799 1.00 39.29 224 GLU B CA 1
ATOM 5318 C C . GLU B 1 227 ? 9.170 41.129 56.942 1.00 37.50 224 GLU B C 1
ATOM 5319 O O . GLU B 1 227 ? 8.619 40.064 56.798 1.00 39.21 224 GLU B O 1
ATOM 5325 N N . LEU B 1 228 ? 8.686 42.250 56.432 1.00 34.98 225 L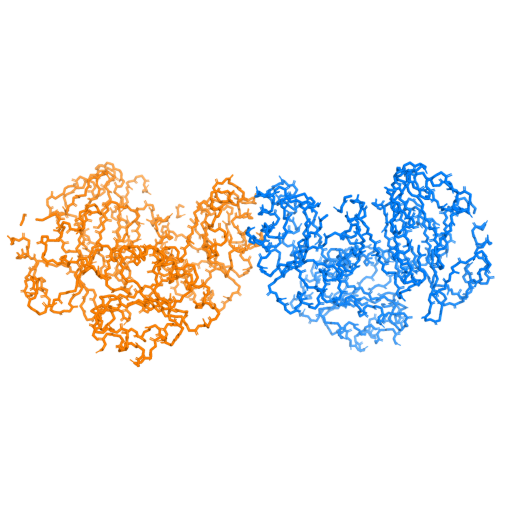EU B N 1
ATOM 5326 C CA . LEU B 1 228 ? 7.591 42.196 55.460 1.00 34.41 225 LEU B CA 1
ATOM 5327 C C . LEU B 1 228 ? 8.050 41.728 54.088 1.00 33.59 225 LEU B C 1
ATOM 5328 O O . LEU B 1 228 ? 7.225 41.561 53.211 1.00 33.24 225 LEU B O 1
ATOM 5333 N N . GLN B 1 229 ? 9.353 41.525 53.899 1.00 33.81 226 GLN B N 1
ATOM 5334 C CA . GLN B 1 229 ? 9.922 41.271 52.575 1.00 33.63 226 GLN B CA 1
ATOM 5335 C C . GLN B 1 229 ? 9.737 42.462 51.589 1.00 31.29 226 GLN B C 1
ATOM 5336 O O . GLN B 1 229 ? 9.717 42.296 50.376 1.00 30.35 226 GLN B O 1
ATOM 5342 N N . ARG B 1 230 ? 9.612 43.681 52.102 1.00 29.78 227 ARG B N 1
ATOM 5343 C CA . ARG B 1 230 ? 9.370 44.836 51.243 1.00 28.15 227 ARG B CA 1
ATOM 5344 C C . ARG B 1 230 ? 10.486 45.902 51.317 1.00 27.46 227 ARG B C 1
ATOM 5345 O O . ARG B 1 230 ? 10.328 46.994 50.795 1.00 27.13 227 ARG B O 1
ATOM 5353 N N . LEU B 1 231 ? 11.600 45.615 51.961 1.00 28.53 228 LEU B N 1
ATOM 5354 C CA . LEU B 1 231 ? 12.758 46.528 51.906 1.00 28.52 228 LEU B CA 1
ATOM 5355 C C . LEU B 1 231 ? 13.542 46.167 50.658 1.00 29.21 228 LEU B C 1
ATOM 5356 O O . LEU B 1 231 ? 13.946 45.005 50.490 1.00 30.09 228 LEU B O 1
ATOM 5361 N N . GLU B 1 232 ? 13.749 47.133 49.781 1.00 27.72 229 GLU B N 1
ATOM 5362 C CA . GLU B 1 232 ? 14.572 46.908 48.601 1.00 29.35 229 GLU B CA 1
ATOM 5363 C C . GLU B 1 232 ? 16.047 47.162 48.914 1.00 30.35 229 GLU B C 1
ATOM 5364 O O . GLU B 1 232 ? 16.380 47.747 49.932 1.00 28.52 229 GLU B O 1
ATOM 5370 N N . LYS B 1 233 ? 16.925 46.744 48.020 1.00 32.18 230 LYS B N 1
ATOM 5371 C CA . LYS B 1 233 ? 18.339 47.130 48.076 1.00 33.16 230 LYS B CA 1
ATOM 5372 C C . LYS B 1 233 ? 18.506 48.633 47.910 1.00 29.66 230 LYS B C 1
ATOM 5373 O O . LYS B 1 233 ? 17.671 49.281 47.300 1.00 27.79 230 LYS B O 1
ATOM 5379 N N . PRO B 1 234 ? 19.615 49.189 48.420 1.00 28.83 231 PRO B N 1
ATOM 5380 C CA . PRO B 1 234 ? 19.824 50.614 48.288 1.00 27.32 231 PRO B CA 1
ATOM 5381 C C . PRO B 1 234 ? 19.695 51.105 46.844 1.00 26.71 231 PRO B C 1
ATOM 5382 O O . PRO B 1 234 ? 20.099 50.425 45.953 1.00 26.13 231 PRO B O 1
ATOM 5386 N N . TYR B 1 235 ? 19.146 52.303 46.649 1.00 25.75 232 TYR B N 1
ATOM 5387 C CA . TYR B 1 235 ? 19.128 52.942 45.338 1.00 26.80 232 TYR B CA 1
ATOM 5388 C C . TYR B 1 235 ? 20.583 53.233 44.930 1.00 28.46 232 TYR B C 1
ATOM 5389 O O . TYR B 1 235 ? 21.443 53.247 45.784 1.00 27.47 232 TYR B O 1
ATOM 5398 N N . ARG B 1 236 ? 20.844 53.416 43.633 1.00 31.27 233 ARG B N 1
ATOM 5399 C CA . ARG B 1 236 ? 22.188 53.734 43.157 1.00 34.74 233 ARG B CA 1
ATOM 5400 C C . ARG B 1 236 ? 22.219 54.957 42.244 1.00 32.94 233 ARG B C 1
ATOM 5401 O O . ARG B 1 236 ? 23.029 55.831 42.446 1.00 33.52 233 ARG B O 1
ATOM 5409 N N . ARG B 1 237 ? 21.346 55.017 41.254 1.00 31.59 234 ARG B N 1
ATOM 5410 C CA . ARG B 1 237 ? 21.372 56.066 40.254 1.00 31.81 234 ARG B CA 1
ATOM 5411 C C . ARG B 1 237 ? 20.164 56.946 40.469 1.00 29.51 234 ARG B C 1
ATOM 5412 O O . ARG B 1 237 ? 19.003 56.494 40.356 1.00 27.87 234 ARG B O 1
ATOM 5420 N N . ILE B 1 238 ? 20.437 58.212 40.763 1.00 27.68 235 ILE B N 1
ATOM 5421 C CA . ILE B 1 238 ? 19.401 59.204 40.964 1.00 26.10 235 ILE B CA 1
ATOM 5422 C C . ILE B 1 238 ? 19.515 60.306 39.891 1.00 26.29 235 ILE B C 1
ATOM 5423 O O . ILE B 1 238 ? 20.627 60.732 39.512 1.00 27.60 235 ILE B O 1
ATOM 5436 N N . ILE B 1 240 ? 17.875 64.070 38.895 1.00 23.58 237 ILE B N 1
ATOM 5437 C CA . ILE B 1 240 ? 17.111 65.170 39.413 1.00 22.65 237 ILE B CA 1
ATOM 5438 C C . ILE B 1 240 ? 16.867 66.128 38.273 1.00 24.20 237 ILE B C 1
ATOM 5439 O O . ILE B 1 240 ? 17.771 66.444 37.510 1.00 25.08 237 ILE B O 1
ATOM 5444 N N . VAL B 1 241 ? 15.639 66.613 38.201 1.00 23.65 238 VAL B N 1
ATOM 5445 C CA . VAL B 1 241 ? 15.268 67.632 37.258 1.00 25.22 238 VAL B CA 1
ATOM 5446 C C . VAL B 1 241 ? 14.856 68.887 38.013 1.00 24.50 238 VAL B C 1
ATOM 5447 O O . VAL B 1 241 ? 13.911 68.870 38.759 1.00 24.63 238 VAL B O 1
ATOM 5451 N N . GLY B 1 242 ? 15.617 69.961 37.838 1.00 25.26 239 GLY B N 1
ATOM 5452 C CA . GLY B 1 242 ? 15.334 71.230 38.461 1.00 25.42 239 GLY B CA 1
ATOM 5453 C C . GLY B 1 242 ? 16.474 71.568 39.420 1.00 25.31 239 GLY B C 1
ATOM 5454 O O . GLY B 1 242 ? 16.613 70.939 40.456 1.00 23.97 239 GLY B O 1
ATOM 5455 N N . GLY B 1 243 ? 17.281 72.556 39.049 1.00 27.04 240 GLY B N 1
ATOM 5456 C CA . GLY B 1 243 ? 18.428 72.999 39.866 1.00 27.50 240 GLY B CA 1
ATOM 5457 C C . GLY B 1 243 ? 18.140 74.197 40.756 1.00 27.85 240 GLY B C 1
ATOM 5458 O O . GLY B 1 243 ? 19.053 74.989 41.064 1.00 30.73 240 GLY B O 1
ATOM 5459 N N . GLY B 1 244 ? 16.888 74.329 41.186 1.00 26.54 241 GLY B N 1
ATOM 5460 C CA . GLY B 1 244 ? 16.495 75.350 42.144 1.00 26.77 241 GLY B CA 1
ATOM 5461 C C . GLY B 1 244 ? 16.887 74.932 43.550 1.00 25.47 241 GLY B C 1
ATOM 5462 O O . GLY B 1 244 ? 17.638 74.000 43.749 1.00 25.53 241 GLY B O 1
ATOM 5463 N N . ASN B 1 245 ? 16.377 75.637 44.540 1.00 25.92 242 ASN B N 1
ATOM 5464 C CA . ASN B 1 245 ? 16.818 75.454 45.905 1.00 24.79 242 ASN B CA 1
ATOM 5465 C C . ASN B 1 245 ? 16.725 74.022 46.384 1.00 23.36 242 ASN B C 1
ATOM 5466 O O . ASN B 1 245 ? 17.689 73.486 46.973 1.00 23.70 242 ASN B O 1
ATOM 5471 N N . ILE B 1 246 ? 15.557 73.412 46.186 1.00 21.83 243 ILE B N 1
ATOM 5472 C CA . ILE B 1 246 ? 15.344 72.042 46.626 1.00 20.31 243 ILE B CA 1
ATOM 5473 C C . ILE B 1 246 ? 16.259 71.068 45.884 1.00 19.54 243 ILE B C 1
ATOM 5474 O O . ILE B 1 246 ? 16.943 70.269 46.515 1.00 18.42 243 ILE B O 1
ATOM 5479 N N . GLY B 1 247 ? 16.288 71.152 44.556 1.00 19.76 244 GLY B N 1
ATOM 5480 C CA . GLY B 1 247 ? 17.036 70.208 43.751 1.00 19.95 244 GLY B CA 1
ATOM 5481 C C . GLY B 1 247 ? 18.529 70.333 43.987 1.00 20.66 244 GLY B C 1
ATOM 5482 O O . GLY B 1 247 ? 19.225 69.332 44.138 1.00 21.35 244 GLY B O 1
ATOM 5483 N N . ALA B 1 248 ? 19.033 71.556 44.066 1.00 21.73 245 ALA B N 1
ATOM 5484 C CA . ALA B 1 248 ? 20.444 71.751 44.349 1.00 22.13 245 ALA B CA 1
ATOM 5485 C C . ALA B 1 248 ? 20.826 71.260 45.726 1.00 22.10 245 ALA B C 1
ATOM 5486 O O . ALA B 1 248 ? 21.915 70.688 45.909 1.00 21.96 245 ALA B O 1
ATOM 5488 N N . SER B 1 249 ? 19.960 71.487 46.721 1.00 22.28 246 SER B N 1
ATOM 5489 C CA . SER B 1 249 ? 20.301 71.077 48.078 1.00 22.47 246 SER B CA 1
ATOM 5490 C C . SER B 1 249 ? 20.265 69.548 48.162 1.00 21.55 246 SER B C 1
ATOM 5491 O O . SER B 1 249 ? 21.125 68.938 48.788 1.00 20.79 246 SER B O 1
ATOM 5494 N N . LEU B 1 250 ? 19.264 68.934 47.522 1.00 20.51 247 LEU B N 1
ATOM 5495 C CA . LEU B 1 250 ? 19.182 67.486 47.449 1.00 20.36 247 LEU B CA 1
ATOM 5496 C C . LEU B 1 250 ? 20.396 66.891 46.768 1.00 21.12 247 LEU B C 1
ATOM 5497 O O . LEU B 1 250 ? 20.948 65.876 47.250 1.00 21.92 247 LEU B O 1
ATOM 5502 N N . ALA B 1 251 ? 20.813 67.487 45.659 1.00 21.45 248 ALA B N 1
ATOM 5503 C CA . ALA B 1 251 ? 21.984 66.962 44.951 1.00 22.99 248 ALA B CA 1
ATOM 5504 C C . ALA B 1 251 ? 23.220 66.937 45.842 1.00 24.07 248 ALA B C 1
ATOM 5505 O O . ALA B 1 251 ? 23.947 65.926 45.883 1.00 24.31 248 ALA B O 1
ATOM 5507 N N . LYS B 1 252 ? 23.471 68.052 46.526 1.00 24.87 249 LYS B N 1
ATOM 5508 C CA . LYS B 1 252 ? 24.592 68.136 47.456 1.00 26.68 249 LYS B CA 1
ATOM 5509 C C . LYS B 1 252 ? 24.554 67.016 48.499 1.00 25.95 249 LYS B C 1
ATOM 5510 O O . LYS B 1 252 ? 25.560 66.421 48.845 1.00 25.51 249 LYS B O 1
ATOM 5516 N N . ARG B 1 253 ? 23.376 66.757 49.037 1.00 24.91 250 ARG B N 1
ATOM 5517 C CA . ARG B 1 253 ? 23.248 65.780 50.101 1.00 25.13 250 ARG B CA 1
ATOM 5518 C C . ARG B 1 253 ? 23.359 64.369 49.588 1.00 24.20 250 ARG B C 1
ATOM 5519 O O . ARG B 1 253 ? 23.769 63.507 50.326 1.00 23.60 250 ARG B O 1
ATOM 5527 N N . LEU B 1 254 ? 23.025 64.131 48.324 1.00 23.87 251 LEU B N 1
ATOM 5528 C CA . LEU B 1 254 ? 23.066 62.765 47.805 1.00 23.90 251 LEU B CA 1
ATOM 5529 C C . LEU B 1 254 ? 24.351 62.425 47.088 1.00 25.57 251 LEU B C 1
ATOM 5530 O O . LEU B 1 254 ? 24.653 61.240 46.948 1.00 25.40 251 LEU B O 1
ATOM 5535 N N . GLU B 1 255 ? 25.102 63.428 46.625 1.00 26.11 252 GLU B N 1
ATOM 5536 C CA . GLU B 1 255 ? 26.100 63.159 45.574 1.00 28.83 252 GLU B CA 1
ATOM 5537 C C . GLU B 1 255 ? 27.274 62.266 46.005 1.00 31.61 252 GLU B C 1
ATOM 5538 O O . GLU B 1 255 ? 27.932 61.644 45.157 1.00 32.97 252 GLU B O 1
ATOM 5544 N N . GLN B 1 256 ? 27.542 62.205 47.296 1.00 32.95 253 GLN B N 1
ATOM 5545 C CA . GLN B 1 256 ? 28.681 61.448 47.765 1.00 36.75 253 GLN B CA 1
ATOM 5546 C C . GLN B 1 256 ? 28.366 59.963 47.838 1.00 35.59 253 GLN B C 1
ATOM 5547 O O . GLN B 1 256 ? 29.251 59.158 47.649 1.00 35.16 253 GLN B O 1
ATOM 5553 N N . THR B 1 257 ? 27.110 59.596 48.036 1.00 33.19 254 THR B N 1
ATOM 5554 C CA . THR B 1 257 ? 26.765 58.174 48.169 1.00 34.37 254 THR B CA 1
ATOM 5555 C C . THR B 1 257 ? 26.001 57.597 46.999 1.00 34.09 254 THR B C 1
ATOM 5556 O O . THR B 1 257 ? 25.935 56.393 46.877 1.00 37.14 254 THR B O 1
ATOM 5560 N N . TYR B 1 258 ? 25.362 58.427 46.180 1.00 31.42 255 TYR B N 1
ATOM 5561 C CA . TYR B 1 258 ? 24.652 57.922 45.020 1.00 30.10 255 TYR B CA 1
ATOM 5562 C C . TYR B 1 258 ? 25.302 58.525 43.785 1.00 29.51 255 TYR B C 1
ATOM 5563 O O . TYR B 1 258 ? 25.988 59.511 43.900 1.00 29.98 255 TYR B O 1
ATOM 5572 N N . SER B 1 259 ? 25.109 57.928 42.609 1.00 30.22 256 SER B N 1
ATOM 5573 C CA . SER B 1 259 ? 25.447 58.586 41.332 1.00 31.11 256 SER B CA 1
ATOM 5574 C C . SER B 1 259 ? 24.338 59.506 40.965 1.00 29.30 256 SER B C 1
ATOM 5575 O O . SER B 1 259 ? 23.279 59.047 40.543 1.00 29.75 256 SER B O 1
ATOM 5578 N N . VAL B 1 260 ? 24.565 60.807 41.117 1.00 28.89 257 VAL B N 1
ATOM 5579 C CA . VAL B 1 260 ? 23.538 61.796 40.857 1.00 27.27 257 VAL B CA 1
ATOM 5580 C C . VAL B 1 260 ? 23.798 62.491 39.533 1.00 28.36 257 VAL B C 1
ATOM 5581 O O . VAL B 1 260 ? 24.930 62.890 39.223 1.00 29.07 257 VAL B O 1
ATOM 5585 N N . LYS B 1 261 ? 22.745 62.641 38.753 1.00 28.11 258 LYS B N 1
ATOM 5586 C CA . LYS B 1 261 ? 22.755 63.551 37.613 1.00 29.89 258 LYS B CA 1
ATOM 5587 C C . LYS B 1 261 ? 21.639 64.553 37.814 1.00 28.15 258 LYS B C 1
ATOM 5588 O O . LYS B 1 261 ? 20.545 64.190 38.285 1.00 26.59 258 LYS B O 1
ATOM 5594 N N . LEU B 1 262 ? 21.884 65.785 37.381 1.00 28.72 259 LEU B N 1
ATOM 5595 C CA . LEU B 1 262 ? 20.904 66.829 37.490 1.00 28.76 259 LEU B CA 1
ATOM 5596 C C . LEU B 1 262 ? 20.783 67.574 36.186 1.00 30.15 259 LEU B C 1
ATOM 5597 O O . LEU B 1 262 ? 21.778 67.887 35.554 1.00 33.14 259 LEU B O 1
ATOM 5602 N N . ILE B 1 263 ? 19.547 67.865 35.812 1.00 29.60 260 ILE B N 1
ATOM 5603 C CA . ILE B 1 263 ? 19.215 68.602 34.616 1.00 31.29 260 ILE B CA 1
ATOM 5604 C C . ILE B 1 263 ? 18.575 69.953 34.961 1.00 30.97 260 ILE B C 1
ATOM 5605 O O . ILE B 1 263 ? 17.544 70.011 35.603 1.00 29.94 260 ILE B O 1
ATOM 5610 N N . GLU B 1 264 ? 19.214 71.034 34.508 1.00 32.45 261 GLU B N 1
ATOM 5611 C CA . GLU B 1 264 ? 18.767 72.394 34.729 1.00 33.42 261 GLU B CA 1
ATOM 5612 C C . GLU B 1 264 ? 18.535 73.050 33.371 1.00 34.83 261 GLU B C 1
ATOM 5613 O O . GLU B 1 264 ? 19.392 72.997 32.497 1.00 35.56 261 GLU B O 1
ATOM 5619 N N . ARG B 1 265 ? 17.396 73.692 33.214 1.00 35.99 262 ARG B N 1
ATOM 5620 C CA . ARG B 1 265 ? 17.044 74.286 31.942 1.00 40.89 262 ARG B CA 1
ATOM 5621 C C . ARG B 1 265 ? 17.759 75.622 31.698 1.00 41.25 262 ARG B C 1
ATOM 5622 O O . ARG B 1 265 ? 18.108 75.944 30.567 1.00 44.24 262 ARG B O 1
ATOM 5630 N N . ASN B 1 266 ? 17.975 76.402 32.748 1.00 40.72 263 ASN B N 1
ATOM 5631 C CA . ASN B 1 266 ? 18.634 77.703 32.593 1.00 43.07 263 ASN B CA 1
ATOM 5632 C C . ASN B 1 266 ? 20.156 77.558 32.517 1.00 43.10 263 ASN B C 1
ATOM 5633 O O . ASN B 1 266 ? 20.789 77.014 33.427 1.00 41.27 263 ASN B O 1
ATOM 5638 N N . LEU B 1 267 ? 20.738 78.071 31.440 1.00 44.73 264 LEU B N 1
ATOM 5639 C CA . LEU B 1 267 ? 22.162 77.861 31.158 1.00 45.82 264 LEU B CA 1
ATOM 5640 C C . LEU B 1 267 ? 23.085 78.406 32.240 1.00 46.15 264 LEU B C 1
ATOM 5641 O O . LEU B 1 267 ? 24.075 77.767 32.607 1.00 45.89 264 LEU B O 1
ATOM 5646 N N . GLN B 1 268 ? 22.752 79.587 32.748 1.00 47.24 265 GLN B N 1
ATOM 5647 C CA . GLN B 1 268 ? 23.573 80.264 33.750 1.00 48.60 265 GLN B CA 1
ATOM 5648 C C . GLN B 1 268 ? 23.544 79.510 35.076 1.00 45.68 265 GLN B C 1
ATOM 5649 O O . GLN B 1 268 ? 24.587 79.243 35.662 1.00 44.91 265 GLN B O 1
ATOM 5655 N N . ARG B 1 269 ? 22.348 79.142 35.528 1.00 44.29 266 ARG B N 1
ATOM 5656 C CA . ARG B 1 269 ? 22.203 78.274 36.690 1.00 43.27 266 ARG B CA 1
ATOM 5657 C C . ARG B 1 269 ? 23.020 76.969 36.550 1.00 40.63 266 ARG B C 1
ATOM 5658 O O . ARG B 1 269 ? 23.764 76.588 37.475 1.00 39.27 266 ARG B O 1
ATOM 5666 N N . ALA B 1 270 ? 22.914 76.325 35.385 1.00 39.37 267 ALA B N 1
ATOM 5667 C CA . ALA B 1 270 ? 23.567 75.039 35.128 1.00 38.25 267 ALA B CA 1
ATOM 5668 C C . ALA B 1 270 ? 25.073 75.099 35.302 1.00 40.22 267 ALA B C 1
ATOM 5669 O O . ALA B 1 270 ? 25.673 74.144 35.774 1.00 39.61 267 ALA B O 1
ATOM 5671 N N . GLU B 1 271 ? 25.687 76.203 34.892 1.00 42.45 268 GLU B N 1
ATOM 5672 C CA . GLU B 1 271 ? 27.133 76.353 35.018 1.00 44.74 268 GLU B CA 1
ATOM 5673 C C . GLU B 1 271 ? 27.536 76.564 36.461 1.00 43.57 268 GLU B C 1
ATOM 5674 O O . GLU B 1 271 ? 28.538 76.017 36.913 1.00 42.61 268 GLU B O 1
ATOM 5680 N N . LYS B 1 272 ? 26.757 77.367 37.179 1.00 43.59 269 LYS B N 1
ATOM 5681 C CA . LYS B 1 272 ? 27.009 77.607 38.594 1.00 44.40 269 LYS B CA 1
ATOM 5682 C C . LYS B 1 272 ? 26.962 76.290 39.373 1.00 41.93 269 LYS B C 1
ATOM 5683 O O . LYS B 1 272 ? 27.819 76.028 40.227 1.00 41.30 269 LYS B O 1
ATOM 5689 N N . LEU B 1 273 ? 25.961 75.464 39.070 1.00 39.78 270 LEU B N 1
ATOM 5690 C CA . LEU B 1 273 ? 25.757 74.209 39.786 1.00 38.34 270 LEU B CA 1
ATOM 5691 C C . LEU B 1 273 ? 26.836 73.203 39.431 1.00 39.50 270 LEU B C 1
ATOM 5692 O O . LEU B 1 273 ? 27.295 72.448 40.289 1.00 37.67 270 LEU B O 1
ATOM 5697 N N . SER B 1 274 ? 27.244 73.209 38.163 1.00 41.72 271 SER B N 1
ATOM 5698 C CA . SER B 1 274 ? 28.353 72.366 37.690 1.00 43.62 271 SER B CA 1
ATOM 5699 C C . SER B 1 274 ? 29.622 72.659 38.489 1.00 44.64 271 SER B C 1
ATOM 5700 O O . SER B 1 274 ? 30.339 71.746 38.892 1.00 43.85 271 SER B O 1
ATOM 5703 N N . GLU B 1 275 ? 29.856 73.949 38.734 1.00 47.03 272 GLU B N 1
ATOM 5704 C CA . GLU B 1 275 ? 30.967 74.442 39.544 1.00 49.29 272 GLU B CA 1
ATOM 5705 C C . GLU B 1 275 ? 30.829 73.948 40.975 1.00 48.71 272 GLU B C 1
ATOM 5706 O O . GLU B 1 275 ? 31.764 73.389 41.559 1.00 50.14 272 GLU B O 1
ATOM 5712 N N . GLU B 1 276 ? 29.642 74.170 41.524 1.00 46.94 273 GLU B N 1
ATOM 5713 C CA . GLU B 1 276 ? 29.366 73.994 42.944 1.00 47.13 273 GLU B CA 1
ATOM 5714 C C . GLU B 1 276 ? 29.169 72.540 43.366 1.00 44.36 273 GLU B C 1
ATOM 5715 O O . GLU B 1 276 ? 29.532 72.183 44.464 1.00 43.23 273 GLU B O 1
ATOM 5721 N N . LEU B 1 277 ? 28.562 71.714 42.512 1.00 43.82 274 LEU B N 1
ATOM 5722 C CA . LEU B 1 277 ? 28.286 70.298 42.831 1.00 41.38 274 LEU B CA 1
ATOM 5723 C C . LEU B 1 277 ? 29.388 69.386 42.275 1.00 43.58 274 LEU B C 1
ATOM 5724 O O . LEU B 1 277 ? 29.263 68.816 41.178 1.00 42.82 274 LEU B O 1
ATOM 5729 N N . GLU B 1 278 ? 30.450 69.218 43.058 1.00 45.54 275 GLU B N 1
ATOM 5730 C CA . GLU B 1 278 ? 31.686 68.577 42.576 1.00 47.54 275 GLU B CA 1
ATOM 5731 C C . GLU B 1 278 ? 31.535 67.125 42.137 1.00 46.12 275 GLU B C 1
ATOM 5732 O O . GLU B 1 278 ? 32.319 66.654 41.335 1.00 49.01 275 GLU B O 1
ATOM 5738 N N . ASN B 1 279 ? 30.553 66.406 42.654 1.00 43.59 276 ASN B N 1
ATOM 5739 C CA . ASN B 1 279 ? 30.414 64.995 42.319 1.00 43.78 276 ASN B CA 1
ATOM 5740 C C . ASN B 1 279 ? 29.082 64.656 41.638 1.00 41.41 276 ASN B C 1
ATOM 5741 O O . ASN B 1 279 ? 28.677 63.497 41.591 1.00 40.21 276 ASN B O 1
ATOM 5746 N N . THR B 1 280 ? 28.384 65.684 41.163 1.00 40.46 277 THR B N 1
ATOM 5747 C CA . THR B 1 280 ? 27.132 65.517 40.431 1.00 37.74 277 THR B CA 1
ATOM 5748 C C . THR B 1 280 ? 27.434 65.895 39.000 1.00 38.16 277 THR B C 1
ATOM 5749 O O . THR B 1 280 ? 28.095 66.893 38.777 1.00 38.02 277 THR B O 1
ATOM 5753 N N . ILE B 1 281 ? 26.929 65.118 38.042 1.00 37.67 278 ILE B N 1
ATOM 5754 C CA . ILE B 1 281 ? 26.995 65.500 36.633 1.00 38.81 278 ILE B CA 1
ATOM 5755 C C . ILE B 1 281 ? 25.768 66.352 36.293 1.00 36.08 278 ILE B C 1
ATOM 5756 O O . ILE B 1 281 ? 24.639 65.898 36.394 1.00 33.73 278 ILE B O 1
ATOM 5761 N N . VAL B 1 282 ? 26.024 67.588 35.875 1.00 35.87 279 VAL B N 1
ATOM 5762 C CA . VAL B 1 282 ? 24.992 68.568 35.607 1.00 34.43 279 VAL B CA 1
ATOM 5763 C C . VAL B 1 282 ? 24.833 68.713 34.102 1.00 36.12 279 VAL B C 1
ATOM 5764 O O . VAL B 1 282 ? 25.816 68.826 33.387 1.00 37.02 279 VAL B O 1
ATOM 5768 N N . PHE B 1 283 ? 23.599 68.697 33.623 1.00 35.55 280 PHE B N 1
ATOM 5769 C CA . PHE B 1 283 ? 23.309 68.925 32.222 1.00 36.75 280 PHE B CA 1
ATOM 5770 C C . PHE B 1 283 ? 22.489 70.179 32.145 1.00 36.53 280 PHE B C 1
ATOM 5771 O O . PHE B 1 283 ? 21.706 70.461 33.044 1.00 33.86 280 PHE B O 1
ATOM 5779 N N . CYS B 1 284 ? 22.756 70.982 31.123 1.00 39.24 281 CYS B N 1
ATOM 5780 C CA . CYS B 1 284 ? 21.858 72.047 30.730 1.00 40.06 281 CYS B CA 1
ATOM 5781 C C . CYS B 1 284 ? 20.991 71.444 29.651 1.00 41.36 281 CYS B C 1
ATOM 5782 O O . CYS B 1 284 ? 21.499 71.019 28.613 1.00 41.51 281 CYS B O 1
ATOM 5785 N N . GLY B 1 285 ? 19.694 71.348 29.921 1.00 41.02 282 GLY B N 1
ATOM 5786 C CA . GLY B 1 285 ? 18.768 70.686 29.003 1.00 42.31 282 GLY B CA 1
ATOM 5787 C C . GLY B 1 285 ? 17.340 70.768 29.512 1.00 41.76 282 GLY B C 1
ATOM 5788 O O . GLY B 1 285 ? 17.097 71.300 30.598 1.00 38.82 282 GLY B O 1
ATOM 5789 N N . ASP B 1 286 ? 16.403 70.252 28.721 1.00 45.26 283 ASP B N 1
ATOM 5790 C CA . ASP B 1 286 ? 14.993 70.249 29.091 1.00 47.72 283 ASP B CA 1
ATOM 5791 C C . ASP B 1 286 ? 14.659 68.977 29.854 1.00 48.02 283 ASP B C 1
ATOM 5792 O O . ASP B 1 286 ? 15.226 67.912 29.598 1.00 50.73 283 ASP B O 1
ATOM 5797 N N . ALA B 1 287 ? 13.709 69.126 30.775 1.00 45.88 284 ALA B N 1
ATOM 5798 C CA . ALA B 1 287 ? 13.278 68.079 31.692 1.00 45.26 284 ALA B CA 1
ATOM 5799 C C . ALA B 1 287 ? 12.664 66.858 30.997 1.00 45.21 284 ALA B C 1
ATOM 5800 O O . ALA B 1 287 ? 12.711 65.751 31.530 1.00 45.20 284 ALA B O 1
ATOM 5802 N N . ALA B 1 288 ? 12.069 67.067 29.825 1.00 43.77 285 ALA B N 1
ATOM 5803 C CA . ALA B 1 288 ? 11.325 66.023 29.158 1.00 44.91 285 ALA B CA 1
ATOM 5804 C C . ALA B 1 288 ? 11.829 65.808 27.740 1.00 47.71 285 ALA B C 1
ATOM 5805 O O . ALA B 1 288 ? 11.050 65.691 26.824 1.00 49.49 285 ALA B O 1
ATOM 5807 N N . ASP B 1 289 ? 13.147 65.743 27.587 1.00 48.40 286 ASP B N 1
ATOM 5808 C CA . ASP B 1 289 ? 13.798 65.564 26.300 1.00 49.80 286 ASP B CA 1
ATOM 5809 C C . ASP B 1 289 ? 14.196 64.105 26.161 1.00 49.45 286 ASP B C 1
ATOM 5810 O O . ASP B 1 289 ? 15.210 63.668 26.730 1.00 47.92 286 ASP B O 1
ATOM 5815 N N . GLN B 1 290 ? 13.400 63.369 25.397 1.00 49.24 287 GLN B N 1
ATOM 5816 C CA . GLN B 1 290 ? 13.659 61.968 25.079 1.00 51.19 287 GLN B CA 1
ATOM 5817 C C . GLN B 1 290 ? 15.105 61.649 24.696 1.00 51.58 287 GLN B C 1
ATOM 5818 O O . GLN B 1 290 ? 15.683 60.680 25.200 1.00 50.75 287 GLN B O 1
ATOM 5824 N N . GLU B 1 291 ? 15.698 62.459 23.827 1.00 52.56 288 GLU B N 1
ATOM 5825 C CA . GLU B 1 291 ? 17.045 62.160 23.345 1.00 54.50 288 GLU B CA 1
ATOM 5826 C C . GLU B 1 291 ? 18.072 62.257 24.459 1.00 51.84 288 GLU B C 1
ATOM 5827 O O . GLU B 1 291 ? 19.037 61.497 24.474 1.00 53.03 288 GLU B O 1
ATOM 5833 N N . LEU B 1 292 ? 17.875 63.197 25.379 1.00 48.06 289 LEU B N 1
ATOM 5834 C CA . LEU B 1 292 ? 18.807 63.352 26.479 1.00 45.67 289 LEU B CA 1
ATOM 5835 C C . LEU B 1 292 ? 18.647 62.198 27.458 1.00 43.11 289 LEU B C 1
ATOM 5836 O O . LEU B 1 292 ? 19.630 61.615 27.896 1.00 42.37 289 LEU B O 1
ATOM 5841 N N . LEU B 1 293 ? 17.402 61.857 27.771 1.00 41.47 290 LEU B N 1
ATOM 5842 C CA . LEU B 1 293 ? 17.100 60.794 28.740 1.00 40.30 290 LEU B CA 1
ATOM 5843 C C . LEU B 1 293 ? 17.630 59.423 28.319 1.00 41.84 290 LEU B C 1
ATOM 5844 O O . LEU B 1 293 ? 18.133 58.661 29.149 1.00 40.77 290 LEU B O 1
ATOM 5849 N N . THR B 1 294 ? 17.556 59.123 27.029 1.00 45.16 291 THR B N 1
ATOM 5850 C CA . THR B 1 294 ? 18.141 57.888 26.521 1.00 47.49 291 THR B CA 1
ATOM 5851 C C . THR B 1 294 ? 19.691 57.971 26.524 1.00 47.92 291 THR B C 1
ATOM 5852 O O . THR B 1 294 ? 20.343 57.041 26.990 1.00 46.69 291 THR B O 1
ATOM 5856 N N . GLU B 1 295 ? 20.275 59.087 26.075 1.00 49.67 292 GLU B N 1
ATOM 5857 C CA . GLU B 1 295 ? 21.744 59.320 26.218 1.00 51.74 292 GLU B CA 1
ATOM 5858 C C . GLU B 1 295 ? 22.256 59.151 27.658 1.00 48.37 292 GLU B C 1
ATOM 5859 O O . GLU B 1 295 ? 23.407 58.768 27.876 1.00 47.95 292 GLU B O 1
ATOM 5865 N N . GLU B 1 296 ? 21.405 59.448 28.634 1.00 45.53 293 GLU B N 1
ATOM 5866 C CA . GLU B 1 296 ? 21.788 59.359 30.038 1.00 43.13 293 GLU B CA 1
ATOM 5867 C C . GLU B 1 296 ? 21.218 58.139 30.739 1.00 41.82 293 GLU B C 1
ATOM 5868 O O . GLU B 1 296 ? 21.081 58.115 31.962 1.00 39.52 293 GLU B O 1
ATOM 5874 N N . ASN B 1 297 ? 20.915 57.112 29.950 1.00 43.59 294 ASN B N 1
ATOM 5875 C CA . ASN B 1 297 ? 20.500 55.822 30.461 1.00 44.07 294 ASN B CA 1
ATOM 5876 C C . ASN B 1 297 ? 19.367 55.926 31.480 1.00 40.13 294 ASN B C 1
ATOM 5877 O O . ASN B 1 297 ? 19.468 55.377 32.581 1.00 38.45 294 ASN B O 1
ATOM 5882 N N . ILE B 1 298 ? 18.304 56.628 31.096 1.00 37.85 295 ILE B N 1
ATOM 5883 C CA . ILE B 1 298 ? 17.096 56.769 31.935 1.00 36.22 295 ILE B CA 1
ATOM 5884 C C . ILE B 1 298 ? 16.578 55.392 32.349 1.00 36.12 295 ILE B C 1
ATOM 5885 O O . ILE B 1 298 ? 16.166 55.186 33.471 1.00 33.58 295 ILE B O 1
ATOM 5890 N N . ASP B 1 299 ? 16.648 54.450 31.421 1.00 40.45 296 ASP B N 1
ATOM 5891 C CA . ASP B 1 299 ? 16.323 53.043 31.653 1.00 42.60 296 ASP B CA 1
ATOM 5892 C C . ASP B 1 299 ? 17.002 52.426 32.880 1.00 40.93 296 ASP B C 1
ATOM 5893 O O . ASP B 1 299 ? 16.536 51.413 33.360 1.00 40.36 296 ASP B O 1
ATOM 5898 N N . GLN B 1 300 ? 18.104 53.005 33.354 1.00 39.79 297 GLN B N 1
ATOM 5899 C CA . GLN B 1 300 ? 18.786 52.492 34.546 1.00 40.23 297 GLN B CA 1
ATOM 5900 C C . GLN B 1 300 ? 18.620 53.321 35.795 1.00 35.92 297 GLN B C 1
ATOM 5901 O O . GLN B 1 300 ? 19.169 52.964 36.847 1.00 35.23 297 GLN B O 1
ATOM 5907 N N . VAL B 1 301 ? 17.899 54.431 35.701 1.00 33.14 298 VAL B N 1
ATOM 5908 C CA . VAL B 1 301 ? 17.691 55.297 36.870 1.00 29.57 298 VAL B CA 1
ATOM 5909 C C . VAL B 1 301 ? 16.827 54.570 37.876 1.00 27.62 298 VAL B C 1
ATOM 5910 O O . VAL B 1 301 ? 15.832 53.989 37.509 1.00 27.23 298 VAL B O 1
ATOM 5914 N N . ASP B 1 302 ? 17.211 54.594 39.153 1.00 27.43 299 ASP B N 1
ATOM 5915 C CA . ASP B 1 302 ? 16.396 54.021 40.218 1.00 26.40 299 ASP B CA 1
ATOM 5916 C C . ASP B 1 302 ? 15.314 55.004 40.700 1.00 25.64 299 ASP B C 1
ATOM 5917 O O . ASP B 1 302 ? 14.175 54.598 40.921 1.00 25.05 299 ASP B O 1
ATOM 5922 N N . VAL B 1 303 ? 15.676 56.286 40.863 1.00 24.12 300 VAL B N 1
ATOM 5923 C CA . VAL B 1 303 ? 14.718 57.336 41.245 1.00 22.78 300 VAL B CA 1
ATOM 5924 C C . VAL B 1 303 ? 14.927 58.568 40.352 1.00 21.92 300 VAL B C 1
ATOM 5925 O O . VAL B 1 303 ? 16.037 59.092 40.280 1.00 21.70 300 VAL B O 1
ATOM 5929 N N . PHE B 1 304 ? 13.868 59.004 39.671 1.00 21.25 301 PHE B N 1
ATOM 5930 C CA . PHE B 1 304 ? 13.863 60.239 38.858 1.00 21.47 301 PHE B CA 1
ATOM 5931 C C . PHE B 1 304 ? 13.036 61.208 39.678 1.00 20.32 301 PHE B C 1
ATOM 5932 O O . PHE B 1 304 ? 11.885 60.884 40.045 1.00 19.97 301 PHE B O 1
ATOM 5940 N N . ILE B 1 305 ? 13.618 62.363 39.988 1.00 20.04 302 ILE B N 1
ATOM 5941 C CA . ILE B 1 305 ? 13.006 63.333 40.886 1.00 19.50 302 ILE B CA 1
ATOM 5942 C C . ILE B 1 305 ? 12.862 64.698 40.192 1.00 20.41 302 ILE B C 1
ATOM 5943 O O . ILE B 1 305 ? 13.853 65.334 39.847 1.00 19.77 302 ILE B O 1
ATOM 5948 N N . ALA B 1 306 ? 11.606 65.093 39.933 1.00 21.02 303 ALA B N 1
ATOM 5949 C CA . ALA B 1 306 ? 11.296 66.307 39.167 1.00 22.24 303 ALA B CA 1
ATOM 5950 C C . ALA B 1 306 ? 10.874 67.411 40.140 1.00 22.89 303 ALA B C 1
ATOM 5951 O O . ALA B 1 306 ? 9.791 67.334 40.773 1.00 22.08 303 ALA B O 1
ATOM 5953 N N . LEU B 1 307 ? 11.719 68.439 40.231 1.00 23.39 304 LEU B N 1
ATOM 5954 C CA . LEU B 1 307 ? 11.596 69.452 41.277 1.00 24.45 304 LEU B CA 1
ATOM 5955 C C . LEU B 1 307 ? 11.586 70.864 40.706 1.00 27.39 304 LEU B C 1
ATOM 5956 O O . LEU B 1 307 ? 12.022 71.814 41.383 1.00 27.01 304 LEU B O 1
ATOM 5961 N N . THR B 1 308 ? 11.085 71.033 39.480 1.00 28.82 305 THR B N 1
ATOM 5962 C CA . THR B 1 308 ? 10.954 72.378 38.942 1.00 31.16 305 THR B CA 1
ATOM 5963 C C . THR B 1 308 ? 9.814 73.129 39.614 1.00 32.58 305 THR B C 1
ATOM 5964 O O . THR B 1 308 ? 9.015 72.565 40.352 1.00 31.12 305 THR B O 1
ATOM 5968 N N . ASN B 1 309 ? 9.773 74.416 39.289 1.00 36.49 306 ASN B N 1
ATOM 5969 C CA . ASN B 1 309 ? 8.783 75.370 39.744 1.00 40.90 306 ASN B CA 1
ATOM 5970 C C . ASN B 1 309 ? 7.404 75.164 39.106 1.00 40.18 306 ASN B C 1
ATOM 5971 O O . ASN B 1 309 ? 6.422 75.788 39.524 1.00 40.21 306 ASN B O 1
ATOM 5976 N N . GLU B 1 310 ? 7.336 74.314 38.083 1.00 37.95 307 GLU B N 1
ATOM 5977 C CA . GLU B 1 310 ? 6.111 74.104 37.324 1.00 38.08 307 GLU B CA 1
ATOM 5978 C C . GLU B 1 310 ? 5.592 72.704 37.494 1.00 33.34 307 GLU B C 1
ATOM 5979 O O . GLU B 1 310 ? 6.205 71.761 37.039 1.00 29.50 307 GLU B O 1
ATOM 5985 N N . ASP B 1 311 ? 4.447 72.593 38.146 1.00 30.84 308 ASP B N 1
ATOM 5986 C CA . ASP B 1 311 ? 3.817 71.323 38.355 1.00 29.67 308 ASP B CA 1
ATOM 5987 C C . ASP B 1 311 ? 3.696 70.527 37.065 1.00 29.38 308 ASP B C 1
ATOM 5988 O O . ASP B 1 311 ? 4.009 69.358 37.053 1.00 27.13 308 ASP B O 1
ATOM 5993 N N . GLU B 1 312 ? 3.231 71.170 35.989 1.00 30.41 309 GLU B N 1
ATOM 5994 C CA . GLU B 1 312 ? 3.005 70.468 34.716 1.00 31.37 309 GLU B CA 1
ATOM 5995 C C . GLU B 1 312 ? 4.300 69.811 34.184 1.00 29.19 309 GLU B C 1
ATOM 5996 O O . GLU B 1 312 ? 4.308 68.662 33.818 1.00 28.17 309 GLU B O 1
ATOM 6002 N N . THR B 1 313 ? 5.394 70.554 34.187 1.00 28.48 310 THR B N 1
ATOM 6003 C CA . THR B 1 313 ? 6.696 70.059 33.744 1.00 27.97 310 THR B CA 1
ATOM 6004 C C . THR B 1 313 ? 7.150 68.861 34.578 1.00 25.21 310 THR B C 1
ATOM 6005 O O . THR B 1 313 ? 7.688 67.893 34.052 1.00 25.00 310 THR B O 1
ATOM 6009 N N . ASN B 1 314 ? 6.902 68.928 35.882 1.00 22.73 311 ASN B N 1
ATOM 6010 C CA . ASN B 1 314 ? 7.283 67.858 36.755 1.00 20.90 311 ASN B CA 1
ATOM 6011 C C . ASN B 1 314 ? 6.461 66.599 36.478 1.00 20.83 311 ASN B C 1
ATOM 6012 O O . ASN B 1 314 ? 6.999 65.537 36.319 1.00 19.86 311 ASN B O 1
ATOM 6017 N N . ILE B 1 315 ? 5.149 66.730 36.441 1.00 22.08 312 ILE B N 1
ATOM 6018 C CA . ILE B 1 315 ? 4.291 65.598 36.155 1.00 23.27 312 ILE B CA 1
ATOM 6019 C C . ILE B 1 315 ? 4.655 64.978 34.818 1.00 25.24 312 ILE B C 1
ATOM 6020 O O . ILE B 1 315 ? 4.840 63.774 34.742 1.00 24.73 312 ILE B O 1
ATOM 6033 N N . SER B 1 317 ? 7.365 65.266 32.798 1.00 28.32 314 SER B N 1
ATOM 6034 C CA . SER B 1 317 ? 8.695 64.643 32.751 1.00 28.51 314 SER B CA 1
ATOM 6035 C C . SER B 1 317 ? 8.793 63.338 33.562 1.00 27.02 314 SER B C 1
ATOM 6036 O O . SER B 1 317 ? 9.508 62.423 33.156 1.00 26.71 314 SER B O 1
ATOM 6039 N N . ALA B 1 318 ? 8.087 63.249 34.688 1.00 25.58 315 ALA B N 1
ATOM 6040 C CA . ALA B 1 318 ? 8.084 62.027 35.500 1.00 24.52 315 ALA B CA 1
ATOM 6041 C C . ALA B 1 318 ? 7.313 60.923 34.783 1.00 26.59 315 ALA B C 1
ATOM 6042 O O . ALA B 1 318 ? 7.800 59.803 34.714 1.00 26.40 315 ALA B O 1
ATOM 6052 N N . LEU B 1 320 ? 6.896 60.635 31.540 1.00 31.83 317 LEU B N 1
ATOM 6053 C CA . LEU B 1 320 ? 7.845 60.180 30.515 1.00 33.13 317 LEU B CA 1
ATOM 6054 C C . LEU B 1 320 ? 8.953 59.287 31.104 1.00 31.37 317 LEU B C 1
ATOM 6055 O O . LEU B 1 320 ? 9.222 58.194 30.584 1.00 30.64 317 LEU B O 1
ATOM 6060 N N . ALA B 1 321 ? 9.586 59.740 32.200 1.00 29.67 318 ALA B N 1
ATOM 6061 C CA . ALA B 1 321 ? 10.687 58.985 32.770 1.00 28.46 318 ALA B CA 1
ATOM 6062 C C . ALA B 1 321 ? 10.255 57.566 33.140 1.00 28.05 318 ALA B C 1
ATOM 6063 O O . ALA B 1 321 ? 10.963 56.622 32.858 1.00 28.17 318 ALA B O 1
ATOM 6065 N N . LYS B 1 322 ? 9.086 57.446 33.751 1.00 27.01 319 LYS B N 1
ATOM 6066 C CA . LYS B 1 322 ? 8.481 56.184 34.087 1.00 28.08 319 LYS B CA 1
ATOM 6067 C C . LYS B 1 322 ? 8.245 55.320 32.830 1.00 30.23 319 LYS B C 1
ATOM 6068 O O . LYS B 1 322 ? 8.642 54.159 32.802 1.00 30.66 319 LYS B O 1
ATOM 6074 N N . ARG B 1 323 ? 7.621 55.884 31.805 1.00 31.70 320 ARG B N 1
ATOM 6075 C CA . ARG B 1 323 ? 7.395 55.150 30.558 1.00 35.29 320 ARG B CA 1
ATOM 6076 C C . ARG B 1 323 ? 8.710 54.644 29.969 1.00 36.21 320 ARG B C 1
ATOM 6077 O O . ARG B 1 323 ? 8.754 53.577 29.343 1.00 37.31 320 ARG B O 1
ATOM 6093 N N . GLY B 1 325 ? 11.357 53.681 31.626 1.00 34.97 322 GLY B N 1
ATOM 6094 C CA . GLY B 1 325 ? 11.973 52.642 32.462 1.00 35.02 322 GLY B CA 1
ATOM 6095 C C . GLY B 1 325 ? 12.684 53.071 33.749 1.00 33.15 322 GLY B C 1
ATOM 6096 O O . GLY B 1 325 ? 13.378 52.275 34.338 1.00 33.12 322 GLY B O 1
ATOM 6097 N N . ALA B 1 326 ? 12.525 54.314 34.201 1.00 31.95 323 ALA B N 1
ATOM 6098 C CA . ALA B 1 326 ? 13.001 54.673 35.521 1.00 29.86 323 ALA B CA 1
ATOM 6099 C C . ALA B 1 326 ? 12.149 53.911 36.523 1.00 29.37 323 ALA B C 1
ATOM 6100 O O . ALA B 1 326 ? 10.916 53.867 36.405 1.00 28.07 323 ALA B O 1
ATOM 6102 N N . LYS B 1 327 ? 12.799 53.291 37.505 1.00 29.29 324 LYS B N 1
ATOM 6103 C CA . LYS B 1 327 ? 12.112 52.344 38.387 1.00 29.18 324 LYS B CA 1
ATOM 6104 C C . LYS B 1 327 ? 11.094 53.067 39.258 1.00 26.72 324 LYS B C 1
ATOM 6105 O O . LYS B 1 327 ? 9.986 52.597 39.381 1.00 26.72 324 LYS B O 1
ATOM 6111 N N . LYS B 1 328 ? 11.463 54.224 39.815 1.00 24.89 325 LYS B N 1
ATOM 6112 C CA . LYS B 1 328 ? 10.547 55.090 40.562 1.00 24.51 325 LYS B CA 1
ATOM 6113 C C . LYS B 1 328 ? 10.658 56.562 40.173 1.00 22.62 325 LYS B C 1
ATOM 6114 O O . LYS B 1 328 ? 11.737 57.034 39.885 1.00 20.87 325 LYS B O 1
ATOM 6120 N N . VAL B 1 329 ? 9.550 57.297 40.233 1.00 21.60 326 VAL B N 1
ATOM 6121 C CA . VAL B 1 329 ? 9.571 58.726 39.968 1.00 21.84 326 VAL B CA 1
ATOM 6122 C C . VAL B 1 329 ? 8.910 59.460 41.088 1.00 21.39 326 VAL B C 1
ATOM 6123 O O . VAL B 1 329 ? 7.990 58.920 41.700 1.00 21.74 326 VAL B O 1
ATOM 6135 N N . VAL B 1 331 ? 7.630 63.589 42.269 1.00 21.45 328 VAL B N 1
ATOM 6136 C CA . VAL B 1 331 ? 7.395 64.937 41.716 1.00 21.88 328 VAL B CA 1
ATOM 6137 C C . VAL B 1 331 ? 7.000 65.958 42.788 1.00 20.01 328 VAL B C 1
ATOM 6138 O O . VAL B 1 331 ? 6.285 65.642 43.728 1.00 19.23 328 VAL B O 1
ATOM 6142 N N . LEU B 1 332 ? 7.494 67.174 42.616 1.00 20.24 329 LEU B N 1
ATOM 6143 C CA . LEU B 1 332 ? 7.090 68.328 43.403 1.00 20.58 329 LEU B CA 1
ATOM 6144 C C . LEU B 1 332 ? 5.835 68.923 42.772 1.00 22.90 329 LEU B C 1
ATOM 6145 O O . LEU B 1 332 ? 5.809 69.219 41.548 1.00 22.68 329 LEU B O 1
ATOM 6150 N N . ILE B 1 333 ? 4.823 69.121 43.608 1.00 23.50 330 ILE B N 1
ATOM 6151 C CA . ILE B 1 333 ? 3.547 69.698 43.230 1.00 27.92 330 ILE B CA 1
ATOM 6152 C C . ILE B 1 333 ? 3.206 70.816 44.235 1.00 30.63 330 ILE B C 1
ATOM 6153 O O . ILE B 1 333 ? 3.516 70.698 45.417 1.00 27.39 330 ILE B O 1
ATOM 6158 N N . GLN B 1 334 ? 2.529 71.878 43.826 1.00 34.50 331 GLN B N 1
ATOM 6159 C CA . GLN B 1 334 ? 2.309 72.964 44.810 1.00 38.99 331 GLN B CA 1
ATOM 6160 C C . GLN B 1 334 ? 1.282 72.614 45.941 1.00 40.91 331 GLN B C 1
ATOM 6161 O O . GLN B 1 334 ? 1.649 72.679 47.124 1.00 38.44 331 GLN B O 1
ATOM 6167 N N . ARG B 1 335 ? 0.096 72.102 45.584 1.00 42.90 332 ARG B N 1
ATOM 6168 C CA . ARG B 1 335 ? -0.973 71.772 46.557 1.00 43.95 332 ARG B CA 1
ATOM 6169 C C . ARG B 1 335 ? -1.142 70.333 47.007 1.00 42.44 332 ARG B C 1
ATOM 6170 O O . ARG B 1 335 ? -0.972 69.400 46.216 1.00 43.41 332 ARG B O 1
ATOM 6178 N N . GLY B 1 336 ? -1.575 70.147 48.252 1.00 42.29 333 GLY B N 1
ATOM 6179 C CA . GLY B 1 336 ? -1.809 68.785 48.793 1.00 40.98 333 GLY B CA 1
ATOM 6180 C C . GLY B 1 336 ? -3.068 68.079 48.317 1.00 43.22 333 GLY B C 1
ATOM 6181 O O . GLY B 1 336 ? -3.208 66.826 48.420 1.00 42.84 333 GLY B O 1
ATOM 6182 N N . ALA B 1 337 ? -4.015 68.889 47.853 1.00 44.15 334 ALA B N 1
ATOM 6183 C CA . ALA B 1 337 ? -5.214 68.359 47.183 1.00 45.04 334 ALA B CA 1
ATOM 6184 C C . ALA B 1 337 ? -4.776 67.627 45.911 1.00 41.14 334 ALA B C 1
ATOM 6185 O O . ALA B 1 337 ? -5.309 66.574 45.574 1.00 38.87 334 ALA B O 1
ATOM 6187 N N . TYR B 1 338 ? -3.758 68.174 45.246 1.00 38.53 335 TYR B N 1
ATOM 6188 C CA . TYR B 1 338 ? -3.216 67.579 44.041 1.00 36.85 335 TYR B CA 1
ATOM 6189 C C . TYR B 1 338 ? -2.337 66.379 44.351 1.00 33.00 335 TYR B C 1
ATOM 6190 O O . TYR B 1 338 ? -2.380 65.403 43.614 1.00 31.95 335 TYR B O 1
ATOM 6199 N N . VAL B 1 339 ? -1.588 66.413 45.460 1.00 38.88 336 VAL B N 1
ATOM 6200 C CA . VAL B 1 339 ? -0.788 65.256 45.891 1.00 36.69 336 VAL B CA 1
ATOM 6201 C C . VAL B 1 339 ? -1.605 63.954 45.916 1.00 37.33 336 VAL B C 1
ATOM 6202 O O . VAL B 1 339 ? -1.144 62.920 45.432 1.00 36.49 336 VAL B O 1
ATOM 6206 N N . ASP B 1 340 ? -2.816 64.002 46.462 1.00 39.14 337 ASP B N 1
ATOM 6207 C CA . ASP B 1 340 ? -3.778 62.883 46.351 1.00 42.19 337 ASP B CA 1
ATOM 6208 C C . ASP B 1 340 ? -4.049 62.447 44.906 1.00 42.20 337 ASP B C 1
ATOM 6209 O O . ASP B 1 340 ? -4.208 61.262 44.596 1.00 43.01 337 ASP B O 1
ATOM 6214 N N . LEU B 1 341 ? -4.119 63.405 44.007 1.00 41.51 338 LEU B N 1
ATOM 6215 C CA . LEU B 1 341 ? -4.590 63.113 42.649 1.00 43.10 338 LEU B CA 1
ATOM 6216 C C . LEU B 1 341 ? -3.487 62.534 41.786 1.00 42.42 338 LEU B C 1
ATOM 6217 O O . LEU B 1 341 ? -3.756 61.716 40.905 1.00 43.35 338 LEU B O 1
ATOM 6222 N N . VAL B 1 342 ? -2.257 62.969 42.051 1.00 39.73 339 VAL B N 1
ATOM 6223 C CA . VAL B 1 342 ? -1.118 62.680 41.196 1.00 39.21 339 VAL B CA 1
ATOM 6224 C C . VAL B 1 342 ? -0.485 61.350 41.557 1.00 37.98 339 VAL B C 1
ATOM 6225 O O . VAL B 1 342 ? -0.109 60.583 40.675 1.00 37.59 339 VAL B O 1
ATOM 6229 N N . GLN B 1 343 ? -0.350 61.068 42.847 1.00 37.04 340 GLN B N 1
ATOM 6230 C CA . GLN B 1 343 ? 0.452 59.916 43.241 1.00 36.27 340 GLN B CA 1
ATOM 6231 C C . GLN B 1 343 ? -0.367 58.691 43.251 1.00 37.81 340 GLN B C 1
ATOM 6232 O O . GLN B 1 343 ? -1.583 58.758 43.364 1.00 38.70 340 GLN B O 1
ATOM 6238 N N . GLY B 1 344 ? 0.330 57.563 43.102 1.00 38.65 341 GLY B N 1
ATOM 6239 C CA . GLY B 1 344 ? -0.216 56.248 43.407 1.00 40.06 341 GLY B CA 1
ATOM 6240 C C . GLY B 1 344 ? -0.386 55.382 42.198 1.00 41.39 341 GLY B C 1
ATOM 6241 O O . GLY B 1 344 ? -1.147 54.414 42.244 1.00 45.14 341 GLY B O 1
ATOM 6242 N N . GLY B 1 345 ? 0.313 55.696 41.116 1.00 40.16 342 GLY B N 1
ATOM 6243 C CA . GLY B 1 345 ? 0.133 54.956 39.856 1.00 41.59 342 GLY B CA 1
ATOM 6244 C C . GLY B 1 345 ? 1.424 55.052 39.087 1.00 39.93 342 GLY B C 1
ATOM 6245 O O . GLY B 1 345 ? 2.472 54.725 39.631 1.00 41.15 342 GLY B O 1
ATOM 6246 N N . VAL B 1 346 ? 1.385 55.547 37.858 1.00 39.04 343 VAL B N 1
ATOM 6247 C CA . VAL B 1 346 ? 2.637 55.935 37.210 1.00 37.33 343 VAL B CA 1
ATOM 6248 C C . VAL B 1 346 ? 3.549 56.811 38.112 1.00 33.79 343 VAL B C 1
ATOM 6249 O O . VAL B 1 346 ? 4.757 56.698 38.018 1.00 32.81 343 VAL B O 1
ATOM 6253 N N . ILE B 1 347 ? 2.991 57.690 38.949 1.00 31.95 344 ILE B N 1
ATOM 6254 C CA . ILE B 1 347 ? 3.834 58.590 39.728 1.00 29.66 344 ILE B CA 1
ATOM 6255 C C . ILE B 1 347 ? 3.921 58.018 41.132 1.00 27.97 344 ILE B C 1
ATOM 6256 O O . ILE B 1 347 ? 2.958 58.083 41.872 1.00 28.03 344 ILE B O 1
ATOM 6261 N N . ASP B 1 348 ? 5.079 57.514 41.515 1.00 26.36 345 ASP B N 1
ATOM 6262 C CA . ASP B 1 348 ? 5.204 56.825 42.821 1.00 25.46 345 ASP B CA 1
ATOM 6263 C C . ASP B 1 348 ? 4.968 57.757 44.032 1.00 24.18 345 ASP B C 1
ATOM 6264 O O . ASP B 1 348 ? 4.200 57.433 44.953 1.00 23.57 345 ASP B O 1
ATOM 6269 N N . VAL B 1 349 ? 5.585 58.933 43.983 1.00 23.20 346 VAL B N 1
ATOM 6270 C CA . VAL B 1 349 ? 5.578 59.879 45.101 1.00 22.46 346 VAL B CA 1
ATOM 6271 C C . VAL B 1 349 ? 5.295 61.304 44.613 1.00 22.43 346 VAL B C 1
ATOM 6272 O O . VAL B 1 349 ? 5.882 61.728 43.631 1.00 22.54 346 VAL B O 1
ATOM 6276 N N . ALA B 1 350 ? 4.369 62.001 45.274 1.00 22.14 347 ALA B N 1
ATOM 6277 C CA . ALA B 1 350 ? 4.129 63.404 45.038 1.00 22.67 347 ALA B CA 1
ATOM 6278 C C . ALA B 1 350 ? 4.228 64.125 46.377 1.00 22.48 347 ALA B C 1
ATOM 6279 O O . ALA B 1 350 ? 3.679 63.658 47.399 1.00 22.33 347 ALA B O 1
ATOM 6281 N N . ILE B 1 351 ? 4.965 65.220 46.377 1.00 22.66 348 ILE B N 1
ATOM 6282 C CA . ILE B 1 351 ? 5.257 65.980 47.610 1.00 22.43 348 ILE B CA 1
ATOM 6283 C C . ILE B 1 351 ? 4.927 67.450 47.380 1.00 22.26 348 ILE B C 1
ATOM 6284 O O . ILE B 1 351 ? 5.246 68.006 46.310 1.00 23.04 348 ILE B O 1
ATOM 6289 N N . SER B 1 352 ? 4.268 68.075 48.360 1.00 21.22 349 SER B N 1
ATOM 6290 C CA . SER B 1 352 ? 3.934 69.491 48.263 1.00 21.51 349 SER B CA 1
ATOM 6291 C C . SER B 1 352 ? 4.626 70.310 49.366 1.00 20.77 349 SER B C 1
ATOM 6292 O O . SER B 1 352 ? 4.541 69.957 50.519 1.00 19.50 349 SER B O 1
ATOM 6295 N N . PRO B 1 353 ? 5.304 71.419 49.005 1.00 21.47 350 PRO B N 1
ATOM 6296 C CA . PRO B 1 353 ? 5.855 72.243 50.055 1.00 21.29 350 PRO B CA 1
ATOM 6297 C C . PRO B 1 353 ? 4.737 72.755 50.978 1.00 21.31 350 PRO B C 1
ATOM 6298 O O . PRO B 1 353 ? 4.931 72.850 52.191 1.00 20.14 350 PRO B O 1
ATOM 6302 N N . GLN B 1 354 ? 3.561 73.020 50.402 1.00 22.66 351 GLN B N 1
ATOM 6303 C CA . GLN B 1 354 ? 2.432 73.549 51.175 1.00 23.51 351 GLN B CA 1
ATOM 6304 C C . GLN B 1 354 ? 1.979 72.471 52.175 1.00 22.55 351 GLN B C 1
ATOM 6305 O O . GLN B 1 354 ? 1.740 72.754 53.360 1.00 21.75 351 GLN B O 1
ATOM 6311 N N . GLN B 1 355 ? 1.893 71.236 51.698 1.00 22.64 352 GLN B N 1
ATOM 6312 C CA . GLN B 1 355 ? 1.477 70.123 52.536 1.00 22.63 352 GLN B CA 1
ATOM 6313 C C . GLN B 1 355 ? 2.469 69.902 53.649 1.00 20.52 352 GLN B C 1
ATOM 6314 O O . GLN B 1 355 ? 2.068 69.636 54.778 1.00 20.49 352 GLN B O 1
ATOM 6320 N N . ALA B 1 356 ? 3.748 69.972 53.325 1.00 18.56 353 ALA B N 1
ATOM 6321 C CA . ALA B 1 356 ? 4.766 69.823 54.346 1.00 17.46 353 ALA B CA 1
ATOM 6322 C C . ALA B 1 356 ? 4.707 70.960 55.431 1.00 17.06 353 ALA B C 1
ATOM 6323 O O . ALA B 1 356 ? 4.937 70.731 56.614 1.00 16.82 353 ALA B O 1
ATOM 6325 N N . THR B 1 357 ? 4.421 72.166 55.009 1.00 17.13 354 THR B N 1
ATOM 6326 C CA . THR B 1 357 ? 4.291 73.294 55.923 1.00 17.33 354 THR B CA 1
ATOM 6327 C C . THR B 1 357 ? 3.118 73.061 56.918 1.00 17.32 354 THR B C 1
ATOM 6328 O O . THR B 1 357 ? 3.270 73.279 58.108 1.00 17.21 354 THR B O 1
ATOM 6332 N N . ILE B 1 358 ? 1.967 72.638 56.395 1.00 17.56 355 ILE B N 1
ATOM 6333 C CA . ILE B 1 358 ? 0.793 72.331 57.190 1.00 18.14 355 ILE B CA 1
ATOM 6334 C C . ILE B 1 358 ? 1.091 71.202 58.216 1.00 17.81 355 ILE B C 1
ATOM 6335 O O . ILE B 1 358 ? 0.724 71.348 59.389 1.00 18.19 355 ILE B O 1
ATOM 6340 N N . SER B 1 359 ? 1.811 70.139 57.793 1.00 17.14 356 SER B N 1
ATOM 6341 C CA . SER B 1 359 ? 2.197 69.093 58.720 1.00 17.19 356 SER B CA 1
ATOM 6342 C C . SER B 1 359 ? 3.013 69.623 59.851 1.00 17.24 356 SER B C 1
ATOM 6343 O O . SER B 1 359 ? 2.717 69.332 61.002 1.00 18.02 356 SER B O 1
ATOM 6346 N N . ALA B 1 360 ? 4.011 70.449 59.548 1.00 16.87 357 ALA B N 1
ATOM 6347 C CA . ALA B 1 360 ? 4.859 71.026 60.582 1.00 17.09 357 ALA B CA 1
ATOM 6348 C C . ALA B 1 360 ? 4.068 71.911 61.507 1.00 17.73 357 ALA B C 1
ATOM 6349 O O . ALA B 1 360 ? 4.195 71.795 62.740 1.00 18.32 357 ALA B O 1
ATOM 6351 N N . LEU B 1 361 ? 3.227 72.774 60.945 1.00 17.88 358 LEU B N 1
ATOM 6352 C CA . LEU B 1 361 ? 2.350 73.598 61.782 1.00 18.72 358 LEU B CA 1
ATOM 6353 C C . LEU B 1 361 ? 1.486 72.763 62.729 1.00 19.43 358 LEU B C 1
ATOM 6354 O O . LEU B 1 361 ? 1.301 73.101 63.933 1.00 20.19 358 LEU B O 1
ATOM 6359 N N . LEU B 1 362 ? 0.947 71.679 62.215 1.00 19.57 359 LEU B N 1
ATOM 6360 C CA . LEU B 1 362 ? 0.093 70.799 63.071 1.00 20.72 359 LEU B CA 1
ATOM 6361 C C . LEU B 1 362 ? 0.886 70.052 64.162 1.00 21.20 359 LEU B C 1
ATOM 6362 O O . LEU B 1 362 ? 0.304 69.558 65.122 1.00 22.65 359 LEU B O 1
ATOM 6367 N N . THR B 1 363 ? 2.204 69.967 64.037 1.00 20.56 360 THR B N 1
ATOM 6368 C CA . THR B 1 363 ? 3.001 69.452 65.148 1.00 21.45 360 THR B CA 1
ATOM 6369 C C . THR B 1 363 ? 3.035 70.426 66.323 1.00 22.26 360 THR B C 1
ATOM 6370 O O . THR B 1 363 ? 3.353 70.032 67.420 1.00 23.41 360 THR B O 1
ATOM 6374 N N . HIS B 1 364 ? 2.712 71.699 66.094 1.00 22.03 361 HIS B N 1
ATOM 6375 C CA . HIS B 1 364 ? 2.847 72.718 67.152 1.00 22.96 361 HIS B CA 1
ATOM 6376 C C . HIS B 1 364 ? 1.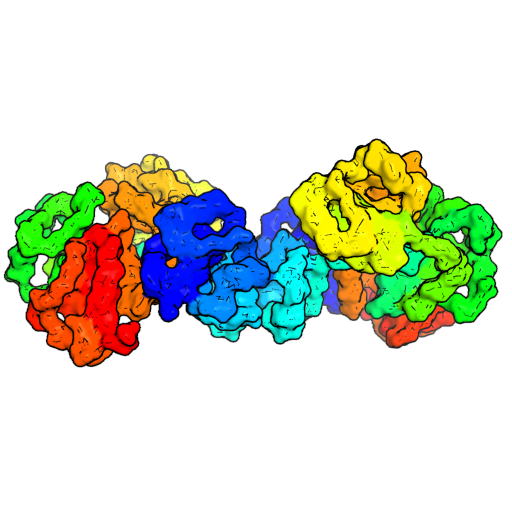551 73.151 67.756 1.00 24.61 361 HIS B C 1
ATOM 6377 O O . HIS B 1 364 ? 1.514 73.999 68.641 1.00 25.53 361 HIS B O 1
ATOM 6384 N N . VAL B 1 365 ? 0.460 72.595 67.298 1.00 25.67 362 VAL B N 1
ATOM 6385 C CA . VAL B 1 365 ? -0.851 73.039 67.797 1.00 27.97 362 VAL B CA 1
ATOM 6386 C C . VAL B 1 365 ? -1.780 71.811 67.957 1.00 29.98 362 VAL B C 1
ATOM 6387 O O . VAL B 1 365 ? -1.909 70.994 67.064 1.00 29.47 362 VAL B O 1
ATOM 6391 N N . ARG B 1 366 ? -2.384 71.669 69.120 1.00 33.43 363 ARG B N 1
ATOM 6392 C CA . ARG B 1 366 ? -3.223 70.530 69.394 1.00 36.67 363 ARG B CA 1
ATOM 6393 C C . ARG B 1 366 ? -4.669 70.939 69.342 1.00 39.21 363 ARG B C 1
ATOM 6394 O O . ARG B 1 366 ? -5.015 72.066 69.635 1.00 40.32 363 ARG B O 1
ATOM 6402 N N . ARG B 1 367 ? -5.524 70.021 68.943 1.00 28.18 364 ARG B N 1
ATOM 6403 C CA . ARG B 1 367 ? -6.947 70.279 69.046 1.00 29.24 364 ARG B CA 1
ATOM 6404 C C . ARG B 1 367 ? -7.387 69.828 70.408 1.00 29.30 364 ARG B C 1
ATOM 6405 O O . ARG B 1 367 ? -7.100 68.700 70.797 1.00 27.59 364 ARG B O 1
ATOM 6413 N N . ALA B 1 368 ? -8.019 70.740 71.147 1.00 31.03 365 ALA B N 1
ATOM 6414 C CA . ALA B 1 368 ? -8.501 70.491 72.505 1.00 32.11 365 ALA B CA 1
ATOM 6415 C C . ALA B 1 368 ? -7.392 70.134 73.496 1.00 32.64 365 ALA B C 1
ATOM 6416 O O . ALA B 1 368 ? -7.655 69.523 74.501 1.00 32.15 365 ALA B O 1
ATOM 6418 N N . ASP B 1 369 ? -6.155 70.522 73.197 1.00 34.58 366 ASP B N 1
ATOM 6419 C CA . ASP B 1 369 ? -4.939 70.047 73.886 1.00 36.47 366 ASP B CA 1
ATOM 6420 C C . ASP B 1 369 ? -4.759 68.530 73.862 1.00 34.65 366 ASP B C 1
ATOM 6421 O O . ASP B 1 369 ? -3.944 67.984 74.615 1.00 34.65 366 ASP B O 1
ATOM 6426 N N . ILE B 1 370 ? -5.478 67.849 72.985 1.00 31.68 367 ILE B N 1
ATOM 6427 C CA . ILE B 1 370 ? -5.448 66.382 72.962 1.00 30.71 367 ILE B CA 1
ATOM 6428 C C . ILE B 1 370 ? -4.865 65.798 71.666 1.00 28.58 367 ILE B C 1
ATOM 6429 O O . ILE B 1 370 ? -3.985 64.926 71.707 1.00 27.41 367 ILE B O 1
ATOM 6434 N N . VAL B 1 371 ? -5.373 66.269 70.536 1.00 26.74 368 VAL B N 1
ATOM 6435 C CA . VAL B 1 371 ? -5.152 65.623 69.271 1.00 25.40 368 VAL B CA 1
ATOM 6436 C C . VAL B 1 371 ? -4.106 66.376 68.434 1.00 24.39 368 VAL B C 1
ATOM 6437 O O . VAL B 1 371 ? -4.202 67.575 68.237 1.00 23.86 368 VAL B O 1
ATOM 6441 N N . ASN B 1 372 ? -3.117 65.652 67.936 1.00 23.78 369 ASN B N 1
ATOM 6442 C CA . ASN B 1 372 ? -2.248 66.184 66.876 1.00 23.65 369 ASN B CA 1
ATOM 6443 C C . ASN B 1 372 ? -2.581 65.443 65.612 1.00 21.99 369 ASN B C 1
ATOM 6444 O O . ASN B 1 372 ? -2.729 64.183 65.591 1.00 20.89 369 ASN B O 1
ATOM 6449 N N . VAL B 1 373 ? -2.746 66.205 64.547 1.00 20.77 370 VAL B N 1
ATOM 6450 C CA . VAL B 1 373 ? -3.028 65.597 63.266 1.00 20.08 370 VAL B CA 1
ATOM 6451 C C . VAL B 1 373 ? -1.698 65.305 62.587 1.00 19.88 370 VAL B C 1
ATOM 6452 O O . VAL B 1 373 ? -0.838 66.163 62.529 1.00 19.68 370 VAL B O 1
ATOM 6456 N N . SER B 1 374 ? -1.569 64.101 62.026 1.00 19.59 371 SER B N 1
ATOM 6457 C CA . SER B 1 374 ? -0.298 63.650 61.439 1.00 19.28 371 SER B CA 1
ATOM 6458 C C . SER B 1 374 ? -0.060 64.188 60.031 1.00 19.11 371 SER B C 1
ATOM 6459 O O . SER B 1 374 ? -0.920 64.868 59.487 1.00 18.89 371 SER B O 1
ATOM 6462 N N . SER B 1 375 ? 1.059 63.780 59.418 1.00 19.00 372 SER B N 1
ATOM 6463 C CA . SER B 1 375 ? 1.326 64.097 58.007 1.00 19.24 372 SER B CA 1
ATOM 6464 C C . SER B 1 375 ? 0.526 63.309 56.976 1.00 19.22 372 SER B C 1
ATOM 6465 O O . SER B 1 375 ? 0.652 63.577 55.819 1.00 19.15 372 SER B O 1
ATOM 6468 N N . LEU B 1 376 ? -0.246 62.307 57.379 1.00 19.37 373 LEU B N 1
ATOM 6469 C CA . LEU B 1 376 ? -1.174 61.596 56.456 1.00 19.87 373 LEU B CA 1
ATOM 6470 C C . LEU B 1 376 ? -2.555 62.262 56.517 1.00 20.03 373 LEU B C 1
ATOM 6471 O O . LEU B 1 376 ? -3.279 62.099 57.522 1.00 19.77 373 LEU B O 1
ATOM 6476 N N . ARG B 1 377 ? -2.876 63.024 55.476 1.00 20.59 374 ARG B N 1
ATOM 6477 C CA . ARG B 1 377 ? -4.176 63.699 55.304 1.00 21.39 374 ARG B CA 1
ATOM 6478 C C . ARG B 1 377 ? -4.555 63.582 53.863 1.00 22.76 374 ARG B C 1
ATOM 6479 O O . ARG B 1 377 ? -3.935 64.213 53.051 1.00 22.86 374 ARG B O 1
ATOM 6487 N N . ARG B 1 378 ? -5.547 62.764 53.536 1.00 24.92 375 ARG B N 1
ATOM 6488 C CA . ARG B 1 378 ? -5.925 62.532 52.144 1.00 27.26 375 ARG B CA 1
ATOM 6489 C C . ARG B 1 378 ? -7.424 62.595 52.038 1.00 27.14 375 ARG B C 1
ATOM 6490 O O . ARG B 1 378 ? -8.089 61.765 52.612 1.00 27.26 375 ARG B O 1
ATOM 6498 N N . GLY B 1 379 ? -7.926 63.548 51.270 1.00 27.64 376 GLY B N 1
ATOM 6499 C CA . GLY B 1 379 ? -9.356 63.909 51.258 1.00 28.50 376 GLY B CA 1
ATOM 6500 C C . GLY B 1 379 ? -9.830 64.008 52.691 1.00 27.46 376 GLY B C 1
ATOM 6501 O O . GLY B 1 379 ? -9.290 64.780 53.463 1.00 26.68 376 GLY B O 1
ATOM 6502 N N . ALA B 1 380 ? -10.773 63.151 53.077 1.00 27.29 377 ALA B N 1
ATOM 6503 C CA . ALA B 1 380 ? -11.410 63.211 54.406 1.00 26.23 377 ALA B CA 1
ATOM 6504 C C . ALA B 1 380 ? -10.664 62.400 55.473 1.00 24.47 377 ALA B C 1
ATOM 6505 O O . ALA B 1 380 ? -10.899 62.559 56.662 1.00 23.12 377 ALA B O 1
ATOM 6507 N N . ALA B 1 381 ? -9.779 61.506 55.030 1.00 23.79 378 ALA B N 1
ATOM 6508 C CA . ALA B 1 381 ? -9.127 60.569 55.915 1.00 22.69 378 ALA B CA 1
ATOM 6509 C C . ALA B 1 381 ? -7.845 61.163 56.438 1.00 21.74 378 ALA B C 1
ATOM 6510 O O . ALA B 1 381 ? -7.149 61.929 55.727 1.00 21.79 378 ALA B O 1
ATOM 6512 N N . GLU B 1 382 ? -7.496 60.776 57.652 1.00 21.31 379 GLU B N 1
ATOM 6513 C CA . GLU B 1 382 ? -6.213 61.131 58.212 1.00 20.84 379 GLU B CA 1
ATOM 6514 C C . GLU B 1 382 ? -5.846 60.297 59.425 1.00 20.53 379 GLU B C 1
ATOM 6515 O O . GLU B 1 382 ? -6.721 59.721 60.106 1.00 21.00 379 GLU B O 1
ATOM 6521 N N . ALA B 1 383 ? -4.546 60.205 59.675 1.00 19.84 380 ALA B N 1
ATOM 6522 C CA . ALA B 1 383 ? -4.065 59.639 60.894 1.00 19.91 380 ALA B CA 1
ATOM 6523 C C . ALA B 1 383 ? -3.812 60.784 61.905 1.00 19.78 380 ALA B C 1
ATOM 6524 O O . ALA B 1 383 ? -3.457 61.890 61.515 1.00 20.17 380 ALA B O 1
ATOM 6526 N N . ILE B 1 384 ? -4.038 60.485 63.172 1.00 19.98 381 ILE B N 1
ATOM 6527 C CA . ILE B 1 384 ? -3.907 61.404 64.291 1.00 20.47 381 ILE B CA 1
ATOM 6528 C C . ILE B 1 384 ? -3.224 60.665 65.431 1.00 21.44 381 ILE B C 1
ATOM 6529 O O . ILE B 1 384 ? -3.119 59.436 65.427 1.00 22.20 381 ILE B O 1
ATOM 6534 N N . GLU B 1 385 ? -2.763 61.406 66.411 1.00 22.93 382 GLU B N 1
ATOM 6535 C CA . GLU B 1 385 ? -2.432 60.829 67.722 1.00 24.83 382 GLU B CA 1
ATOM 6536 C C . GLU B 1 385 ? -3.164 61.615 68.785 1.00 24.81 382 GLU B C 1
ATOM 6537 O O . GLU B 1 385 ? -3.272 62.830 68.685 1.00 24.63 382 GLU B O 1
ATOM 6543 N N . ALA B 1 386 ? -3.632 60.943 69.835 1.00 25.63 383 ALA B N 1
ATOM 6544 C CA . ALA B 1 386 ? -4.269 61.613 70.953 1.00 25.17 383 ALA B CA 1
ATOM 6545 C C . ALA B 1 386 ? -3.623 61.276 72.283 1.00 25.53 383 ALA B C 1
ATOM 6546 O O . ALA B 1 386 ? -3.395 60.099 72.564 1.00 25.25 383 ALA B O 1
ATOM 6548 N N . VAL B 1 387 ? -3.414 62.294 73.128 1.00 24.98 384 VAL B N 1
ATOM 6549 C CA . VAL B 1 387 ? -2.866 62.087 74.457 1.00 26.21 384 VAL B CA 1
ATOM 6550 C C . VAL B 1 387 ? -3.988 61.844 75.466 1.00 25.65 384 VAL B C 1
ATOM 6551 O O . VAL B 1 387 ? -4.947 62.612 75.507 1.00 25.56 384 VAL B O 1
ATOM 6555 N N . ALA B 1 388 ? -3.816 60.807 76.285 1.00 25.74 385 ALA B N 1
ATOM 6556 C CA . ALA B 1 388 ? -4.777 60.393 77.303 1.00 25.88 385 ALA B CA 1
ATOM 6557 C C . ALA B 1 388 ? -4.361 60.993 78.637 1.00 27.15 385 ALA B C 1
ATOM 6558 O O . ALA B 1 388 ? -3.563 60.414 79.375 1.00 27.05 385 ALA B O 1
ATOM 6560 N N . HIS B 1 389 ? -4.908 62.165 78.946 1.00 28.44 386 HIS B N 1
ATOM 6561 C CA . HIS B 1 389 ? -4.573 62.850 80.201 1.00 30.19 386 HIS B CA 1
ATOM 6562 C C . HIS B 1 389 ? -5.395 62.312 81.344 1.00 30.78 386 HIS B C 1
ATOM 6563 O O . HIS B 1 389 ? -6.517 61.884 81.135 1.00 30.84 386 HIS B O 1
ATOM 6570 N N . GLY B 1 390 ? -4.823 62.340 82.551 1.00 31.76 387 GLY B N 1
ATOM 6571 C CA . GLY B 1 390 ? -5.514 61.987 83.790 1.00 32.22 387 GLY B CA 1
ATOM 6572 C C . GLY B 1 390 ? -5.428 60.522 84.208 1.00 32.37 387 GLY B C 1
ATOM 6573 O O . GLY B 1 390 ? -5.177 59.636 83.384 1.00 32.01 387 GLY B O 1
ATOM 6574 N N . ASP B 1 391 ? -5.622 60.243 85.491 1.00 32.86 388 ASP B N 1
ATOM 6575 C CA . ASP B 1 391 ? -5.655 58.844 85.915 1.00 33.63 388 ASP B CA 1
ATOM 6576 C C . ASP B 1 391 ? -7.023 58.210 85.577 1.00 33.00 388 ASP B C 1
ATOM 6577 O O . ASP B 1 391 ? -7.917 58.871 85.050 1.00 32.74 388 ASP B O 1
ATOM 6582 N N . GLU B 1 392 ? -7.181 56.931 85.871 1.00 34.15 389 GLU B N 1
ATOM 6583 C CA . GLU B 1 392 ? -8.388 56.190 85.492 1.00 33.39 389 GLU B CA 1
ATOM 6584 C C . GLU B 1 392 ? -9.716 56.813 85.973 1.00 32.36 389 GLU B C 1
ATOM 6585 O O . GLU B 1 392 ? -10.727 56.780 85.248 1.00 30.73 389 GLU B O 1
ATOM 6591 N N . SER B 1 393 ? -9.693 57.408 87.170 1.00 31.82 390 SER B N 1
ATOM 6592 C CA . SER B 1 393 ? -10.847 58.080 87.750 1.00 31.25 390 SER B CA 1
ATOM 6593 C C . SER B 1 393 ? -11.099 59.458 87.145 1.00 30.51 390 SER B C 1
ATOM 6594 O O . SER B 1 393 ? -12.165 60.033 87.360 1.00 30.55 390 SER B O 1
ATOM 6597 N N . ASN B 1 394 ? -10.141 59.982 86.388 1.00 29.99 391 ASN B N 1
ATOM 6598 C CA . ASN B 1 394 ? -10.295 61.259 85.691 1.00 29.48 391 ASN B CA 1
ATOM 6599 C C . ASN B 1 394 ? -10.397 61.131 84.173 1.00 29.13 391 ASN B C 1
ATOM 6600 O O . ASN B 1 394 ? -10.301 62.128 83.455 1.00 28.06 391 ASN B O 1
ATOM 6605 N N . SER B 1 395 ? -10.560 59.907 83.681 1.00 29.45 392 SER B N 1
ATOM 6606 C CA . SER B 1 395 ? -10.555 59.631 82.252 1.00 28.80 392 SER B CA 1
ATOM 6607 C C . SER B 1 395 ? -11.610 58.596 81.882 1.00 29.49 392 SER B C 1
ATOM 6608 O O . SER B 1 395 ? -12.023 57.771 82.707 1.00 29.95 392 SER B O 1
ATOM 6611 N N . LYS B 1 396 ? -12.012 58.630 80.624 1.00 29.92 393 LYS B N 1
ATOM 6612 C CA . LYS B 1 396 ? -12.830 57.570 80.034 1.00 31.37 393 LYS B CA 1
ATOM 6613 C C . LYS B 1 396 ? -12.037 56.432 79.347 1.00 29.88 393 LYS B C 1
ATOM 6614 O O . LYS B 1 396 ? -12.599 55.390 79.010 1.00 28.89 393 LYS B O 1
ATOM 6620 N N . VAL B 1 397 ? -10.748 56.644 79.116 1.00 29.31 394 VAL B N 1
ATOM 6621 C CA . VAL B 1 397 ? -9.929 55.688 78.347 1.00 28.86 394 VAL B CA 1
ATOM 6622 C C . VAL B 1 397 ? -8.761 55.122 79.143 1.00 29.44 394 VAL B C 1
ATOM 6623 O O . VAL B 1 397 ? -8.425 53.953 78.983 1.00 29.33 394 VAL B O 1
ATOM 6627 N N . VAL B 1 398 ? -8.157 55.923 80.021 1.00 29.80 395 VAL B N 1
ATOM 6628 C CA . VAL B 1 398 ? -7.100 55.408 80.866 1.00 30.25 395 VAL B CA 1
ATOM 6629 C C . VAL B 1 398 ? -7.602 54.234 81.686 1.00 31.44 395 VAL B C 1
ATOM 6630 O O . VAL B 1 398 ? -8.702 54.264 82.264 1.00 31.37 395 VAL B O 1
ATOM 6634 N N . GLY B 1 399 ? -6.792 53.183 81.709 1.00 32.18 396 GLY B N 1
ATOM 6635 C CA . GLY B 1 399 ? -7.129 51.970 82.439 1.00 33.14 396 GLY B CA 1
ATOM 6636 C C . GLY B 1 399 ? -8.123 51.082 81.701 1.00 33.45 396 GLY B C 1
ATOM 6637 O O . GLY B 1 399 ? -8.477 50.028 82.198 1.00 33.29 396 GLY B O 1
ATOM 6638 N N . ARG B 1 400 ? -8.588 51.485 80.516 1.00 32.85 397 ARG B N 1
ATOM 6639 C CA . ARG B 1 400 ? -9.401 50.585 79.693 1.00 33.19 397 ARG B CA 1
ATOM 6640 C C . ARG B 1 400 ? -8.583 49.850 78.622 1.00 33.80 397 ARG B C 1
ATOM 6641 O O . ARG B 1 400 ? -7.600 50.373 78.115 1.00 32.29 397 ARG B O 1
ATOM 6649 N N . ALA B 1 401 ? -9.051 48.656 78.257 1.00 34.82 398 ALA B N 1
ATOM 6650 C CA . ALA B 1 401 ? -8.472 47.874 77.162 1.00 35.57 398 ALA B CA 1
ATOM 6651 C C . ALA B 1 401 ? -8.979 48.370 75.805 1.00 35.38 398 ALA B C 1
ATOM 6652 O O . ALA B 1 401 ? -10.136 48.781 75.666 1.00 34.52 398 ALA B O 1
ATOM 6654 N N . VAL B 1 402 ? -8.123 48.284 74.800 1.00 35.42 399 VAL B N 1
ATOM 6655 C CA . VAL B 1 402 ? -8.428 48.855 73.498 1.00 35.74 399 VAL B CA 1
ATOM 6656 C C . VAL B 1 402 ? -9.709 48.233 72.953 1.00 36.86 399 VAL B C 1
ATOM 6657 O O . VAL B 1 402 ? -10.543 48.938 72.403 1.00 35.97 399 VAL B O 1
ATOM 6661 N N . GLY B 1 403 ? -9.866 46.927 73.161 1.00 38.60 400 GLY B N 1
ATOM 6662 C CA . GLY B 1 403 ? -11.040 46.177 72.707 1.00 39.98 400 GLY B CA 1
ATOM 6663 C C . GLY B 1 403 ? -12.370 46.581 73.321 1.00 40.00 400 GLY B C 1
ATOM 6664 O O . GLY B 1 403 ? -13.414 46.299 72.747 1.00 40.90 400 GLY B O 1
ATOM 6665 N N . ASP B 1 404 ? -12.341 47.245 74.468 1.00 39.38 401 ASP B N 1
ATOM 6666 C CA . ASP B 1 404 ? -13.557 47.742 75.124 1.00 40.20 401 ASP B CA 1
ATOM 6667 C C . ASP B 1 404 ? -13.883 49.206 74.815 1.00 39.17 401 ASP B C 1
ATOM 6668 O O . ASP B 1 404 ? -14.987 49.668 75.119 1.00 39.57 401 ASP B O 1
ATOM 6673 N N . ILE B 1 405 ? -12.940 49.935 74.217 1.00 37.32 402 ILE B N 1
ATOM 6674 C CA . ILE B 1 405 ? -13.138 51.347 73.954 1.00 36.43 402 ILE B CA 1
ATOM 6675 C C . ILE B 1 405 ? -14.050 51.443 72.744 1.00 37.34 402 ILE B C 1
ATOM 6676 O O . ILE B 1 405 ? -13.803 50.803 71.747 1.00 37.79 402 ILE B O 1
ATOM 6681 N N . LYS B 1 406 ? -15.129 52.213 72.858 1.00 37.82 403 LYS B N 1
ATOM 6682 C CA . LYS B 1 406 ? -16.032 52.431 71.738 1.00 38.91 403 LYS B CA 1
ATOM 6683 C C . LYS B 1 406 ? -15.497 53.670 71.036 1.00 36.73 403 LYS B C 1
ATOM 6684 O O . LYS B 1 406 ? -15.412 54.743 71.635 1.00 36.42 403 LYS B O 1
ATOM 6690 N N . LEU B 1 407 ? -15.090 53.474 69.786 1.00 34.48 404 LEU B N 1
ATOM 6691 C CA . LEU B 1 407 ? -14.550 54.527 68.938 1.00 32.66 404 LEU B CA 1
ATOM 6692 C C . LEU B 1 407 ? -15.580 55.009 67.938 1.00 33.07 404 LEU B C 1
ATOM 6693 O O . LEU B 1 407 ? -16.533 54.306 67.625 1.00 32.13 404 LEU B O 1
ATOM 6698 N N . PRO B 1 408 ? -15.370 56.213 67.395 1.00 32.88 405 PRO B N 1
ATOM 6699 C CA . PRO B 1 408 ? -16.289 56.649 66.337 1.00 33.84 405 PRO B CA 1
ATOM 6700 C C . PRO B 1 408 ? -16.220 55.765 65.093 1.00 32.57 405 PRO B C 1
ATOM 6701 O O . PRO B 1 408 ? -15.314 54.968 64.943 1.00 32.52 405 PRO B O 1
ATOM 6705 N N . PRO B 1 409 ? -17.167 55.924 64.185 1.00 32.80 406 PRO B N 1
ATOM 6706 C CA . PRO B 1 409 ? -17.090 55.104 62.978 1.00 33.08 406 PRO B CA 1
ATOM 6707 C C . PRO B 1 409 ? -15.797 55.338 62.200 1.00 31.70 406 PRO B C 1
ATOM 6708 O O . PRO B 1 409 ? -15.228 56.438 62.254 1.00 29.60 406 PRO B O 1
ATOM 6712 N N . GLY B 1 410 ? -15.363 54.327 61.465 1.00 31.32 407 GLY B N 1
ATOM 6713 C CA . GLY B 1 410 ? -14.240 54.486 60.566 1.00 30.95 407 GLY B CA 1
ATOM 6714 C C . GLY B 1 410 ? -12.924 54.770 61.275 1.00 29.03 407 GLY B C 1
ATOM 6715 O O . GLY B 1 410 ? -11.954 55.137 60.615 1.00 29.11 407 GLY B O 1
ATOM 6716 N N . THR B 1 411 ? -12.878 54.533 62.587 1.00 28.48 408 THR B N 1
ATOM 6717 C CA . THR B 1 411 ? -11.735 54.863 63.428 1.00 28.04 408 THR B CA 1
ATOM 6718 C C . THR B 1 411 ? -11.072 53.609 63.997 1.00 28.51 408 THR B C 1
ATOM 6719 O O . THR B 1 411 ? -11.738 52.740 64.499 1.00 28.50 408 THR B O 1
ATOM 6723 N N . THR B 1 412 ? -9.746 53.521 63.916 1.00 28.49 409 THR B N 1
ATOM 6724 C CA . THR B 1 412 ? -9.023 52.399 64.531 1.00 29.33 409 THR B CA 1
ATOM 6725 C C . THR B 1 412 ? -7.805 52.886 65.284 1.00 28.07 409 THR B C 1
ATOM 6726 O O . THR B 1 412 ? -7.156 53.845 64.860 1.00 26.82 409 THR B O 1
ATOM 6730 N N . ILE B 1 413 ? -7.501 52.216 66.391 1.00 26.98 410 ILE B N 1
ATOM 6731 C CA . ILE B 1 413 ? -6.257 52.421 67.093 1.00 26.75 410 ILE B CA 1
ATOM 6732 C C . ILE B 1 413 ? -5.168 51.468 66.552 1.00 27.14 410 ILE B C 1
ATOM 6733 O O . ILE B 1 413 ? -5.335 50.262 66.566 1.00 27.38 410 ILE B O 1
ATOM 6738 N N . GLY B 1 414 ? -4.053 52.032 66.084 1.00 26.46 411 GLY B N 1
ATOM 6739 C CA . GLY B 1 414 ? -2.953 51.247 65.498 1.00 27.05 411 GLY B CA 1
ATOM 6740 C C . GLY B 1 414 ? -1.811 50.955 66.455 1.00 28.14 411 GLY B C 1
ATOM 6741 O O . GLY B 1 414 ? -1.147 49.918 66.345 1.00 29.29 411 GLY B O 1
ATOM 6742 N N . ALA B 1 415 ? -1.584 51.859 67.397 1.00 27.70 412 ALA B N 1
ATOM 6743 C CA . ALA B 1 415 ? -0.420 51.762 68.284 1.00 28.36 412 ALA B CA 1
ATOM 6744 C C . ALA B 1 415 ? -0.500 52.780 69.409 1.00 27.70 412 ALA B C 1
ATOM 6745 O O . ALA B 1 415 ? -1.351 53.679 69.412 1.00 26.93 412 ALA B O 1
ATOM 6747 N N . ILE B 1 416 ? 0.385 52.632 70.369 1.00 29.19 413 ILE B N 1
ATOM 6748 C CA . ILE B 1 416 ? 0.435 53.505 71.540 1.00 29.95 413 ILE B CA 1
ATOM 6749 C C . ILE B 1 416 ? 1.888 53.846 71.783 1.00 30.91 413 ILE B C 1
ATOM 6750 O O . ILE B 1 416 ? 2.755 52.967 71.698 1.00 31.93 413 ILE B O 1
ATOM 6755 N N . VAL B 1 417 ? 2.167 55.112 72.081 1.00 30.82 414 VAL B N 1
ATOM 6756 C CA . VAL B 1 417 ? 3.493 55.496 72.590 1.00 31.95 414 VAL B CA 1
ATOM 6757 C C . VAL B 1 417 ? 3.357 55.787 74.065 1.00 32.66 414 VAL B C 1
ATOM 6758 O O . VAL B 1 417 ? 2.595 56.688 74.462 1.00 31.89 414 VAL B O 1
ATOM 6762 N N . ARG B 1 418 ? 4.126 55.043 74.854 1.00 34.67 415 ARG B N 1
ATOM 6763 C CA . ARG B 1 418 ? 4.131 55.093 76.310 1.00 35.77 415 ARG B CA 1
ATOM 6764 C C . ARG B 1 418 ? 5.547 55.482 76.681 1.00 39.81 415 ARG B C 1
ATOM 6765 O O . ARG B 1 418 ? 6.488 54.651 76.633 1.00 39.82 415 ARG B O 1
ATOM 6773 N N . GLY B 1 419 ? 5.715 56.763 76.998 1.00 42.49 416 GLY B N 1
ATOM 6774 C CA . GLY B 1 419 ? 7.053 57.351 77.179 1.00 45.92 416 GLY B CA 1
ATOM 6775 C C . GLY B 1 419 ? 7.926 57.157 75.942 1.00 47.13 416 GLY B C 1
ATOM 6776 O O . GLY B 1 419 ? 7.721 57.801 74.925 1.00 46.16 416 GLY B O 1
ATOM 6777 N N . GLU B 1 420 ? 8.865 56.221 76.056 1.00 50.37 417 GLU B N 1
ATOM 6778 C CA . GLU B 1 420 ? 9.825 55.866 75.011 1.00 52.22 417 GLU B CA 1
ATOM 6779 C C . GLU B 1 420 ? 9.398 54.685 74.150 1.00 49.90 417 GLU B C 1
ATOM 6780 O O . GLU B 1 420 ? 9.828 54.546 73.012 1.00 48.19 417 GLU B O 1
ATOM 6786 N N . GLU B 1 421 ? 8.536 53.845 74.701 1.00 48.49 418 GLU B N 1
ATOM 6787 C CA . GLU B 1 421 ? 8.172 52.599 74.071 1.00 47.13 418 GLU B CA 1
ATOM 6788 C C . GLU B 1 421 ? 7.066 52.765 73.037 1.00 43.03 418 GLU B C 1
ATOM 6789 O O . GLU B 1 421 ? 6.086 53.471 73.273 1.00 40.53 418 GLU B O 1
ATOM 6795 N N . VAL B 1 422 ? 7.189 52.061 71.925 1.00 40.95 419 VAL B N 1
ATOM 6796 C CA . VAL B 1 422 ? 6.113 51.994 70.959 1.00 38.99 419 VAL B CA 1
ATOM 6797 C C . VAL B 1 422 ? 5.419 50.635 71.070 1.00 38.80 419 VAL B C 1
ATOM 6798 O O . VAL B 1 422 ? 6.045 49.621 70.903 1.00 39.68 419 VAL B O 1
ATOM 6802 N N . LEU B 1 423 ? 4.131 50.623 71.386 1.00 36.98 420 LEU B N 1
ATOM 6803 C CA . LEU B 1 423 ? 3.398 49.378 71.506 1.00 37.47 420 LEU B CA 1
ATOM 6804 C C . LEU B 1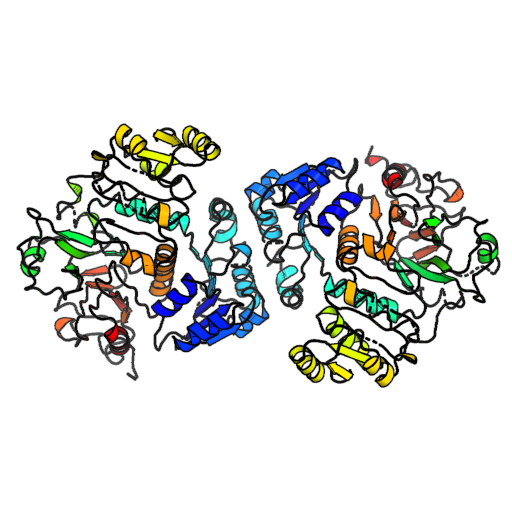 423 ? 2.438 49.260 70.345 1.00 36.74 420 LEU B C 1
ATOM 6805 O O . LEU B 1 423 ? 1.589 50.152 70.137 1.00 34.54 420 LEU B O 1
ATOM 6810 N N . ILE B 1 424 ? 2.522 48.162 69.613 1.00 37.14 421 ILE B N 1
ATOM 6811 C CA . ILE B 1 424 ? 1.504 47.881 68.630 1.00 37.23 421 ILE B CA 1
ATOM 6812 C C . ILE B 1 424 ? 0.210 47.574 69.411 1.00 37.68 421 ILE B C 1
ATOM 6813 O O . ILE B 1 424 ? 0.248 46.897 70.412 1.00 39.26 421 ILE B O 1
ATOM 6818 N N . ALA B 1 425 ? -0.924 48.096 68.971 1.00 36.79 422 ALA B N 1
ATOM 6819 C CA . ALA B 1 425 ? -2.154 47.942 69.735 1.00 37.30 422 ALA B CA 1
ATOM 6820 C C . ALA B 1 425 ? -2.715 46.550 69.488 1.00 39.61 422 ALA B C 1
ATOM 6821 O O . ALA B 1 425 ? -2.660 46.061 68.349 1.00 39.30 422 ALA B O 1
ATOM 6823 N N . HIS B 1 426 ? -3.192 45.912 70.561 1.00 40.56 423 HIS B N 1
ATOM 6824 C CA . HIS B 1 426 ? -4.041 44.724 70.488 1.00 42.93 423 HIS B CA 1
ATOM 6825 C C . HIS B 1 426 ? -5.262 44.981 71.301 1.00 41.61 423 HIS B C 1
ATOM 6826 O O . HIS B 1 426 ? -5.299 45.925 72.093 1.00 39.38 423 HIS B O 1
ATOM 6833 N N . ASP B 1 427 ? -6.296 44.169 71.112 1.00 41.96 424 ASP B N 1
ATOM 6834 C CA . ASP B 1 427 ? -7.547 44.364 71.864 1.00 42.11 424 ASP B CA 1
ATOM 6835 C C . ASP B 1 427 ? -7.359 44.368 73.380 1.00 41.73 424 ASP B C 1
ATOM 6836 O O . ASP B 1 427 ? -8.063 45.092 74.090 1.00 39.40 424 ASP B O 1
ATOM 6841 N N . ARG B 1 428 ? -6.394 43.601 73.874 1.00 42.77 425 ARG B N 1
ATOM 6842 C CA . ARG B 1 428 ? -6.173 43.530 75.314 1.00 44.81 425 ARG B CA 1
ATOM 6843 C C . ARG B 1 428 ? -5.247 44.618 75.846 1.00 41.83 425 ARG B C 1
ATOM 6844 O O . ARG B 1 428 ? -4.999 44.679 77.039 1.00 41.74 425 ARG B O 1
ATOM 6852 N N . THR B 1 429 ? -4.729 45.474 74.975 1.00 39.22 426 THR B N 1
ATOM 6853 C CA . THR B 1 429 ? -3.815 46.530 75.410 1.00 37.80 426 THR B CA 1
ATOM 6854 C C . THR B 1 429 ? -4.543 47.530 76.314 1.00 36.36 426 THR B C 1
ATOM 6855 O O . THR B 1 429 ? -5.605 48.006 75.964 1.00 35.22 426 THR B O 1
ATOM 6859 N N . VAL B 1 430 ? -3.976 47.843 77.471 1.00 36.73 427 VAL B N 1
ATOM 6860 C CA . VAL B 1 430 ? -4.639 48.738 78.389 1.00 36.81 427 VAL B CA 1
ATOM 6861 C C . VAL B 1 430 ? -4.019 50.105 78.310 1.00 35.28 427 VAL B C 1
ATOM 6862 O O . VAL B 1 430 ? -2.811 50.240 78.409 1.00 36.83 427 VAL B O 1
ATOM 6866 N N . ILE B 1 431 ? -4.844 51.121 78.134 1.00 33.30 428 ILE B N 1
ATOM 6867 C CA . ILE B 1 431 ? -4.340 52.492 78.014 1.00 32.57 428 ILE B CA 1
ATOM 6868 C C . ILE B 1 431 ? -3.866 53.003 79.375 1.00 32.42 428 ILE B C 1
ATOM 6869 O O . ILE B 1 431 ? -4.535 52.778 80.387 1.00 32.03 428 ILE B O 1
ATOM 6874 N N . GLU B 1 432 ? -2.758 53.736 79.375 1.00 31.61 429 GLU B N 1
ATOM 6875 C CA . GLU B 1 432 ? -2.157 54.266 80.593 1.00 32.54 429 GLU B CA 1
ATOM 6876 C C . GLU B 1 432 ? -2.033 55.772 80.539 1.00 31.55 429 GLU B C 1
ATOM 6877 O O . GLU B 1 432 ? -1.933 56.355 79.456 1.00 29.87 429 GLU B O 1
ATOM 6883 N N . GLN B 1 433 ? -2.062 56.392 81.716 1.00 32.20 430 GLN B N 1
ATOM 6884 C CA . GLN B 1 433 ? -1.995 57.847 81.822 1.00 32.07 430 GLN B CA 1
ATOM 6885 C C . GLN B 1 433 ? -0.835 58.407 81.006 1.00 32.06 430 GLN B C 1
ATOM 6886 O O . GLN B 1 433 ? 0.278 57.906 81.082 1.00 33.80 430 GLN B O 1
ATOM 6892 N N . ASP B 1 434 ? -1.130 59.452 80.238 1.00 31.99 431 ASP B N 1
ATOM 6893 C CA . ASP B 1 434 ? -0.202 60.139 79.314 1.00 32.36 431 ASP B CA 1
ATOM 6894 C C . ASP B 1 434 ? 0.312 59.329 78.137 1.00 31.82 431 ASP B C 1
ATOM 6895 O O . ASP B 1 434 ? 1.262 59.772 77.509 1.00 31.92 431 ASP B O 1
ATOM 6900 N N . ASP B 1 435 ? -0.300 58.174 77.838 1.00 31.27 432 ASP B N 1
ATOM 6901 C CA . ASP B 1 435 ? -0.115 57.506 76.544 1.00 30.82 432 ASP B CA 1
ATOM 6902 C C . ASP B 1 435 ? -0.526 58.457 75.414 1.00 29.95 432 ASP B C 1
ATOM 6903 O O . ASP B 1 435 ? -1.450 59.282 75.562 1.00 28.85 432 ASP B O 1
ATOM 6908 N N . HIS B 1 436 ? 0.168 58.312 74.291 1.00 30.59 433 HIS B N 1
ATOM 6909 C CA . HIS B 1 436 ? -0.238 58.880 72.993 1.00 30.41 433 HIS B CA 1
ATOM 6910 C C . HIS B 1 436 ? -0.801 57.787 72.138 1.00 28.39 433 HIS B C 1
ATOM 6911 O O . HIS B 1 436 ? -0.111 56.814 71.819 1.00 27.95 433 HIS B O 1
ATOM 6918 N N . VAL B 1 437 ? -2.056 57.923 71.749 1.00 25.97 434 VAL B N 1
ATOM 6919 C CA . VAL B 1 437 ? -2.713 56.863 70.998 1.00 25.26 434 VAL B CA 1
ATOM 6920 C C . VAL B 1 437 ? -2.839 57.258 69.508 1.00 24.18 434 VAL B C 1
ATOM 6921 O O . VAL B 1 437 ? -3.426 58.258 69.184 1.00 22.76 434 VAL B O 1
ATOM 6925 N N . VAL B 1 438 ? -2.309 56.402 68.637 1.00 24.12 435 VAL B N 1
ATOM 6926 C CA . VAL B 1 438 ? -2.285 56.634 67.230 1.00 23.96 435 VAL B CA 1
ATOM 6927 C C . VAL B 1 438 ? -3.482 55.952 66.627 1.00 24.18 435 VAL B C 1
ATOM 6928 O O . VAL B 1 438 ? -3.674 54.759 66.826 1.00 24.97 435 VAL B O 1
ATOM 6940 N N . PHE B 1 440 ? -6.245 55.905 62.980 1.00 23.03 437 PHE B N 1
ATOM 6941 C CA . PHE B 1 440 ? -6.554 56.234 61.599 1.00 23.29 437 PHE B CA 1
ATOM 6942 C C . PHE B 1 440 ? -8.058 56.440 61.535 1.00 23.78 437 PHE B C 1
ATOM 6943 O O . PHE B 1 440 ? -8.819 55.580 62.040 1.00 25.35 437 PHE B O 1
ATOM 6951 N N . LEU B 1 441 ? -8.481 57.553 60.932 1.00 23.63 438 LEU B N 1
ATOM 6952 C CA . LEU B 1 441 ? -9.877 57.801 60.628 1.00 24.41 438 LEU B CA 1
ATOM 6953 C C . LEU B 1 441 ? -10.130 57.919 59.146 1.00 24.98 438 LEU B C 1
ATOM 6954 O O . LEU B 1 441 ? -9.447 58.676 58.409 1.00 24.45 438 LEU B O 1
ATOM 6959 N N . VAL B 1 442 ? -11.149 57.174 58.712 1.00 25.99 439 VAL B N 1
ATOM 6960 C CA . VAL B 1 442 ? -11.594 57.210 57.353 1.00 27.13 439 VAL B CA 1
ATOM 6961 C C . VAL B 1 442 ? -12.214 58.585 57.053 1.00 27.32 439 VAL B C 1
ATOM 6962 O O . VAL B 1 442 ? -12.126 59.065 55.928 1.00 27.36 439 VAL B O 1
ATOM 6966 N N . ASP B 1 443 ? -12.844 59.194 58.044 1.00 27.09 440 ASP B N 1
ATOM 6967 C CA . ASP B 1 443 ? -13.451 60.499 57.878 1.00 28.43 440 ASP B CA 1
ATOM 6968 C C . ASP B 1 443 ? -13.183 61.382 59.067 1.00 27.71 440 ASP B C 1
ATOM 6969 O O . ASP B 1 443 ? -13.698 61.137 60.165 1.00 27.19 440 ASP B O 1
ATOM 6974 N N . LYS B 1 444 ? -12.424 62.448 58.821 1.00 27.65 441 LYS B N 1
ATOM 6975 C CA . LYS B 1 444 ? -11.995 63.352 59.868 1.00 27.55 441 LYS B CA 1
ATOM 6976 C C . LYS B 1 444 ? -13.122 64.096 60.552 1.00 28.30 441 LYS B C 1
ATOM 6977 O O . LYS B 1 444 ? -12.892 64.683 61.596 1.00 27.49 441 LYS B O 1
ATOM 6983 N N . LYS B 1 445 ? -14.344 64.091 60.009 1.00 29.66 442 LYS B N 1
ATOM 6984 C CA . LYS B 1 445 ? -15.431 64.696 60.773 1.00 31.11 442 LYS B CA 1
ATOM 6985 C C . LYS B 1 445 ? -15.644 64.066 62.152 1.00 29.47 442 LYS B C 1
ATOM 6986 O O . LYS B 1 445 ? -16.327 64.645 62.975 1.00 29.20 442 LYS B O 1
ATOM 6992 N N . TYR B 1 446 ? -15.053 62.908 62.409 1.00 28.35 443 TYR B N 1
ATOM 6993 C CA . TYR B 1 446 ? -15.190 62.271 63.736 1.00 28.08 443 TYR B CA 1
ATOM 6994 C C . TYR B 1 446 ? -14.076 62.625 64.702 1.00 26.90 443 TYR B C 1
ATOM 6995 O O . TYR B 1 446 ? -14.080 62.139 65.820 1.00 26.28 443 TYR B O 1
ATOM 7004 N N . VAL B 1 447 ? -13.133 63.483 64.294 1.00 26.48 444 VAL B N 1
ATOM 7005 C CA . VAL B 1 447 ? -12.104 63.989 65.210 1.00 25.95 444 VAL B CA 1
ATOM 7006 C C . VAL B 1 447 ? -12.696 64.651 66.470 1.00 26.10 444 VAL B C 1
ATOM 7007 O O . VAL B 1 447 ? -12.218 64.419 67.587 1.00 25.26 444 VAL B O 1
ATOM 7011 N N . PRO B 1 448 ? -13.734 65.487 66.314 1.00 27.31 445 PRO B N 1
ATOM 7012 C CA . PRO B 1 448 ? -14.315 65.994 67.561 1.00 28.23 445 PRO B CA 1
ATOM 7013 C C . PRO B 1 448 ? -14.776 64.883 68.470 1.00 28.42 445 PRO B C 1
ATOM 7014 O O . PRO B 1 448 ? -14.770 65.040 69.680 1.00 29.13 445 PRO B O 1
ATOM 7018 N N . ASP B 1 449 ? -15.170 63.746 67.924 1.00 29.03 446 ASP B N 1
ATOM 7019 C CA . ASP B 1 449 ? -15.597 62.659 68.811 1.00 29.61 446 ASP B CA 1
ATOM 7020 C C . ASP B 1 449 ? -14.436 61.987 69.549 1.00 28.03 446 ASP B C 1
ATOM 7021 O O . ASP B 1 449 ? -14.593 61.575 70.694 1.00 27.15 446 ASP B O 1
ATOM 7026 N N . VAL B 1 450 ? -13.270 61.929 68.913 1.00 26.62 447 VAL B N 1
ATOM 7027 C CA . VAL B 1 450 ? -12.054 61.480 69.586 1.00 25.98 447 VAL B CA 1
ATOM 7028 C C . VAL B 1 450 ? -11.686 62.422 70.753 1.00 26.05 447 VAL B C 1
ATOM 7029 O O . VAL B 1 450 ? -11.442 61.978 71.865 1.00 26.22 447 VAL B O 1
ATOM 7033 N N . GLU B 1 451 ? -11.717 63.717 70.519 1.00 27.21 448 GLU B N 1
ATOM 7034 C CA . GLU B 1 451 ? -11.385 64.695 71.551 1.00 27.72 448 GLU B CA 1
ATOM 7035 C C . GLU B 1 451 ? -12.266 64.455 72.768 1.00 28.14 448 GLU B C 1
ATOM 7036 O O . GLU B 1 451 ? -11.771 64.253 73.892 1.00 27.14 448 GLU B O 1
ATOM 7042 N N . ALA B 1 452 ? -13.583 64.438 72.533 1.00 28.48 449 ALA B N 1
ATOM 7043 C CA . ALA B 1 452 ? -14.568 64.223 73.614 1.00 29.42 449 ALA B CA 1
ATOM 7044 C C . ALA B 1 452 ? -14.322 62.921 74.404 1.00 28.85 449 ALA B C 1
ATOM 7045 O O . ALA B 1 452 ? -14.380 62.898 75.634 1.00 29.21 449 ALA B O 1
ATOM 7047 N N . LEU B 1 453 ? -14.038 61.846 73.695 1.00 28.37 450 LEU B N 1
ATOM 7048 C CA . LEU B 1 453 ? -13.718 60.585 74.319 1.00 28.20 450 LEU B CA 1
ATOM 7049 C C . LEU B 1 453 ? -12.486 60.653 75.263 1.00 28.01 450 LEU B C 1
ATOM 7050 O O . LEU B 1 453 ? -12.496 60.054 76.353 1.00 28.58 450 LEU B O 1
ATOM 7055 N N . PHE B 1 454 ? -11.438 61.347 74.834 1.00 26.86 451 PHE B N 1
ATOM 7056 C CA . PHE B 1 454 ? -10.165 61.438 75.562 1.00 26.92 451 PHE B CA 1
ATOM 7057 C C . PHE B 1 454 ? -10.076 62.544 76.622 1.00 27.90 451 PHE B C 1
ATOM 7058 O O . PHE B 1 454 ? -9.130 62.603 77.410 1.00 27.99 451 PHE B O 1
ATOM 7066 N N . GLN B 1 455 ? -11.063 63.409 76.610 1.00 29.19 452 GLN B N 1
ATOM 7067 C CA . GLN B 1 455 ? -11.204 64.543 77.526 1.00 31.07 452 GLN B CA 1
ATOM 7068 C C . GLN B 1 455 ? -11.093 64.025 78.968 1.00 30.41 452 GLN B C 1
ATOM 7069 O O . GLN B 1 455 ? -11.747 63.050 79.307 1.00 29.04 452 GLN B O 1
ATOM 7075 N N . PRO B 1 456 ? -10.218 64.628 79.803 1.00 31.20 453 PRO B N 1
ATOM 7076 C CA . PRO B 1 456 ? -10.214 64.219 81.210 1.00 32.23 453 PRO B CA 1
ATOM 7077 C C . PRO B 1 456 ? -11.274 64.956 82.003 1.00 33.83 453 PRO B C 1
ATOM 7078 O O . PRO B 1 456 ? -11.813 65.927 81.522 1.00 33.23 453 PRO B O 1
ATOM 7082 N N . SER B 1 457 ? -11.566 64.490 83.210 1.00 37.10 454 SER B N 1
ATOM 7083 C CA . SER B 1 457 ? -12.577 65.095 84.064 1.00 40.02 454 SER B CA 1
ATOM 7084 C C . SER B 1 457 ? -12.374 66.582 84.329 1.00 42.11 454 SER B C 1
ATOM 7085 O O . SER B 1 457 ? -13.309 67.362 84.106 1.00 41.23 454 SER B O 1
ATOM 7088 N N . PRO B 1 458 ? -11.169 66.985 84.811 1.00 46.25 455 PRO B N 1
ATOM 7089 C CA . PRO B 1 458 ? -11.013 68.425 85.135 1.00 50.28 455 PRO B CA 1
ATOM 7090 C C . PRO B 1 458 ? -11.564 69.352 84.005 1.00 50.55 455 PRO B C 1
ATOM 7091 O O . PRO B 1 458 ? -12.151 70.392 84.325 1.00 53.61 455 PRO B O 1
ATOM 7095 N N . PHE B 1 459 ? -11.437 68.941 82.728 1.00 48.05 456 PHE B N 1
ATOM 7096 C CA . PHE B 1 459 ? -12.068 69.651 81.572 1.00 48.35 456 PHE B CA 1
ATOM 7097 C C . PHE B 1 459 ? -13.555 69.976 81.757 1.00 48.29 456 PHE B C 1
ATOM 7098 O O . PHE B 1 459 ? -14.014 70.993 81.235 1.00 47.13 456 PHE B O 1
ATOM 7106 N N . PHE B 1 460 ? -14.288 69.102 82.461 1.00 48.32 457 PHE B N 1
ATOM 7107 C CA . PHE B 1 460 ? -15.745 69.232 82.664 1.00 50.18 457 PHE B CA 1
ATOM 7108 C C . PHE B 1 460 ? -16.102 70.009 83.922 1.00 53.31 457 PHE B C 1
ATOM 7109 O O . PHE B 1 460 ? -15.251 70.660 84.522 1.00 56.91 457 PHE B O 1
#

Radius of gyration: 35.97 Å; Cα contacts (8 Å, |Δi|>4): 2021; chains: 2; bounding box: 69×115×64 Å

Nearest PDB structures (foldseek):
  4g65-assembly1_B  TM=1.002E+00  e=1.508E-95  Vibrio vulnificus CMCP6
  6v4l-assembly1_D-2  TM=9.645E-01  e=1.010E-72  Vibrio parahaemolyticus RIMD 2210633
  6v4l-assembly1_C-2  TM=9.671E-01  e=3.375E-72  Vibrio parahaemolyticus RIMD 2210633
  4j9u-assembly2_F  TM=8.249E-01  e=1.382E-67  Vibrio parahaemolyticus RIMD 2210633
  6v4k-assembly1_E  TM=7.610E-01  e=2.824E-66  Vibrio parahaemolyticus

Secondary structure (DSSP, 8-state):
---EEEE--SHHHHHHHHHT-STT--EEEEES-HHHHHHHHHHSS-EEEES-TT-HHHHHHHTTTT---EE--S-TTT--HHHHIIIII--SS-EEE---HHHHTTHIIIIITSSS--SEEE-HHHHHHHHHHHHHTSTT-SEEEEETTTTEEEEEEE--TTSSSTT-BHHHHHH---S-EEEEEEEETTEEE---TT-B--TT-EEEEEEETTTTTT--TTSGGGS---B--B--SHHHHHHHHHHTTTSB-EEEES-HHHHHHHHHH-TTSEEEES-TT-HHHHHHTTGGG-SB--B--S-HHHH---------SB--B-S-HHHHHHH-SSSS---B-HHHHHHHHHHHHHHHTT---EEEPGGGS-EEE-EE--S-GGG-SSTTSBGGGS-PPTTB---EEEETTEEEE--TTPBP-TT-EE--BS-GGGHHHHHHHHPPSSP-/---EEEE--SHHHHHHHHHH-BTTB-EEEEES-HHHHHHHHHHSS-EEEES-TT-HHHHHHTTTTT---EE-SS-TTT--HHHHHHHHH-----EEE---HHHHTTHIIIIISSSS--SEEE-HHHHHHHHHHHHHHSTT-SEEEE-SSTTEEEEEEE--TTSSSTT-BHHHHHH------EEEEEETTEEE---TT-B--TT-EEEEEEEGGGTTT--TTS-PPPPP-B--B--SHHHHHHHHHHTTTSB-EEEESSHHHHHHHHHH-TTSEEEES-TT-HHHHHHTTGGG-SB--B--S-HHHH---------SB--B-S-HHHHHHHSSSS----B-HHHHHHHHHHHS--BTTTEEEEEEEETTEEEEEEE--S-GGG-SSTT-BGGGPPPPTTB---EEEETTEEEE--TTPBP-TT-EE--BS-GGGHHHHHHHH--GGG-

Sequence (895 aa):
NAKIIILGAGQVGGTLAENLVGENNDITIVDKDGDRLRELQDKYDLRVVNGHASHPDVLHEAGAQDADLVAVTNTDETNAACQVAFTLFNTPNNRIARIRSPQYLAQKEALFKSGAIPVDHLIAPEELVTSYIERLIQQYPGALQVVSFAEEKVSLVVAVKAYYGGPLVGNALSALREHPHIDTRVAAIFRQGRPIRPQGTTIIEADDEVFFVAASSNHIRSVSELQRLEKPYRRIIIVGGGNIGASSLAKRLEQTYSVKLIERNLQRAEKLSEELENTIVFCGDAADQELLTEENIDQVDVFIALTNEDETNISALAKRGAKKVVLIQRGAYVDLVQGGVIDVAISPQQATISALLTHVRRADIVNVSSLRRGAAEAIEAVAHGDESNSKVVGRAVGDIKLPPGTTIGAIVRGEEVLIAHDRTVIEQDDHVVFLVDKKYVPDVEALFQPSSPFFNAKIIILGAGQVGGTLAENLVGENNDITIVDKDGDRLRELQDKYDLRVVNGHASHPDVLHEAGAQDADLVAVTNTDETNAACQVAFTLFNTPNRIARIRSSPQYLAQKEALFKSGAIPVDHLIAPEELVTSYIERLIQYPGALQVVSFAEEKVSLVAVKAYYYGGPLVGNALSALREHPIDTRVAAIFRQGRPIRPQGTTIIEADDEVFFVAASNHIRSVSELQRLEKPYRRIIVGGGNIGASLAKRLEQTYSVKLIERNLQRAEKLSEELENTIVFCGDAADQELLTEENIDQVDVFIALTNEDETNISALAKRGAKKVVLIQRGAYVDLVQGGVIDVAISPQQATISALLTHVRRADIVNVSSLRRGAAEAIEAVAHGDESNSKVVGRAVGDIKLPPGTTIGAIVRGEEVLIAHDRTVIEQDDHVVFLVDKKYVPDVEALFQPSPFF